Protein AF-0000000079744185 (afdb_homodimer)

pLDDT: mean 94.11, std 9.35, range [23.05, 98.88]

Radius of gyration: 28.68 Å; Cα contacts (8 Å, |Δi|>4): 1849; chains: 2; bounding box: 68×75×84 Å

InterPro domains:
  IPR004838 Aminotransferases, class-I, pyridoxal-phosphate-binding site [PS00105] (272-285)
  IPR004839 Aminotransferase, class I/classII, large domain [PF00155] (48-427)
  IPR015421 Pyridoxal phosphate-dependent transferase, major domain [G3DSA:3.40.640.10] (70-321)
  IPR015422 Pyridoxal phosphate-dependent transferase, small domain [G3DSA:3.90.1150.10] (36-426)
  IPR015424 Pyridoxal phosphate-dependent transferase [SSF53383] (16-430)
  IPR050478 Ethylene and sulfur compound biosynthesis-related protein [PTHR43795] (11-427)

Nearest PDB structures (foldseek):
  1ynu-assembly1_A  TM=9.852E-01  e=4.796E-57  Malus domestica
  1b8g-assembly1_B  TM=9.681E-01  e=4.085E-57  Malus domestica
  3piu-assembly1_A-2  TM=9.845E-01  e=1.129E-55  Malus domestica
  1m7y-assembly1_A  TM=9.734E-01  e=1.475E-55  Malus domestica
  7dlw-assembly1_B  TM=9.781E-01  e=1.557E-55  Arabidopsis thaliana

Sequence (878 aa):
MGFENPSCQLLSKIATNEQHGENSPYFDGWKAYDNDPYHPTQNPNGVIQMGLAENPLSFDLVEEWIRKHPSASICTSEGVQKFRDIAIFQDYHGLTEFRNAVARFMGKVRGGRVTFDPARIVMAGGATGACELITCCLADPGDAFLVPTPYYPGFDRDLKWRTGVQLIPVICESSNNFKITKEALEEAFENAKKSSIKVKGVIIANPSNPLGTTVERETQITLVNFINEKQIHLVCDEIYSATIFSRPNFISIAEIIEEVECNRDLIHIIYSLSKDMGFPGFRVGIVYSYNDAVVDCGRKMSSFGLVSSQTQHFLASMLSDDEFIDHFLKTSSMRLAKRHQTFTSGLEEVGIKCLNSNAGLFCWMDLRPLLKEPTFEAEMVLWRLIVHKVKLNVSPGFSFHCVEPGWFRVCFANMDDETLEIALKRITIFIQATEKNQMMGFENPSCQLLSKIATNEQHGENSPYFDGWKAYDNDPYHPTQNPNGVIQMGLAENPLSFDLVEEWIRKHPSASICTSEGVQKFRDIAIFQDYHGLTEFRNAVARFMGKVRGGRVTFDPARIVMAGGATGACELITCCLADPGDAFLVPTPYYPGFDRDLKWRTGVQLIPVICESSNNFKITKEALEEAFENAKKSSIKVKGVIIANPSNPLGTTVERETQITLVNFINEKQIHLVCDEIYSATIFSRPNFISIAEIIEEVECNRDLIHIIYSLSKDMGFPGFRVGIVYSYNDAVVDCGRKMSSFGLVSSQTQHFLASMLSDDEFIDHFLKTSSMRLAKRHQTFTSGLEEVGIKCLNSNAGLFCWMDLRPLLKEPTFEAEMVLWRLIVHKVKLNVSPGFSFHCVEPGWFRVCFANMDDETLEIALKRITIFIQATEKNQM

Secondary structure (DSSP, 8-state):
-----HHHHHS-HHHH-STT---SHHHHHHHHHHHSB-BTTTBTTSBEE-SS----TTHHHHHHHHHH-GGG-TTSTTTGGGHHHHHS---TT--HHHHHHHHHHHHHHTTTSS---GGGEEEEEHHHHHHHHHHHHH--TT-EEEEESS--THHIIIIIITT--EEEEE---GGGTT---HHHHHHHHHHHHHTT--EEEEEEESS-TTT--PPPHHHHHHHHHHHHHHT-EEEEE-TTTT---SSSPP--HHHHTTTS---GGGEEEEEESTTTTS-GGGTEEEEEES-HHHHHHHHHHHTTSPPPHHHHHHHHHHHT-HHHHHHHHHHHHHHHHHHHHHHHHHHHHTT-EE----SSSEEEEE-GGG-SSSSHHHHHHHHHHIIIII-EE-EEGGGGT-SSTTEEEEE-SSS-HHHHHHHHHHHHHHHHHHHHHH-/-----HHHHHS-HHHH-STT---SHHHHHHHHHHHSB-BTTTBTTSBEE-SS----TTHHHHHHHHHH-GGG-TTSTTTGGGHHHHHS---TT--HHHHHHHHHHHHHHTTTSS---GGGEEEEEHHHHHHHHHHHHH--TT-EEEEEES--THHIIIIIITT--EEEEEE--GGGTT---HHHHHHHHHHHHHTT--EEEEEEESS-TTT--PPPHHHHHHHHHHHHHHT-EEEEE-TTTT---SSSPP--HHHHTTTS---GGGEEEEEESTTTTS-GGGTEEEEEES-HHHHHHHHHHHTTSPPPHHHHHHHHHHHT-HHHHHHHHHHHHHHHHHHHHHHHHHHHTTT-EE----SSSEEEEE-GGG-SSSSHHHHHHHHHHIIIII-EE-EEGGGGT-SSTTEEEEE-SSS-HHHHHHHHHHHHHHHHHHHHHH-

Solvent-accessible surface area (backbone atoms only — not comparable to full-atom values): 43864 Å² total; per-residue (Å²): 134,77,83,71,54,71,65,63,74,57,33,9,65,75,43,69,51,83,57,62,57,69,86,37,67,56,50,49,32,52,49,50,27,71,75,33,49,48,30,86,81,89,28,66,82,27,19,40,77,18,60,54,81,38,38,62,82,53,48,67,62,54,51,54,50,35,60,73,40,37,57,41,26,50,52,24,76,75,11,31,84,48,33,74,75,40,28,32,80,63,61,60,60,48,58,67,62,28,36,44,16,49,23,51,43,56,14,54,55,49,73,58,73,43,82,55,64,39,91,34,47,26,50,14,10,11,52,45,17,22,41,35,50,54,44,44,33,40,37,45,66,65,25,29,30,39,30,54,25,51,31,54,55,62,50,54,28,35,42,20,48,88,48,45,33,43,79,41,66,21,75,32,45,72,92,64,73,41,52,80,46,71,65,36,50,50,50,41,53,51,53,32,49,76,68,73,40,55,68,44,29,39,46,46,50,41,34,25,45,50,49,6,30,66,64,52,71,68,49,52,52,51,51,54,52,50,27,56,74,68,69,28,29,40,38,37,35,34,38,33,49,48,32,47,43,40,80,72,78,76,68,54,68,74,52,51,60,74,74,41,96,69,68,55,60,36,38,34,36,36,34,37,42,29,49,54,72,22,30,42,16,48,17,44,9,28,32,38,41,64,22,68,61,52,40,54,38,38,32,64,54,10,50,38,11,40,55,19,35,65,59,40,49,32,48,20,48,54,51,57,34,60,69,58,47,54,52,47,51,54,50,45,16,52,52,48,32,52,47,52,50,55,52,52,52,55,36,44,74,69,72,40,50,57,54,88,53,29,24,51,46,39,39,27,34,51,43,46,86,75,39,92,47,92,35,59,68,37,37,51,53,51,49,49,45,36,39,72,70,59,19,38,21,51,28,55,22,66,52,24,57,32,88,58,49,28,32,29,34,38,29,67,36,56,59,53,70,68,58,50,52,52,52,51,50,42,50,48,52,51,51,56,51,53,54,60,71,73,104,134,77,84,72,54,72,64,62,75,58,34,10,65,76,42,69,51,84,57,61,58,70,87,38,68,56,48,49,31,52,49,51,26,72,76,34,50,48,29,88,80,88,27,65,82,27,19,40,78,18,61,55,81,40,36,62,82,52,48,67,61,52,51,54,49,36,59,73,41,40,59,41,21,52,48,27,80,75,11,33,80,49,36,74,73,38,28,32,81,63,61,58,62,48,58,66,63,28,37,45,17,51,24,49,43,57,15,53,56,50,74,58,72,42,81,55,64,37,90,33,48,28,50,14,9,12,52,46,17,22,41,35,49,54,42,42,33,39,38,45,65,64,23,28,31,38,30,54,24,50,31,54,52,62,48,55,30,34,44,20,47,87,50,44,34,44,79,41,64,23,74,32,45,73,92,65,72,42,50,79,47,70,64,35,48,51,51,40,52,51,54,33,49,75,68,72,39,52,68,45,28,38,44,46,51,40,32,25,44,52,50,5,30,66,64,53,70,69,48,53,52,51,49,53,52,48,27,57,75,68,70,30,29,40,38,38,34,33,38,34,47,48,31,46,42,40,79,73,78,77,69,56,69,74,51,51,60,75,74,42,93,70,68,56,60,34,39,35,36,35,32,38,43,29,51,54,70,22,29,43,15,47,17,44,10,29,34,38,42,63,21,67,60,53,40,56,40,40,33,64,55,12,51,37,12,41,55,19,35,64,58,40,49,33,49,19,49,54,52,56,34,60,69,59,50,53,51,47,51,51,50,44,17,51,51,48,31,52,49,53,49,53,53,52,53,55,37,42,75,70,70,41,50,56,54,87,51,27,25,51,46,40,38,27,32,53,43,48,87,75,39,92,48,91,36,60,68,39,36,50,53,52,48,50,44,36,39,71,70,58,20,38,21,52,27,54,22,66,50,23,58,32,87,57,51,28,32,28,35,40,31,67,36,56,58,54,71,68,60,50,50,52,52,50,49,42,49,46,52,52,50,56,51,52,54,58,72,72,104

Organism: Coffea canephora (NCBI:txid49390)

Foldseek 3Di:
DDPCPPVNVVDDPLVPDPQLLCPDLLNVLVVQCVVFPDDVPPRPPAFDEFSDFFFCLQVVLVVVVCVVCVCLFCPHPNPVVCVVVQVDDDQLQADLLLLVLVQVLVCVLQVVLDGADSLQKFKAQALLRVLCLLLQLQDAAQAEAEEEPLADLNCSNSNDSPRNYYYFYQYADPVVPRARDLVSVVVRVVVCVVVVHHYAYYEAEAVGVPAQAGHDLVSLLSRQVVCQVVVHAYEYEDAFSLFFQDDDHHDDNSNNCVVDPGDQQRYKYKYDCCNNVRPVVQRIIIIGGPRPSSSVSSSVVSSVGPGRSSSSSSVSVVSPPPVSSVVSSVVSSNSSNVQVCVLQVLCVVLPKHWRDHRTGQKTKIAQCVLFPDFDQVSLVVVQCCCCPPLSYSWAFSVSSVHPTGRIIITGRNPDDPVVSVSSSVSVNVVSVVSVVVVD/DDPCPPVNVVDDPLVPDPQLQCPDLLNVLVVQCVVFPDDVPPRPPAFDEFSDFFFCLQVVLVVVVCVVCVCLFCPDPNPVVCVVVQVDDDQLQADLLLLVLVQVLVCVLQVVLDGADSLQKFKAQALLRVLCLLLQLQDAAQAEAEEEPLADLSCSNSNDSPRNYYYFYQYADPVVPRARDLVSVVVRVVVCVVVVHHYAYYEAEAVGVPAQAGHDLVSLLSRQVVCQVVVHAYEYEDAFSLFFQDDDHHDDNSNNCVVDPGDQQRYKYKYDCCNNVRPVVQRIIIIGGPHPSSSVSSSVVSSVGPGRSSSSSSVSVVSPPPVSSVVSSVVSSNSSNVQVCVLQVLCVVLPKHWRDHRTGQKTWIAQCVLFPDFDQVSLVVVQCCCCPPLSYSWAFSVSSVHPTGRIIITGRNPDDPVSSVSSSVSVNVVSVVSVVVVD

Structure (mmCIF, N/CA/C/O backbone):
data_AF-0000000079744185-model_v1
#
loop_
_entity.id
_entity.type
_entity.pdbx_description
1 polymer '1-aminocyclopropane-1-carboxylate synthase'
#
loop_
_atom_site.group_PDB
_atom_site.id
_atom_site.type_symbol
_atom_site.label_atom_id
_atom_site.label_alt_id
_atom_site.label_comp_id
_atom_site.label_asym_id
_atom_site.label_entity_id
_atom_site.label_seq_id
_atom_site.pdbx_PDB_ins_code
_atom_site.Cartn_x
_atom_site.Cartn_y
_atom_site.Cartn_z
_atom_site.occupancy
_atom_site.B_iso_or_equiv
_atom_site.auth_seq_id
_atom_site.auth_comp_id
_atom_site.auth_asym_id
_atom_site.auth_atom_id
_atom_site.pdbx_PDB_model_num
ATOM 1 N N . MET A 1 1 ? 27.125 11.75 -29.484 1 23.05 1 MET A N 1
ATOM 2 C CA . MET A 1 1 ? 26.906 12.789 -28.484 1 23.05 1 MET A CA 1
ATOM 3 C C . MET A 1 1 ? 25.438 12.898 -28.125 1 23.05 1 MET A C 1
ATOM 5 O O . MET A 1 1 ? 24.672 13.578 -28.797 1 23.05 1 MET A O 1
ATOM 9 N N . GLY A 1 2 ? 24.641 11.914 -27.828 1 29.73 2 GLY A N 1
ATOM 10 C CA . GLY A 1 2 ? 23.219 11.641 -28 1 29.73 2 GLY A CA 1
ATOM 11 C C . GLY A 1 2 ? 22.328 12.547 -27.172 1 29.73 2 GLY A C 1
ATOM 12 O O . GLY A 1 2 ? 22.656 12.883 -26.031 1 29.73 2 GLY A O 1
ATOM 13 N N . PHE A 1 3 ? 21.531 13.422 -27.766 1 32.53 3 PHE A N 1
ATOM 14 C CA . PHE A 1 3 ? 20.641 14.445 -27.234 1 32.53 3 PHE A CA 1
ATOM 15 C C . PHE A 1 3 ? 19.859 13.914 -26.031 1 32.53 3 PHE A C 1
ATOM 17 O O . PHE A 1 3 ? 19.062 12.992 -26.172 1 32.53 3 PHE A O 1
ATOM 24 N N . GLU A 1 4 ? 20.375 13.844 -24.797 1 39.84 4 GLU A N 1
ATOM 25 C CA . GLU A 1 4 ? 19.797 13.43 -23.531 1 39.84 4 GLU A CA 1
ATOM 26 C C . GLU A 1 4 ? 18.406 14.047 -23.328 1 39.84 4 GLU A C 1
ATOM 28 O O . GLU A 1 4 ? 18.25 15.258 -23.438 1 39.84 4 GLU A O 1
ATOM 33 N N . ASN A 1 5 ? 17.344 13.453 -23.672 1 43.91 5 ASN A N 1
ATOM 34 C CA . ASN A 1 5 ? 15.961 13.898 -23.578 1 43.91 5 ASN A CA 1
ATOM 35 C C . ASN A 1 5 ? 15.727 14.727 -22.312 1 43.91 5 ASN A C 1
ATOM 37 O O . ASN A 1 5 ? 16.062 14.281 -21.219 1 43.91 5 ASN A O 1
ATOM 41 N N . PRO A 1 6 ? 15.672 16.062 -22.453 1 49.88 6 PRO A N 1
ATOM 42 C CA . PRO A 1 6 ? 15.445 16.984 -21.344 1 49.88 6 PRO A CA 1
ATOM 43 C C . PRO A 1 6 ? 14.562 16.375 -20.25 1 49.88 6 PRO A C 1
ATOM 45 O O . PRO A 1 6 ? 14.734 16.688 -19.062 1 49.88 6 PRO A O 1
ATOM 48 N N . SER A 1 7 ? 13.664 15.523 -20.719 1 52.53 7 SER A N 1
ATOM 49 C CA . SER A 1 7 ? 12.812 14.859 -19.734 1 52.53 7 SER A CA 1
ATOM 50 C C . SER A 1 7 ? 13.633 13.969 -18.797 1 52.53 7 SER A C 1
ATOM 52 O O . SER A 1 7 ? 13.312 13.836 -17.625 1 52.53 7 SER A O 1
ATOM 54 N N . CYS A 1 8 ? 14.758 13.5 -19.312 1 56.91 8 CYS A N 1
ATOM 55 C CA . CYS A 1 8 ? 15.609 12.586 -18.578 1 56.91 8 CYS A CA 1
ATOM 56 C C . CYS A 1 8 ? 16.312 13.305 -17.422 1 56.91 8 CYS A C 1
ATOM 58 O O . CYS A 1 8 ? 16.609 12.695 -16.391 1 56.91 8 CYS A O 1
ATOM 60 N N . GLN A 1 9 ? 16.312 14.625 -17.516 1 68.81 9 GLN A N 1
ATOM 61 C CA . GLN A 1 9 ? 16.984 15.359 -16.453 1 68.81 9 GLN A CA 1
ATOM 62 C C . GLN A 1 9 ? 16 15.742 -15.344 1 68.81 9 GLN A C 1
ATOM 64 O O . GLN A 1 9 ? 16.406 15.922 -14.195 1 68.81 9 GLN A O 1
ATOM 69 N N . LEU A 1 10 ? 14.766 15.562 -15.68 1 87.06 10 LEU A N 1
ATOM 70 C CA . LEU A 1 10 ? 13.797 16.078 -14.727 1 87.06 10 LEU A CA 1
ATOM 71 C C . LEU A 1 10 ? 13.242 14.945 -13.859 1 87.06 10 LEU A C 1
ATOM 73 O O . LEU A 1 10 ? 12.766 15.188 -12.75 1 87.06 10 LEU A O 1
ATOM 77 N N . LEU A 1 11 ? 13.383 13.75 -14.398 1 92.12 11 LEU A N 1
ATOM 78 C CA . LEU A 1 11 ? 12.781 12.633 -13.68 1 92.12 11 LEU A CA 1
ATOM 79 C C . LEU A 1 11 ? 13.859 11.68 -13.18 1 92.12 11 LEU A C 1
ATOM 81 O O . LEU A 1 11 ? 15.008 11.75 -13.609 1 92.12 11 LEU A O 1
ATOM 85 N N . SER A 1 12 ? 13.5 10.859 -12.273 1 92.25 12 SER A N 1
ATOM 86 C CA . SER A 1 12 ? 14.422 9.883 -11.703 1 92.25 12 SER A CA 1
ATOM 87 C C . SER A 1 12 ? 14.75 8.781 -12.711 1 92.25 12 SER A C 1
ATOM 89 O O . SER A 1 12 ? 14.055 8.625 -13.719 1 92.25 12 SER A O 1
ATOM 91 N N . LYS A 1 13 ? 15.797 7.98 -12.422 1 86 13 LYS A N 1
ATOM 92 C CA . LYS A 1 13 ? 16.203 6.848 -13.25 1 86 13 LYS A CA 1
ATOM 93 C C . LYS A 1 13 ? 15.109 5.785 -13.297 1 86 13 LYS A C 1
ATOM 95 O O . LYS A 1 13 ? 14.852 5.195 -14.352 1 86 13 LYS A O 1
ATOM 100 N N . ILE A 1 14 ? 14.445 5.559 -12.234 1 84.19 14 ILE A N 1
ATOM 101 C CA . ILE A 1 14 ? 13.422 4.52 -12.18 1 84.19 14 ILE A CA 1
ATOM 102 C C . ILE A 1 14 ? 12.227 4.93 -13.039 1 84.19 14 ILE A C 1
ATOM 104 O O . ILE A 1 14 ? 11.547 4.078 -13.617 1 84.19 14 ILE A O 1
ATOM 108 N N . ALA A 1 15 ? 11.977 6.219 -13.102 1 82.62 15 ALA A N 1
ATOM 109 C CA . ALA A 1 15 ? 10.844 6.723 -13.875 1 82.62 15 ALA A CA 1
ATOM 110 C C . ALA A 1 15 ? 11.133 6.676 -15.367 1 82.62 15 ALA A C 1
ATOM 112 O O . ALA A 1 15 ? 10.211 6.719 -16.188 1 82.62 15 ALA A O 1
ATOM 113 N N . THR A 1 16 ? 12.375 6.547 -15.711 1 81.56 16 THR A N 1
ATOM 114 C CA . THR A 1 16 ? 12.727 6.664 -17.125 1 81.56 16 THR A CA 1
ATOM 115 C C . THR A 1 16 ? 13.281 5.348 -17.656 1 81.56 16 THR A C 1
ATOM 117 O O . THR A 1 16 ? 13.43 5.176 -18.859 1 81.56 16 THR A O 1
ATOM 120 N N . ASN A 1 17 ? 13.555 4.414 -16.766 1 77.88 17 ASN A N 1
ATOM 121 C CA . ASN A 1 17 ? 14.141 3.168 -17.25 1 77.88 17 ASN A CA 1
ATOM 122 C C . ASN A 1 17 ? 13.062 2.176 -17.672 1 77.88 17 ASN A C 1
ATOM 124 O O . ASN A 1 17 ? 11.875 2.426 -17.5 1 77.88 17 ASN A O 1
ATOM 128 N N . GLU A 1 18 ? 13.43 1.09 -18.359 1 71.62 18 GLU A N 1
ATOM 129 C CA . GLU A 1 18 ? 12.523 0.068 -18.859 1 71.62 18 GLU A CA 1
ATOM 130 C C . GLU A 1 18 ? 12.602 -1.207 -18.031 1 71.62 18 GLU A C 1
ATOM 132 O O . GLU A 1 18 ? 12.438 -2.311 -18.547 1 71.62 18 GLU A O 1
ATOM 137 N N . GLN A 1 19 ? 12.844 -1.052 -16.75 1 72.12 19 GLN A N 1
ATOM 138 C CA . GLN A 1 19 ? 13.156 -2.229 -15.945 1 72.12 19 GLN A CA 1
ATOM 139 C C . GLN A 1 19 ? 11.906 -2.789 -15.281 1 72.12 19 GLN A C 1
ATOM 141 O O . GLN A 1 19 ? 11.977 -3.766 -14.531 1 72.12 19 GLN A O 1
ATOM 146 N N . HIS A 1 20 ? 10.812 -2.197 -15.594 1 76.38 20 HIS A N 1
ATOM 147 C CA . HIS A 1 20 ? 9.57 -2.658 -14.977 1 76.38 20 HIS A CA 1
ATOM 148 C C . HIS A 1 20 ? 9.188 -4.047 -15.477 1 76.38 20 HIS A C 1
ATOM 150 O O . HIS A 1 20 ? 8.477 -4.785 -14.789 1 76.38 20 HIS A O 1
ATOM 156 N N . GLY A 1 21 ? 9.617 -4.453 -16.562 1 70.25 21 GLY A N 1
ATOM 157 C CA . GLY A 1 21 ? 9.438 -5.82 -17.031 1 70.25 21 GLY A CA 1
ATOM 158 C C . GLY A 1 21 ? 8.117 -6.043 -17.75 1 70.25 21 GLY A C 1
ATOM 159 O O . GLY A 1 21 ? 7.695 -7.184 -17.953 1 70.25 21 GLY A O 1
ATOM 160 N N . GLU A 1 22 ? 7.461 -5.102 -18.094 1 71.06 22 GLU A N 1
ATOM 161 C CA . GLU A 1 22 ? 6.152 -5.246 -18.719 1 71.06 22 GLU A CA 1
ATOM 162 C C . GLU A 1 22 ? 6.289 -5.664 -20.188 1 71.06 22 GLU A C 1
ATOM 164 O O . GLU A 1 22 ? 5.32 -6.105 -20.812 1 71.06 22 GLU A O 1
ATOM 169 N N . ASN A 1 23 ? 7.461 -5.609 -20.625 1 71.5 23 ASN A N 1
ATOM 170 C CA . ASN A 1 23 ? 7.695 -6.02 -22 1 71.5 23 ASN A CA 1
ATOM 171 C C . ASN A 1 23 ? 8.102 -7.488 -22.078 1 71.5 23 ASN A C 1
ATOM 173 O O . ASN A 1 23 ? 9.281 -7.797 -22.266 1 71.5 23 ASN A O 1
ATOM 177 N N . SER A 1 24 ? 7.172 -8.352 -21.891 1 79.94 24 SER A N 1
ATOM 178 C CA . SER A 1 24 ? 7.371 -9.797 -21.953 1 79.94 24 SER A CA 1
ATOM 179 C C . SER A 1 24 ? 6.164 -10.5 -22.578 1 79.94 24 SER A C 1
ATOM 181 O O . SER A 1 24 ? 5.051 -9.977 -22.531 1 79.94 24 SER A O 1
ATOM 183 N N . PRO A 1 25 ? 6.418 -11.625 -23.141 1 77.44 25 PRO A N 1
ATOM 184 C CA . PRO A 1 25 ? 5.293 -12.383 -23.703 1 77.44 25 PRO A CA 1
ATOM 185 C C . PRO A 1 25 ? 4.211 -12.688 -22.672 1 77.44 25 PRO A C 1
ATOM 187 O O . PRO A 1 25 ? 3.039 -12.836 -23.031 1 77.44 25 PRO A O 1
ATOM 190 N N . TYR A 1 26 ? 4.598 -12.734 -21.484 1 80.44 26 TYR A N 1
ATOM 191 C CA . TYR A 1 26 ? 3.643 -12.93 -20.391 1 80.44 26 TYR A CA 1
ATOM 192 C C . TYR A 1 26 ? 2.594 -11.828 -20.375 1 80.44 26 TYR A C 1
ATOM 194 O O . TYR A 1 26 ? 1.391 -12.109 -20.375 1 80.44 26 TYR A O 1
ATOM 202 N N . PHE A 1 27 ? 2.994 -10.625 -20.531 1 80.31 27 PHE A N 1
ATOM 203 C CA . PHE A 1 27 ? 2.084 -9.492 -20.469 1 80.31 27 PHE A CA 1
ATOM 204 C C . PHE A 1 27 ? 1.469 -9.203 -21.828 1 80.31 27 PHE A C 1
ATOM 206 O O . PHE A 1 27 ? 0.377 -8.633 -21.922 1 80.31 27 PHE A O 1
ATOM 213 N N . ASP A 1 28 ? 2.139 -9.664 -22.906 1 82.06 28 ASP A N 1
ATOM 214 C CA . ASP A 1 28 ? 1.571 -9.555 -24.25 1 82.06 28 ASP A CA 1
ATOM 215 C C . ASP A 1 28 ? 0.296 -10.383 -24.375 1 82.06 28 ASP A C 1
ATOM 217 O O . ASP A 1 28 ? -0.642 -9.984 -25.062 1 82.06 28 ASP A O 1
ATOM 221 N N . GLY A 1 29 ? 0.312 -11.477 -23.75 1 81.25 29 GLY A N 1
ATOM 222 C CA . GLY A 1 29 ? -0.893 -12.289 -23.734 1 81.25 29 GLY A CA 1
ATOM 223 C C . GLY A 1 29 ? -2.072 -11.602 -23.078 1 81.25 29 GLY A C 1
ATOM 224 O O . GLY A 1 29 ? -3.205 -11.711 -23.547 1 81.25 29 GLY A O 1
ATOM 225 N N . TRP A 1 30 ? -1.766 -10.906 -22.078 1 83.12 30 TRP A N 1
ATOM 226 C CA . TRP A 1 30 ? -2.807 -10.156 -21.375 1 83.12 30 TRP A CA 1
ATOM 227 C C . TRP A 1 30 ? -3.385 -9.07 -22.281 1 83.12 30 TRP A C 1
ATOM 229 O O . TRP A 1 30 ? -4.598 -8.836 -22.297 1 83.12 30 TRP A O 1
ATOM 239 N N . LYS A 1 31 ? -2.512 -8.477 -23.031 1 82.25 31 LYS A N 1
ATOM 240 C CA . LYS A 1 31 ? -2.951 -7.441 -23.953 1 82.25 31 LYS A CA 1
ATOM 241 C C . LYS A 1 31 ? -3.867 -8.023 -25.031 1 82.25 31 LYS A C 1
ATOM 243 O O . LYS A 1 31 ? -4.84 -7.383 -25.438 1 82.25 31 LYS A O 1
ATOM 248 N N . ALA A 1 32 ? -3.527 -9.156 -25.453 1 82.94 32 ALA A N 1
ATOM 249 C CA . ALA A 1 32 ? -4.359 -9.812 -26.453 1 82.94 32 ALA A CA 1
ATOM 250 C C . ALA A 1 32 ? -5.77 -10.055 -25.938 1 82.94 32 ALA A C 1
ATOM 252 O O . ALA A 1 32 ? -6.754 -9.836 -26.641 1 82.94 32 ALA A O 1
ATOM 253 N N . TYR A 1 33 ? -5.867 -10.484 -24.766 1 87.25 33 TYR A N 1
ATOM 254 C CA . TYR A 1 33 ? -7.168 -10.68 -24.125 1 87.25 33 TYR A CA 1
ATOM 255 C C . TYR A 1 33 ? -7.887 -9.344 -23.938 1 87.25 33 TYR A C 1
ATOM 257 O O . TYR A 1 33 ? -9.086 -9.234 -24.219 1 87.25 33 TYR A O 1
ATOM 265 N N . ASP A 1 34 ? -7.172 -8.359 -23.547 1 86.56 34 ASP A N 1
ATOM 266 C CA . ASP A 1 34 ? -7.773 -7.051 -23.297 1 86.56 34 ASP A CA 1
ATOM 267 C C . ASP A 1 34 ? -8.352 -6.469 -24.578 1 86.56 34 ASP A C 1
ATOM 269 O O . ASP A 1 34 ? -9.398 -5.812 -24.562 1 86.56 34 ASP A O 1
ATOM 273 N N . ASN A 1 35 ? -7.73 -6.754 -25.672 1 89.88 35 ASN A N 1
ATOM 274 C CA . ASN A 1 35 ? -8.133 -6.199 -26.969 1 89.88 35 ASN A CA 1
ATOM 275 C C . ASN A 1 35 ? -9.312 -6.973 -27.562 1 89.88 35 ASN A C 1
ATOM 277 O O . ASN A 1 35 ? -10.07 -6.426 -28.359 1 89.88 35 ASN A O 1
ATOM 281 N N . ASP A 1 36 ? -9.43 -8.273 -27.188 1 94.75 36 ASP A N 1
ATOM 282 C CA . ASP A 1 36 ? -10.438 -9.133 -27.781 1 94.75 36 ASP A CA 1
ATOM 283 C C . ASP A 1 36 ? -10.938 -10.18 -26.781 1 94.75 36 ASP A C 1
ATOM 285 O O . ASP A 1 36 ? -10.797 -11.383 -27.016 1 94.75 36 ASP A O 1
ATOM 289 N N . PRO A 1 37 ? -11.516 -9.672 -25.719 1 94.69 37 PRO A N 1
ATOM 290 C CA . PRO A 1 37 ? -11.914 -10.594 -24.656 1 94.69 37 PRO A CA 1
ATOM 291 C C . PRO A 1 37 ? -13.086 -11.484 -25.062 1 94.69 37 PRO A C 1
ATOM 293 O O . PRO A 1 37 ? -14.047 -11.008 -25.672 1 94.69 37 PRO A O 1
ATOM 296 N N . TYR A 1 38 ? -13.094 -12.672 -24.688 1 95.94 38 TYR A N 1
ATOM 297 C CA . TYR A 1 38 ? -14.172 -13.633 -24.891 1 95.94 38 TYR A CA 1
ATOM 298 C C . TYR A 1 38 ? -15.391 -13.273 -24.047 1 95.94 38 TYR A C 1
ATOM 300 O O . TYR A 1 38 ? -15.242 -12.859 -22.891 1 95.94 38 TYR A O 1
ATOM 308 N N . HIS A 1 39 ? -16.5 -13.438 -24.672 1 94.69 39 HIS A N 1
ATOM 309 C CA . HIS A 1 39 ? -17.812 -13.438 -24.031 1 94.69 39 HIS A CA 1
ATOM 310 C C . HIS A 1 39 ? -18.734 -14.469 -24.672 1 94.69 39 HIS A C 1
ATOM 312 O O . HIS A 1 39 ? -18.797 -14.586 -25.891 1 94.69 39 HIS A O 1
ATOM 318 N N . PRO A 1 40 ? -19.344 -15.133 -23.859 1 92.94 40 PRO A N 1
ATOM 319 C CA . PRO A 1 40 ? -20.125 -16.25 -24.406 1 92.94 40 PRO A CA 1
ATOM 320 C C . PRO A 1 40 ? -21.156 -15.789 -25.453 1 92.94 40 PRO A C 1
ATOM 322 O O . PRO A 1 40 ? -21.391 -16.5 -26.422 1 92.94 40 PRO A O 1
ATOM 325 N N . THR A 1 41 ? -21.703 -14.562 -25.25 1 95.38 41 THR A N 1
ATOM 326 C CA . THR A 1 41 ? -22.766 -14.117 -26.141 1 95.38 41 THR A CA 1
ATOM 327 C C . THR A 1 41 ? -22.312 -12.914 -26.969 1 95.38 41 THR A C 1
ATOM 329 O O . THR A 1 41 ? -22.547 -12.859 -28.172 1 95.38 41 THR A O 1
ATOM 332 N N . GLN A 1 42 ? -21.578 -12.023 -26.406 1 95.38 42 GLN A N 1
ATOM 333 C CA . GLN A 1 42 ? -21.234 -10.758 -27.047 1 95.38 42 GLN A CA 1
ATOM 334 C C . GLN A 1 42 ? -20 -10.898 -27.922 1 95.38 42 GLN A C 1
ATOM 336 O O . GLN A 1 42 ? -19.844 -10.18 -28.922 1 95.38 42 GLN A O 1
ATOM 341 N N . ASN A 1 43 ? -19.125 -11.836 -27.641 1 97.06 43 ASN A N 1
ATOM 342 C CA . ASN A 1 43 ? -17.875 -12.047 -28.359 1 97.06 43 ASN A CA 1
ATOM 343 C C . ASN A 1 43 ? -17.391 -13.484 -28.234 1 97.06 43 ASN A C 1
ATOM 345 O O . ASN A 1 43 ? -16.297 -13.734 -27.719 1 97.06 43 ASN A O 1
ATOM 349 N N . PRO A 1 44 ? -18.125 -14.422 -28.766 1 95.56 44 PRO A N 1
ATOM 350 C CA . PRO A 1 44 ? -17.812 -15.844 -28.578 1 95.56 44 PRO A CA 1
ATOM 351 C C . PRO A 1 44 ? -16.516 -16.266 -29.266 1 95.56 44 PRO A C 1
ATOM 353 O O . PRO A 1 44 ? -15.977 -17.328 -29 1 95.56 44 PRO A O 1
ATOM 356 N N . ASN A 1 45 ? -16 -15.43 -30.156 1 95.75 45 ASN A N 1
ATOM 357 C CA . ASN A 1 45 ? -14.781 -15.758 -30.891 1 95.75 45 ASN A CA 1
ATOM 358 C C . ASN A 1 45 ? -13.578 -15.031 -30.297 1 95.75 45 ASN A C 1
ATOM 360 O O . ASN A 1 45 ? -12.484 -15.078 -30.859 1 95.75 45 ASN A O 1
ATOM 364 N N . GLY A 1 46 ? -13.812 -14.375 -29.172 1 97.19 46 GLY A N 1
ATOM 365 C CA . GLY A 1 46 ? -12.727 -13.633 -28.547 1 97.19 46 GLY A CA 1
ATOM 366 C C . GLY A 1 46 ? -11.734 -14.531 -27.828 1 97.19 46 GLY A C 1
ATOM 367 O O . GLY A 1 46 ? -11.867 -15.75 -27.844 1 97.19 46 GLY A O 1
ATOM 368 N N . VAL A 1 47 ? -10.719 -13.898 -27.234 1 97.5 47 VAL A N 1
ATOM 369 C CA . VAL A 1 47 ? -9.625 -14.617 -26.578 1 97.5 47 VAL A CA 1
ATOM 370 C C . VAL A 1 47 ? -10.047 -15.031 -25.172 1 97.5 47 VAL A C 1
ATOM 372 O O . VAL A 1 47 ? -10.508 -14.203 -24.375 1 97.5 47 VAL A O 1
ATOM 375 N N . ILE A 1 48 ? -9.938 -16.312 -24.859 1 97.62 48 ILE A N 1
ATOM 376 C CA . ILE A 1 48 ? -10.219 -16.812 -23.516 1 97.62 48 ILE A CA 1
ATOM 377 C C . ILE A 1 48 ? -8.977 -16.641 -22.641 1 97.62 48 ILE A C 1
ATOM 379 O O . ILE A 1 48 ? -7.871 -17 -23.047 1 97.62 48 ILE A O 1
ATOM 383 N N . GLN A 1 49 ? -9.172 -16.031 -21.422 1 95.81 49 GLN A N 1
ATOM 384 C CA . GLN A 1 49 ? -8.086 -15.75 -20.5 1 95.81 49 GLN A CA 1
ATOM 385 C C . GLN A 1 49 ? -7.652 -17.016 -19.75 1 95.81 49 GLN A C 1
ATOM 387 O O . GLN A 1 49 ? -8.359 -17.5 -18.875 1 95.81 49 GLN A O 1
ATOM 392 N N . MET A 1 50 ? -6.508 -17.562 -20.125 1 97.31 50 MET A N 1
ATOM 393 C CA . MET A 1 50 ? -5.965 -18.734 -19.438 1 97.31 50 MET A CA 1
ATOM 394 C C . MET A 1 50 ? -4.531 -18.484 -18.984 1 97.31 50 MET A C 1
ATOM 396 O O . MET A 1 50 ? -3.764 -19.422 -18.781 1 97.31 50 MET A O 1
ATOM 400 N N . GLY A 1 51 ? -4.172 -17.188 -18.938 1 95.88 51 GLY A N 1
ATOM 401 C CA . GLY A 1 51 ? -2.834 -16.812 -18.516 1 95.88 51 GLY A CA 1
ATOM 402 C C . GLY A 1 51 ? -2.811 -16.156 -17.156 1 95.88 51 GLY A C 1
ATOM 403 O O . GLY A 1 51 ? -1.74 -15.852 -16.609 1 95.88 51 GLY A O 1
ATOM 404 N N . LEU A 1 52 ? -3.955 -15.945 -16.547 1 93.94 52 LEU A N 1
ATOM 405 C CA . LEU A 1 52 ? -4.078 -15.266 -15.25 1 93.94 52 LEU A CA 1
ATOM 406 C C . LEU A 1 52 ? -4.523 -16.234 -14.164 1 93.94 52 LEU A C 1
ATOM 408 O O . LEU A 1 52 ? -5.555 -16.906 -14.305 1 93.94 52 LEU A O 1
ATOM 412 N N . ALA A 1 53 ? -3.75 -16.266 -13.133 1 95.88 53 ALA A N 1
ATOM 413 C CA . ALA A 1 53 ? -4.047 -17.188 -12.039 1 95.88 53 ALA A CA 1
ATOM 414 C C . ALA A 1 53 ? -5 -16.547 -11.031 1 95.88 53 ALA A C 1
ATOM 416 O O . ALA A 1 53 ? -4.562 -15.844 -10.109 1 95.88 53 ALA A O 1
ATOM 417 N N . GLU A 1 54 ? -6.32 -16.797 -11.172 1 96.25 54 GLU A N 1
ATOM 418 C CA . GLU A 1 54 ? -7.383 -16.438 -10.242 1 96.25 54 GLU A CA 1
ATOM 419 C C . GLU A 1 54 ? -8.211 -17.656 -9.836 1 96.25 54 GLU A C 1
ATOM 421 O O . GLU A 1 54 ? -8.289 -18.625 -10.586 1 96.25 54 GLU A O 1
ATOM 426 N N . ASN A 1 55 ? -8.766 -17.562 -8.664 1 96.5 55 ASN A N 1
ATOM 427 C CA . ASN A 1 55 ? -9.516 -18.703 -8.133 1 96.5 55 ASN A CA 1
ATOM 428 C C . ASN A 1 55 ? -10.922 -18.297 -7.695 1 96.5 55 ASN A C 1
ATOM 430 O O . ASN A 1 55 ? -11.188 -18.172 -6.5 1 96.5 55 ASN A O 1
ATOM 434 N N . PRO A 1 56 ? -11.844 -18.156 -8.609 1 95.44 56 PRO A N 1
ATOM 435 C CA . PRO A 1 56 ? -13.219 -17.781 -8.25 1 95.44 56 PRO A CA 1
ATOM 436 C C . PRO A 1 56 ? -14.102 -18.984 -7.965 1 95.44 56 PRO A C 1
ATOM 438 O O . PRO A 1 56 ? -15.312 -18.844 -7.793 1 95.44 56 PRO A O 1
ATOM 441 N N . LEU A 1 57 ? -13.555 -20.188 -7.895 1 96.56 57 LEU A N 1
ATOM 442 C CA . LEU A 1 57 ? -14.297 -21.438 -7.91 1 96.56 57 LEU A CA 1
ATOM 443 C C . LEU A 1 57 ? -15.188 -21.562 -6.68 1 96.56 57 LEU A C 1
ATOM 445 O O . LEU A 1 57 ? -16.156 -22.312 -6.688 1 96.56 57 LEU A O 1
ATOM 449 N N . SER A 1 58 ? -14.891 -20.859 -5.602 1 97.56 58 SER A N 1
ATOM 450 C CA . SER A 1 58 ? -15.656 -21.047 -4.375 1 97.56 58 SER A CA 1
ATOM 451 C C . SER A 1 58 ? -16.203 -19.719 -3.848 1 97.56 58 SER A C 1
ATOM 453 O O . SER A 1 58 ? -16.406 -19.578 -2.645 1 97.56 58 SER A O 1
ATOM 455 N N . PHE A 1 59 ? -16.406 -18.797 -4.691 1 97 59 PHE A N 1
ATOM 456 C CA . PHE A 1 59 ? -16.875 -17.469 -4.305 1 97 59 PHE A CA 1
ATOM 457 C C . PHE A 1 59 ? -18.297 -17.547 -3.736 1 97 59 PHE A C 1
ATOM 459 O O . PHE A 1 59 ? -18.688 -16.719 -2.918 1 97 59 PHE A O 1
ATOM 466 N N . ASP A 1 60 ? -19.047 -18.531 -4.207 1 97.25 60 ASP A N 1
ATOM 467 C CA . ASP A 1 60 ? -20.406 -18.703 -3.715 1 97.25 60 ASP A CA 1
ATOM 468 C C . ASP A 1 60 ? -20.422 -18.922 -2.203 1 97.25 60 ASP A C 1
ATOM 470 O O . ASP A 1 60 ? -21.312 -18.422 -1.512 1 97.25 60 ASP A O 1
ATOM 474 N N . LEU A 1 61 ? -19.422 -19.641 -1.658 1 98.12 61 LEU A N 1
ATOM 475 C CA . LEU A 1 61 ? -19.328 -19.875 -0.222 1 98.12 61 LEU A CA 1
ATOM 476 C C . LEU A 1 61 ? -19.094 -18.578 0.531 1 98.12 61 LEU A C 1
ATOM 478 O O . LEU A 1 61 ? -19.656 -18.359 1.607 1 98.12 61 LEU A O 1
ATOM 482 N N . VAL A 1 62 ? -18.297 -17.734 -0.033 1 97.62 62 VAL A N 1
ATOM 483 C CA . VAL A 1 62 ? -17.953 -16.453 0.583 1 97.62 62 VAL A CA 1
ATOM 484 C C . VAL A 1 62 ? -19.188 -15.539 0.575 1 97.62 62 VAL A C 1
ATOM 486 O O . VAL A 1 62 ? -19.5 -14.891 1.58 1 97.62 62 VAL A O 1
ATOM 489 N N . GLU A 1 63 ? -19.875 -15.5 -0.558 1 97.19 63 GLU A N 1
ATOM 490 C CA . GLU A 1 63 ? -21.094 -14.695 -0.67 1 97.19 63 GLU A CA 1
ATOM 491 C C . GLU A 1 63 ? -22.141 -15.125 0.364 1 97.19 63 GLU A C 1
ATOM 493 O O . GLU A 1 63 ? -22.781 -14.273 0.988 1 97.19 63 GLU A O 1
ATOM 498 N N . GLU A 1 64 ? -22.266 -16.406 0.487 1 97.5 64 GLU A N 1
ATOM 499 C CA . GLU A 1 64 ? -23.203 -16.938 1.476 1 97.5 64 GLU A CA 1
ATOM 500 C C . GLU A 1 64 ? -22.797 -16.516 2.889 1 97.5 64 GLU A C 1
ATOM 502 O O . GLU A 1 64 ? -23.656 -16.125 3.691 1 97.5 64 GLU A O 1
ATOM 507 N N . TRP A 1 65 ? -21.547 -16.594 3.215 1 97.81 65 TRP A N 1
ATOM 508 C CA . TRP A 1 65 ? -21.047 -16.203 4.531 1 97.81 65 TRP A CA 1
ATOM 509 C C . TRP A 1 65 ? -21.328 -14.719 4.789 1 97.81 65 TRP A C 1
ATOM 511 O O . TRP A 1 65 ? -21.75 -14.344 5.883 1 97.81 65 TRP A O 1
ATOM 521 N N . ILE A 1 66 ? -21.078 -13.867 3.812 1 96.44 66 ILE A N 1
ATOM 522 C CA . ILE A 1 66 ? -21.266 -12.43 3.922 1 96.44 66 ILE A CA 1
ATOM 523 C C . ILE A 1 66 ? -22.719 -12.125 4.258 1 96.44 66 ILE A C 1
ATOM 525 O O . ILE A 1 66 ? -23.016 -11.336 5.164 1 96.44 66 ILE A O 1
ATOM 529 N N . ARG A 1 67 ? -23.625 -12.797 3.576 1 95.25 67 ARG A N 1
ATOM 530 C CA . ARG A 1 67 ? -25.047 -12.578 3.787 1 95.25 67 ARG A CA 1
ATOM 531 C C . ARG A 1 67 ? -25.453 -12.914 5.223 1 95.25 67 ARG A C 1
ATOM 533 O O . ARG A 1 67 ? -26.344 -12.289 5.785 1 95.25 67 ARG A O 1
ATOM 540 N N . LYS A 1 68 ? -24.75 -13.82 5.793 1 96 68 LYS A N 1
ATOM 541 C CA . LYS A 1 68 ? -25.109 -14.32 7.117 1 96 68 LYS A CA 1
ATOM 542 C C . LYS A 1 68 ? -24.391 -13.547 8.211 1 96 68 LYS A C 1
ATOM 544 O O . LYS A 1 68 ? -24.719 -13.68 9.398 1 96 68 LYS A O 1
ATOM 549 N N . HIS A 1 69 ? -23.453 -12.711 7.879 1 95.94 69 HIS A N 1
ATOM 550 C CA . HIS A 1 69 ? -22.641 -12.047 8.891 1 95.94 69 HIS A CA 1
ATOM 551 C C . HIS A 1 69 ? -22.516 -10.555 8.602 1 95.94 69 HIS A C 1
ATOM 553 O O . HIS A 1 69 ? -21.406 -10.023 8.508 1 95.94 69 HIS A O 1
ATOM 559 N N . PRO A 1 70 ? -23.531 -9.805 8.594 1 91.69 70 PRO A N 1
ATOM 560 C CA . PRO A 1 70 ? -23.484 -8.367 8.289 1 91.69 70 PRO A CA 1
ATOM 561 C C . PRO A 1 70 ? -22.672 -7.578 9.32 1 91.69 70 PRO A C 1
ATOM 563 O O . PRO A 1 70 ? -22.156 -6.504 9.008 1 91.69 70 PRO A O 1
ATOM 566 N N . SER A 1 71 ? -22.469 -8.039 10.523 1 93.06 71 SER A N 1
ATOM 567 C CA . SER A 1 71 ? -21.75 -7.348 11.578 1 93.06 71 SER A CA 1
ATOM 568 C C . SER A 1 71 ? -20.25 -7.352 11.32 1 93.06 71 SER A C 1
ATOM 570 O O . SER A 1 71 ? -19.5 -6.625 11.977 1 93.06 71 SER A O 1
ATOM 572 N N . ALA A 1 72 ? -19.828 -8.117 10.336 1 93.56 72 ALA A N 1
ATOM 573 C CA . ALA A 1 72 ? -18.406 -8.234 10.016 1 93.56 72 ALA A CA 1
ATOM 574 C C . ALA A 1 72 ? -17.922 -7.012 9.227 1 93.56 72 ALA A C 1
ATOM 576 O O . ALA A 1 72 ? -16.719 -6.809 9.062 1 93.56 72 ALA A O 1
ATOM 577 N N . SER A 1 73 ? -18.859 -6.184 8.844 1 93.56 73 SER A N 1
ATOM 578 C CA . SER A 1 73 ? -18.5 -5.012 8.047 1 93.56 73 SER A CA 1
ATOM 579 C C . SER A 1 73 ? -18.938 -3.723 8.734 1 93.56 73 SER A C 1
ATOM 581 O O . SER A 1 73 ? -20.031 -3.652 9.297 1 93.56 73 SER A O 1
ATOM 583 N N . ILE A 1 74 ? -18.062 -2.707 8.633 1 91.81 74 ILE A N 1
ATOM 584 C CA . ILE A 1 74 ? -18.359 -1.403 9.211 1 91.81 74 ILE A CA 1
ATOM 585 C C . ILE A 1 74 ? -19.312 -0.641 8.289 1 91.81 74 ILE A C 1
ATOM 587 O O . ILE A 1 74 ? -19.75 0.47 8.609 1 91.81 74 ILE A O 1
ATOM 591 N N . CYS A 1 75 ? -19.625 -1.218 7.148 1 92.06 75 CYS A N 1
ATOM 592 C CA . CYS A 1 75 ? -20.438 -0.538 6.148 1 92.06 75 CYS A CA 1
ATOM 593 C C . CYS A 1 75 ? -21.844 -1.137 6.086 1 92.06 75 CYS A C 1
ATOM 595 O O . CYS A 1 75 ? -22.469 -1.152 5.027 1 92.06 75 CYS A O 1
ATOM 597 N N . THR A 1 76 ? -22.266 -1.743 7.168 1 92.38 76 THR A N 1
ATOM 598 C CA . THR A 1 76 ? -23.625 -2.242 7.359 1 92.38 76 THR A CA 1
ATOM 599 C C . THR A 1 76 ? -24.266 -1.587 8.578 1 92.38 76 THR A C 1
ATOM 601 O O . THR A 1 76 ? -23.578 -0.993 9.406 1 92.38 76 THR A O 1
ATOM 604 N N . SER A 1 77 ? -25.547 -1.709 8.633 1 90.31 77 SER A N 1
ATOM 605 C CA . SER A 1 77 ? -26.281 -1.182 9.781 1 90.31 77 SER A CA 1
ATOM 606 C C . SER A 1 77 ? -25.859 -1.892 11.062 1 90.31 77 SER A C 1
ATOM 608 O O . SER A 1 77 ? -25.812 -1.276 12.133 1 90.31 77 SER A O 1
ATOM 610 N N . GLU A 1 78 ? -25.531 -3.133 10.961 1 90.62 78 GLU A N 1
ATOM 611 C CA . GLU A 1 78 ? -25.203 -3.949 12.125 1 90.62 78 GLU A CA 1
ATOM 612 C C . GLU A 1 78 ? -23.766 -3.689 12.594 1 90.62 78 GLU A C 1
ATOM 614 O O . GLU A 1 78 ? -23.469 -3.826 13.781 1 90.62 78 GLU A O 1
ATOM 619 N N . GLY A 1 79 ? -22.953 -3.244 11.68 1 93.75 79 GLY A N 1
ATOM 620 C CA . GLY A 1 79 ? -21.531 -3.135 12.016 1 93.75 79 GLY A CA 1
ATOM 621 C C . GLY A 1 79 ? -21.047 -1.701 12.062 1 93.75 79 GLY A C 1
ATOM 622 O O . GLY A 1 79 ? -19.906 -1.444 12.453 1 93.75 79 GLY A O 1
ATOM 623 N N . VAL A 1 80 ? -21.859 -0.729 11.742 1 94.81 80 VAL A N 1
ATOM 624 C CA . VAL A 1 80 ? -21.484 0.668 11.547 1 94.81 80 VAL A CA 1
ATOM 625 C C . VAL A 1 80 ? -20.969 1.254 12.867 1 94.81 80 VAL A C 1
ATOM 627 O O . VAL A 1 80 ? -20.219 2.23 12.875 1 94.81 80 VAL A O 1
ATOM 630 N N . GLN A 1 81 ? -21.25 0.678 13.977 1 93.25 81 GLN A N 1
ATOM 631 C CA . GLN A 1 81 ? -20.797 1.154 15.281 1 93.25 81 GLN A CA 1
ATOM 632 C C . GLN A 1 81 ? -19.281 1.071 15.406 1 93.25 81 GLN A C 1
ATOM 634 O O . GLN A 1 81 ? -18.688 1.795 16.203 1 93.25 81 GLN A O 1
ATOM 639 N N . LYS A 1 82 ? -18.688 0.221 14.609 1 95 82 LYS A N 1
ATOM 640 C CA . LYS A 1 82 ? -17.25 0.057 14.648 1 95 82 LYS A CA 1
ATOM 641 C C . LYS A 1 82 ? -16.562 1.033 13.695 1 95 82 LYS A C 1
ATOM 643 O O . LYS A 1 82 ? -15.328 1.136 13.688 1 95 82 LYS A O 1
ATOM 648 N N . PHE A 1 83 ? -17.312 1.782 12.938 1 96.12 83 PHE A N 1
ATOM 649 C CA . PHE A 1 83 ? -16.766 2.684 11.922 1 96.12 83 PHE A CA 1
ATOM 650 C C . PHE A 1 83 ? -15.781 3.666 12.547 1 96.12 83 PHE A C 1
ATOM 652 O O . PHE A 1 83 ? -14.672 3.836 12.039 1 96.12 83 PHE A O 1
ATOM 659 N N . ARG A 1 84 ? -16.094 4.27 13.633 1 95 84 ARG A N 1
ATOM 660 C CA . ARG A 1 84 ? -15.266 5.297 14.266 1 95 84 ARG A CA 1
ATOM 661 C C . ARG A 1 84 ? -13.93 4.723 14.727 1 95 84 ARG A C 1
ATOM 663 O O . ARG A 1 84 ? -12.906 5.406 14.68 1 95 84 ARG A O 1
ATOM 670 N N . ASP A 1 85 ? -13.992 3.439 15.094 1 93.38 85 ASP A N 1
ATOM 671 C CA . ASP A 1 85 ? -12.789 2.773 15.586 1 93.38 85 ASP A CA 1
ATOM 672 C C . ASP A 1 85 ? -11.875 2.371 14.43 1 93.38 85 ASP A C 1
ATOM 674 O O . ASP A 1 85 ? -10.656 2.26 14.602 1 93.38 85 ASP A O 1
ATOM 678 N N . ILE A 1 86 ? -12.484 2.195 13.312 1 94.62 86 ILE A N 1
ATOM 679 C CA . ILE A 1 86 ? -11.75 1.603 12.195 1 94.62 86 ILE A CA 1
ATOM 680 C C . ILE A 1 86 ? -11.258 2.703 11.258 1 94.62 86 ILE A C 1
ATOM 682 O O . ILE A 1 86 ? -10.195 2.572 10.641 1 94.62 86 ILE A O 1
ATOM 686 N N . ALA A 1 87 ? -11.922 3.773 11.203 1 94.69 87 ALA A N 1
ATOM 687 C CA . ALA A 1 87 ? -11.664 4.82 10.219 1 94.69 87 ALA A CA 1
ATOM 688 C C . ALA A 1 87 ? -10.43 5.641 10.609 1 94.69 87 ALA A C 1
ATOM 690 O O . ALA A 1 87 ? -9.766 6.215 9.742 1 94.69 87 ALA A O 1
ATOM 691 N N . ILE A 1 88 ? -10.055 5.699 11.852 1 93.94 88 ILE A N 1
ATOM 692 C CA . ILE A 1 88 ? -8.969 6.543 12.344 1 93.94 88 ILE A CA 1
ATOM 693 C C . ILE A 1 88 ? -7.637 5.812 12.18 1 93.94 88 ILE A C 1
ATOM 695 O O . ILE A 1 88 ? -7.598 4.688 11.68 1 93.94 88 ILE A O 1
ATOM 699 N N . PHE A 1 89 ? -6.539 6.488 12.555 1 89.62 89 PHE A N 1
ATOM 700 C CA . PHE A 1 89 ? -5.219 5.875 12.461 1 89.62 89 PHE A CA 1
ATOM 701 C C . PHE A 1 89 ? -5.164 4.59 13.281 1 89.62 89 PHE A C 1
ATOM 703 O O . PHE A 1 89 ? -5.688 4.535 14.398 1 89.62 89 PHE A O 1
ATOM 710 N N . GLN A 1 90 ? -4.641 3.605 12.656 1 85.81 90 GLN A N 1
ATOM 711 C CA . GLN A 1 90 ? -4.414 2.314 13.297 1 85.81 90 GLN A CA 1
ATOM 712 C C . GLN A 1 90 ? -2.922 2.045 13.477 1 85.81 90 GLN A C 1
ATOM 714 O O . GLN A 1 90 ? -2.084 2.752 12.914 1 85.81 90 GLN A O 1
ATOM 719 N N . ASP A 1 91 ? -2.703 1.073 14.305 1 81.12 91 ASP A N 1
ATOM 720 C CA . ASP A 1 91 ? -1.328 0.59 14.391 1 81.12 91 ASP A CA 1
ATOM 721 C C . ASP A 1 91 ? -0.818 0.143 13.023 1 81.12 91 ASP A C 1
ATOM 723 O O . ASP A 1 91 ? -1.523 -0.55 12.289 1 81.12 91 ASP A O 1
ATOM 727 N N . TYR A 1 92 ? 0.351 0.626 12.688 1 77.31 92 TYR A N 1
ATOM 728 C CA . TYR A 1 92 ? 0.916 0.332 11.375 1 77.31 92 TYR A CA 1
ATOM 729 C C . TYR A 1 92 ? 1.295 -1.141 11.266 1 77.31 92 TYR A C 1
ATOM 731 O O . TYR A 1 92 ? 1.642 -1.617 10.18 1 77.31 92 TYR A O 1
ATOM 739 N N . HIS A 1 93 ? 1.09 -1.867 12.297 1 84.81 93 HIS A N 1
ATOM 740 C CA . HIS A 1 93 ? 1.3 -3.311 12.266 1 84.81 93 HIS A CA 1
ATOM 741 C C . HIS A 1 93 ? 0.052 -4.035 11.773 1 84.81 93 HIS A C 1
ATOM 743 O O . HIS A 1 93 ? 0.115 -5.215 11.414 1 84.81 93 HIS A O 1
ATOM 749 N N . GLY A 1 94 ? -1.026 -3.271 11.68 1 91 94 GLY A N 1
ATOM 750 C CA . GLY A 1 94 ? -2.311 -3.879 11.367 1 91 94 GLY A CA 1
ATOM 751 C C . GLY A 1 94 ? -3.15 -4.16 12.602 1 91 94 GLY A C 1
ATOM 752 O O . GLY A 1 94 ? -2.629 -4.23 13.719 1 91 94 GLY A O 1
ATOM 753 N N . LEU A 1 95 ? -4.402 -4.32 12.367 1 95.56 95 LEU A N 1
ATOM 754 C CA . LEU A 1 95 ? -5.301 -4.664 13.461 1 95.56 95 LEU A CA 1
ATOM 755 C C . LEU A 1 95 ? -4.867 -5.969 14.125 1 95.56 95 LEU A C 1
ATOM 757 O O . LEU A 1 95 ? -4.484 -6.922 13.445 1 95.56 95 LEU A O 1
ATOM 761 N N . THR A 1 96 ? -4.891 -5.969 15.43 1 96 96 THR A N 1
ATOM 762 C CA . THR A 1 96 ? -4.508 -7.152 16.188 1 96 96 THR A CA 1
ATOM 763 C C . THR A 1 96 ? -5.371 -8.352 15.789 1 96 96 THR A C 1
ATOM 765 O O . THR A 1 96 ? -4.859 -9.453 15.586 1 96 96 THR A O 1
ATOM 768 N N . GLU A 1 97 ? -6.629 -8.125 15.703 1 96.38 97 GLU A N 1
ATOM 769 C CA . GLU A 1 97 ? -7.551 -9.195 15.344 1 96.38 97 GLU A CA 1
ATOM 770 C C . GLU A 1 97 ? -7.23 -9.766 13.969 1 96.38 97 GLU A C 1
ATOM 772 O O . GLU A 1 97 ? -7.387 -10.961 13.727 1 96.38 97 GLU A O 1
ATOM 777 N N . PHE A 1 98 ? -6.836 -8.93 13.086 1 97.31 98 PHE A N 1
ATOM 778 C CA . PHE A 1 98 ? -6.504 -9.375 11.734 1 97.31 98 PHE A CA 1
ATOM 779 C C . PHE A 1 98 ? -5.242 -10.234 11.75 1 97.31 98 PHE A C 1
ATOM 781 O O . PHE A 1 98 ? -5.211 -11.305 11.141 1 97.31 98 PHE A O 1
ATOM 788 N N . ARG A 1 99 ? -4.148 -9.781 12.398 1 97.69 99 ARG A N 1
ATOM 789 C CA . ARG A 1 99 ? -2.91 -10.547 12.477 1 97.69 99 ARG A CA 1
ATOM 790 C C . ARG A 1 99 ? -3.146 -11.906 13.133 1 97.69 99 ARG A C 1
ATOM 792 O O . ARG A 1 99 ? -2.605 -12.922 12.68 1 97.69 99 ARG A O 1
ATOM 799 N N . ASN A 1 100 ? -3.982 -11.914 14.164 1 98.25 100 ASN A N 1
ATOM 800 C CA . ASN A 1 100 ? -4.332 -13.172 14.812 1 98.25 100 ASN A CA 1
ATOM 801 C C . ASN A 1 100 ? -5.062 -14.109 13.859 1 98.25 100 ASN A C 1
ATOM 803 O O . ASN A 1 100 ? -4.77 -15.305 13.805 1 98.25 100 ASN A O 1
ATOM 807 N N . ALA A 1 101 ? -6.016 -13.578 13.172 1 98.44 101 ALA A N 1
ATOM 808 C CA . ALA A 1 101 ? -6.809 -14.375 12.234 1 98.44 101 ALA A CA 1
ATOM 809 C C . ALA A 1 101 ? -5.938 -14.938 11.117 1 98.44 101 ALA A C 1
ATOM 811 O O . ALA A 1 101 ? -6.094 -16.094 10.727 1 98.44 101 ALA A O 1
ATOM 812 N N . VAL A 1 102 ? -5.023 -14.156 10.594 1 98.06 102 VAL A N 1
ATOM 813 C CA . VAL A 1 102 ? -4.121 -14.578 9.531 1 98.06 102 VAL A CA 1
ATOM 814 C C . VAL A 1 102 ? -3.223 -15.703 10.039 1 98.06 102 VAL A C 1
ATOM 816 O O . VAL A 1 102 ? -3.033 -16.719 9.352 1 98.06 102 VAL A O 1
ATOM 819 N N . ALA A 1 103 ? -2.668 -15.492 11.219 1 98.25 103 ALA A N 1
ATOM 820 C CA . ALA A 1 103 ? -1.81 -16.516 11.797 1 98.25 103 ALA A CA 1
ATOM 821 C C . ALA A 1 103 ? -2.557 -17.844 11.945 1 98.25 103 ALA A C 1
ATOM 823 O O . ALA A 1 103 ? -2.018 -18.906 11.625 1 98.25 103 ALA A O 1
ATOM 824 N N . ARG A 1 104 ? -3.758 -17.75 12.438 1 97.75 104 ARG A N 1
ATOM 825 C CA . ARG A 1 104 ? -4.594 -18.938 12.594 1 97.75 104 ARG A CA 1
ATOM 826 C C . ARG A 1 104 ? -4.883 -19.594 11.25 1 97.75 104 ARG A C 1
ATOM 828 O O . ARG A 1 104 ? -4.797 -20.812 11.109 1 97.75 104 ARG A O 1
ATOM 835 N N . PHE A 1 105 ? -5.254 -18.828 10.328 1 98.12 105 PHE A N 1
ATOM 836 C CA . PHE A 1 105 ? -5.555 -19.312 8.984 1 98.12 105 PHE A CA 1
ATOM 837 C C . PHE A 1 105 ? -4.344 -20.031 8.383 1 98.12 105 PHE A C 1
ATOM 839 O O . PHE A 1 105 ? -4.473 -21.109 7.805 1 98.12 105 PHE A O 1
ATOM 846 N N . MET A 1 106 ? -3.156 -19.406 8.531 1 98.12 106 MET A N 1
ATOM 847 C CA . MET A 1 106 ? -1.927 -20.016 8.016 1 98.12 106 MET A CA 1
ATOM 848 C C . MET A 1 106 ? -1.673 -21.375 8.656 1 98.12 106 MET A C 1
ATOM 850 O O . MET A 1 106 ? -1.231 -22.297 7.988 1 98.12 106 MET A O 1
ATOM 854 N N . GLY A 1 107 ? -1.936 -21.438 9.922 1 97.44 107 GLY A N 1
ATOM 855 C CA . GLY A 1 107 ? -1.814 -22.719 10.602 1 97.44 107 GLY A CA 1
ATOM 856 C C . GLY A 1 107 ? -2.791 -23.75 10.086 1 97.44 107 GLY A C 1
ATOM 857 O O . GLY A 1 107 ? -2.412 -24.906 9.844 1 97.44 107 GLY A O 1
ATOM 858 N N . LYS A 1 108 ? -4.027 -23.406 9.859 1 96.38 108 LYS A N 1
ATOM 859 C CA . LYS A 1 108 ? -5.07 -24.312 9.391 1 96.38 108 LYS A CA 1
ATOM 860 C C . LYS A 1 108 ? -4.746 -24.828 7.996 1 96.38 108 LYS A C 1
ATOM 862 O O . LYS A 1 108 ? -4.965 -26.016 7.707 1 96.38 108 LYS A O 1
ATOM 867 N N . VAL A 1 109 ? -4.312 -23.938 7.18 1 96.19 109 VAL A N 1
ATOM 868 C CA . VAL A 1 109 ? -3.951 -24.281 5.805 1 96.19 109 VAL A CA 1
ATOM 869 C C . VAL A 1 109 ? -2.881 -25.375 5.812 1 96.19 109 VAL A C 1
ATOM 871 O O . VAL A 1 109 ? -2.828 -26.203 4.902 1 96.19 109 VAL A O 1
ATOM 874 N N . ARG A 1 110 ? -2.094 -25.391 6.84 1 96.31 110 ARG A N 1
ATOM 875 C CA . ARG A 1 110 ? -0.992 -26.344 6.949 1 96.31 110 ARG A CA 1
ATOM 876 C C . ARG A 1 110 ? -1.375 -27.516 7.828 1 96.31 110 ARG A C 1
ATOM 878 O O . ARG A 1 110 ? -0.504 -28.234 8.328 1 96.31 110 ARG A O 1
ATOM 885 N N . GLY A 1 111 ? -2.676 -27.719 8.078 1 93.88 111 GLY A N 1
ATOM 886 C CA . GLY A 1 111 ? -3.215 -28.875 8.781 1 93.88 111 GLY A CA 1
ATOM 887 C C . GLY A 1 111 ? -2.986 -28.812 10.281 1 93.88 111 GLY A C 1
ATOM 888 O O . GLY A 1 111 ? -3.035 -29.844 10.961 1 93.88 111 GLY A O 1
ATOM 889 N N . GLY A 1 112 ? -2.586 -27.688 10.742 1 95 112 GLY A N 1
ATOM 890 C CA . GLY A 1 112 ? -2.328 -27.531 12.164 1 95 112 GLY A CA 1
ATOM 891 C C . GLY A 1 112 ? -0.989 -28.094 12.594 1 95 112 GLY A C 1
ATOM 892 O O . GLY A 1 112 ? -0.731 -28.266 13.789 1 95 112 GLY A O 1
ATOM 893 N N . ARG A 1 113 ? -0.161 -28.359 11.68 1 95.88 113 ARG A N 1
ATOM 894 C CA . ARG A 1 113 ? 1.119 -29 11.977 1 95.88 113 ARG A CA 1
ATOM 895 C C . ARG A 1 113 ? 2.137 -27.969 12.477 1 95.88 113 ARG A C 1
ATOM 897 O O . ARG A 1 113 ? 3.125 -28.344 13.117 1 95.88 113 ARG A O 1
ATOM 904 N N . VAL A 1 114 ? 1.912 -26.719 12.133 1 96.38 114 VAL A N 1
ATOM 905 C CA . VAL A 1 114 ? 2.742 -25.625 12.625 1 96.38 114 VAL A CA 1
ATOM 906 C C . VAL A 1 114 ? 1.855 -24.453 13.078 1 96.38 114 VAL A C 1
ATOM 908 O O . VAL A 1 114 ? 0.702 -24.359 12.656 1 96.38 114 VAL A O 1
ATOM 911 N N . THR A 1 115 ? 2.387 -23.688 13.969 1 96.94 115 THR A N 1
ATOM 912 C CA . THR A 1 115 ? 1.717 -22.484 14.422 1 96.94 115 THR A CA 1
ATOM 913 C C . THR A 1 115 ? 2.533 -21.25 14.055 1 96.94 115 THR A C 1
ATOM 915 O O . THR A 1 115 ? 3.748 -21.328 13.867 1 96.94 115 THR A O 1
ATOM 918 N N . PHE A 1 116 ? 1.885 -20.188 13.867 1 98.25 116 PHE A N 1
ATOM 919 C CA . PHE A 1 116 ? 2.525 -18.922 13.539 1 98.25 116 PHE A CA 1
ATOM 920 C C . PHE A 1 116 ? 2.244 -17.875 14.609 1 98.25 116 PHE A C 1
ATOM 922 O O . PHE A 1 116 ? 1.129 -17.797 15.125 1 98.25 116 PHE A O 1
ATOM 929 N N . ASP A 1 117 ? 3.234 -17.141 15.008 1 98.25 117 ASP A N 1
ATOM 930 C CA . ASP A 1 117 ? 3.129 -16.047 15.961 1 98.25 117 ASP A CA 1
ATOM 931 C C . ASP A 1 117 ? 2.578 -14.789 15.289 1 98.25 117 ASP A C 1
ATOM 933 O O . ASP A 1 117 ? 3.221 -14.219 14.406 1 98.25 117 ASP A O 1
ATOM 937 N N . PRO A 1 118 ? 1.391 -14.336 15.727 1 97.81 118 PRO A N 1
ATOM 938 C CA . PRO A 1 118 ? 0.827 -13.133 15.109 1 97.81 118 PRO A CA 1
ATOM 939 C C . PRO A 1 118 ? 1.761 -11.93 15.211 1 97.81 118 PRO A C 1
ATOM 941 O O . PRO A 1 118 ? 1.721 -11.039 14.352 1 97.81 118 PRO A O 1
ATOM 944 N N . ALA A 1 119 ? 2.586 -11.883 16.188 1 96.69 119 ALA A N 1
ATOM 945 C CA . ALA A 1 119 ? 3.486 -10.75 16.406 1 96.69 119 ALA A CA 1
ATOM 946 C C . ALA A 1 119 ? 4.566 -10.695 15.328 1 96.69 119 ALA A C 1
ATOM 948 O O . ALA A 1 119 ? 5.266 -9.688 15.195 1 96.69 119 ALA A O 1
ATOM 949 N N . ARG A 1 120 ? 4.711 -11.742 14.523 1 97.56 120 ARG A N 1
ATOM 950 C CA . ARG A 1 120 ? 5.75 -11.797 13.5 1 97.56 120 ARG A CA 1
ATOM 951 C C . ARG A 1 120 ? 5.156 -11.594 12.109 1 97.56 120 ARG A C 1
ATOM 953 O O . ARG A 1 120 ? 5.871 -11.672 11.109 1 97.56 120 ARG A O 1
ATOM 960 N N . ILE A 1 121 ? 3.879 -11.359 12.078 1 97.19 121 ILE A N 1
ATOM 961 C CA . ILE A 1 121 ? 3.195 -11.109 10.812 1 97.19 121 ILE A CA 1
ATOM 962 C C . ILE A 1 121 ? 3.379 -9.648 10.414 1 97.19 121 ILE A C 1
ATOM 964 O O . ILE A 1 121 ? 3.059 -8.742 11.18 1 97.19 121 ILE A O 1
ATOM 968 N N . VAL A 1 122 ? 3.922 -9.438 9.258 1 96.69 122 VAL A N 1
ATOM 969 C CA . VAL A 1 122 ? 4.066 -8.102 8.68 1 96.69 122 VAL A CA 1
ATOM 970 C C . VAL A 1 122 ? 3.182 -7.984 7.438 1 96.69 122 VAL A C 1
ATOM 972 O O . VAL A 1 122 ? 3.25 -8.82 6.535 1 96.69 122 VAL A O 1
ATOM 975 N N . MET A 1 123 ? 2.395 -6.984 7.418 1 94.62 123 MET A N 1
ATOM 976 C CA . MET A 1 123 ? 1.465 -6.801 6.309 1 94.62 123 MET A CA 1
ATOM 977 C C . MET A 1 123 ? 2.119 -6.016 5.176 1 94.62 123 MET A C 1
ATOM 979 O O . MET A 1 123 ? 3.027 -5.215 5.41 1 94.62 123 MET A O 1
ATOM 983 N N . ALA A 1 124 ? 1.627 -6.25 3.992 1 94.31 124 ALA A N 1
ATOM 984 C CA . ALA A 1 124 ? 2.082 -5.551 2.795 1 94.31 124 ALA A CA 1
ATOM 985 C C . ALA A 1 124 ? 0.959 -5.43 1.771 1 94.31 124 ALA A C 1
ATOM 987 O O . ALA A 1 124 ? -0.076 -6.086 1.894 1 94.31 124 ALA A O 1
ATOM 988 N N . GLY A 1 125 ? 1.192 -4.543 0.785 1 92.31 125 GLY A N 1
ATOM 989 C CA . GLY A 1 125 ? 0.229 -4.344 -0.287 1 92.31 125 GLY A CA 1
ATOM 990 C C . GLY A 1 125 ? 0.203 -5.488 -1.285 1 92.31 125 GLY A C 1
ATOM 991 O O . GLY A 1 125 ? 0.69 -5.348 -2.41 1 92.31 125 GLY A O 1
ATOM 992 N N . GLY A 1 126 ? -0.406 -6.602 -0.868 1 94.25 126 GLY A N 1
ATOM 993 C CA . GLY A 1 126 ? -0.377 -7.785 -1.708 1 94.25 126 GLY A CA 1
ATOM 994 C C . GLY A 1 126 ? 0.957 -8.508 -1.678 1 94.25 126 GLY A C 1
ATOM 995 O O . GLY A 1 126 ? 1.885 -8.078 -0.989 1 94.25 126 GLY A O 1
ATOM 996 N N . ALA A 1 127 ? 0.99 -9.586 -2.438 1 95.56 127 ALA A N 1
ATOM 997 C CA . ALA A 1 127 ? 2.238 -10.344 -2.512 1 95.56 127 ALA A CA 1
ATOM 998 C C . ALA A 1 127 ? 3.328 -9.531 -3.211 1 95.56 127 ALA A C 1
ATOM 1000 O O . ALA A 1 127 ? 4.516 -9.695 -2.916 1 95.56 127 ALA A O 1
ATOM 1001 N N . THR A 1 128 ? 2.908 -8.695 -4.156 1 94.81 128 THR A N 1
ATOM 1002 C CA . THR A 1 128 ? 3.848 -7.797 -4.82 1 94.81 128 THR A CA 1
ATOM 1003 C C . THR A 1 128 ? 4.562 -6.914 -3.801 1 94.81 128 THR A C 1
ATOM 1005 O O . THR A 1 128 ? 5.793 -6.832 -3.799 1 94.81 128 THR A O 1
ATOM 1008 N N . GLY A 1 129 ? 3.789 -6.297 -2.934 1 95.5 129 GLY A N 1
ATOM 1009 C CA . GLY A 1 129 ? 4.375 -5.484 -1.878 1 95.5 129 GLY A CA 1
ATOM 1010 C C . GLY A 1 129 ? 5.195 -6.293 -0.892 1 95.5 129 GLY A C 1
ATOM 1011 O O . GLY A 1 129 ? 6.227 -5.824 -0.405 1 95.5 129 GLY A O 1
ATOM 1012 N N . ALA A 1 130 ? 4.773 -7.461 -0.571 1 97.44 130 ALA A N 1
ATOM 1013 C CA . ALA A 1 130 ? 5.5 -8.328 0.35 1 97.44 130 ALA A CA 1
ATOM 1014 C C . ALA A 1 130 ? 6.871 -8.703 -0.208 1 97.44 130 ALA A C 1
ATOM 1016 O O . ALA A 1 130 ? 7.863 -8.727 0.526 1 97.44 130 ALA A O 1
ATOM 1017 N N . CYS A 1 131 ? 6.906 -9 -1.507 1 97.75 131 CYS A N 1
ATOM 1018 C CA . CYS A 1 131 ? 8.164 -9.32 -2.17 1 97.75 131 CYS A CA 1
ATOM 1019 C C . CYS A 1 131 ? 9.133 -8.148 -2.094 1 97.75 131 CYS A C 1
ATOM 1021 O O . CYS A 1 131 ? 10.312 -8.328 -1.784 1 97.75 131 CYS A O 1
ATOM 1023 N N . GLU A 1 132 ? 8.664 -7 -2.381 1 96.25 132 GLU A N 1
ATOM 1024 C CA . GLU A 1 132 ? 9.516 -5.812 -2.322 1 96.25 132 GLU A CA 1
ATOM 1025 C C . GLU A 1 132 ? 10.016 -5.562 -0.903 1 96.25 132 GLU A C 1
ATOM 1027 O O . GLU A 1 132 ? 11.195 -5.273 -0.699 1 96.25 132 GLU A O 1
ATOM 1032 N N . LEU A 1 133 ? 9.133 -5.672 0.07 1 96 133 LEU A N 1
ATOM 1033 C CA . LEU A 1 133 ? 9.453 -5.426 1.473 1 96 133 LEU A CA 1
ATOM 1034 C C . LEU A 1 133 ? 10.57 -6.352 1.949 1 96 133 LEU A C 1
ATOM 1036 O O . LEU A 1 133 ? 11.57 -5.891 2.504 1 96 133 LEU A O 1
ATOM 1040 N N . ILE A 1 134 ? 10.375 -7.621 1.716 1 97.69 134 ILE A N 1
ATOM 1041 C CA . ILE A 1 134 ? 11.344 -8.594 2.211 1 97.69 134 ILE A CA 1
ATOM 1042 C C . ILE A 1 134 ? 12.68 -8.398 1.495 1 97.69 134 ILE A C 1
ATOM 1044 O O . ILE A 1 134 ? 13.742 -8.531 2.105 1 97.69 134 ILE A O 1
ATOM 1048 N N . THR A 1 135 ? 12.633 -8.102 0.225 1 97.62 135 THR A N 1
ATOM 1049 C CA . THR A 1 135 ? 13.859 -7.875 -0.531 1 97.62 135 THR A CA 1
ATOM 1050 C C . THR A 1 135 ? 14.594 -6.648 -0.002 1 97.62 135 THR A C 1
ATOM 1052 O O . THR A 1 135 ? 15.812 -6.68 0.171 1 97.62 135 THR A O 1
ATOM 1055 N N . CYS A 1 136 ? 13.875 -5.59 0.307 1 95.38 136 CYS A N 1
ATOM 1056 C CA . CYS A 1 136 ? 14.469 -4.367 0.843 1 95.38 136 CYS A CA 1
ATOM 1057 C C . CYS A 1 136 ? 15.125 -4.629 2.191 1 95.38 136 CYS A C 1
ATOM 1059 O O . CYS A 1 136 ? 16.156 -4.023 2.514 1 95.38 136 CYS A O 1
ATOM 1061 N N . CYS A 1 137 ? 14.578 -5.449 2.955 1 96.69 137 CYS A N 1
ATOM 1062 C CA . CYS A 1 137 ? 15.117 -5.754 4.273 1 96.69 137 CYS A CA 1
ATOM 1063 C C . CYS A 1 137 ? 16.391 -6.582 4.164 1 96.69 137 CYS A C 1
ATOM 1065 O O . CYS A 1 137 ? 17.297 -6.453 4.992 1 96.69 137 CYS A O 1
ATOM 1067 N N . LEU A 1 138 ? 16.5 -7.406 3.129 1 98 138 LEU A N 1
ATOM 1068 C CA . LEU A 1 138 ? 17.516 -8.453 3.133 1 98 138 LEU A CA 1
ATOM 1069 C C . LEU A 1 138 ? 18.703 -8.062 2.258 1 98 138 LEU A C 1
ATOM 1071 O O . LEU A 1 138 ? 19.797 -8.602 2.426 1 98 138 LEU A O 1
ATOM 1075 N N . ALA A 1 139 ? 18.516 -7.18 1.291 1 97.25 139 ALA A N 1
ATOM 1076 C CA . ALA A 1 139 ? 19.547 -6.988 0.279 1 97.25 139 ALA A CA 1
ATOM 1077 C C . ALA A 1 139 ? 19.656 -5.52 -0.124 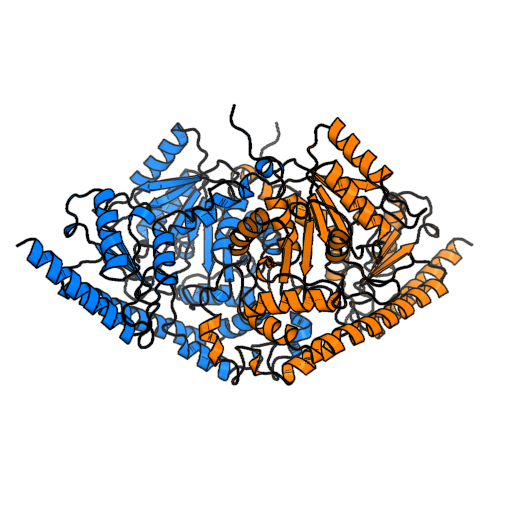1 97.25 139 ALA A C 1
ATOM 1079 O O . ALA A 1 139 ? 18.672 -4.77 -0.02 1 97.25 139 ALA A O 1
ATOM 1080 N N . ASP A 1 140 ? 20.797 -5.125 -0.534 1 95.75 140 ASP A N 1
ATOM 1081 C CA . ASP A 1 140 ? 21.062 -3.812 -1.12 1 95.75 140 ASP A CA 1
ATOM 1082 C C . ASP A 1 140 ? 21.062 -3.883 -2.645 1 95.75 140 ASP A C 1
ATOM 1084 O O . ASP A 1 140 ? 21.188 -4.965 -3.223 1 95.75 140 ASP A O 1
ATOM 1088 N N . PRO A 1 141 ? 20.828 -2.688 -3.332 1 94.12 141 PRO A N 1
ATOM 1089 C CA . PRO A 1 141 ? 20.938 -2.701 -4.793 1 94.12 141 PRO A CA 1
ATOM 1090 C C . PRO A 1 141 ? 22.25 -3.328 -5.277 1 94.12 141 PRO A C 1
ATOM 1092 O O . PRO A 1 141 ? 23.312 -3.043 -4.727 1 94.12 141 PRO A O 1
ATOM 1095 N N . GLY A 1 142 ? 22.156 -4.234 -6.234 1 95.69 142 GLY A N 1
ATOM 1096 C CA . GLY A 1 142 ? 23.328 -4.914 -6.758 1 95.69 142 GLY A CA 1
ATOM 1097 C C . GLY A 1 142 ? 23.5 -6.32 -6.219 1 95.69 142 GLY A C 1
ATOM 1098 O O . GLY A 1 142 ? 24.109 -7.172 -6.867 1 95.69 142 GLY A O 1
ATOM 1099 N N . ASP A 1 143 ? 22.938 -6.641 -5 1 97.69 143 ASP A N 1
ATOM 1100 C CA . ASP A 1 143 ? 22.922 -7.992 -4.457 1 97.69 143 ASP A CA 1
ATOM 1101 C C . ASP A 1 143 ? 22.031 -8.906 -5.285 1 97.69 143 ASP A C 1
ATOM 1103 O O . ASP A 1 143 ? 21.328 -8.445 -6.188 1 97.69 143 ASP A O 1
ATOM 1107 N N . ALA A 1 144 ? 22.109 -10.25 -4.973 1 98.31 144 ALA A N 1
ATOM 1108 C CA . ALA A 1 144 ? 21.344 -11.172 -5.809 1 98.31 144 ALA A CA 1
ATOM 1109 C C . ALA A 1 144 ? 20.672 -12.242 -4.961 1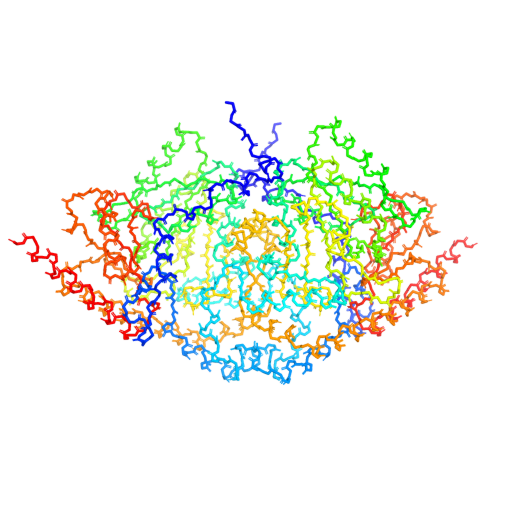 98.31 144 ALA A C 1
ATOM 1111 O O . ALA A 1 144 ? 21.094 -12.516 -3.836 1 98.31 144 ALA A O 1
ATOM 1112 N N . PHE A 1 145 ? 19.641 -12.773 -5.48 1 98.75 145 PHE A N 1
ATOM 1113 C CA . PHE A 1 145 ? 19.016 -13.977 -4.973 1 98.75 145 PHE A CA 1
ATOM 1114 C C . PHE A 1 145 ? 19.047 -15.094 -6.008 1 98.75 145 PHE A C 1
ATOM 1116 O O . PHE A 1 145 ? 18.922 -14.836 -7.207 1 98.75 145 PHE A O 1
ATOM 1123 N N . LEU A 1 146 ? 19.281 -16.297 -5.543 1 98.88 146 LEU A N 1
ATOM 1124 C CA . LEU A 1 146 ? 19.109 -17.484 -6.379 1 98.88 146 LEU A CA 1
ATOM 1125 C C . LEU A 1 146 ? 17.641 -17.875 -6.488 1 98.88 146 LEU A C 1
ATOM 1127 O O . LEU A 1 146 ? 16.922 -17.875 -5.492 1 98.88 146 LEU A O 1
ATOM 1131 N N . VAL A 1 147 ? 17.203 -18.219 -7.703 1 98.81 147 VAL A N 1
ATOM 1132 C CA . VAL A 1 147 ? 15.805 -18.578 -7.926 1 98.81 147 VAL A CA 1
ATOM 1133 C C . VAL A 1 147 ? 15.727 -19.781 -8.859 1 98.81 147 VAL A C 1
ATOM 1135 O O . VAL A 1 147 ? 16.188 -19.719 -10 1 98.81 147 VAL A O 1
ATOM 1138 N N . PRO A 1 148 ? 15.133 -20.844 -8.461 1 98.75 148 PRO A N 1
ATOM 1139 C CA . PRO A 1 148 ? 14.984 -22 -9.344 1 98.75 148 PRO A CA 1
ATOM 1140 C C . PRO A 1 148 ? 14.086 -21.719 -10.539 1 98.75 148 PRO A C 1
ATOM 1142 O O . PRO A 1 148 ? 13.047 -21.062 -10.398 1 98.75 148 PRO A O 1
ATOM 1145 N N . THR A 1 149 ? 14.453 -22.156 -11.68 1 98.38 149 THR A N 1
ATOM 1146 C CA . THR A 1 149 ? 13.648 -22.016 -12.891 1 98.38 149 THR A CA 1
ATOM 1147 C C . THR A 1 149 ? 12.93 -23.312 -13.227 1 98.38 149 THR A C 1
ATOM 1149 O O . THR A 1 149 ? 13.445 -24.406 -12.945 1 98.38 149 THR A O 1
ATOM 1152 N N . PRO A 1 150 ? 11.766 -23.297 -13.836 1 98.38 150 PRO A N 1
ATOM 1153 C CA . PRO A 1 150 ? 11.047 -22.062 -14.164 1 98.38 150 PRO A CA 1
ATOM 1154 C C . PRO A 1 150 ? 10.414 -21.391 -12.945 1 98.38 150 PRO A C 1
ATOM 1156 O O . PRO A 1 150 ? 10.07 -22.078 -11.977 1 98.38 150 PRO A O 1
ATOM 1159 N N . TYR A 1 151 ? 10.328 -20.047 -12.953 1 97.94 151 TYR A N 1
ATOM 1160 C CA . TYR A 1 151 ? 9.711 -19.344 -11.828 1 97.94 151 TYR A CA 1
ATOM 1161 C C . TYR A 1 151 ? 8.727 -18.297 -12.312 1 97.94 151 TYR A C 1
ATOM 1163 O O . TYR A 1 151 ? 8.688 -17.969 -13.5 1 97.94 151 TYR A O 1
ATOM 1171 N N . TYR A 1 152 ? 7.891 -17.828 -11.5 1 96.94 152 TYR A N 1
ATOM 1172 C CA . TYR A 1 152 ? 6.859 -16.828 -11.75 1 96.94 152 TYR A CA 1
ATOM 1173 C C . TYR A 1 152 ? 7.461 -15.555 -12.344 1 96.94 152 TYR A C 1
ATOM 1175 O O . TYR A 1 152 ? 8.32 -14.922 -11.727 1 96.94 152 TYR A O 1
ATOM 1183 N N . PRO A 1 153 ? 6.965 -15.117 -13.5 1 94.69 153 PRO A N 1
ATOM 1184 C CA . PRO A 1 153 ? 7.57 -13.977 -14.188 1 94.69 153 PRO A CA 1
ATOM 1185 C C . PRO A 1 153 ? 7.43 -12.672 -13.406 1 94.69 153 PRO A C 1
ATOM 1187 O O . PRO A 1 153 ? 8.258 -11.773 -13.555 1 94.69 153 PRO A O 1
ATOM 1190 N N . GLY A 1 154 ? 6.43 -12.555 -12.586 1 93.81 154 GLY A N 1
ATOM 1191 C CA . GLY A 1 154 ? 6.23 -11.352 -11.797 1 93.81 154 GLY A CA 1
ATOM 1192 C C . GLY A 1 154 ? 7.359 -11.078 -10.828 1 93.81 154 GLY A C 1
ATOM 1193 O O . GLY A 1 154 ? 7.52 -9.945 -10.352 1 93.81 154 GLY A O 1
ATOM 1194 N N . PHE A 1 155 ? 8.172 -12.062 -10.508 1 95.62 155 PHE A N 1
ATOM 1195 C CA . PHE A 1 155 ? 9.32 -11.867 -9.633 1 95.62 155 PHE A CA 1
ATOM 1196 C C . PHE A 1 155 ? 10.273 -10.828 -10.211 1 95.62 155 PHE A C 1
ATOM 1198 O O . PHE A 1 155 ? 10.906 -10.07 -9.469 1 95.62 155 PHE A O 1
ATOM 1205 N N . ASP A 1 156 ? 10.375 -10.781 -11.523 1 93.81 156 ASP A N 1
ATOM 1206 C CA . ASP A 1 156 ? 11.266 -9.82 -12.164 1 93.81 156 ASP A CA 1
ATOM 1207 C C . ASP A 1 156 ? 10.883 -8.391 -11.82 1 93.81 156 ASP A C 1
ATOM 1209 O O . ASP A 1 156 ? 11.742 -7.543 -11.578 1 93.81 156 ASP A O 1
ATOM 1213 N N . ARG A 1 157 ? 9.695 -8.164 -11.812 1 91.56 157 ARG A N 1
ATOM 1214 C CA . ARG A 1 157 ? 9.211 -6.84 -11.445 1 91.56 157 ARG A CA 1
ATOM 1215 C C . ARG A 1 157 ? 9.211 -6.656 -9.93 1 91.56 157 ARG A C 1
ATOM 1217 O O . ARG A 1 157 ? 9.781 -5.699 -9.414 1 91.56 157 ARG A O 1
ATOM 1224 N N . ASP A 1 158 ? 8.586 -7.582 -9.234 1 93.69 158 ASP A N 1
ATOM 1225 C CA . ASP A 1 158 ? 8.266 -7.449 -7.816 1 93.69 158 ASP A CA 1
ATOM 1226 C C . ASP A 1 158 ? 9.531 -7.379 -6.965 1 93.69 158 ASP A C 1
ATOM 1228 O O . ASP A 1 158 ? 9.555 -6.703 -5.934 1 93.69 158 ASP A O 1
ATOM 1232 N N . LEU A 1 159 ? 10.578 -8.109 -7.422 1 95.81 159 LEU A N 1
ATOM 1233 C CA . LEU A 1 159 ? 11.789 -8.211 -6.613 1 95.81 159 LEU A CA 1
ATOM 1234 C C . LEU A 1 159 ? 12.867 -7.258 -7.125 1 95.81 159 LEU A C 1
ATOM 1236 O O . LEU A 1 159 ? 13.656 -6.727 -6.34 1 95.81 159 LEU A O 1
ATOM 1240 N N . LYS A 1 160 ? 12.922 -6.941 -8.422 1 94.31 160 LYS A N 1
ATOM 1241 C CA . LYS A 1 160 ? 14.094 -6.289 -9 1 94.31 160 LYS A CA 1
ATOM 1242 C C . LYS A 1 160 ? 13.836 -4.801 -9.219 1 94.31 160 LYS A C 1
ATOM 1244 O O . LYS A 1 160 ? 14.719 -3.975 -8.977 1 94.31 160 LYS A O 1
ATOM 1249 N N . TRP A 1 161 ? 12.688 -4.438 -9.648 1 91.75 161 TRP A N 1
ATOM 1250 C CA . TRP A 1 161 ? 12.469 -3.135 -10.273 1 91.75 161 TRP A CA 1
ATOM 1251 C C . TRP A 1 161 ? 12.75 -2.008 -9.281 1 91.75 161 TRP A C 1
ATOM 1253 O O . TRP A 1 161 ? 13.586 -1.138 -9.539 1 91.75 161 TRP A O 1
ATOM 1263 N N . ARG A 1 162 ? 12.164 -2.07 -8.117 1 91.31 162 ARG A N 1
ATOM 1264 C CA . ARG A 1 162 ? 12.289 -0.977 -7.156 1 91.31 162 ARG A CA 1
ATOM 1265 C C . ARG A 1 162 ? 13.5 -1.175 -6.258 1 91.31 162 ARG A C 1
ATOM 1267 O O . ARG A 1 162 ? 14.07 -0.205 -5.746 1 91.31 162 ARG A O 1
ATOM 1274 N N . THR A 1 163 ? 13.961 -2.391 -6.094 1 93.44 163 THR A N 1
ATOM 1275 C CA . THR A 1 163 ? 14.992 -2.693 -5.109 1 93.44 163 THR A CA 1
ATOM 1276 C C . THR A 1 163 ? 16.375 -2.668 -5.754 1 93.44 163 THR A C 1
ATOM 1278 O O . THR A 1 163 ? 17.375 -2.477 -5.066 1 93.44 163 THR A O 1
ATOM 1281 N N . GLY A 1 164 ? 16.438 -3.006 -7.09 1 93.69 164 GLY A N 1
ATOM 1282 C CA . GLY A 1 164 ? 17.703 -3.033 -7.801 1 93.69 164 GLY A CA 1
ATOM 1283 C C . GLY A 1 164 ? 18.469 -4.336 -7.621 1 93.69 164 GLY A C 1
ATOM 1284 O O . GLY A 1 164 ? 19.625 -4.449 -8.031 1 93.69 164 GLY A O 1
ATOM 1285 N N . VAL A 1 165 ? 17.844 -5.34 -7.062 1 96.38 165 VAL A N 1
ATOM 1286 C CA . VAL A 1 165 ? 18.531 -6.609 -6.855 1 96.38 165 VAL A CA 1
ATOM 1287 C C . VAL A 1 165 ? 18.531 -7.418 -8.148 1 96.38 165 VAL A C 1
ATOM 1289 O O . VAL A 1 165 ? 17.812 -7.078 -9.102 1 96.38 165 VAL A O 1
ATOM 1292 N N . GLN A 1 166 ? 19.328 -8.422 -8.164 1 97.31 166 GLN A N 1
ATOM 1293 C CA . GLN A 1 166 ? 19.406 -9.328 -9.297 1 97.31 166 GLN A CA 1
ATOM 1294 C C . GLN A 1 166 ? 18.828 -10.695 -8.945 1 97.31 166 GLN A C 1
ATOM 1296 O O . GLN A 1 166 ? 18.812 -11.086 -7.777 1 97.31 166 GLN A O 1
ATOM 1301 N N . LEU A 1 167 ? 18.344 -11.383 -9.922 1 98.06 167 LEU A N 1
ATOM 1302 C CA . LEU A 1 167 ? 17.922 -12.773 -9.781 1 98.06 167 LEU A CA 1
ATOM 1303 C C . LEU A 1 167 ? 18.797 -13.695 -10.609 1 98.06 167 LEU A C 1
ATOM 1305 O O . LEU A 1 167 ? 18.953 -13.5 -11.812 1 98.06 167 LEU A O 1
ATOM 1309 N N . ILE A 1 168 ? 19.391 -14.617 -9.953 1 98.5 168 ILE A N 1
ATOM 1310 C CA . ILE A 1 168 ? 20.25 -15.594 -10.602 1 98.5 168 ILE A CA 1
ATOM 1311 C C . ILE A 1 168 ? 19.547 -16.938 -10.688 1 98.5 168 ILE A C 1
ATOM 1313 O O . ILE A 1 168 ? 19.188 -17.531 -9.656 1 98.5 168 ILE A O 1
ATOM 1317 N N . PRO A 1 169 ? 19.375 -17.516 -11.867 1 98 169 PRO A N 1
ATOM 1318 C CA . PRO A 1 169 ? 18.625 -18.75 -12.023 1 98 169 PRO A CA 1
ATOM 1319 C C . PRO A 1 169 ? 19.375 -19.969 -11.492 1 98 169 PRO A C 1
ATOM 1321 O O . PRO A 1 169 ? 20.594 -20.094 -11.688 1 98 169 PRO A O 1
ATOM 1324 N N . VAL A 1 170 ? 18.688 -20.766 -10.781 1 98.75 170 VAL A N 1
ATOM 1325 C CA . VAL A 1 170 ? 19.078 -22.141 -10.508 1 98.75 170 VAL A CA 1
ATOM 1326 C C . VAL A 1 170 ? 18.406 -23.094 -11.5 1 98.75 170 VAL A C 1
ATOM 1328 O O . VAL A 1 170 ? 17.203 -23.344 -11.406 1 98.75 170 VAL A O 1
ATOM 1331 N N . ILE A 1 171 ? 19.188 -23.688 -12.344 1 98.12 171 ILE A N 1
ATOM 1332 C CA . ILE A 1 171 ? 18.609 -24.391 -13.492 1 98.12 171 ILE A CA 1
ATOM 1333 C C . ILE A 1 171 ? 18.062 -25.75 -13.039 1 98.12 171 ILE A C 1
ATOM 1335 O O . ILE A 1 171 ? 18.781 -26.562 -12.477 1 98.12 171 ILE A O 1
ATOM 1339 N N . CYS A 1 172 ? 16.781 -25.922 -13.258 1 97.81 172 CYS A N 1
ATOM 1340 C CA . CYS A 1 172 ? 16.109 -27.203 -13.047 1 97.81 172 CYS A CA 1
ATOM 1341 C C . CYS A 1 172 ? 15.594 -27.766 -14.367 1 97.81 172 CYS A C 1
ATOM 1343 O O . CYS A 1 172 ? 15.125 -27.016 -15.227 1 97.81 172 CYS A O 1
ATOM 1345 N N . GLU A 1 173 ? 15.625 -29.047 -14.492 1 96.75 173 GLU A N 1
ATOM 1346 C CA . GLU A 1 173 ? 15.352 -29.672 -15.781 1 96.75 173 GLU A CA 1
ATOM 1347 C C . GLU A 1 173 ? 14.148 -30.609 -15.695 1 96.75 173 GLU A C 1
ATOM 1349 O O . GLU A 1 173 ? 13.875 -31.188 -14.648 1 96.75 173 GLU A O 1
ATOM 1354 N N . SER A 1 174 ? 13.531 -30.781 -16.812 1 96.94 174 SER A N 1
ATOM 1355 C CA . SER A 1 174 ? 12.336 -31.609 -16.875 1 96.94 174 SER A CA 1
ATOM 1356 C C . SER A 1 174 ? 12.688 -33.094 -16.719 1 96.94 174 SER A C 1
ATOM 1358 O O . SER A 1 174 ? 11.836 -33.906 -16.344 1 96.94 174 SER A O 1
ATOM 1360 N N . SER A 1 175 ? 13.922 -33.438 -16.938 1 96.44 175 SER A N 1
ATOM 1361 C CA . SER A 1 175 ? 14.352 -34.844 -16.875 1 96.44 175 SER A CA 1
ATOM 1362 C C . SER A 1 175 ? 14.148 -35.406 -15.469 1 96.44 175 SER A C 1
ATOM 1364 O O . SER A 1 175 ? 14.016 -36.625 -15.297 1 96.44 175 SER A O 1
ATOM 1366 N N . ASN A 1 176 ? 14.102 -34.594 -14.477 1 96.5 176 ASN A N 1
ATOM 1367 C CA . ASN A 1 176 ? 13.812 -35.031 -13.117 1 96.5 176 ASN A CA 1
ATOM 1368 C C . ASN A 1 176 ? 12.672 -34.219 -12.5 1 96.5 176 ASN A C 1
ATOM 1370 O O . ASN A 1 176 ? 12.711 -33.875 -11.32 1 96.5 176 ASN A O 1
ATOM 1374 N N . ASN A 1 177 ? 11.766 -33.812 -13.359 1 96.94 177 ASN A N 1
ATOM 1375 C CA . ASN A 1 177 ? 10.547 -33.094 -12.969 1 96.94 177 ASN A CA 1
ATOM 1376 C C . ASN A 1 177 ? 10.867 -31.734 -12.344 1 96.94 177 ASN A C 1
ATOM 1378 O O . ASN A 1 177 ? 10.211 -31.328 -11.383 1 96.94 177 ASN A O 1
ATOM 1382 N N . PHE A 1 178 ? 11.953 -31.109 -12.75 1 98.06 178 PHE A N 1
ATOM 1383 C CA . PHE A 1 178 ? 12.367 -29.766 -12.359 1 98.06 178 PHE A CA 1
ATOM 1384 C C . PHE A 1 178 ? 12.719 -29.734 -10.875 1 98.06 178 PHE A C 1
ATOM 1386 O O . PHE A 1 178 ? 12.461 -28.734 -10.203 1 98.06 178 PHE A O 1
ATOM 1393 N N . LYS A 1 179 ? 13.242 -30.766 -10.328 1 97.56 179 LYS A N 1
ATOM 1394 C CA . LYS A 1 179 ? 13.664 -30.844 -8.938 1 97.56 179 LYS A CA 1
ATOM 1395 C C . LYS A 1 179 ? 14.844 -29.906 -8.664 1 97.56 179 LYS A C 1
ATOM 1397 O O . LYS A 1 179 ? 15.758 -29.812 -9.484 1 97.56 179 LYS A O 1
ATOM 1402 N N . ILE A 1 180 ? 14.82 -29.203 -7.559 1 98.44 180 ILE A N 1
ATOM 1403 C CA . ILE A 1 180 ? 15.961 -28.406 -7.113 1 98.44 180 ILE A CA 1
ATOM 1404 C C . ILE A 1 180 ? 17.031 -29.328 -6.531 1 98.44 180 ILE A C 1
ATOM 1406 O O . ILE A 1 180 ? 16.766 -30.109 -5.609 1 98.44 180 ILE A O 1
ATOM 1410 N N . THR A 1 181 ? 18.219 -29.234 -7.016 1 98.12 181 THR A N 1
ATOM 1411 C CA . THR A 1 181 ? 19.297 -30.109 -6.543 1 98.12 181 THR A CA 1
ATOM 1412 C C . THR A 1 181 ? 20.391 -29.297 -5.867 1 98.12 181 THR A C 1
ATOM 1414 O O . THR A 1 181 ? 20.562 -28.109 -6.145 1 98.12 181 THR A O 1
ATOM 1417 N N . LYS A 1 182 ? 21.078 -29.984 -5.016 1 98.19 182 LYS A N 1
ATOM 1418 C CA . LYS A 1 182 ? 22.219 -29.359 -4.363 1 98.19 182 LYS A CA 1
ATOM 1419 C C . LYS A 1 182 ? 23.25 -28.891 -5.387 1 98.19 182 LYS A C 1
ATOM 1421 O O . LYS A 1 182 ? 23.812 -27.812 -5.258 1 98.19 182 LYS A O 1
ATOM 1426 N N . GLU A 1 183 ? 23.469 -29.719 -6.336 1 98.31 183 GLU A N 1
ATOM 1427 C CA . GLU A 1 183 ? 24.438 -29.422 -7.375 1 98.31 183 GLU A CA 1
ATOM 1428 C C . GLU A 1 183 ? 24.078 -28.141 -8.117 1 98.31 183 GLU A C 1
ATOM 1430 O O . GLU A 1 183 ? 24.938 -27.297 -8.359 1 98.31 183 GLU A O 1
ATOM 1435 N N . ALA A 1 184 ? 22.859 -28 -8.492 1 98.5 184 ALA A N 1
ATOM 1436 C CA . ALA A 1 184 ? 22.422 -26.812 -9.211 1 98.5 184 ALA A CA 1
ATOM 1437 C C . ALA A 1 184 ? 22.562 -25.562 -8.352 1 98.5 184 ALA A C 1
ATOM 1439 O O . ALA A 1 184 ? 22.938 -24.5 -8.844 1 98.5 184 ALA A O 1
ATOM 1440 N N . LEU A 1 185 ? 22.281 -25.656 -7.066 1 98.75 185 LEU A N 1
ATOM 1441 C CA . LEU A 1 185 ? 22.422 -24.547 -6.125 1 98.75 185 LEU A CA 1
ATOM 1442 C C . LEU A 1 185 ? 23.891 -24.125 -6.02 1 98.75 185 LEU A C 1
ATOM 1444 O O . LEU A 1 185 ? 24.188 -22.938 -6.105 1 98.75 185 LEU A O 1
ATOM 1448 N N . GLU A 1 186 ? 24.734 -25.109 -5.863 1 98.69 186 GLU A N 1
ATOM 1449 C CA . GLU A 1 186 ? 26.156 -24.844 -5.719 1 98.69 186 GLU A CA 1
ATOM 1450 C C . GLU A 1 186 ? 26.734 -24.188 -6.977 1 98.69 186 GLU A C 1
ATOM 1452 O O . GLU A 1 186 ? 27.516 -23.25 -6.887 1 98.69 186 GLU A O 1
ATOM 1457 N N . GLU A 1 187 ? 26.328 -24.703 -8.062 1 98.56 187 GLU A N 1
ATOM 1458 C CA . GLU A 1 187 ? 26.797 -24.156 -9.328 1 98.56 187 GLU A CA 1
ATOM 1459 C C . GLU A 1 187 ? 26.406 -22.688 -9.477 1 98.56 187 GLU A C 1
ATOM 1461 O O . GLU A 1 187 ? 27.234 -21.844 -9.836 1 98.56 187 GLU A O 1
ATOM 1466 N N . ALA A 1 188 ? 25.156 -22.391 -9.227 1 98.62 188 ALA A N 1
ATOM 1467 C CA . ALA A 1 188 ? 24.672 -21.016 -9.328 1 98.62 188 ALA A CA 1
ATOM 1468 C C . ALA A 1 188 ? 25.406 -20.109 -8.344 1 98.62 188 ALA A C 1
ATOM 1470 O O . ALA A 1 188 ? 25.781 -18.984 -8.695 1 98.62 188 ALA A O 1
ATOM 1471 N N . PHE A 1 189 ? 25.578 -20.562 -7.145 1 98.56 189 PHE A N 1
ATOM 1472 C CA . PHE A 1 189 ? 26.25 -19.797 -6.102 1 98.56 189 PHE A CA 1
ATOM 1473 C C . PHE A 1 189 ? 27.688 -19.5 -6.488 1 98.56 189 PHE A C 1
ATOM 1475 O O . PHE A 1 189 ? 28.156 -18.375 -6.367 1 98.56 189 PHE A O 1
ATOM 1482 N N . GLU A 1 190 ? 28.375 -20.516 -6.965 1 98.19 190 GLU A N 1
ATOM 1483 C CA . GLU A 1 190 ? 29.781 -20.375 -7.328 1 98.19 190 GLU A CA 1
ATOM 1484 C C . GLU A 1 190 ? 29.953 -19.453 -8.531 1 98.19 190 GLU A C 1
ATOM 1486 O O . GLU A 1 190 ? 30.906 -18.672 -8.586 1 98.19 190 GLU A O 1
ATOM 1491 N N . ASN A 1 191 ? 29.125 -19.594 -9.445 1 98 191 ASN A N 1
ATOM 1492 C CA . ASN A 1 191 ? 29.172 -18.719 -10.609 1 98 191 ASN A CA 1
ATOM 1493 C C . ASN A 1 191 ? 28.953 -17.25 -10.219 1 98 191 ASN A C 1
ATOM 1495 O O . ASN A 1 191 ? 29.578 -16.359 -10.773 1 98 191 ASN A O 1
ATOM 1499 N N . ALA A 1 192 ? 28.016 -17.047 -9.32 1 97.94 192 ALA A N 1
ATOM 1500 C CA . ALA A 1 192 ? 27.797 -15.695 -8.812 1 97.94 192 ALA A CA 1
ATOM 1501 C C . ALA A 1 192 ? 29.047 -15.156 -8.125 1 97.94 192 ALA A C 1
ATOM 1503 O O . ALA A 1 192 ? 29.422 -14 -8.336 1 97.94 192 ALA A O 1
ATOM 1504 N N . LYS A 1 193 ? 29.641 -15.93 -7.375 1 96.62 193 LYS A N 1
ATOM 1505 C CA . LYS A 1 193 ? 30.859 -15.547 -6.672 1 96.62 193 LYS A CA 1
ATOM 1506 C C . LYS A 1 193 ? 31.984 -15.188 -7.656 1 96.62 193 LYS A C 1
ATOM 1508 O O . LYS A 1 193 ? 32.688 -14.195 -7.465 1 96.62 193 LYS A O 1
ATOM 1513 N N . LYS A 1 194 ? 32.094 -15.953 -8.641 1 97.44 194 LYS A N 1
ATOM 1514 C CA . LYS A 1 194 ? 33.125 -15.711 -9.664 1 97.44 194 LYS A CA 1
ATOM 1515 C C . LYS A 1 194 ? 32.875 -14.367 -10.359 1 97.44 194 LYS A C 1
ATOM 1517 O O . LYS A 1 194 ? 33.844 -13.703 -10.773 1 97.44 194 LYS A O 1
ATOM 1522 N N . SER A 1 195 ? 31.688 -14.016 -10.422 1 97.31 195 SER A N 1
ATOM 1523 C CA . SER A 1 195 ? 31.312 -12.766 -11.062 1 97.31 195 SER A CA 1
ATOM 1524 C C . SER A 1 195 ? 31.266 -11.617 -10.062 1 97.31 195 SER A C 1
ATOM 1526 O O . SER A 1 195 ? 30.75 -10.539 -10.367 1 97.31 195 SER A O 1
ATOM 1528 N N . SER A 1 196 ? 31.609 -11.844 -8.828 1 97.25 196 SER A N 1
ATOM 1529 C CA . SER A 1 196 ? 31.672 -10.859 -7.742 1 97.25 196 SER A CA 1
ATOM 1530 C C . SER A 1 196 ? 30.297 -10.32 -7.41 1 97.25 196 SER A C 1
ATOM 1532 O O . SER A 1 196 ? 30.141 -9.117 -7.156 1 97.25 196 SER A O 1
ATOM 1534 N N . ILE A 1 197 ? 29.359 -11.164 -7.551 1 97.69 197 ILE A N 1
ATOM 1535 C CA . ILE A 1 197 ? 28 -10.828 -7.156 1 97.69 197 ILE A CA 1
ATOM 1536 C C . ILE A 1 197 ? 27.703 -11.406 -5.777 1 97.69 197 ILE A C 1
ATOM 1538 O O . ILE A 1 197 ? 27.859 -12.609 -5.555 1 97.69 197 ILE A O 1
ATOM 1542 N N . LYS A 1 198 ? 27.281 -10.547 -4.855 1 97.44 198 LYS A N 1
ATOM 1543 C CA . LYS A 1 198 ? 26.969 -11 -3.504 1 97.44 198 LYS A CA 1
ATOM 1544 C C . LYS A 1 198 ? 25.594 -11.656 -3.445 1 97.44 198 LYS A C 1
ATOM 1546 O O . LYS A 1 198 ? 24.578 -10.992 -3.689 1 97.44 198 LYS A O 1
ATOM 1551 N N . VAL A 1 199 ? 25.516 -12.914 -3.148 1 98.25 199 VAL A N 1
ATOM 1552 C CA . VAL A 1 199 ? 24.266 -13.656 -3.021 1 98.25 199 VAL A CA 1
ATOM 1553 C C . VAL A 1 199 ? 23.734 -13.516 -1.598 1 98.25 199 VAL A C 1
ATOM 1555 O O . VAL A 1 199 ? 24.438 -13.805 -0.63 1 98.25 199 VAL A O 1
ATOM 1558 N N . LYS A 1 200 ? 22.469 -13.109 -1.508 1 98.38 200 LYS A N 1
ATOM 1559 C CA . LYS A 1 200 ? 21.891 -12.828 -0.198 1 98.38 200 LYS A CA 1
ATOM 1560 C C . LYS A 1 200 ? 20.906 -13.93 0.22 1 98.38 200 LYS A C 1
ATOM 1562 O O . LYS A 1 200 ? 20.531 -14.016 1.391 1 98.38 200 LYS A O 1
ATOM 1567 N N . GLY A 1 201 ? 20.516 -14.758 -0.744 1 98.62 201 GLY A N 1
ATOM 1568 C CA . GLY A 1 201 ? 19.578 -15.797 -0.355 1 98.62 201 GLY A CA 1
ATOM 1569 C C . GLY A 1 201 ? 19.016 -16.562 -1.537 1 98.62 201 GLY A C 1
ATOM 1570 O O . GLY A 1 201 ? 19.484 -16.406 -2.668 1 98.62 201 GLY A O 1
ATOM 1571 N N . VAL A 1 202 ? 18.125 -17.5 -1.246 1 98.88 202 VAL A N 1
ATOM 1572 C CA . VAL A 1 202 ? 17.344 -18.281 -2.205 1 98.88 202 VAL A CA 1
ATOM 1573 C C . VAL A 1 202 ? 15.859 -17.938 -2.059 1 98.88 202 VAL A C 1
ATOM 1575 O O . VAL A 1 202 ? 15.359 -17.812 -0.942 1 98.88 202 VAL A O 1
ATOM 1578 N N . ILE A 1 203 ? 15.211 -17.703 -3.174 1 98.88 203 ILE A N 1
ATOM 1579 C CA . ILE A 1 203 ? 13.766 -17.5 -3.184 1 98.88 203 ILE A CA 1
ATOM 1580 C C . ILE A 1 203 ? 13.094 -18.656 -3.93 1 98.88 203 ILE A C 1
ATOM 1582 O O . ILE A 1 203 ? 13.43 -18.938 -5.082 1 98.88 203 ILE A O 1
ATOM 1586 N N . ILE A 1 204 ? 12.125 -19.281 -3.322 1 98.5 204 ILE A N 1
ATOM 1587 C CA . ILE A 1 204 ? 11.398 -20.359 -3.99 1 98.5 204 ILE A CA 1
ATOM 1588 C C . ILE A 1 204 ? 9.898 -20.141 -3.822 1 98.5 204 ILE A C 1
ATOM 1590 O O . ILE A 1 204 ? 9.461 -19.516 -2.861 1 98.5 204 ILE A O 1
ATOM 1594 N N . ALA A 1 205 ? 9.195 -20.609 -4.75 1 98.38 205 ALA A N 1
ATOM 1595 C CA . ALA A 1 205 ? 7.742 -20.719 -4.625 1 98.38 205 ALA A CA 1
ATOM 1596 C C . ALA A 1 205 ? 7.324 -22.156 -4.328 1 98.38 205 ALA A C 1
ATOM 1598 O O . ALA A 1 205 ? 7.695 -23.078 -5.059 1 98.38 205 ALA A O 1
ATOM 1599 N N . ASN A 1 206 ? 6.66 -22.344 -3.285 1 98.56 206 ASN A N 1
ATOM 1600 C CA . ASN A 1 206 ? 6.141 -23.641 -2.869 1 98.56 206 ASN A CA 1
ATOM 1601 C C . ASN A 1 206 ? 4.703 -23.531 -2.369 1 98.56 206 ASN A C 1
ATOM 1603 O O . ASN A 1 206 ? 4.461 -23.031 -1.266 1 98.56 206 ASN A O 1
ATOM 1607 N N . PRO A 1 207 ? 3.775 -24.078 -3.074 1 98.25 207 PRO A N 1
ATOM 1608 C CA . PRO A 1 207 ? 3.822 -24.766 -4.371 1 98.25 207 PRO A CA 1
ATOM 1609 C C . PRO A 1 207 ? 4.391 -23.891 -5.48 1 98.25 207 PRO A C 1
ATOM 1611 O O . PRO A 1 207 ? 4.281 -22.656 -5.418 1 98.25 207 PRO A O 1
ATOM 1614 N N . SER A 1 208 ? 4.938 -24.562 -6.477 1 98.44 208 SER A N 1
ATOM 1615 C CA . SER A 1 208 ? 5.66 -23.891 -7.543 1 98.44 208 SER A CA 1
ATOM 1616 C C . SER A 1 208 ? 4.703 -23.25 -8.539 1 98.44 208 SER A C 1
ATOM 1618 O O . SER A 1 208 ? 3.709 -23.859 -8.938 1 98.44 208 SER A O 1
ATOM 1620 N N . ASN A 1 209 ? 4.84 -22.078 -8.844 1 98.19 209 ASN A N 1
ATOM 1621 C CA . ASN A 1 209 ? 4.352 -21.391 -10.047 1 98.19 209 ASN A CA 1
ATOM 1622 C C . ASN A 1 209 ? 5.465 -21.203 -11.07 1 98.19 209 ASN A C 1
ATOM 1624 O O . ASN A 1 209 ? 6.367 -20.391 -10.859 1 98.19 209 ASN A O 1
ATOM 1628 N N . PRO A 1 210 ? 5.543 -22 -12.055 1 98.12 210 PRO A N 1
ATOM 1629 C CA . PRO A 1 210 ? 4.391 -22.422 -12.852 1 98.12 210 PRO A CA 1
ATOM 1630 C C . PRO A 1 210 ? 4.137 -23.922 -12.773 1 98.12 210 PRO A C 1
ATOM 1632 O O . PRO A 1 210 ? 3.184 -24.438 -13.375 1 98.12 210 PRO A O 1
ATOM 1635 N N . LEU A 1 211 ? 4.867 -24.672 -12.055 1 98.38 211 LEU A N 1
ATOM 1636 C CA . LEU A 1 211 ? 4.875 -26.125 -12.203 1 98.38 211 LEU A CA 1
ATOM 1637 C C . LEU A 1 211 ? 3.637 -26.75 -11.562 1 98.38 211 LEU A C 1
ATOM 1639 O O . LEU A 1 211 ? 3.236 -27.859 -11.914 1 98.38 211 LEU A O 1
ATOM 1643 N N . GLY A 1 212 ? 3.102 -26.094 -10.594 1 98 212 GLY A N 1
ATOM 1644 C CA . GLY A 1 212 ? 1.955 -26.641 -9.875 1 98 212 GLY A CA 1
ATOM 1645 C C . GLY A 1 212 ? 2.311 -27.797 -8.969 1 98 212 GLY A C 1
ATOM 1646 O O . GLY A 1 212 ? 1.469 -28.656 -8.688 1 98 212 GLY A O 1
ATOM 1647 N N . THR A 1 213 ? 3.539 -27.859 -8.547 1 97.62 213 THR A N 1
ATOM 1648 C CA . THR A 1 213 ? 4.004 -28.953 -7.703 1 97.62 213 THR A CA 1
ATOM 1649 C C . THR A 1 213 ? 4.438 -28.438 -6.336 1 97.62 213 THR A C 1
ATOM 1651 O O . THR A 1 213 ? 4.895 -27.297 -6.211 1 97.62 213 THR A O 1
ATOM 1654 N N . THR A 1 214 ? 4.297 -29.25 -5.336 1 97.88 214 THR A N 1
ATOM 1655 C CA . THR A 1 214 ? 4.875 -28.969 -4.027 1 97.88 214 THR A CA 1
ATOM 1656 C C . THR A 1 214 ? 6.32 -29.453 -3.957 1 97.88 214 THR A C 1
ATOM 1658 O O . THR A 1 214 ? 6.695 -30.406 -4.645 1 97.88 214 THR A O 1
ATOM 1661 N N . VAL A 1 215 ? 7.105 -28.797 -3.203 1 97.69 215 VAL A N 1
ATOM 1662 C CA . VAL A 1 215 ? 8.5 -29.188 -3.004 1 97.69 215 VAL A CA 1
ATOM 1663 C C . VAL A 1 215 ? 8.578 -30.297 -1.954 1 97.69 215 VAL A C 1
ATOM 1665 O O . VAL A 1 215 ? 7.996 -30.172 -0.872 1 97.69 215 VAL A O 1
ATOM 1668 N N . GLU A 1 216 ? 9.297 -31.312 -2.232 1 96.25 216 GLU A N 1
ATOM 1669 C CA . GLU A 1 216 ? 9.406 -32.469 -1.35 1 96.25 216 GLU A CA 1
ATOM 1670 C C . GLU A 1 216 ? 10.188 -32.125 -0.084 1 96.25 216 GLU A C 1
ATOM 1672 O O . GLU A 1 216 ? 11.023 -31.219 -0.09 1 96.25 216 GLU A O 1
ATOM 1677 N N . ARG A 1 217 ? 9.953 -32.906 0.926 1 97.25 217 ARG A N 1
ATOM 1678 C CA . ARG A 1 217 ? 10.594 -32.75 2.225 1 97.25 217 ARG A CA 1
ATOM 1679 C C . ARG A 1 217 ? 12.117 -32.781 2.09 1 97.25 217 ARG A C 1
ATOM 1681 O O . ARG A 1 217 ? 12.797 -31.875 2.588 1 97.25 217 ARG A O 1
ATOM 1688 N N . GLU A 1 218 ? 12.625 -33.688 1.406 1 97.44 218 GLU A N 1
ATOM 1689 C CA . GLU A 1 218 ? 14.07 -33.875 1.271 1 97.44 218 GLU A CA 1
ATOM 1690 C C . GLU A 1 218 ? 14.695 -32.656 0.57 1 97.44 218 GLU A C 1
ATOM 1692 O O . GLU A 1 218 ? 15.789 -32.219 0.934 1 97.44 218 GLU A O 1
ATOM 1697 N N . THR A 1 219 ? 14.039 -32.188 -0.418 1 98.12 219 THR A N 1
ATOM 1698 C CA . THR A 1 219 ? 14.523 -31.031 -1.142 1 98.12 219 THR A CA 1
ATOM 1699 C C . THR A 1 219 ? 14.547 -29.812 -0.233 1 98.12 219 THR A C 1
ATOM 1701 O O . THR A 1 219 ? 15.484 -29.016 -0.282 1 98.12 219 THR A O 1
ATOM 1704 N N . GLN A 1 220 ? 13.578 -29.609 0.604 1 98.5 220 GLN A N 1
ATOM 1705 C CA . GLN A 1 220 ? 13.531 -28.469 1.529 1 98.5 220 GLN A CA 1
ATOM 1706 C C . GLN A 1 220 ? 14.641 -28.578 2.57 1 98.5 220 GLN A C 1
ATOM 1708 O O . GLN A 1 220 ? 15.234 -27.562 2.951 1 98.5 220 GLN A O 1
ATOM 1713 N N . ILE A 1 221 ? 14.891 -29.797 3.02 1 98.44 221 ILE A N 1
ATOM 1714 C CA . ILE A 1 221 ? 15.992 -30.016 3.947 1 98.44 221 ILE A CA 1
ATOM 1715 C C . ILE A 1 221 ? 17.312 -29.625 3.273 1 98.44 221 ILE A C 1
ATOM 1717 O O . ILE A 1 221 ? 18.156 -28.969 3.885 1 98.44 221 ILE A O 1
ATOM 1721 N N . THR A 1 222 ? 17.438 -30 2.025 1 98.12 222 THR A N 1
ATOM 1722 C CA . THR A 1 222 ? 18.609 -29.641 1.248 1 98.12 222 THR A CA 1
ATOM 1723 C C . THR A 1 222 ? 18.75 -28.125 1.172 1 98.12 222 THR A C 1
ATOM 1725 O O . THR A 1 222 ? 19.859 -27.578 1.326 1 98.12 222 THR A O 1
ATOM 1728 N N . LEU A 1 223 ? 17.703 -27.422 0.959 1 98.62 223 LEU A N 1
ATOM 1729 C CA . LEU A 1 223 ? 17.703 -25.969 0.885 1 98.62 223 LEU A CA 1
ATOM 1730 C C . LEU A 1 223 ? 18.141 -25.359 2.211 1 98.62 223 LEU A C 1
ATOM 1732 O O . LEU A 1 223 ? 18.969 -24.453 2.236 1 98.62 223 LEU A O 1
ATOM 1736 N N . VAL A 1 224 ? 17.562 -25.844 3.309 1 98.62 224 VAL A N 1
ATOM 1737 C CA . VAL A 1 224 ? 17.875 -25.328 4.633 1 98.62 224 VAL A CA 1
ATOM 1738 C C . VAL A 1 224 ? 19.359 -25.547 4.941 1 98.62 224 VAL A C 1
ATOM 1740 O O . VAL A 1 224 ? 20.047 -24.641 5.445 1 98.62 224 VAL A O 1
ATOM 1743 N N . ASN A 1 225 ? 19.859 -26.719 4.633 1 98.19 225 ASN A N 1
ATOM 1744 C CA . ASN A 1 225 ? 21.266 -27 4.848 1 98.19 225 ASN A CA 1
ATOM 1745 C C . ASN A 1 225 ? 22.156 -26.094 4.016 1 98.19 225 ASN A C 1
ATOM 1747 O O . ASN A 1 225 ? 23.172 -25.578 4.508 1 98.19 225 ASN A O 1
ATOM 1751 N N . PHE A 1 226 ? 21.781 -25.906 2.799 1 98.38 226 PHE A N 1
ATOM 1752 C CA . PHE A 1 226 ? 22.547 -25.078 1.878 1 98.38 226 PHE A CA 1
ATOM 1753 C C . PHE A 1 226 ? 22.656 -23.656 2.4 1 98.38 226 PHE A C 1
ATOM 1755 O O . PHE A 1 226 ? 23.75 -23.094 2.469 1 98.38 226 PHE A O 1
ATOM 1762 N N . ILE A 1 227 ? 21.531 -23.031 2.799 1 98.12 227 ILE A N 1
ATOM 1763 C CA . ILE A 1 227 ? 21.547 -21.641 3.221 1 98.12 227 ILE A CA 1
ATOM 1764 C C . ILE A 1 227 ? 22.297 -21.5 4.539 1 98.12 227 ILE A C 1
ATOM 1766 O O . ILE A 1 227 ? 22.953 -20.484 4.785 1 98.12 227 ILE A O 1
ATOM 1770 N N . ASN A 1 228 ? 22.219 -22.5 5.379 1 97.5 228 ASN A N 1
ATOM 1771 C CA . ASN A 1 228 ? 22.969 -22.469 6.629 1 97.5 228 ASN A CA 1
ATOM 1772 C C . ASN A 1 228 ? 24.484 -22.516 6.383 1 97.5 228 ASN A C 1
ATOM 1774 O O . ASN A 1 228 ? 25.234 -21.797 7.039 1 97.5 228 ASN A O 1
ATOM 1778 N N . GLU A 1 229 ? 24.844 -23.391 5.504 1 97.12 229 GLU A N 1
ATOM 1779 C CA . GLU A 1 229 ? 26.266 -23.5 5.16 1 97.12 229 GLU A CA 1
ATOM 1780 C C . GLU A 1 229 ? 26.797 -22.203 4.59 1 97.12 229 GLU A C 1
ATOM 1782 O O . GLU A 1 229 ? 27.922 -21.797 4.906 1 97.12 229 GLU A O 1
ATOM 1787 N N . LYS A 1 230 ? 26 -21.562 3.783 1 97.44 230 LYS A N 1
ATOM 1788 C CA . LYS A 1 230 ? 26.453 -20.359 3.078 1 97.44 230 LYS A CA 1
ATOM 1789 C C . LYS A 1 230 ? 26.141 -19.109 3.875 1 97.44 230 LYS A C 1
ATOM 1791 O O . LYS A 1 230 ? 26.609 -18.016 3.535 1 97.44 230 LYS A O 1
ATOM 1796 N N . GLN A 1 231 ? 25.328 -19.234 4.926 1 96.94 231 GLN A N 1
ATOM 1797 C CA . GLN A 1 231 ? 24.859 -18.109 5.734 1 96.94 231 GLN A CA 1
ATOM 1798 C C . GLN A 1 231 ? 24.141 -17.062 4.875 1 96.94 231 GLN A C 1
ATOM 1800 O O . GLN A 1 231 ? 24.5 -15.883 4.902 1 96.94 231 GLN A O 1
ATOM 1805 N N . ILE A 1 232 ? 23.172 -17.5 4.141 1 98.12 232 ILE A N 1
ATOM 1806 C CA . ILE A 1 232 ? 22.297 -16.656 3.324 1 98.12 232 ILE A CA 1
ATOM 1807 C C . ILE A 1 232 ? 20.828 -16.969 3.637 1 98.12 232 ILE A C 1
ATOM 1809 O O . ILE A 1 232 ? 20.531 -17.953 4.305 1 98.12 232 ILE A O 1
ATOM 1813 N N . HIS A 1 233 ? 19.922 -16.141 3.201 1 98.69 233 HIS A N 1
ATOM 1814 C CA . HIS A 1 233 ? 18.516 -16.219 3.578 1 98.69 233 HIS A CA 1
ATOM 1815 C C . HIS A 1 233 ? 17.766 -17.219 2.691 1 98.69 233 HIS A C 1
ATOM 1817 O O . HIS A 1 233 ? 18.219 -17.516 1.58 1 98.69 233 HIS A O 1
ATOM 1823 N N . LEU A 1 234 ? 16.672 -17.766 3.182 1 98.88 234 LEU A N 1
ATOM 1824 C CA . LEU A 1 234 ? 15.68 -18.516 2.42 1 98.88 234 LEU A CA 1
ATOM 1825 C C . LEU A 1 234 ? 14.312 -17.844 2.512 1 98.88 234 LEU A C 1
ATOM 1827 O O . LEU A 1 234 ? 13.758 -17.703 3.605 1 98.88 234 LEU A O 1
ATOM 1831 N N . VAL A 1 235 ? 13.828 -17.391 1.426 1 98.88 235 VAL A N 1
ATOM 1832 C CA . VAL A 1 235 ? 12.492 -16.828 1.328 1 98.88 235 VAL A CA 1
ATOM 1833 C C . VAL A 1 235 ? 11.57 -17.812 0.597 1 98.88 235 VAL A C 1
ATOM 1835 O O . VAL A 1 235 ? 11.781 -18.109 -0.579 1 98.88 235 VAL A O 1
ATOM 1838 N N . CYS A 1 236 ? 10.547 -18.25 1.229 1 98.88 236 CYS A N 1
ATOM 1839 C CA . CYS A 1 236 ? 9.602 -19.203 0.641 1 98.88 236 CYS A CA 1
ATOM 1840 C C . CYS A 1 236 ? 8.266 -18.516 0.348 1 98.88 236 CYS A C 1
ATOM 1842 O O . CYS A 1 236 ? 7.543 -18.141 1.27 1 98.88 236 CYS A O 1
ATOM 1844 N N . ASP A 1 237 ? 7.965 -18.359 -0.894 1 98.75 237 ASP A N 1
ATOM 1845 C CA . ASP A 1 237 ? 6.641 -17.906 -1.312 1 98.75 237 ASP A CA 1
ATOM 1846 C C . ASP A 1 237 ? 5.625 -19.047 -1.26 1 98.75 237 ASP A C 1
ATOM 1848 O O . ASP A 1 237 ? 5.648 -19.938 -2.104 1 98.75 237 ASP A O 1
ATOM 1852 N N . GLU A 1 238 ? 4.727 -18.984 -0.305 1 98.75 238 GLU A N 1
ATOM 1853 C CA . GLU A 1 238 ? 3.76 -20.062 -0.088 1 98.75 238 GLU A CA 1
ATOM 1854 C C . GLU A 1 238 ? 2.338 -19.578 -0.378 1 98.75 238 GLU A C 1
ATOM 1856 O O . GLU A 1 238 ? 1.396 -19.969 0.312 1 98.75 238 GLU A O 1
ATOM 1861 N N . ILE A 1 239 ? 2.191 -18.781 -1.372 1 98.12 239 ILE A N 1
ATOM 1862 C CA . ILE A 1 239 ? 0.927 -18.109 -1.651 1 98.12 239 ILE A CA 1
ATOM 1863 C C . ILE A 1 239 ? -0.093 -19.125 -2.162 1 98.12 239 ILE A C 1
ATOM 1865 O O . ILE A 1 239 ? -1.299 -18.875 -2.145 1 98.12 239 ILE A O 1
ATOM 1869 N N . TYR A 1 240 ? 0.308 -20.344 -2.596 1 98.44 240 TYR A N 1
ATOM 1870 C CA . TYR A 1 240 ? -0.587 -21.375 -3.107 1 98.44 240 TYR A CA 1
ATOM 1871 C C . TYR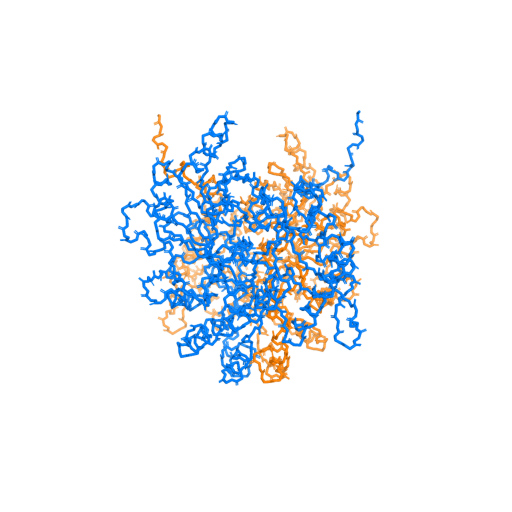 A 1 240 ? -0.755 -22.5 -2.098 1 98.44 240 TYR A C 1
ATOM 1873 O O . TYR A 1 240 ? -1.166 -23.609 -2.455 1 98.44 240 TYR A O 1
ATOM 1881 N N . SER A 1 241 ? -0.511 -22.312 -0.858 1 98.12 241 SER A N 1
ATOM 1882 C CA . SER A 1 241 ? -0.398 -23.375 0.146 1 98.12 241 SER A CA 1
ATOM 1883 C C . SER A 1 241 ? -1.743 -24.047 0.39 1 98.12 241 SER A C 1
ATOM 1885 O O . SER A 1 241 ? -1.794 -25.188 0.853 1 98.12 241 SER A O 1
ATOM 1887 N N . ALA A 1 242 ? -2.842 -23.406 0.06 1 97.75 242 ALA A N 1
ATOM 1888 C CA . ALA A 1 242 ? -4.152 -24 0.291 1 97.75 242 ALA A CA 1
ATOM 1889 C C . ALA A 1 242 ? -4.754 -24.531 -1.01 1 97.75 242 ALA A C 1
ATOM 1891 O O . ALA A 1 242 ? -5.934 -24.875 -1.057 1 97.75 242 ALA A O 1
ATOM 1892 N N . THR A 1 243 ? -4.023 -24.578 -2.049 1 98.19 243 THR A N 1
ATOM 1893 C CA . THR A 1 243 ? -4.555 -24.984 -3.346 1 98.19 243 THR A CA 1
ATOM 1894 C C . THR A 1 243 ? -4.199 -26.438 -3.645 1 98.19 243 THR A C 1
ATOM 1896 O O . THR A 1 243 ? -4.223 -26.859 -4.801 1 98.19 243 THR A O 1
ATOM 1899 N N . ILE A 1 244 ? -3.812 -27.188 -2.617 1 98 244 ILE A N 1
ATOM 1900 C CA . ILE A 1 244 ? -3.455 -28.594 -2.783 1 98 244 ILE A CA 1
ATOM 1901 C C . ILE A 1 244 ? -4.703 -29.406 -3.115 1 98 244 ILE A C 1
ATOM 1903 O O . ILE A 1 244 ? -5.691 -29.375 -2.377 1 98 244 ILE A O 1
ATOM 1907 N N . PHE A 1 245 ? -4.664 -30.156 -4.188 1 97.12 245 PHE A N 1
ATOM 1908 C CA . PHE A 1 245 ? -5.875 -30.875 -4.562 1 97.12 245 PHE A CA 1
ATOM 1909 C C . PHE A 1 245 ? -5.586 -32.375 -4.734 1 97.12 245 PHE A C 1
ATOM 1911 O O . PHE A 1 245 ? -6.492 -33.156 -5.043 1 97.12 245 PHE A O 1
ATOM 1918 N N . SER A 1 246 ? -4.359 -32.75 -4.551 1 95.69 246 SER A N 1
ATOM 1919 C CA . SER A 1 246 ? -3.969 -34.156 -4.559 1 95.69 246 SER A CA 1
ATOM 1920 C C . SER A 1 246 ? -2.719 -34.375 -3.715 1 95.69 246 SER A C 1
ATOM 1922 O O . SER A 1 246 ? -2.057 -33.438 -3.303 1 95.69 246 SER A O 1
ATOM 1924 N N . ARG A 1 247 ? -2.449 -35.656 -3.469 1 93.69 247 ARG A N 1
ATOM 1925 C CA . ARG A 1 247 ? -1.26 -36 -2.695 1 93.69 247 ARG A CA 1
ATOM 1926 C C . ARG A 1 247 ? 0.01 -35.781 -3.504 1 93.69 247 ARG A C 1
ATOM 1928 O O . ARG A 1 247 ? -0.008 -35.844 -4.734 1 93.69 247 ARG A O 1
ATOM 1935 N N . PRO A 1 248 ? 1.065 -35.5 -2.787 1 93.62 248 PRO A N 1
ATOM 1936 C CA . PRO A 1 248 ? 1.271 -35.375 -1.341 1 93.62 248 PRO A CA 1
ATOM 1937 C C . PRO A 1 248 ? 0.735 -34.062 -0.764 1 93.62 248 PRO A C 1
ATOM 1939 O O . PRO A 1 248 ? 0.475 -33.125 -1.51 1 93.62 248 PRO A O 1
ATOM 1942 N N . ASN A 1 249 ? 0.659 -34.094 0.567 1 92.62 249 ASN A N 1
ATOM 1943 C CA . ASN A 1 249 ? 0.225 -32.875 1.261 1 92.62 249 ASN A CA 1
ATOM 1944 C C . ASN A 1 249 ? 1.306 -31.797 1.239 1 92.62 249 ASN A C 1
ATOM 1946 O O . ASN A 1 249 ? 2.486 -32.094 1.06 1 92.62 249 ASN A O 1
ATOM 1950 N N . PHE A 1 250 ? 0.862 -30.625 1.42 1 96 250 PHE A N 1
ATOM 1951 C CA . PHE A 1 250 ? 1.761 -29.469 1.477 1 96 250 PHE A CA 1
ATOM 1952 C C . PHE A 1 250 ? 2.609 -29.516 2.74 1 96 250 PHE A C 1
ATOM 1954 O O . PHE A 1 250 ? 2.098 -29.766 3.832 1 96 250 PHE A O 1
ATOM 1961 N N . ILE A 1 251 ? 3.875 -29.297 2.578 1 97.5 251 ILE A N 1
ATOM 1962 C CA . ILE A 1 251 ? 4.797 -29.141 3.693 1 97.5 251 ILE A CA 1
ATOM 1963 C C . ILE A 1 251 ? 5.402 -27.734 3.654 1 97.5 251 ILE A C 1
ATOM 1965 O O . ILE A 1 251 ? 6.105 -27.375 2.705 1 97.5 251 ILE A O 1
ATOM 1969 N N . SER A 1 252 ? 5.133 -26.953 4.652 1 98.19 252 SER A N 1
ATOM 1970 C CA . SER A 1 252 ? 5.691 -25.609 4.766 1 98.19 252 SER A CA 1
ATOM 1971 C C . SER A 1 252 ? 7.133 -25.641 5.258 1 98.19 252 SER A C 1
ATOM 1973 O O . SER A 1 252 ? 7.523 -26.562 5.977 1 98.19 252 SER A O 1
ATOM 1975 N N . ILE A 1 253 ? 7.895 -24.641 4.914 1 98.69 253 ILE A N 1
ATOM 1976 C CA . ILE A 1 253 ? 9.25 -24.5 5.43 1 98.69 253 ILE A CA 1
ATOM 1977 C C . ILE A 1 253 ? 9.219 -24.391 6.949 1 98.69 253 ILE A C 1
ATOM 1979 O O . ILE A 1 253 ? 10.156 -24.812 7.633 1 98.69 253 ILE A O 1
ATOM 1983 N N . ALA A 1 254 ? 8.125 -23.859 7.512 1 98.38 254 ALA A N 1
ATOM 1984 C CA . ALA A 1 254 ? 7.953 -23.719 8.953 1 98.38 254 ALA A CA 1
ATOM 1985 C C . ALA A 1 254 ? 7.969 -25.078 9.648 1 98.38 254 ALA A C 1
ATOM 1987 O O . ALA A 1 254 ? 8.359 -25.188 10.812 1 98.38 254 ALA A O 1
ATOM 1988 N N . GLU A 1 255 ? 7.504 -26.094 8.961 1 97.5 255 GLU A N 1
ATOM 1989 C CA . GLU A 1 255 ? 7.547 -27.453 9.492 1 97.5 255 GLU A CA 1
ATOM 1990 C C . GLU A 1 255 ? 8.961 -28.031 9.43 1 97.5 255 GLU A C 1
ATOM 1992 O O . GLU A 1 255 ? 9.406 -28.688 10.367 1 97.5 255 GLU A O 1
ATOM 1997 N N . ILE A 1 256 ? 9.641 -27.734 8.398 1 98 256 ILE A N 1
ATOM 1998 C CA . ILE A 1 256 ? 10.969 -28.297 8.148 1 98 256 ILE A CA 1
ATOM 1999 C C . ILE A 1 256 ? 11.945 -27.781 9.203 1 98 256 ILE A C 1
ATOM 2001 O O . ILE A 1 256 ? 12.773 -28.531 9.719 1 98 256 ILE A O 1
ATOM 2005 N N . ILE A 1 257 ? 11.867 -26.516 9.547 1 97.12 257 ILE A N 1
ATOM 2006 C CA . ILE A 1 257 ? 12.875 -25.906 10.414 1 97.12 257 ILE A CA 1
ATOM 2007 C C . ILE A 1 257 ? 12.625 -26.328 11.859 1 97.12 257 ILE A C 1
ATOM 2009 O O . ILE A 1 257 ? 13.43 -26.031 12.742 1 97.12 257 ILE A O 1
ATOM 2013 N N . GLU A 1 258 ? 11.531 -26.938 12.133 1 95.5 258 GLU A N 1
ATOM 2014 C CA . GLU A 1 258 ? 11.312 -27.562 13.43 1 95.5 258 GLU A CA 1
ATOM 2015 C C . GLU A 1 258 ? 12.023 -28.906 13.523 1 95.5 258 GLU A C 1
ATOM 2017 O O . GLU A 1 258 ? 12.281 -29.406 14.625 1 95.5 258 GLU A O 1
ATOM 2022 N N . GLU A 1 259 ? 12.391 -29.438 12.375 1 93.56 259 GLU A N 1
ATOM 2023 C CA . GLU A 1 259 ? 12.938 -30.781 12.297 1 93.56 259 GLU A CA 1
ATOM 2024 C C . GLU A 1 259 ? 14.461 -30.75 12.164 1 93.56 259 GLU A C 1
ATOM 2026 O O . GLU A 1 259 ? 15.141 -31.719 12.516 1 93.56 259 GLU A O 1
ATOM 2031 N N . VAL A 1 260 ? 14.914 -29.719 11.656 1 94.44 260 VAL A N 1
ATOM 2032 C CA . VAL A 1 260 ? 16.344 -29.641 11.359 1 94.44 260 VAL A CA 1
ATOM 2033 C C . VAL A 1 260 ? 16.953 -28.469 12.125 1 94.44 260 VAL A C 1
ATOM 2035 O O . VAL A 1 260 ? 16.344 -27.406 12.25 1 94.44 260 VAL A O 1
ATOM 2038 N N . GLU A 1 261 ? 18.156 -28.703 12.695 1 94.25 261 GLU A N 1
ATOM 2039 C CA . GLU A 1 261 ? 18.875 -27.594 13.312 1 94.25 261 GLU A CA 1
ATOM 2040 C C . GLU A 1 261 ? 19.281 -26.547 12.281 1 94.25 261 GLU A C 1
ATOM 2042 O O . GLU A 1 261 ? 19.922 -26.891 11.273 1 94.25 261 GLU A O 1
ATOM 2047 N N . CYS A 1 262 ? 18.859 -25.391 12.477 1 96 262 CYS A N 1
ATOM 2048 C CA . CYS A 1 262 ? 19.172 -24.312 11.531 1 96 262 CYS A CA 1
ATOM 2049 C C . CYS A 1 262 ? 19.094 -22.953 12.203 1 96 262 CYS A C 1
ATOM 2051 O O . CYS A 1 262 ? 18.594 -22.828 13.32 1 96 262 CYS A O 1
ATOM 2053 N N . ASN A 1 263 ? 19.703 -21.969 11.648 1 97.38 263 ASN A N 1
ATOM 2054 C CA . ASN A 1 263 ? 19.5 -20.562 12.031 1 97.38 263 ASN A CA 1
ATOM 2055 C C . ASN A 1 263 ? 18.156 -20.047 11.539 1 97.38 263 ASN A C 1
ATOM 2057 O O . ASN A 1 263 ? 18.031 -19.625 10.391 1 97.38 263 ASN A O 1
ATOM 2061 N N . ARG A 1 264 ? 17.219 -19.969 12.398 1 97.5 264 ARG A N 1
ATOM 2062 C CA . ARG A 1 264 ? 15.852 -19.609 12.039 1 97.5 264 ARG A CA 1
ATOM 2063 C C . ARG A 1 264 ? 15.781 -18.172 11.531 1 97.5 264 ARG A C 1
ATOM 2065 O O . ARG A 1 264 ? 14.852 -17.812 10.805 1 97.5 264 ARG A O 1
ATOM 2072 N N . ASP A 1 265 ? 16.75 -17.375 11.906 1 97.5 265 ASP A N 1
ATOM 2073 C CA . ASP A 1 265 ? 16.766 -15.969 11.5 1 97.5 265 ASP A CA 1
ATOM 2074 C C . ASP A 1 265 ? 16.922 -15.844 9.984 1 97.5 265 ASP A C 1
ATOM 2076 O O . ASP A 1 265 ? 16.688 -14.773 9.422 1 97.5 265 ASP A O 1
ATOM 2080 N N . LEU A 1 266 ? 17.297 -16.906 9.312 1 98.44 266 LEU A N 1
ATOM 2081 C CA . LEU A 1 266 ? 17.516 -16.891 7.871 1 98.44 266 LEU A CA 1
ATOM 2082 C C . LEU A 1 266 ? 16.25 -17.266 7.125 1 98.44 266 LEU A C 1
ATOM 2084 O O . LEU A 1 266 ? 16.219 -17.25 5.891 1 98.44 266 LEU A O 1
ATOM 2088 N N . ILE A 1 267 ? 15.125 -17.516 7.852 1 98.69 267 ILE A N 1
ATOM 2089 C CA . ILE A 1 267 ? 13.953 -18.125 7.234 1 98.69 267 ILE A CA 1
ATOM 2090 C C . ILE A 1 267 ? 12.812 -17.094 7.184 1 98.69 267 ILE A C 1
ATOM 2092 O O . ILE A 1 267 ? 12.445 -16.516 8.203 1 98.69 267 ILE A O 1
ATOM 2096 N N . HIS A 1 268 ? 12.234 -16.938 6.023 1 98.81 268 HIS A N 1
ATOM 2097 C CA . HIS A 1 268 ? 11.133 -16.016 5.781 1 98.81 268 HIS A CA 1
ATOM 2098 C C . HIS A 1 268 ? 10.07 -16.641 4.883 1 98.81 268 HIS A C 1
ATOM 2100 O O . HIS A 1 268 ? 10.391 -17.469 4.027 1 98.81 268 HIS A O 1
ATOM 2106 N N . ILE A 1 269 ? 8.828 -16.266 5.09 1 98.88 269 ILE A N 1
ATOM 2107 C CA . ILE A 1 269 ? 7.703 -16.781 4.312 1 98.88 269 ILE A CA 1
ATOM 2108 C C . ILE A 1 269 ? 6.898 -15.617 3.742 1 98.88 269 ILE A C 1
ATOM 2110 O O . ILE A 1 269 ? 6.633 -14.633 4.441 1 98.88 269 ILE A O 1
ATOM 2114 N N . ILE A 1 270 ? 6.59 -15.664 2.502 1 98.75 270 ILE A N 1
ATOM 2115 C CA . ILE A 1 270 ? 5.633 -14.773 1.862 1 98.75 270 ILE A CA 1
ATOM 2116 C C . ILE A 1 270 ? 4.289 -15.477 1.706 1 98.75 270 ILE A C 1
ATOM 2118 O O . ILE A 1 270 ? 4.238 -16.656 1.357 1 98.75 270 ILE A O 1
ATOM 2122 N N . TYR A 1 271 ? 3.244 -14.805 2.006 1 98.38 271 TYR A N 1
ATOM 2123 C CA . TYR A 1 271 ? 1.896 -15.352 1.889 1 98.38 271 TYR A CA 1
ATOM 2124 C C . TYR A 1 271 ? 0.907 -14.281 1.452 1 98.38 271 TYR A C 1
ATOM 2126 O O . TYR A 1 271 ? 1.26 -13.102 1.363 1 98.38 271 TYR A O 1
ATOM 2134 N N . SER A 1 272 ? -0.259 -14.664 1.003 1 97.69 272 SER A N 1
ATOM 2135 C CA . SER A 1 272 ? -1.34 -13.781 0.578 1 97.69 272 SER A CA 1
ATOM 2136 C C . SER A 1 272 ? -2.67 -14.523 0.52 1 97.69 272 SER A C 1
ATOM 2138 O O . SER A 1 272 ? -2.699 -15.758 0.525 1 97.69 272 SER A O 1
ATOM 2140 N N . LEU A 1 273 ? -3.748 -13.812 0.497 1 97.69 273 LEU A N 1
ATOM 2141 C CA . LEU A 1 273 ? -5.074 -14.398 0.358 1 97.69 273 LEU A CA 1
ATOM 2142 C C . LEU A 1 273 ? -5.531 -14.375 -1.097 1 97.69 273 LEU A C 1
ATOM 2144 O O . LEU A 1 273 ? -6.641 -14.812 -1.411 1 97.69 273 LEU A O 1
ATOM 2148 N N . SER A 1 274 ? -4.719 -13.977 -1.969 1 97.12 274 SER A N 1
ATOM 2149 C CA . SER A 1 274 ? -5.059 -13.75 -3.371 1 97.12 274 SER A CA 1
ATOM 2150 C C . SER A 1 274 ? -5.422 -15.062 -4.066 1 97.12 274 SER A C 1
ATOM 2152 O O . SER A 1 274 ? -6.25 -15.07 -4.98 1 97.12 274 SER A O 1
ATOM 2154 N N . LYS A 1 275 ? -4.719 -16.109 -3.684 1 97.88 275 LYS A N 1
ATOM 2155 C CA . LYS A 1 275 ? -4.891 -17.359 -4.402 1 97.88 275 LYS A CA 1
ATOM 2156 C C . LYS A 1 275 ? -5.699 -18.359 -3.576 1 97.88 275 LYS A C 1
ATOM 2158 O O . LYS A 1 275 ? -6.684 -18.922 -4.062 1 97.88 275 LYS A O 1
ATOM 2163 N N . ASP A 1 276 ? -5.367 -18.469 -2.334 1 97.62 276 ASP A N 1
ATOM 2164 C CA . ASP A 1 276 ? -6.012 -19.438 -1.46 1 97.62 276 ASP A CA 1
ATOM 2165 C C . ASP A 1 276 ? -7.484 -19.109 -1.249 1 97.62 276 ASP A C 1
ATOM 2167 O O . ASP A 1 276 ? -8.336 -20 -1.238 1 97.62 276 ASP A O 1
ATOM 2171 N N . MET A 1 277 ? -7.789 -17.797 -1.083 1 97.19 277 MET A N 1
ATOM 2172 C CA . MET A 1 277 ? -9.172 -17.375 -0.884 1 97.19 277 MET A CA 1
ATOM 2173 C C . MET A 1 277 ? -9.742 -16.766 -2.162 1 97.19 277 MET A C 1
ATOM 2175 O O . MET A 1 277 ? -10.961 -16.609 -2.295 1 97.19 277 MET A O 1
ATOM 2179 N N . GLY A 1 278 ? -8.867 -16.391 -3.031 1 97.19 278 GLY A N 1
ATOM 2180 C CA . GLY A 1 278 ? -9.305 -15.797 -4.285 1 97.19 278 GLY A CA 1
ATOM 2181 C C . GLY A 1 278 ? -9.555 -14.305 -4.176 1 97.19 278 GLY A C 1
ATOM 2182 O O . GLY A 1 278 ? -10.422 -13.766 -4.875 1 97.19 278 GLY A O 1
ATOM 2183 N N . PHE A 1 279 ? -8.766 -13.586 -3.26 1 96.38 279 PHE A N 1
ATOM 2184 C CA . PHE A 1 279 ? -9.039 -12.172 -3.004 1 96.38 279 PHE A CA 1
ATOM 2185 C C . PHE A 1 279 ? -7.867 -11.305 -3.445 1 96.38 279 PHE A C 1
ATOM 2187 O O . PHE A 1 279 ? -7.363 -10.492 -2.664 1 96.38 279 PHE A O 1
ATOM 2194 N N . PRO A 1 280 ? -7.434 -11.375 -4.691 1 95.81 280 PRO A N 1
ATOM 2195 C CA . PRO A 1 280 ? -6.312 -10.508 -5.059 1 95.81 280 PRO A CA 1
ATOM 2196 C C . PRO A 1 280 ? -6.676 -9.023 -5.004 1 95.81 280 PRO A C 1
ATOM 2198 O O . PRO A 1 280 ? -5.809 -8.18 -4.754 1 95.81 280 PRO A O 1
ATOM 2201 N N . GLY A 1 281 ? -7.934 -8.68 -5.215 1 95.62 281 GLY A N 1
ATOM 2202 C CA . GLY A 1 281 ? -8.359 -7.289 -5.18 1 95.62 281 GLY A CA 1
ATOM 2203 C C . GLY A 1 281 ? -8.234 -6.66 -3.807 1 95.62 281 GLY A C 1
ATOM 2204 O O . GLY A 1 281 ? -8.109 -5.438 -3.688 1 95.62 281 GLY A O 1
ATOM 2205 N N . PHE A 1 282 ? -8.258 -7.449 -2.781 1 96.19 282 PHE A N 1
ATOM 2206 C CA . PHE A 1 282 ? -8.195 -6.934 -1.419 1 96.19 282 PHE A CA 1
ATOM 2207 C C . PHE A 1 282 ? -6.77 -6.551 -1.049 1 96.19 282 PHE A C 1
ATOM 2209 O O . PHE A 1 282 ? -6.543 -5.871 -0.044 1 96.19 282 PHE A O 1
ATOM 2216 N N . ARG A 1 283 ? -5.816 -6.98 -1.826 1 95.06 283 ARG A N 1
ATOM 2217 C CA . ARG A 1 283 ? -4.422 -6.551 -1.768 1 95.06 283 ARG A CA 1
ATOM 2218 C C . ARG A 1 283 ? -3.799 -6.891 -0.418 1 95.06 283 ARG A C 1
ATOM 2220 O O . ARG A 1 283 ? -3.125 -6.059 0.19 1 95.06 283 ARG A O 1
ATOM 2227 N N . VAL A 1 284 ? -4.023 -8.078 0.008 1 96.56 284 VAL A N 1
ATOM 2228 C CA . VAL A 1 284 ? -3.416 -8.531 1.256 1 96.56 284 VAL A CA 1
ATOM 2229 C C . VAL A 1 284 ? -2.123 -9.289 0.958 1 96.56 284 VAL A C 1
ATOM 2231 O O . VAL A 1 284 ? -2.141 -10.305 0.267 1 96.56 284 VAL A O 1
ATOM 2234 N N . GLY A 1 285 ? -1.052 -8.805 1.413 1 96.69 285 GLY A N 1
ATOM 2235 C CA . GLY A 1 285 ? 0.235 -9.484 1.423 1 96.69 285 GLY A CA 1
ATOM 2236 C C . GLY A 1 285 ? 0.804 -9.664 2.818 1 96.69 285 GLY A C 1
ATOM 2237 O O . GLY A 1 285 ? 0.579 -8.828 3.697 1 96.69 285 GLY A O 1
ATOM 2238 N N . ILE A 1 286 ? 1.536 -10.758 3.02 1 97.81 286 ILE A N 1
ATOM 2239 C CA . ILE A 1 286 ? 2.059 -11.102 4.336 1 97.81 286 ILE A CA 1
ATOM 2240 C C . ILE A 1 286 ? 3.525 -11.516 4.219 1 97.81 286 ILE A C 1
ATOM 2242 O O . ILE A 1 286 ? 3.893 -12.266 3.314 1 97.81 286 ILE A O 1
ATOM 2246 N N . VAL A 1 287 ? 4.32 -10.969 5.059 1 98.12 287 VAL A N 1
ATOM 2247 C CA . VAL A 1 287 ? 5.648 -11.508 5.328 1 98.12 287 VAL A CA 1
ATOM 2248 C C . VAL A 1 287 ? 5.695 -12.086 6.742 1 98.12 287 VAL A C 1
ATOM 2250 O O . VAL A 1 287 ? 5.285 -11.43 7.703 1 98.12 287 VAL A O 1
ATOM 2253 N N . TYR A 1 288 ? 6.016 -13.266 6.879 1 98.75 288 TYR A N 1
ATOM 2254 C CA . TYR A 1 288 ? 6.352 -13.867 8.164 1 98.75 288 TYR A CA 1
ATOM 2255 C C . TYR A 1 288 ? 7.848 -14.141 8.266 1 98.75 288 TYR A C 1
ATOM 2257 O O . TYR A 1 288 ? 8.422 -14.82 7.41 1 98.75 288 TYR A O 1
ATOM 2265 N N . SER A 1 289 ? 8.492 -13.641 9.234 1 98.56 289 SER A N 1
ATOM 2266 C CA . SER A 1 289 ? 9.93 -13.828 9.398 1 98.56 289 SER A CA 1
ATOM 2267 C C . SER A 1 289 ? 10.266 -14.273 10.812 1 98.56 289 SER A C 1
ATOM 2269 O O . SER A 1 289 ? 9.656 -13.812 11.781 1 98.56 289 SER A O 1
ATOM 2271 N N . TYR A 1 290 ? 11.234 -15.141 10.914 1 98.25 290 TYR A N 1
ATOM 2272 C CA . TYR A 1 290 ? 11.727 -15.57 12.219 1 98.25 290 TYR A CA 1
ATOM 2273 C C . TYR A 1 290 ? 12.805 -14.625 12.727 1 98.25 290 TYR A C 1
ATOM 2275 O O . TYR A 1 290 ? 13.305 -14.789 13.844 1 98.25 290 TYR A O 1
ATOM 2283 N N . ASN A 1 291 ? 13.172 -13.672 11.984 1 97.94 291 ASN A N 1
ATOM 2284 C CA . ASN A 1 291 ? 14.188 -12.672 12.305 1 97.94 291 ASN A CA 1
ATOM 2285 C C . ASN A 1 291 ? 13.562 -11.406 12.883 1 97.94 291 ASN A C 1
ATOM 2287 O O . ASN A 1 291 ? 12.859 -10.68 12.18 1 97.94 291 ASN A O 1
ATOM 2291 N N . ASP A 1 292 ? 13.867 -11.055 14.07 1 96.75 292 ASP A N 1
ATOM 2292 C CA . ASP A 1 292 ? 13.273 -9.914 14.766 1 96.75 292 ASP A CA 1
ATOM 2293 C C . ASP A 1 292 ? 13.602 -8.609 14.055 1 96.75 292 ASP A C 1
ATOM 2295 O O . ASP A 1 292 ? 12.758 -7.707 13.984 1 96.75 292 ASP A O 1
ATOM 2299 N N . ALA A 1 293 ? 14.773 -8.492 13.562 1 95.44 293 ALA A N 1
ATOM 2300 C CA . ALA A 1 293 ? 15.188 -7.266 12.891 1 95.44 293 ALA A CA 1
ATOM 2301 C C . ALA A 1 293 ? 14.406 -7.055 11.594 1 95.44 293 ALA A C 1
ATOM 2303 O O . ALA A 1 293 ? 14.047 -5.926 11.25 1 95.44 293 ALA A O 1
ATOM 2304 N N . VAL A 1 294 ? 14.172 -8.172 10.883 1 96.81 294 VAL A N 1
ATOM 2305 C CA . VAL A 1 294 ? 13.383 -8.102 9.656 1 96.81 294 VAL A CA 1
ATOM 2306 C C . VAL A 1 294 ? 11.953 -7.699 9.977 1 96.81 294 VAL A C 1
ATOM 2308 O O . VAL A 1 294 ? 11.367 -6.855 9.289 1 96.81 294 VAL A O 1
ATOM 2311 N N . VAL A 1 295 ? 11.406 -8.281 11.039 1 96.56 295 VAL A N 1
ATOM 2312 C CA . VAL A 1 295 ? 10.047 -7.969 11.461 1 96.56 295 VAL A CA 1
ATOM 2313 C C . VAL A 1 295 ? 9.945 -6.488 11.828 1 96.56 295 VAL A C 1
ATOM 2315 O O . VAL A 1 295 ? 9.023 -5.793 11.398 1 96.56 295 VAL A O 1
ATOM 2318 N N . ASP A 1 296 ? 10.883 -5.98 12.555 1 93.38 296 ASP A N 1
ATOM 2319 C CA . ASP A 1 296 ? 10.875 -4.594 13.008 1 93.38 296 ASP A CA 1
ATOM 2320 C C . ASP A 1 296 ? 10.984 -3.635 11.82 1 93.38 296 ASP A C 1
ATOM 2322 O O . ASP A 1 296 ? 10.219 -2.672 11.727 1 93.38 296 ASP A O 1
ATOM 2326 N N . CYS A 1 297 ? 11.867 -3.906 10.938 1 93.75 297 CYS A N 1
ATOM 2327 C CA . CYS A 1 297 ? 12.047 -3.07 9.758 1 93.75 297 CYS A CA 1
ATOM 2328 C C . CYS A 1 297 ? 10.82 -3.148 8.852 1 93.75 297 CYS A C 1
ATOM 2330 O O . CYS A 1 297 ? 10.375 -2.133 8.32 1 93.75 297 CYS A O 1
ATOM 2332 N N . GLY A 1 298 ? 10.367 -4.383 8.711 1 94.56 298 GLY A N 1
ATOM 2333 C CA . GLY A 1 298 ? 9.18 -4.578 7.891 1 94.56 298 GLY A CA 1
ATOM 2334 C C . GLY A 1 298 ? 7.973 -3.812 8.391 1 94.56 298 GLY A C 1
ATOM 2335 O O . GLY A 1 298 ? 7.199 -3.271 7.598 1 94.56 298 GLY A O 1
ATOM 2336 N N . ARG A 1 299 ? 7.789 -3.77 9.602 1 92.75 299 ARG A N 1
ATOM 2337 C CA . ARG A 1 299 ? 6.676 -3.033 10.195 1 92.75 299 ARG A CA 1
ATOM 2338 C C . ARG A 1 299 ? 6.797 -1.539 9.906 1 92.75 299 ARG A C 1
ATOM 2340 O O . ARG A 1 299 ? 5.793 -0.871 9.641 1 92.75 299 ARG A O 1
ATOM 2347 N N . LYS A 1 300 ? 7.953 -1.062 9.992 1 90.5 300 LYS A N 1
ATOM 2348 C CA . LYS A 1 300 ? 8.18 0.333 9.633 1 90.5 300 LYS A CA 1
ATOM 2349 C C . LYS A 1 300 ? 7.852 0.581 8.164 1 90.5 300 LYS A C 1
ATOM 2351 O O . LYS A 1 300 ? 7.215 1.582 7.824 1 90.5 300 LYS A O 1
ATOM 2356 N N . MET A 1 301 ? 8.172 -0.34 7.344 1 90.38 301 MET A N 1
ATOM 2357 C CA . MET A 1 301 ? 7.949 -0.221 5.906 1 90.38 301 MET A CA 1
ATOM 2358 C C . MET A 1 301 ? 6.469 -0.354 5.566 1 90.38 301 MET A C 1
ATOM 2360 O O . MET A 1 301 ? 5.988 0.259 4.613 1 90.38 301 MET A O 1
ATOM 2364 N N . SER A 1 302 ? 5.805 -1.067 6.367 1 88.81 302 SER A N 1
ATOM 2365 C CA . SER A 1 302 ? 4.402 -1.363 6.098 1 88.81 302 SER A CA 1
ATOM 2366 C C . SER A 1 302 ? 3.562 -0.091 6.086 1 88.81 302 SER A C 1
ATOM 2368 O O . SER A 1 302 ? 2.488 -0.056 5.484 1 88.81 302 SER A O 1
ATOM 2370 N N . SER A 1 303 ? 4.051 0.968 6.684 1 86.5 303 SER A N 1
ATOM 2371 C CA . SER A 1 303 ? 3.314 2.229 6.738 1 86.5 303 SER A CA 1
ATOM 2372 C C . SER A 1 303 ? 3.152 2.832 5.348 1 86.5 303 SER A C 1
ATOM 2374 O O . SER A 1 303 ? 2.277 3.674 5.129 1 86.5 303 SER A O 1
ATOM 2376 N N . PHE A 1 304 ? 3.916 2.398 4.402 1 88.62 304 PHE A N 1
ATOM 2377 C CA . PHE A 1 304 ? 3.896 2.949 3.053 1 88.62 304 PHE A CA 1
ATOM 2378 C C . PHE A 1 304 ? 2.887 2.213 2.182 1 88.62 304 PHE A C 1
ATOM 2380 O O . PHE A 1 304 ? 2.57 2.658 1.076 1 88.62 304 PHE A O 1
ATOM 2387 N N . GLY A 1 305 ? 2.365 1.106 2.619 1 86.5 305 GLY A N 1
ATOM 2388 C CA . GLY A 1 305 ? 1.442 0.321 1.816 1 86.5 305 GLY A CA 1
ATOM 2389 C C . GLY A 1 305 ? 0.567 -0.601 2.645 1 86.5 305 GLY A C 1
ATOM 2390 O O . GLY A 1 305 ? 0.377 -1.768 2.293 1 86.5 305 GLY A O 1
ATOM 2391 N N . LEU A 1 306 ? 0.051 -0.125 3.686 1 86.94 306 LEU A N 1
ATOM 2392 C CA . LEU A 1 306 ? -0.747 -0.938 4.598 1 86.94 306 LEU A CA 1
ATOM 2393 C C . LEU A 1 306 ? -2.125 -1.218 4.008 1 86.94 306 LEU A C 1
ATOM 2395 O O . LEU A 1 306 ? -2.717 -0.351 3.361 1 86.94 306 LEU A O 1
ATOM 2399 N N . VAL A 1 307 ? -2.621 -2.4 4.258 1 93.31 307 VAL A N 1
ATOM 2400 C CA . VAL A 1 307 ? -3.973 -2.789 3.863 1 93.31 307 VAL A CA 1
ATOM 2401 C C . VAL A 1 307 ? -4.992 -1.913 4.586 1 93.31 307 VAL A C 1
ATOM 2403 O O . VAL A 1 307 ? -4.852 -1.638 5.777 1 93.31 307 VAL A O 1
ATOM 2406 N N . SER A 1 308 ? -6.012 -1.501 3.881 1 95.75 308 SER A N 1
ATOM 2407 C CA . SER A 1 308 ? -7.055 -0.687 4.496 1 95.75 308 SER A CA 1
ATOM 2408 C C . SER A 1 308 ? -7.633 -1.368 5.73 1 95.75 308 SER A C 1
ATOM 2410 O O . SER A 1 308 ? -7.871 -2.578 5.727 1 95.75 308 SER A O 1
ATOM 2412 N N . SER A 1 309 ? -7.863 -0.595 6.777 1 96 309 SER A N 1
ATOM 2413 C CA . SER A 1 309 ? -8.375 -1.146 8.031 1 96 309 SER A CA 1
ATOM 2414 C C . SER A 1 309 ? -9.758 -1.751 7.844 1 96 309 SER A C 1
ATOM 2416 O O . SER A 1 309 ? -10.102 -2.736 8.5 1 96 309 SER A O 1
ATOM 2418 N N . GLN A 1 310 ? -10.562 -1.172 6.945 1 96.5 310 GLN A N 1
ATOM 2419 C CA . GLN A 1 310 ? -11.867 -1.724 6.617 1 96.5 310 GLN A CA 1
ATOM 2420 C C . GLN A 1 310 ? -11.75 -3.166 6.133 1 96.5 310 GLN A C 1
ATOM 2422 O O . GLN A 1 310 ? -12.508 -4.035 6.57 1 96.5 310 GLN A O 1
ATOM 2427 N N . THR A 1 311 ? -10.828 -3.402 5.258 1 96.88 311 THR A N 1
ATOM 2428 C CA . THR A 1 311 ? -10.594 -4.723 4.688 1 96.88 311 THR A CA 1
ATOM 2429 C C . THR A 1 311 ? -10.062 -5.684 5.746 1 96.88 311 THR A C 1
ATOM 2431 O O . THR A 1 311 ? -10.5 -6.836 5.824 1 96.88 311 THR A O 1
ATOM 2434 N N . GLN A 1 312 ? -9.156 -5.156 6.566 1 97 312 GLN A N 1
ATOM 2435 C CA . GLN A 1 312 ? -8.617 -5.973 7.652 1 97 312 GLN A CA 1
ATOM 2436 C C . GLN A 1 312 ? -9.727 -6.445 8.586 1 97 312 GLN A C 1
ATOM 2438 O O . GLN A 1 312 ? -9.766 -7.617 8.969 1 97 312 GLN A O 1
ATOM 2443 N N . HIS A 1 313 ? -10.602 -5.5 8.938 1 97.44 313 HIS A N 1
ATOM 2444 C CA . HIS A 1 313 ? -11.68 -5.801 9.867 1 97.44 313 HIS A CA 1
ATOM 2445 C C . HIS A 1 313 ? -12.602 -6.887 9.312 1 97.44 313 HIS A C 1
ATOM 2447 O O . HIS A 1 313 ? -12.922 -7.852 10.016 1 97.44 313 HIS A O 1
ATOM 2453 N N . PHE A 1 314 ? -12.992 -6.77 8.078 1 97.62 314 PHE A N 1
ATOM 2454 C CA . PHE A 1 314 ? -13.867 -7.727 7.406 1 97.62 314 PHE A CA 1
ATOM 2455 C C . PHE A 1 314 ? -13.211 -9.102 7.344 1 97.62 314 PHE A C 1
ATOM 2457 O O . PHE A 1 314 ? -13.812 -10.102 7.746 1 97.62 314 PHE A O 1
ATOM 2464 N N . LEU A 1 315 ? -11.961 -9.172 6.914 1 98 315 LEU A N 1
ATOM 2465 C CA . LEU A 1 315 ? -11.25 -10.43 6.73 1 98 315 LEU A CA 1
ATOM 2466 C C . LEU A 1 315 ? -10.945 -11.086 8.078 1 98 315 LEU A C 1
ATOM 2468 O O . LEU A 1 315 ? -10.938 -12.312 8.188 1 98 315 LEU A O 1
ATOM 2472 N N . ALA A 1 316 ? -10.641 -10.227 9.078 1 97.88 316 ALA A N 1
ATOM 2473 C CA . ALA A 1 316 ? -10.422 -10.773 10.414 1 97.88 316 ALA A CA 1
ATOM 2474 C C . ALA A 1 316 ? -11.625 -11.57 10.891 1 97.88 316 ALA A C 1
ATOM 2476 O O . ALA A 1 316 ? -11.484 -12.664 11.438 1 97.88 316 ALA A O 1
ATOM 2477 N N . SER A 1 317 ? -12.773 -10.992 10.672 1 97.81 317 SER A N 1
ATOM 2478 C CA . SER A 1 317 ? -14.008 -11.656 11.07 1 97.81 317 SER A CA 1
ATOM 2479 C C . SER A 1 317 ? -14.203 -12.961 10.305 1 97.81 317 SER A C 1
ATOM 2481 O O . SER A 1 317 ? -14.547 -13.992 10.898 1 97.81 317 SER A O 1
ATOM 2483 N N . MET A 1 318 ? -13.992 -12.961 9.062 1 98.06 318 MET A N 1
ATOM 2484 C CA . MET A 1 318 ? -14.203 -14.141 8.219 1 98.06 318 MET A CA 1
ATOM 2485 C C . MET A 1 318 ? -13.211 -15.242 8.555 1 98.06 318 MET A C 1
ATOM 2487 O O . MET A 1 318 ? -13.594 -16.391 8.773 1 98.06 318 MET A O 1
ATOM 2491 N N . LEU A 1 319 ? -11.914 -14.891 8.617 1 98.44 319 LEU A N 1
ATOM 2492 C CA . LEU A 1 319 ? -10.844 -15.859 8.828 1 98.44 319 LEU A CA 1
ATOM 2493 C C . LEU A 1 319 ? -10.914 -16.453 10.227 1 98.44 319 LEU A C 1
ATOM 2495 O O . LEU A 1 319 ? -10.352 -17.516 10.484 1 98.44 319 LEU A O 1
ATOM 2499 N N . SER A 1 320 ? -11.609 -15.742 11.117 1 97.5 320 SER A N 1
ATOM 2500 C CA . SER A 1 320 ? -11.719 -16.203 12.5 1 97.5 320 SER A CA 1
ATOM 2501 C C . SER A 1 320 ? -12.859 -17.203 12.656 1 97.5 320 SER A C 1
ATOM 2503 O O . SER A 1 320 ? -13.008 -17.812 13.719 1 97.5 320 SER A O 1
ATOM 2505 N N . ASP A 1 321 ? -13.688 -17.344 11.68 1 98.12 321 ASP A N 1
ATOM 2506 C CA . ASP A 1 321 ? -14.766 -18.344 11.703 1 98.12 321 ASP A CA 1
ATOM 2507 C C . ASP A 1 321 ? -14.242 -19.734 11.344 1 98.12 321 ASP A C 1
ATOM 2509 O O . ASP A 1 321 ? -14.273 -20.125 10.172 1 98.12 321 ASP A O 1
ATOM 2513 N N . ASP A 1 322 ? -13.984 -20.484 12.297 1 97 322 ASP A N 1
ATOM 2514 C CA . ASP A 1 322 ? -13.305 -21.766 12.109 1 97 322 ASP A CA 1
ATOM 2515 C C . ASP A 1 322 ? -14.156 -22.719 11.289 1 97 322 ASP A C 1
ATOM 2517 O O . ASP A 1 322 ? -13.633 -23.453 10.43 1 97 322 ASP A O 1
ATOM 2521 N N . GLU A 1 323 ? -15.391 -22.75 11.539 1 97.88 323 GLU A N 1
ATOM 2522 C CA . GLU A 1 323 ? -16.281 -23.641 10.805 1 97.88 323 GLU A CA 1
ATOM 2523 C C . GLU A 1 323 ? -16.328 -23.297 9.328 1 97.88 323 GLU A C 1
ATOM 2525 O O . GLU A 1 323 ? -16.266 -24.172 8.461 1 97.88 323 GLU A O 1
ATOM 2530 N N . PHE A 1 324 ? -16.469 -22.094 9.055 1 98.31 324 PHE A N 1
ATOM 2531 C CA . PHE A 1 324 ? -16.5 -21.625 7.672 1 98.31 324 PHE A CA 1
ATOM 2532 C C . PHE A 1 324 ? -15.195 -21.953 6.961 1 98.31 324 PHE A C 1
ATOM 2534 O O . PHE A 1 324 ? -15.203 -22.469 5.84 1 98.31 324 PHE A O 1
ATOM 2541 N N . ILE A 1 325 ? -14.047 -21.641 7.637 1 98.25 325 ILE A N 1
ATOM 2542 C CA . ILE A 1 325 ? -12.734 -21.812 7.016 1 98.25 325 ILE A CA 1
ATOM 2543 C C . ILE A 1 325 ? -12.492 -23.297 6.73 1 98.25 325 ILE A C 1
ATOM 2545 O O . ILE A 1 325 ? -11.992 -23.656 5.66 1 98.25 325 ILE A O 1
ATOM 2549 N N . ASP A 1 326 ? -12.852 -24.141 7.625 1 97.94 326 ASP A N 1
ATOM 2550 C CA . ASP A 1 326 ? -12.688 -25.578 7.398 1 97.94 326 ASP A CA 1
ATOM 2551 C C . ASP A 1 326 ? -13.492 -26.031 6.184 1 97.94 326 ASP A C 1
ATOM 2553 O O . ASP A 1 326 ? -12.984 -26.766 5.34 1 97.94 326 ASP A O 1
ATOM 2557 N N . HIS A 1 327 ? -14.719 -25.609 6.141 1 98.38 327 HIS A N 1
ATOM 2558 C CA . HIS A 1 327 ? -15.586 -25.969 5.02 1 98.38 327 HIS A CA 1
ATOM 2559 C C . HIS A 1 327 ? -15.055 -25.391 3.711 1 98.38 327 HIS A C 1
ATOM 2561 O O . HIS A 1 327 ? -15.039 -26.078 2.689 1 98.38 327 HIS A O 1
ATOM 2567 N N . PHE A 1 328 ? -14.641 -24.188 3.752 1 98.44 328 PHE A N 1
ATOM 2568 C CA . PHE A 1 328 ? -14.125 -23.5 2.57 1 98.44 328 PHE A CA 1
ATOM 2569 C C . PHE A 1 328 ? -12.906 -24.219 2.016 1 98.44 328 PHE A C 1
ATOM 2571 O O . PHE A 1 328 ? -12.836 -24.5 0.818 1 98.44 328 PHE A O 1
ATOM 2578 N N . LEU A 1 329 ? -11.898 -24.516 2.879 1 97.81 329 LEU A N 1
ATOM 2579 C CA . LEU A 1 329 ? -10.656 -25.141 2.455 1 97.81 329 LEU A CA 1
ATOM 2580 C C . LEU A 1 329 ? -10.922 -26.516 1.858 1 97.81 329 LEU A C 1
ATOM 2582 O O . LEU A 1 329 ? -10.352 -26.875 0.826 1 97.81 329 LEU A O 1
ATOM 2586 N N . LYS A 1 330 ? -11.805 -27.234 2.469 1 97.69 330 LYS A N 1
ATOM 2587 C CA . LYS A 1 330 ? -12.156 -28.562 1.978 1 97.69 330 LYS A CA 1
ATOM 2588 C C . LYS A 1 330 ? -12.852 -28.484 0.62 1 97.69 330 LYS A C 1
ATOM 2590 O O . LYS A 1 330 ? -12.484 -29.203 -0.314 1 97.69 330 LYS A O 1
ATOM 2595 N N . THR A 1 331 ? -13.82 -27.641 0.518 1 98.44 331 THR A N 1
ATOM 2596 C CA . THR A 1 331 ? -14.602 -27.5 -0.708 1 98.44 331 THR A CA 1
ATOM 2597 C C . THR A 1 331 ? -13.734 -26.969 -1.846 1 98.44 331 THR A C 1
ATOM 2599 O O . THR A 1 331 ? -13.82 -27.453 -2.977 1 98.44 331 THR A O 1
ATOM 2602 N N . SER A 1 332 ? -12.945 -25.984 -1.519 1 98 332 SER A N 1
ATOM 2603 C CA . SER A 1 332 ? -12.062 -25.422 -2.527 1 98 332 SER A CA 1
ATOM 2604 C C . SER A 1 332 ? -11.109 -26.469 -3.088 1 98 332 SER A C 1
ATOM 2606 O O . SER A 1 332 ? -10.898 -26.531 -4.301 1 98 332 SER A O 1
ATOM 2608 N N . SER A 1 333 ? -10.516 -27.266 -2.215 1 97.75 333 SER A N 1
ATOM 2609 C CA . SER A 1 333 ? -9.617 -28.328 -2.643 1 97.75 333 SER A CA 1
ATOM 2610 C C . SER A 1 333 ? -10.328 -29.312 -3.561 1 97.75 333 SER A C 1
ATOM 2612 O O . SER A 1 333 ? -9.781 -29.719 -4.594 1 97.75 333 SER A O 1
ATOM 2614 N N . MET A 1 334 ? -11.508 -29.672 -3.229 1 98.31 334 MET A N 1
ATOM 2615 C CA . MET A 1 334 ? -12.297 -30.625 -4.02 1 98.31 334 MET A CA 1
ATOM 2616 C C . MET A 1 334 ? -12.617 -30.047 -5.395 1 98.31 334 MET A C 1
ATOM 2618 O O . MET A 1 334 ? -12.508 -30.734 -6.402 1 98.31 334 MET A O 1
ATOM 2622 N N . ARG A 1 335 ? -13.047 -28.844 -5.414 1 98.38 335 ARG A N 1
ATOM 2623 C CA . ARG A 1 335 ? -13.414 -28.203 -6.672 1 98.38 335 ARG A CA 1
ATOM 2624 C C . ARG A 1 335 ? -12.195 -28.031 -7.57 1 98.38 335 ARG A C 1
ATOM 2626 O O . ARG A 1 335 ? -12.289 -28.188 -8.789 1 98.38 335 ARG A O 1
ATOM 2633 N N . LEU A 1 336 ? -11.078 -27.688 -6.945 1 98.38 336 LEU A N 1
ATOM 2634 C CA . LEU A 1 336 ? -9.844 -27.562 -7.707 1 98.38 336 LEU A CA 1
ATOM 2635 C C . LEU A 1 336 ? -9.43 -28.906 -8.297 1 98.38 336 LEU A C 1
ATOM 2637 O O . LEU A 1 336 ? -8.977 -28.984 -9.438 1 98.38 336 LEU A O 1
ATOM 2641 N N . ALA A 1 337 ? -9.586 -2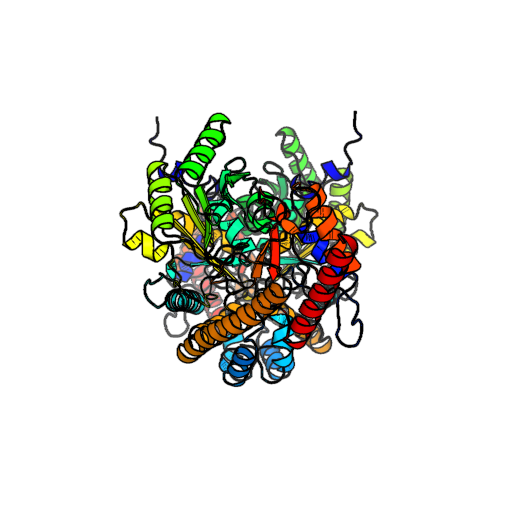9.953 -7.492 1 98.25 337 ALA A N 1
ATOM 2642 C CA . ALA A 1 337 ? -9.266 -31.297 -7.973 1 98.25 337 ALA A CA 1
ATOM 2643 C C . ALA A 1 337 ? -10.109 -31.656 -9.188 1 98.25 337 ALA A C 1
ATOM 2645 O O . ALA A 1 337 ? -9.586 -32.156 -10.188 1 98.25 337 ALA A O 1
ATOM 2646 N N . LYS A 1 338 ? -11.375 -31.438 -9.07 1 98.25 338 LYS A N 1
ATOM 2647 C CA . LYS A 1 338 ? -12.289 -31.734 -10.172 1 98.25 338 LYS A CA 1
ATOM 2648 C C . LYS A 1 338 ? -11.93 -30.938 -11.422 1 98.25 338 LYS A C 1
ATOM 2650 O O . LYS A 1 338 ? -11.914 -31.469 -12.531 1 98.25 338 LYS A O 1
ATOM 2655 N N . ARG A 1 339 ? -11.695 -29.672 -11.234 1 98.25 339 ARG A N 1
ATOM 2656 C CA . ARG A 1 339 ? -11.336 -28.781 -12.328 1 98.25 339 ARG A CA 1
ATOM 2657 C C . ARG A 1 339 ? -10.047 -29.25 -13 1 98.25 339 ARG A C 1
ATOM 2659 O O . ARG A 1 339 ? -9.969 -29.312 -14.227 1 98.25 339 ARG A O 1
ATOM 2666 N N . HIS A 1 340 ? -9.023 -29.5 -12.219 1 98.12 340 HIS A N 1
ATOM 2667 C CA . HIS A 1 340 ? -7.746 -30 -12.727 1 98.12 340 HIS A CA 1
ATOM 2668 C C . HIS A 1 340 ? -7.926 -31.281 -13.523 1 98.12 340 HIS A C 1
ATOM 2670 O O . HIS A 1 340 ? -7.391 -31.422 -14.633 1 98.12 340 HIS A O 1
ATOM 2676 N N . GLN A 1 341 ? -8.68 -32.188 -12.984 1 97.75 341 GLN A N 1
ATOM 2677 C CA . GLN A 1 341 ? -8.914 -33.469 -13.633 1 97.75 341 GLN A CA 1
ATOM 2678 C C . GLN A 1 341 ? -9.641 -33.281 -14.961 1 97.75 341 GLN A C 1
ATOM 2680 O O . GLN A 1 341 ? -9.266 -33.906 -15.969 1 97.75 341 GLN A O 1
ATOM 2685 N N . THR A 1 342 ? -10.664 -32.5 -14.938 1 97.81 342 THR A N 1
ATOM 2686 C CA . THR A 1 342 ? -11.43 -32.25 -16.156 1 97.81 342 THR A CA 1
ATOM 2687 C C . THR A 1 342 ? -10.531 -31.688 -17.25 1 97.81 342 THR A C 1
ATOM 2689 O O . THR A 1 342 ? -10.57 -32.156 -18.391 1 97.81 342 THR A O 1
ATOM 2692 N N . PHE A 1 343 ? -9.797 -30.75 -16.891 1 98.12 343 PHE A N 1
ATOM 2693 C CA . PHE A 1 343 ? -8.969 -30.047 -17.859 1 98.12 343 PHE A CA 1
ATOM 2694 C C . PHE A 1 343 ? -7.871 -30.969 -18.391 1 98.12 343 PHE A C 1
ATOM 2696 O O . PHE A 1 343 ? -7.684 -31.078 -19.609 1 98.12 343 PHE A O 1
ATOM 2703 N N . THR A 1 344 ? -7.105 -31.656 -17.531 1 97.69 344 THR A N 1
ATOM 2704 C CA . THR A 1 344 ? -5.977 -32.469 -17.938 1 97.69 344 THR A CA 1
ATOM 2705 C C . THR A 1 344 ? -6.453 -33.719 -18.703 1 97.69 344 THR A C 1
ATOM 2707 O O . THR A 1 344 ? -5.785 -34.156 -19.625 1 97.69 344 THR A O 1
ATOM 2710 N N . SER A 1 345 ? -7.594 -34.219 -18.297 1 97.38 345 SER A N 1
ATOM 2711 C CA . SER A 1 345 ? -8.164 -35.344 -19.062 1 97.38 345 SER A CA 1
ATOM 2712 C C . SER A 1 345 ? -8.523 -34.906 -20.469 1 97.38 345 SER A C 1
ATOM 2714 O O . SER A 1 345 ? -8.32 -35.656 -21.422 1 97.38 345 SER A O 1
ATOM 2716 N N . GLY A 1 346 ? -9.086 -33.75 -20.578 1 97.25 346 GLY A N 1
ATOM 2717 C CA . GLY A 1 346 ? -9.383 -33.219 -21.891 1 97.25 346 GLY A CA 1
ATOM 2718 C C . GLY A 1 346 ? -8.148 -33.031 -22.766 1 97.25 346 GLY A C 1
ATOM 2719 O O . GLY A 1 346 ? -8.188 -33.344 -23.953 1 97.25 346 GLY A O 1
ATOM 2720 N N . LEU A 1 347 ? -7.094 -32.594 -22.219 1 97.44 347 LEU A N 1
ATOM 2721 C CA . LEU A 1 347 ? -5.84 -32.438 -22.953 1 97.44 347 LEU A CA 1
ATOM 2722 C C . LEU A 1 347 ? -5.301 -33.812 -23.375 1 97.44 347 LEU A C 1
ATOM 2724 O O . LEU A 1 347 ? -4.805 -33.969 -24.5 1 97.44 347 LEU A O 1
ATOM 2728 N N . GLU A 1 348 ? -5.398 -34.75 -22.5 1 96.69 348 GLU A N 1
ATOM 2729 C CA . GLU A 1 348 ? -4.887 -36.062 -22.766 1 96.69 348 GLU A CA 1
ATOM 2730 C C . GLU A 1 348 ? -5.609 -36.719 -23.953 1 96.69 348 GLU A C 1
ATOM 2732 O O . GLU A 1 348 ? -5.02 -37.5 -24.703 1 96.69 348 GLU A O 1
ATOM 2737 N N . GLU A 1 349 ? -6.793 -36.406 -24.109 1 96.12 349 GLU A N 1
ATOM 2738 C CA . GLU A 1 349 ? -7.59 -36.938 -25.203 1 96.12 349 GLU A CA 1
ATOM 2739 C C . GLU A 1 349 ? -6.996 -36.562 -26.562 1 96.12 349 GLU A C 1
ATOM 2741 O O . GLU A 1 349 ? -7.18 -37.281 -27.547 1 96.12 349 GLU A O 1
ATOM 2746 N N . VAL A 1 350 ? -6.316 -35.562 -26.562 1 95.06 350 VAL A N 1
ATOM 2747 C CA . VAL A 1 350 ? -5.746 -35.125 -27.828 1 95.06 350 VAL A CA 1
ATOM 2748 C C . VAL A 1 350 ? -4.227 -35.281 -27.797 1 95.06 350 VAL A C 1
ATOM 2750 O O . VAL A 1 350 ? -3.518 -34.625 -28.578 1 95.06 350 VAL A O 1
ATOM 2753 N N . GLY A 1 351 ? -3.711 -35.938 -26.766 1 95.25 351 GLY A N 1
ATOM 2754 C CA . GLY A 1 351 ? -2.311 -36.344 -26.75 1 95.25 351 GLY A CA 1
ATOM 2755 C C . GLY A 1 351 ? -1.418 -35.312 -26.078 1 95.25 351 GLY A C 1
ATOM 2756 O O . GLY A 1 351 ? -0.191 -35.375 -26.172 1 95.25 351 GLY A O 1
ATOM 2757 N N . ILE A 1 352 ? -1.946 -34.344 -25.469 1 96.69 352 ILE A N 1
ATOM 2758 C CA . ILE A 1 352 ? -1.148 -33.312 -24.766 1 96.69 352 ILE A CA 1
ATOM 2759 C C . ILE A 1 352 ? -0.928 -33.75 -23.312 1 96.69 352 ILE A C 1
ATOM 2761 O O . ILE A 1 352 ? -1.888 -34.031 -22.594 1 96.69 352 ILE A O 1
ATOM 2765 N N . LYS A 1 353 ? 0.303 -33.812 -22.953 1 96.44 353 LYS A N 1
ATOM 2766 C CA . LYS A 1 353 ? 0.655 -34.188 -21.578 1 96.44 353 LYS A CA 1
ATOM 2767 C C . LYS A 1 353 ? 1.004 -32.938 -20.75 1 96.44 353 LYS A C 1
ATOM 2769 O O . LYS A 1 353 ? 1.485 -31.953 -21.281 1 96.44 353 LYS A O 1
ATOM 2774 N N . CYS A 1 354 ? 0.782 -33.062 -19.5 1 97.5 354 CYS A N 1
ATOM 2775 C CA . CYS A 1 354 ? 1.176 -32.062 -18.516 1 97.5 354 CYS A CA 1
ATOM 2776 C C . CYS A 1 354 ? 2.078 -32.656 -17.453 1 97.5 354 CYS A C 1
ATOM 2778 O O . CYS A 1 354 ? 2.049 -33.875 -17.219 1 97.5 354 CYS A O 1
ATOM 2780 N N . LEU A 1 355 ? 2.934 -31.797 -16.891 1 97.81 355 LEU A N 1
ATOM 2781 C CA . LEU A 1 355 ? 3.639 -32.219 -15.695 1 97.81 355 LEU A CA 1
ATOM 2782 C C . LEU A 1 355 ? 2.656 -32.656 -14.609 1 97.81 355 LEU A C 1
ATOM 2784 O O . LEU A 1 355 ? 1.621 -32 -14.414 1 97.81 355 LEU A O 1
ATOM 2788 N N . ASN A 1 356 ? 2.961 -33.781 -13.953 1 96 356 ASN A N 1
ATOM 2789 C CA . ASN A 1 356 ? 2.102 -34.188 -12.852 1 96 356 ASN A CA 1
ATOM 2790 C C . ASN A 1 356 ? 2.098 -33.156 -11.727 1 96 356 ASN A C 1
ATOM 2792 O O . ASN A 1 356 ? 3.131 -32.906 -11.102 1 96 356 ASN A O 1
ATOM 2796 N N . SER A 1 357 ? 1.025 -32.562 -11.555 1 95.94 357 SER A N 1
ATOM 2797 C CA . SER A 1 357 ? 0.918 -31.5 -10.555 1 95.94 357 SER A CA 1
ATOM 2798 C C . SER A 1 357 ? -0.111 -31.844 -9.484 1 95.94 357 SER A C 1
ATOM 2800 O O . SER A 1 357 ? -1.021 -32.656 -9.727 1 95.94 357 SER A O 1
ATOM 2802 N N . ASN A 1 358 ? 0.064 -31.297 -8.281 1 97.75 358 ASN A N 1
ATOM 2803 C CA . ASN A 1 358 ? -0.829 -31.609 -7.168 1 97.75 358 ASN A CA 1
ATOM 2804 C C . ASN A 1 358 ? -1.361 -30.344 -6.504 1 97.75 358 ASN A C 1
ATOM 2806 O O . ASN A 1 358 ? -2.062 -30.422 -5.492 1 97.75 358 ASN A O 1
ATOM 2810 N N . ALA A 1 359 ? -1.022 -29.156 -7.035 1 98.19 359 ALA A N 1
ATOM 2811 C CA . ALA A 1 359 ? -1.401 -27.875 -6.418 1 98.19 359 ALA A CA 1
ATOM 2812 C C . ALA A 1 359 ? -1.467 -26.766 -7.457 1 98.19 359 ALA A C 1
ATOM 2814 O O . ALA A 1 359 ? -1.089 -26.953 -8.617 1 98.19 359 ALA A O 1
ATOM 2815 N N . GLY A 1 360 ? -1.976 -25.641 -7.051 1 97.88 360 GLY A N 1
ATOM 2816 C CA . GLY A 1 360 ? -1.996 -24.453 -7.891 1 97.88 360 GLY A CA 1
ATOM 2817 C C . GLY A 1 360 ? -3.295 -24.281 -8.656 1 97.88 360 GLY A C 1
ATOM 2818 O O . GLY A 1 360 ? -4.297 -24.922 -8.336 1 97.88 360 GLY A O 1
ATOM 2819 N N . LEU A 1 361 ? -3.277 -23.359 -9.547 1 98.62 361 LEU A N 1
ATOM 2820 C CA . LEU A 1 361 ? -4.434 -22.984 -10.352 1 98.62 361 LEU A CA 1
ATOM 2821 C C . LEU A 1 361 ? -4.156 -23.172 -11.836 1 98.62 361 LEU A C 1
ATOM 2823 O O . LEU A 1 361 ? -4.875 -22.641 -12.688 1 98.62 361 LEU A O 1
ATOM 2827 N N . PHE A 1 362 ? -3.086 -23.891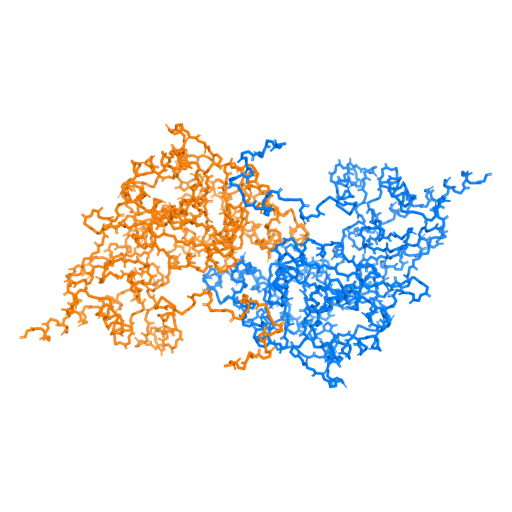 -12.156 1 98.5 362 PHE A N 1
ATOM 2828 C CA . PHE A 1 362 ? -2.553 -24 -13.508 1 98.5 362 PHE A CA 1
ATOM 2829 C C . PHE A 1 362 ? -1.891 -25.359 -13.719 1 98.5 362 PHE A C 1
ATOM 2831 O O . PHE A 1 362 ? -1.672 -26.109 -12.766 1 98.5 362 PHE A O 1
ATOM 2838 N N . CYS A 1 363 ? -1.656 -25.656 -14.969 1 97.38 363 CYS A N 1
ATOM 2839 C CA . CYS A 1 363 ? -0.875 -26.828 -15.352 1 97.38 363 CYS A CA 1
ATOM 2840 C C . CYS A 1 363 ? 0.296 -26.438 -16.234 1 97.38 363 CYS A C 1
ATOM 2842 O O . CYS A 1 363 ? 0.245 -25.406 -16.922 1 97.38 363 CYS A O 1
ATOM 2844 N N . TRP A 1 364 ? 1.342 -27.156 -16.078 1 98.5 364 TRP A N 1
ATOM 2845 C CA . TRP A 1 364 ? 2.525 -27.016 -16.922 1 98.5 364 TRP A CA 1
ATOM 2846 C C . TRP A 1 364 ? 2.469 -27.984 -18.094 1 98.5 364 TRP A C 1
ATOM 2848 O O . TRP A 1 364 ? 2.814 -29.156 -17.969 1 98.5 364 TRP A O 1
ATOM 2858 N N . MET A 1 365 ? 2.064 -27.469 -19.25 1 98 365 MET A N 1
ATOM 2859 C CA . MET A 1 365 ? 1.726 -28.266 -20.422 1 98 365 MET A CA 1
ATOM 2860 C C . MET A 1 365 ? 2.953 -28.484 -21.312 1 98 365 MET A C 1
ATOM 2862 O O . MET A 1 365 ? 3.717 -27.547 -21.562 1 98 365 MET A O 1
ATOM 2866 N N . ASP A 1 366 ? 3.125 -29.703 -21.734 1 97.94 366 ASP A N 1
ATOM 2867 C CA . ASP A 1 366 ? 4.238 -30.062 -22.609 1 97.94 366 ASP A CA 1
ATOM 2868 C C . ASP A 1 366 ? 3.822 -30.031 -24.078 1 97.94 366 ASP A C 1
ATOM 2870 O O . ASP A 1 366 ? 3.172 -30.953 -24.562 1 97.94 366 ASP A O 1
ATOM 2874 N N . LEU A 1 367 ? 4.266 -29.031 -24.812 1 97.5 367 LEU A N 1
ATOM 2875 C CA . LEU A 1 367 ? 3.947 -28.922 -26.234 1 97.5 367 LEU A CA 1
ATOM 2876 C C . LEU A 1 367 ? 5.199 -29.094 -27.078 1 97.5 367 LEU A C 1
ATOM 2878 O O . LEU A 1 367 ? 5.203 -28.734 -28.266 1 97.5 367 LEU A O 1
ATOM 2882 N N . ARG A 1 368 ? 6.297 -29.547 -26.531 1 96.69 368 ARG A N 1
ATOM 2883 C CA . ARG A 1 368 ? 7.551 -29.781 -27.25 1 96.69 368 ARG A CA 1
ATOM 2884 C C . ARG A 1 368 ? 7.324 -30.594 -28.516 1 96.69 368 ARG A C 1
ATOM 2886 O O . ARG A 1 368 ? 7.91 -30.312 -29.562 1 96.69 368 ARG A O 1
ATOM 2893 N N . PRO A 1 369 ? 6.336 -31.562 -28.453 1 94.75 369 PRO A N 1
ATOM 2894 C CA . PRO A 1 369 ? 6.102 -32.375 -29.656 1 94.75 369 PRO A CA 1
ATOM 2895 C C . PRO A 1 369 ? 5.531 -31.562 -30.812 1 94.75 369 PRO A C 1
ATOM 2897 O O . PRO A 1 369 ? 5.559 -32 -31.969 1 94.75 369 PRO A O 1
ATOM 2900 N N . LEU A 1 370 ? 4.992 -30.438 -30.562 1 94.81 370 LEU A N 1
ATOM 2901 C CA . LEU A 1 370 ? 4.352 -29.609 -31.578 1 94.81 370 LEU A CA 1
ATOM 2902 C C . LEU A 1 370 ? 5.344 -28.625 -32.188 1 94.81 370 LEU A C 1
ATOM 2904 O O . LEU A 1 370 ? 5.027 -27.938 -33.156 1 94.81 370 LEU A O 1
ATOM 2908 N N . LEU A 1 371 ? 6.492 -28.578 -31.594 1 96.19 371 LEU A N 1
ATOM 2909 C CA . LEU A 1 371 ? 7.496 -27.656 -32.125 1 96.19 371 LEU A CA 1
ATOM 2910 C C . LEU A 1 371 ? 8.156 -28.219 -33.375 1 96.19 371 LEU A C 1
ATOM 2912 O O . LEU A 1 371 ? 8.453 -29.422 -33.438 1 96.19 371 LEU A O 1
ATOM 2916 N N . LYS A 1 372 ? 8.406 -27.359 -34.344 1 93 372 LYS A N 1
ATOM 2917 C CA . LYS A 1 372 ? 9.156 -27.797 -35.531 1 93 372 LYS A CA 1
ATOM 2918 C C . LYS A 1 372 ? 10.609 -28.078 -35.188 1 93 372 LYS A C 1
ATOM 2920 O O . LYS A 1 372 ? 11.211 -29 -35.75 1 93 372 LYS A O 1
ATOM 2925 N N . GLU A 1 373 ? 11.188 -27.188 -34.344 1 95.94 373 GLU A N 1
ATOM 2926 C CA . GLU A 1 373 ? 12.531 -27.297 -33.781 1 95.94 373 GLU A CA 1
ATOM 2927 C C . GLU A 1 373 ? 12.523 -26.938 -32.281 1 95.94 373 GLU A C 1
ATOM 2929 O O . GLU A 1 373 ? 11.734 -26.109 -31.859 1 95.94 373 GLU A O 1
ATOM 2934 N N . PRO A 1 374 ? 13.367 -27.594 -31.578 1 95.81 374 PRO A N 1
ATOM 2935 C CA . PRO A 1 374 ? 13.383 -27.328 -30.141 1 95.81 374 PRO A CA 1
ATOM 2936 C C . PRO A 1 374 ? 14.07 -26.016 -29.797 1 95.81 374 PRO A C 1
ATOM 2938 O O . PRO A 1 374 ? 15.078 -26 -29.078 1 95.81 374 PRO A O 1
ATOM 2941 N N . THR A 1 375 ? 13.531 -24.891 -30.266 1 97.75 375 THR A N 1
ATOM 2942 C CA . THR A 1 375 ? 14.094 -23.562 -30.047 1 97.75 375 THR A CA 1
ATOM 2943 C C . THR A 1 375 ? 13.047 -22.625 -29.484 1 97.75 375 THR A C 1
ATOM 2945 O O . THR A 1 375 ? 11.844 -22.891 -29.562 1 97.75 375 THR A O 1
ATOM 2948 N N . PHE A 1 376 ? 13.508 -21.609 -28.906 1 97.25 376 PHE A N 1
ATOM 2949 C CA . PHE A 1 376 ? 12.602 -20.609 -28.344 1 97.25 376 PHE A CA 1
ATOM 2950 C C . PHE A 1 376 ? 11.867 -19.859 -29.453 1 97.25 376 PHE A C 1
ATOM 2952 O O . PHE A 1 376 ? 10.719 -19.438 -29.281 1 97.25 376 PHE A O 1
ATOM 2959 N N . GLU A 1 377 ? 12.477 -19.656 -30.562 1 96.94 377 GLU A N 1
ATOM 2960 C CA . GLU A 1 377 ? 11.805 -19.078 -31.719 1 96.94 377 GLU A CA 1
ATOM 2961 C C . GLU A 1 377 ? 10.57 -19.875 -32.125 1 96.94 377 GLU A C 1
ATOM 2963 O O . GLU A 1 377 ? 9.508 -19.312 -32.375 1 96.94 377 GLU A O 1
ATOM 2968 N N . ALA A 1 378 ? 10.781 -21.156 -32.156 1 97.38 378 ALA A N 1
ATOM 2969 C CA . ALA A 1 378 ? 9.664 -22.047 -32.469 1 97.38 378 ALA A CA 1
ATOM 2970 C C . ALA A 1 378 ? 8.578 -21.969 -31.406 1 97.38 378 ALA A C 1
ATOM 2972 O O . ALA A 1 378 ? 7.383 -22.047 -31.734 1 97.38 378 ALA A O 1
ATOM 2973 N N . GLU A 1 379 ? 8.977 -21.922 -30.172 1 97.56 379 GLU A N 1
ATOM 2974 C CA . GLU A 1 379 ? 8.023 -21.766 -29.078 1 97.56 379 GLU A CA 1
ATOM 2975 C C . GLU A 1 379 ? 7.176 -20.5 -29.266 1 97.56 379 GLU A C 1
ATOM 2977 O O . GLU A 1 379 ? 5.957 -20.531 -29.094 1 97.56 379 GLU A O 1
ATOM 2982 N N . MET A 1 380 ? 7.805 -19.406 -29.672 1 96.69 380 MET A N 1
ATOM 2983 C CA . MET A 1 380 ? 7.113 -18.125 -29.859 1 96.69 380 MET A CA 1
ATOM 2984 C C . MET A 1 380 ? 6.152 -18.203 -31.031 1 96.69 380 MET A C 1
ATOM 2986 O O . MET A 1 380 ? 5.07 -17.609 -31 1 96.69 380 MET A O 1
ATOM 2990 N N . VAL A 1 381 ? 6.566 -18.828 -32.062 1 96.31 381 VAL A N 1
ATOM 2991 C CA . VAL A 1 381 ? 5.688 -19.016 -33.219 1 96.31 381 VAL A CA 1
ATOM 2992 C C . VAL A 1 381 ? 4.43 -19.766 -32.812 1 96.31 381 VAL A C 1
ATOM 2994 O O . VAL A 1 381 ? 3.312 -19.375 -33.156 1 96.31 381 VAL A O 1
ATOM 2997 N N . LEU A 1 382 ? 4.652 -20.828 -32.094 1 96.56 382 LEU A N 1
ATOM 2998 C CA . LEU A 1 382 ? 3.527 -21.625 -31.594 1 96.56 382 LEU A CA 1
ATOM 2999 C C . LEU A 1 382 ? 2.641 -20.797 -30.672 1 96.56 382 LEU A C 1
ATOM 3001 O O . LEU A 1 382 ? 1.412 -20.859 -30.75 1 96.56 382 LEU A O 1
ATOM 3005 N N . TRP A 1 383 ? 3.238 -20.078 -29.781 1 96.62 383 TRP A N 1
ATOM 3006 C CA . TRP A 1 383 ? 2.5 -19.219 -28.859 1 96.62 383 TRP A CA 1
ATOM 3007 C C . TRP A 1 383 ? 1.607 -18.234 -29.625 1 96.62 383 TRP A C 1
ATOM 3009 O O . TRP A 1 383 ? 0.435 -18.062 -29.281 1 96.62 383 TRP A O 1
ATOM 3019 N N . ARG A 1 384 ? 2.133 -17.562 -30.641 1 95.56 384 ARG A N 1
ATOM 3020 C CA . ARG A 1 384 ? 1.375 -16.594 -31.438 1 95.56 384 ARG A CA 1
ATOM 3021 C C . ARG A 1 384 ? 0.193 -17.266 -32.125 1 95.56 384 ARG A C 1
ATOM 3023 O O . ARG A 1 384 ? -0.891 -16.688 -32.219 1 95.56 384 ARG A O 1
ATOM 3030 N N . LEU A 1 385 ? 0.434 -18.422 -32.625 1 95.25 385 LEU A N 1
ATOM 3031 C CA . LEU A 1 385 ? -0.648 -19.188 -33.25 1 95.25 385 LEU A CA 1
ATOM 3032 C C . LEU A 1 385 ? -1.764 -19.453 -32.25 1 95.25 385 LEU A C 1
ATOM 3034 O O . LEU A 1 385 ? -2.945 -19.297 -32.562 1 95.25 385 LEU A O 1
ATOM 3038 N N . ILE A 1 386 ? -1.415 -19.844 -31.047 1 96.19 386 ILE A N 1
ATOM 3039 C CA . ILE A 1 386 ? -2.385 -20.188 -30.016 1 96.19 386 ILE A CA 1
ATOM 3040 C C . ILE A 1 386 ? -3.188 -18.953 -29.625 1 96.19 386 ILE A C 1
ATOM 3042 O O . ILE A 1 386 ? -4.414 -19.016 -29.531 1 96.19 386 ILE A O 1
ATOM 3046 N N . VAL A 1 387 ? -2.527 -17.812 -29.438 1 95.75 387 VAL A N 1
ATOM 3047 C CA . VAL A 1 387 ? -3.182 -16.609 -28.938 1 95.75 387 VAL A CA 1
ATOM 3048 C C . VAL A 1 387 ? -4.031 -15.984 -30.047 1 95.75 387 VAL A C 1
ATOM 3050 O O . VAL A 1 387 ? -5.16 -15.555 -29.797 1 95.75 387 VAL A O 1
ATOM 3053 N N . HIS A 1 388 ? -3.541 -15.977 -31.266 1 94.12 388 HIS A N 1
ATOM 3054 C CA . HIS A 1 388 ? -4.188 -15.18 -32.312 1 94.12 388 HIS A CA 1
ATOM 3055 C C . HIS A 1 388 ? -5.141 -16.031 -33.125 1 94.12 388 HIS A C 1
ATOM 3057 O O . HIS A 1 388 ? -6.137 -15.531 -33.656 1 94.12 388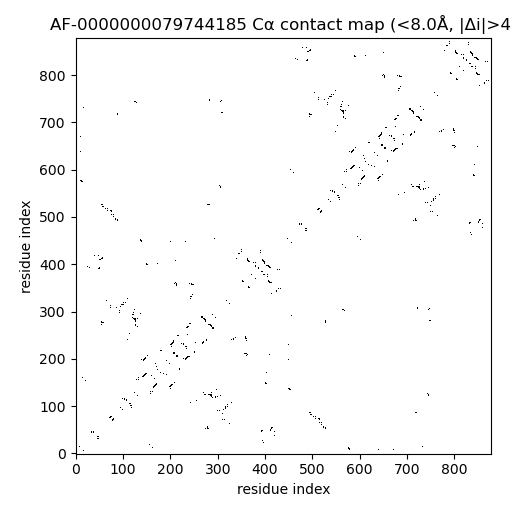 HIS A O 1
ATOM 3063 N N . LYS A 1 389 ? -4.848 -17.297 -33.281 1 94.38 389 LYS A N 1
ATOM 3064 C CA . LYS A 1 389 ? -5.68 -18.156 -34.125 1 94.38 389 LYS A CA 1
ATOM 3065 C C . LYS A 1 389 ? -6.598 -19.016 -33.281 1 94.38 389 LYS A C 1
ATOM 3067 O O . LYS A 1 389 ? -7.805 -19.094 -33.531 1 94.38 389 LYS A O 1
ATOM 3072 N N . VAL A 1 390 ? -6.027 -19.641 -32.281 1 96.19 390 VAL A N 1
ATOM 3073 C CA . VAL A 1 390 ? -6.824 -20.516 -31.438 1 96.19 390 VAL A CA 1
ATOM 3074 C C . VAL A 1 390 ? -7.617 -19.672 -30.438 1 96.19 390 VAL A C 1
ATOM 3076 O O . VAL A 1 390 ? -8.648 -20.109 -29.922 1 96.19 390 VAL A O 1
ATOM 3079 N N . LYS A 1 391 ? -7.062 -18.516 -30.094 1 97.12 391 LYS A N 1
ATOM 3080 C CA . LYS A 1 391 ? -7.699 -17.516 -29.234 1 97.12 391 LYS A CA 1
ATOM 3081 C C . LYS A 1 391 ? -7.719 -17.969 -27.781 1 97.12 391 LYS A C 1
ATOM 3083 O O . LYS A 1 391 ? -8.758 -17.906 -27.125 1 97.12 391 LYS A O 1
ATOM 3088 N N . LEU A 1 392 ? -6.66 -18.484 -27.375 1 97.75 392 LEU A N 1
ATOM 3089 C CA . LEU A 1 392 ? -6.395 -18.828 -25.969 1 97.75 392 LEU A CA 1
ATOM 3090 C C . LEU A 1 392 ? -5.152 -18.109 -25.469 1 97.75 392 LEU A C 1
ATOM 3092 O O . LEU A 1 392 ? -4.074 -18.234 -26.047 1 97.75 392 LEU A O 1
ATOM 3096 N N . ASN A 1 393 ? -5.309 -17.312 -24.406 1 97.12 393 ASN A N 1
ATOM 3097 C CA . ASN A 1 393 ? -4.148 -16.672 -23.781 1 97.12 393 ASN A CA 1
ATOM 3098 C C . ASN A 1 393 ? -3.451 -17.625 -22.812 1 97.12 393 ASN A C 1
ATOM 3100 O O . ASN A 1 393 ? -3.822 -17.688 -21.641 1 97.12 393 ASN A O 1
ATOM 3104 N N . VAL A 1 394 ? -2.473 -18.312 -23.266 1 96.81 394 VAL A N 1
ATOM 3105 C CA . VAL A 1 394 ? -1.616 -19.156 -22.422 1 96.81 394 VAL A CA 1
ATOM 3106 C C . VAL A 1 394 ? -0.235 -18.516 -22.297 1 96.81 394 VAL A C 1
ATOM 3108 O O . VAL A 1 394 ? 0.091 -17.578 -23.047 1 96.81 394 VAL A O 1
ATOM 3111 N N . SER A 1 395 ? 0.583 -18.953 -21.375 1 97.38 395 SER A N 1
ATOM 3112 C CA . SER A 1 395 ? 1.878 -18.328 -21.141 1 97.38 395 SER A CA 1
ATOM 3113 C C . SER A 1 395 ? 3.021 -19.25 -21.547 1 97.38 395 SER A C 1
ATOM 3115 O O . SER A 1 395 ? 3.148 -20.359 -21.016 1 97.38 395 SER A O 1
ATOM 3117 N N . PRO A 1 396 ? 3.895 -18.781 -22.422 1 97.69 396 PRO A N 1
ATOM 3118 C CA . PRO A 1 396 ? 5.016 -19.625 -22.844 1 97.69 396 PRO A CA 1
ATOM 3119 C C . PRO A 1 396 ? 6.074 -19.781 -21.75 1 97.69 396 PRO A C 1
ATOM 3121 O O . PRO A 1 396 ? 6.309 -18.859 -20.969 1 97.69 396 PRO A O 1
ATOM 3124 N N . GLY A 1 397 ? 6.73 -20.938 -21.75 1 97.88 397 GLY A N 1
ATOM 3125 C CA . GLY A 1 397 ? 7.758 -21.25 -20.766 1 97.88 397 GLY A CA 1
ATOM 3126 C C . GLY A 1 397 ? 8.898 -20.234 -20.766 1 97.88 397 GLY A C 1
ATOM 3127 O O . GLY A 1 397 ? 9.492 -19.969 -19.719 1 97.88 397 GLY A O 1
ATOM 3128 N N . PHE A 1 398 ? 9.117 -19.672 -21.875 1 96.25 398 PHE A N 1
ATOM 3129 C CA . PHE A 1 398 ? 10.141 -18.641 -22.031 1 96.25 398 PHE A CA 1
ATOM 3130 C C . PHE A 1 398 ? 9.945 -17.516 -21.016 1 96.25 398 PHE A C 1
ATOM 3132 O O . PHE A 1 398 ? 10.906 -17.047 -20.406 1 96.25 398 PHE A O 1
ATOM 3139 N N . SER A 1 399 ? 8.742 -17.156 -20.812 1 95.56 399 SER A N 1
ATOM 3140 C CA . SER A 1 399 ? 8.422 -16.062 -19.906 1 95.56 399 SER A CA 1
ATOM 3141 C C . SER A 1 399 ? 8.703 -16.438 -18.453 1 95.56 399 SER A C 1
ATOM 3143 O O . SER A 1 399 ? 8.82 -15.562 -17.594 1 95.56 399 SER A O 1
ATOM 3145 N N . PHE A 1 400 ? 8.805 -17.703 -18.172 1 97.62 400 PHE A N 1
ATOM 3146 C CA . PHE A 1 400 ? 9.062 -18.203 -16.828 1 97.62 400 PHE A CA 1
ATOM 3147 C C . PHE A 1 400 ? 10.531 -18.562 -16.656 1 97.62 400 PHE A C 1
ATOM 3149 O O . PHE A 1 400 ? 10.898 -19.234 -15.695 1 97.62 400 PHE A O 1
ATOM 3156 N N . HIS A 1 401 ? 11.32 -18.234 -17.625 1 96.88 401 HIS A N 1
ATOM 3157 C CA . HIS A 1 401 ? 12.758 -18.5 -17.625 1 96.88 401 HIS A CA 1
ATOM 3158 C C . HIS A 1 401 ? 13.047 -20 -17.703 1 96.88 401 HIS A C 1
ATOM 3160 O O . HIS A 1 401 ? 14.039 -20.469 -17.141 1 96.88 401 HIS A O 1
ATOM 3166 N N . CYS A 1 402 ? 12.125 -20.719 -18.25 1 97.69 402 CYS A N 1
ATOM 3167 C CA . CYS A 1 402 ? 12.391 -22.125 -18.516 1 97.69 402 CYS A CA 1
ATOM 3168 C C . CYS A 1 402 ? 13.477 -22.281 -19.578 1 97.69 402 CYS A C 1
ATOM 3170 O O . CYS A 1 402 ? 13.43 -21.625 -20.609 1 97.69 402 CYS A O 1
ATOM 3172 N N . VAL A 1 403 ? 14.391 -23.156 -19.359 1 96.38 403 VAL A N 1
ATOM 3173 C CA . VAL A 1 403 ? 15.516 -23.266 -20.281 1 96.38 403 VAL A CA 1
ATOM 3174 C C . VAL A 1 403 ? 15.18 -24.25 -21.391 1 96.38 403 VAL A C 1
ATOM 3176 O O . VAL A 1 403 ? 15.883 -24.328 -22.406 1 96.38 403 VAL A O 1
ATOM 3179 N N . GLU A 1 404 ? 14.125 -24.953 -21.219 1 97.69 404 GLU A N 1
ATOM 3180 C CA . GLU A 1 404 ? 13.648 -25.891 -22.234 1 97.69 404 GLU A CA 1
ATOM 3181 C C . GLU A 1 404 ? 12.469 -25.312 -23.016 1 97.69 404 GLU A C 1
ATOM 3183 O O . GLU A 1 404 ? 11.391 -25.109 -22.453 1 97.69 404 GLU A O 1
ATOM 3188 N N . PRO A 1 405 ? 12.625 -25.109 -24.312 1 98.06 405 PRO A N 1
ATOM 3189 C CA . PRO A 1 405 ? 11.492 -24.594 -25.094 1 98.06 405 PRO A CA 1
ATOM 3190 C C . PRO A 1 405 ? 10.359 -25.609 -25.219 1 98.06 405 PRO A C 1
ATOM 3192 O O . PRO A 1 405 ? 10.609 -26.812 -25.344 1 98.06 405 PRO A O 1
ATOM 3195 N N . GLY A 1 406 ? 9.148 -25.094 -25.25 1 98.06 406 GLY A N 1
ATOM 3196 C CA . GLY A 1 406 ? 8.023 -25.953 -25.594 1 98.06 406 GLY A CA 1
ATOM 3197 C C . GLY A 1 406 ? 7.074 -26.156 -24.422 1 98.06 406 GLY A C 1
ATOM 3198 O O . GLY A 1 406 ? 6.016 -26.766 -24.594 1 98.06 406 GLY A O 1
ATOM 3199 N N . TRP A 1 407 ? 7.414 -25.594 -23.297 1 98.19 407 TRP A N 1
ATOM 3200 C CA . TRP A 1 407 ? 6.523 -25.656 -22.141 1 98.19 407 TRP A CA 1
ATOM 3201 C C . TRP A 1 407 ? 5.621 -24.422 -22.094 1 98.19 407 TRP A C 1
ATOM 3203 O O . TRP A 1 407 ? 6.023 -23.328 -22.5 1 98.19 407 TRP A O 1
ATOM 3213 N N . PHE A 1 408 ? 4.379 -24.625 -21.609 1 98.38 408 PHE A N 1
ATOM 3214 C CA . PHE A 1 408 ? 3.414 -23.547 -21.469 1 98.38 408 PHE A CA 1
ATOM 3215 C C . PHE A 1 408 ? 2.646 -23.688 -20.156 1 98.38 408 PHE A C 1
ATOM 3217 O O . PHE A 1 408 ? 2.281 -24.781 -19.75 1 98.38 408 PHE A O 1
ATOM 3224 N N . ARG A 1 409 ? 2.451 -22.609 -19.5 1 98.44 409 ARG A N 1
ATOM 3225 C CA . ARG A 1 409 ? 1.516 -22.609 -18.375 1 98.44 409 ARG A CA 1
ATOM 3226 C C . ARG A 1 409 ? 0.103 -22.266 -18.828 1 98.44 409 ARG A C 1
ATOM 3228 O O . ARG A 1 409 ? -0.092 -21.344 -19.609 1 98.44 409 ARG A O 1
ATOM 3235 N N . VAL A 1 410 ? -0.832 -23.016 -18.375 1 98 410 VAL A N 1
ATOM 3236 C CA . VAL A 1 410 ? -2.232 -22.734 -18.672 1 98 410 VAL A CA 1
ATOM 3237 C C . VAL A 1 410 ? -3.057 -22.766 -17.391 1 98 410 VAL A C 1
ATOM 3239 O O . VAL A 1 410 ? -3.023 -23.75 -16.641 1 98 410 VAL A O 1
ATOM 3242 N N . CYS A 1 411 ? -3.754 -21.703 -17.109 1 98.12 411 CYS A N 1
ATOM 3243 C CA . CYS A 1 411 ? -4.59 -21.609 -15.914 1 98.12 411 CYS A CA 1
ATOM 3244 C C . CYS A 1 411 ? -5.969 -22.203 -16.172 1 98.12 411 CYS A C 1
ATOM 3246 O O . CYS A 1 411 ? -6.582 -21.938 -17.203 1 98.12 411 CYS A O 1
ATOM 3248 N N . PHE A 1 412 ? -6.492 -22.969 -15.211 1 97.88 412 PHE A N 1
ATOM 3249 C CA . PHE A 1 412 ? -7.738 -23.688 -15.453 1 97.88 412 PHE A CA 1
ATOM 3250 C C . PHE A 1 412 ? -8.812 -23.266 -14.461 1 97.88 412 PHE A C 1
ATOM 3252 O O . PHE A 1 412 ? -9.984 -23.609 -14.609 1 97.88 412 PHE A O 1
ATOM 3259 N N . ALA A 1 413 ? -8.469 -22.453 -13.5 1 97.31 413 ALA A N 1
ATOM 3260 C CA . ALA A 1 413 ? -9.383 -22.234 -12.383 1 97.31 413 ALA A CA 1
ATOM 3261 C C . ALA A 1 413 ? -10.148 -20.922 -12.57 1 97.31 413 ALA A C 1
ATOM 3263 O O . ALA A 1 413 ? -11.156 -20.688 -11.891 1 97.31 413 ALA A O 1
ATOM 3264 N N . ASN A 1 414 ? -9.812 -19.984 -13.469 1 95.19 414 ASN A N 1
ATOM 3265 C CA . ASN A 1 414 ? -10.266 -18.609 -13.484 1 95.19 414 ASN A CA 1
ATOM 3266 C C . ASN A 1 414 ? -11.484 -18.422 -14.383 1 95.19 414 ASN A C 1
ATOM 3268 O O . ASN A 1 414 ? -11.781 -17.297 -14.805 1 95.19 414 ASN A O 1
ATOM 3272 N N . MET A 1 415 ? -12.156 -19.484 -14.773 1 94 415 MET A N 1
ATOM 3273 C CA . MET A 1 415 ? -13.32 -19.406 -15.648 1 94 415 MET A CA 1
ATOM 3274 C C . MET A 1 415 ? -14.398 -20.391 -15.219 1 94 415 MET A C 1
ATOM 3276 O O . MET A 1 415 ? -14.141 -21.281 -14.414 1 94 415 MET A O 1
ATOM 3280 N N . ASP A 1 416 ? -15.562 -20.234 -15.734 1 94.5 416 ASP A N 1
ATOM 3281 C CA . ASP A 1 416 ? -16.641 -21.172 -15.422 1 94.5 416 ASP A CA 1
ATOM 3282 C C . ASP A 1 416 ? -16.531 -22.438 -16.25 1 94.5 416 ASP A C 1
ATOM 3284 O O . ASP A 1 416 ? -15.664 -22.547 -17.125 1 94.5 416 ASP A O 1
ATOM 3288 N N . ASP A 1 417 ? -17.359 -23.375 -15.984 1 95.81 417 ASP A N 1
ATOM 3289 C CA . ASP A 1 417 ? -17.297 -24.688 -16.625 1 95.81 417 ASP A CA 1
ATOM 3290 C C . ASP A 1 417 ? -17.562 -24.594 -18.125 1 95.81 417 ASP A C 1
ATOM 3292 O O . ASP A 1 417 ? -16.922 -25.281 -18.906 1 95.81 417 ASP A O 1
ATOM 3296 N N . GLU A 1 418 ? -18.484 -23.766 -18.469 1 96.56 418 GLU A N 1
ATOM 3297 C CA . GLU A 1 418 ? -18.828 -23.625 -19.891 1 96.56 418 GLU A CA 1
ATOM 3298 C C . GLU A 1 418 ? -17.656 -23.078 -20.688 1 96.56 418 GLU A C 1
ATOM 3300 O O . GLU A 1 418 ? -17.359 -23.578 -21.781 1 96.56 418 GLU A O 1
ATOM 3305 N N . THR A 1 419 ? -17.078 -22.078 -20.172 1 97.06 419 THR A N 1
ATOM 3306 C CA . THR A 1 419 ? -15.93 -21.484 -20.844 1 97.06 419 THR A CA 1
ATOM 3307 C C . THR A 1 419 ? -14.781 -22.484 -20.938 1 97.06 419 THR A C 1
ATOM 3309 O O . THR A 1 419 ? -14.078 -22.531 -21.938 1 97.06 419 THR A O 1
ATOM 3312 N N . LEU A 1 420 ? -14.578 -23.281 -19.906 1 97.56 420 LEU A N 1
ATOM 3313 C CA . LEU A 1 420 ? -13.547 -24.312 -19.922 1 97.56 420 LEU A CA 1
ATOM 3314 C C . LEU A 1 420 ? -13.789 -25.312 -21.047 1 97.56 420 LEU A C 1
ATOM 3316 O O . LEU A 1 420 ? -12.844 -25.719 -21.734 1 97.56 420 LEU A O 1
ATOM 3320 N N . GLU A 1 421 ? -15.016 -25.672 -21.219 1 97 421 GLU A N 1
ATOM 3321 C CA . GLU A 1 421 ? -15.359 -26.609 -22.266 1 97 421 GLU A CA 1
ATOM 3322 C C . GLU A 1 421 ? -15.062 -26.031 -23.656 1 97 421 GLU A C 1
ATOM 3324 O O . GLU A 1 421 ? -14.578 -26.734 -24.531 1 97 421 GLU A O 1
ATOM 3329 N N . ILE A 1 422 ? -15.375 -24.781 -23.812 1 97.69 422 ILE A N 1
ATOM 3330 C CA . ILE A 1 422 ? -15.102 -24.109 -25.078 1 97.69 422 ILE A CA 1
ATOM 3331 C C . ILE A 1 422 ? -13.594 -24.062 -25.312 1 97.69 422 ILE A C 1
ATOM 3333 O O . ILE A 1 422 ? -13.133 -24.297 -26.438 1 97.69 422 ILE A O 1
ATOM 3337 N N . ALA A 1 423 ? -12.828 -23.797 -24.312 1 98 423 ALA A N 1
ATOM 3338 C CA . ALA A 1 423 ? -11.375 -23.781 -24.438 1 98 423 ALA A CA 1
ATOM 3339 C C . ALA A 1 423 ? -10.844 -25.141 -24.875 1 98 423 ALA A C 1
ATOM 3341 O O . ALA A 1 423 ? -9.992 -25.234 -25.766 1 98 423 ALA A O 1
ATOM 3342 N N . LEU A 1 424 ? -11.336 -26.203 -24.281 1 97.69 424 LEU A N 1
ATOM 3343 C CA . LEU A 1 424 ? -10.906 -27.547 -24.625 1 97.69 424 LEU A CA 1
ATOM 3344 C C . LEU A 1 424 ? -11.273 -27.891 -26.062 1 97.69 424 LEU A C 1
ATOM 3346 O O . LEU A 1 424 ? -10.5 -28.547 -26.766 1 97.69 424 LEU A O 1
ATOM 3350 N N . LYS A 1 425 ? -12.406 -27.453 -26.469 1 97.56 425 LYS A N 1
ATOM 3351 C CA . LYS A 1 425 ? -12.828 -27.672 -27.844 1 97.56 425 LYS A CA 1
ATOM 3352 C C . LYS A 1 425 ? -11.891 -26.984 -28.828 1 97.56 425 LYS A C 1
ATOM 3354 O O . LYS A 1 425 ? -11.531 -27.547 -29.859 1 97.56 425 LYS A O 1
ATOM 3359 N N . ARG A 1 426 ? -11.57 -25.812 -28.484 1 97.69 426 ARG A N 1
ATOM 3360 C CA . ARG A 1 426 ? -10.641 -25.062 -29.344 1 97.69 426 ARG A CA 1
ATOM 3361 C C . ARG A 1 426 ? -9.297 -25.781 -29.453 1 97.69 426 ARG A C 1
ATOM 3363 O O . ARG A 1 426 ? -8.695 -25.844 -30.516 1 97.69 426 ARG A O 1
ATOM 3370 N N . ILE A 1 427 ? -8.844 -26.297 -28.391 1 96.62 427 ILE A N 1
ATOM 3371 C CA . ILE A 1 427 ? -7.582 -27.031 -28.359 1 96.62 427 ILE A CA 1
ATOM 3372 C C . ILE A 1 427 ? -7.688 -28.281 -29.219 1 96.62 427 ILE A C 1
ATOM 3374 O O . ILE A 1 427 ? -6.793 -28.578 -30 1 96.62 427 ILE A O 1
ATOM 3378 N N . THR A 1 428 ? -8.727 -28.938 -29.078 1 95.62 428 THR A N 1
ATOM 3379 C CA . THR A 1 428 ? -8.953 -30.156 -29.828 1 95.62 428 THR A CA 1
ATOM 3380 C C . THR A 1 428 ? -8.914 -29.891 -31.328 1 95.62 428 THR A C 1
ATOM 3382 O O . THR A 1 428 ? -8.242 -30.594 -32.094 1 95.62 428 THR A O 1
ATOM 3385 N N . ILE A 1 429 ? -9.594 -28.875 -31.703 1 95.75 429 ILE A N 1
ATOM 3386 C CA . ILE A 1 429 ? -9.656 -28.516 -33.125 1 95.75 429 ILE A CA 1
ATOM 3387 C C . ILE A 1 429 ? -8.258 -28.141 -33.625 1 95.75 429 ILE A C 1
ATOM 3389 O O . ILE A 1 429 ? -7.863 -28.547 -34.719 1 95.75 429 ILE A O 1
ATOM 3393 N N . PHE A 1 430 ? -7.582 -27.453 -32.875 1 95.12 430 PHE A N 1
ATOM 3394 C CA . PHE A 1 430 ? -6.238 -27 -33.219 1 95.12 430 PHE A CA 1
ATOM 3395 C C . PHE A 1 430 ? -5.309 -28.203 -33.438 1 95.12 430 PHE A C 1
ATOM 3397 O O . PHE A 1 430 ? -4.562 -28.25 -34.406 1 95.12 430 PHE A O 1
ATOM 3404 N N . ILE A 1 431 ? -5.352 -29.125 -32.5 1 93.38 431 ILE A N 1
ATOM 3405 C CA . ILE A 1 431 ? -4.465 -30.281 -32.531 1 93.38 431 ILE A CA 1
ATOM 3406 C C . ILE A 1 431 ? -4.824 -31.156 -33.75 1 93.38 431 ILE A C 1
ATOM 3408 O O . ILE A 1 431 ? -3.938 -31.656 -34.438 1 93.38 431 ILE A O 1
ATOM 3412 N N . GLN A 1 432 ? -6.066 -31.312 -34.031 1 91.38 432 GLN A N 1
ATOM 3413 C CA . GLN A 1 432 ? -6.512 -32.125 -35.156 1 91.38 432 GLN A CA 1
ATOM 3414 C C . GLN A 1 432 ? -6.082 -31.5 -36.469 1 91.38 432 GLN A C 1
ATOM 3416 O O . GLN A 1 432 ? -5.699 -32.219 -37.406 1 91.38 432 GLN A O 1
ATOM 3421 N N . ALA A 1 433 ? -6.09 -30.25 -36.469 1 89.69 433 ALA A N 1
ATOM 3422 C CA . ALA A 1 433 ? -5.676 -29.547 -37.688 1 89.69 433 ALA A CA 1
ATOM 3423 C C . ALA A 1 433 ? -4.168 -29.672 -37.906 1 89.69 433 ALA A C 1
ATOM 3425 O O . ALA A 1 433 ? -3.705 -29.781 -39.031 1 89.69 433 ALA A O 1
ATOM 3426 N N . THR A 1 434 ? -3.424 -29.547 -36.906 1 85.88 434 THR A N 1
ATOM 3427 C CA . THR A 1 434 ? -1.97 -29.625 -36.969 1 85.88 434 THR A CA 1
ATOM 3428 C C . THR A 1 434 ? -1.533 -31.031 -37.406 1 85.88 434 THR A C 1
ATOM 3430 O O . THR A 1 434 ? -0.555 -31.188 -38.125 1 85.88 434 THR A O 1
ATOM 3433 N N . GLU A 1 435 ? -2.176 -32.094 -36.969 1 80.88 435 GLU A N 1
ATOM 3434 C CA . GLU A 1 435 ? -1.888 -33.469 -37.344 1 80.88 435 GLU A CA 1
ATOM 3435 C C . GLU A 1 435 ? -2.176 -33.688 -38.844 1 80.88 435 GLU A C 1
ATOM 3437 O O . GLU A 1 435 ? -1.431 -34.406 -39.5 1 80.88 435 GLU A O 1
ATOM 3442 N N . LYS A 1 436 ? -3.174 -33.094 -39.312 1 76.19 436 LYS A N 1
ATOM 3443 C CA . LYS A 1 436 ? -3.535 -33.25 -40.719 1 76.19 436 LYS A CA 1
ATOM 3444 C C . LYS A 1 436 ? -2.5 -32.562 -41.625 1 76.19 436 LYS A C 1
ATOM 3446 O O . LYS A 1 436 ? -2.193 -33.094 -42.719 1 76.19 436 LYS A O 1
ATOM 3451 N N . ASN A 1 437 ? -1.998 -31.5 -41.094 1 71.06 437 ASN A N 1
ATOM 3452 C CA . ASN A 1 437 ? -1.007 -30.797 -41.875 1 71.06 437 ASN A CA 1
ATOM 3453 C C . ASN A 1 437 ? 0.345 -31.5 -41.875 1 71.06 437 ASN A C 1
ATOM 3455 O O . ASN A 1 437 ? 1.169 -31.312 -42.75 1 71.06 437 ASN A O 1
ATOM 3459 N N . GLN A 1 438 ? 0.594 -32.281 -40.906 1 65.56 438 GLN A N 1
ATOM 3460 C CA . GLN A 1 438 ? 1.84 -33.031 -40.812 1 65.56 438 GLN A CA 1
ATOM 3461 C C . GLN A 1 438 ? 1.741 -34.344 -41.594 1 65.56 438 GLN A C 1
ATOM 3463 O O . GLN A 1 438 ? 2.76 -34.938 -41.969 1 65.56 438 GLN A O 1
ATOM 3468 N N . MET A 1 439 ? 0.564 -34.844 -41.875 1 48.69 439 MET A N 1
ATOM 3469 C CA . MET A 1 439 ? 0.349 -36 -42.75 1 48.69 439 MET A CA 1
ATOM 3470 C C . MET A 1 439 ? 0.379 -35.594 -44.219 1 48.69 439 MET A C 1
ATOM 3472 O O . MET A 1 439 ? 0.887 -36.312 -45.062 1 48.69 439 MET A O 1
ATOM 3476 N N . MET B 1 1 ? 38.688 -0.981 15.695 1 23.09 1 MET B N 1
ATOM 3477 C CA . MET B 1 1 ? 38.469 -2.055 14.734 1 23.09 1 MET B CA 1
ATOM 3478 C C . MET B 1 1 ? 37.062 -2.656 14.914 1 23.09 1 MET B C 1
ATOM 3480 O O . MET B 1 1 ? 36.875 -3.516 15.773 1 23.09 1 MET B O 1
ATOM 3484 N N . GLY B 1 2 ? 35.938 -2.031 14.969 1 29.14 2 GLY B N 1
ATOM 3485 C CA . GLY B 1 2 ? 34.688 -2.25 15.664 1 29.14 2 GLY B CA 1
ATOM 3486 C C . GLY B 1 2 ? 33.938 -3.469 15.164 1 29.14 2 GLY B C 1
ATOM 3487 O O . GLY B 1 2 ? 33.906 -3.732 13.961 1 29.14 2 GLY B O 1
ATOM 3488 N N . PHE B 1 3 ? 33.781 -4.52 15.953 1 32.69 3 PHE B N 1
ATOM 3489 C CA . PHE B 1 3 ? 33.125 -5.812 15.719 1 32.69 3 PHE B CA 1
ATOM 3490 C C . PHE B 1 3 ? 31.844 -5.648 14.938 1 32.69 3 PHE B C 1
ATOM 3492 O O . PHE B 1 3 ? 30.875 -5.059 15.438 1 32.69 3 PHE B O 1
ATOM 3499 N N . GLU B 1 4 ? 31.781 -5.508 13.609 1 39.28 4 GLU B N 1
ATOM 3500 C CA . GLU B 1 4 ? 30.672 -5.406 12.68 1 39.28 4 GLU B CA 1
ATOM 3501 C C . GLU B 1 4 ? 29.594 -6.441 12.992 1 39.28 4 GLU B C 1
ATOM 3503 O O . GLU B 1 4 ? 29.875 -7.637 13.078 1 39.28 4 GLU B O 1
ATOM 3508 N N . ASN B 1 5 ? 28.594 -6.203 13.727 1 43.72 5 ASN B N 1
ATOM 3509 C CA . ASN B 1 5 ? 27.516 -7.082 14.148 1 43.72 5 ASN B CA 1
ATOM 3510 C C . ASN B 1 5 ? 27.094 -8.023 13.023 1 43.72 5 ASN B C 1
ATOM 3512 O O . ASN B 1 5 ? 26.812 -7.586 11.906 1 43.72 5 ASN B O 1
ATOM 3516 N N . PRO B 1 6 ? 27.531 -9.305 13.07 1 49.59 6 PRO B N 1
ATOM 3517 C CA . PRO B 1 6 ? 27.203 -10.32 12.07 1 49.59 6 PRO B CA 1
ATOM 3518 C C . PRO B 1 6 ? 25.828 -10.102 11.445 1 49.59 6 PRO B C 1
ATOM 3520 O O . PRO B 1 6 ? 25.625 -10.406 10.266 1 49.59 6 PRO B O 1
ATOM 3523 N N . SER B 1 7 ? 24.938 -9.547 12.266 1 52.91 7 SER B N 1
ATOM 3524 C CA . SER B 1 7 ? 23.609 -9.242 11.734 1 52.91 7 SER B CA 1
ATOM 3525 C C . SER B 1 7 ? 23.688 -8.195 10.633 1 52.91 7 SER B C 1
ATOM 3527 O O . SER B 1 7 ? 22.906 -8.234 9.68 1 52.91 7 SER B O 1
ATOM 3529 N N . CYS B 1 8 ? 24.703 -7.398 10.719 1 57.41 8 CYS B N 1
ATOM 3530 C CA . CYS B 1 8 ? 24.875 -6.305 9.773 1 57.41 8 CYS B CA 1
ATOM 3531 C C . CYS B 1 8 ? 25.25 -6.828 8.391 1 57.41 8 CYS B C 1
ATOM 3533 O O . CYS B 1 8 ? 24.938 -6.211 7.375 1 57.41 8 CYS B O 1
ATOM 3535 N N . GLN B 1 9 ? 25.703 -8.039 8.391 1 69.56 9 GLN B N 1
ATOM 3536 C CA . GLN B 1 9 ? 26.109 -8.586 7.094 1 69.56 9 GLN B CA 1
ATOM 3537 C C . GLN B 1 9 ? 24.953 -9.32 6.426 1 69.56 9 GLN B C 1
ATOM 3539 O O . GLN B 1 9 ? 24.906 -9.445 5.199 1 69.56 9 GLN B O 1
ATOM 3544 N N . LEU B 1 10 ? 23.953 -9.523 7.234 1 87.38 10 LEU B N 1
ATOM 3545 C CA . LEU B 1 10 ? 22.891 -10.383 6.703 1 87.38 10 LEU B CA 1
ATOM 3546 C C . LEU B 1 10 ? 21.719 -9.547 6.203 1 87.38 10 LEU B C 1
ATOM 3548 O O . LEU B 1 10 ? 20.953 -10 5.348 1 87.38 10 LEU B O 1
ATOM 3552 N N . LEU B 1 11 ? 21.672 -8.328 6.727 1 92.56 11 LEU B N 1
ATOM 3553 C CA . LEU B 1 11 ? 20.516 -7.512 6.375 1 92.56 11 LEU B CA 1
ATOM 3554 C C . LEU B 1 11 ? 20.938 -6.301 5.547 1 92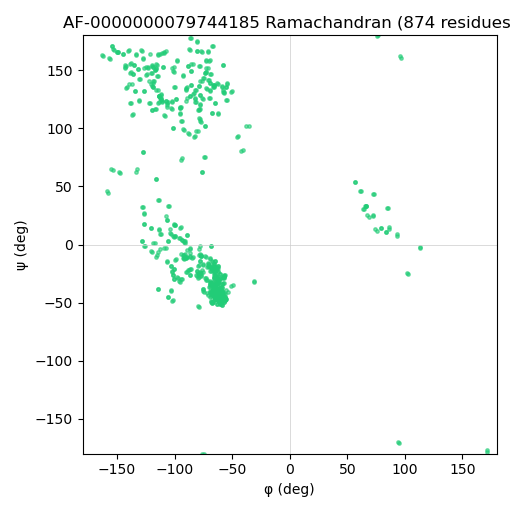.56 11 LEU B C 1
ATOM 3556 O O . LEU B 1 11 ? 22.125 -5.977 5.477 1 92.56 11 LEU B O 1
ATOM 3560 N N . SER B 1 12 ? 20.016 -5.699 4.914 1 92.5 12 SER B N 1
ATOM 3561 C CA . SER B 1 12 ? 20.281 -4.52 4.094 1 92.5 12 SER B CA 1
ATOM 3562 C C . SER B 1 12 ? 20.609 -3.309 4.957 1 92.5 12 SER B C 1
ATOM 3564 O O . SER B 1 12 ? 20.359 -3.311 6.164 1 92.5 12 SER B O 1
ATOM 3566 N N . LYS B 1 13 ? 21.156 -2.248 4.332 1 86.38 13 LYS B N 1
ATOM 3567 C CA . LYS B 1 13 ? 21.484 -0.993 5.004 1 86.38 13 LYS B CA 1
ATOM 3568 C C . LYS B 1 13 ? 20.219 -0.324 5.559 1 86.38 13 LYS B C 1
ATOM 3570 O O . LYS B 1 13 ? 20.25 0.227 6.66 1 86.38 13 LYS B O 1
ATOM 3575 N N . ILE B 1 14 ? 19.156 -0.38 4.863 1 84.62 14 ILE B N 1
ATOM 3576 C CA . ILE B 1 14 ? 17.922 0.283 5.297 1 84.62 14 ILE B CA 1
ATOM 3577 C C . ILE B 1 14 ? 17.359 -0.426 6.523 1 84.62 14 ILE B C 1
ATOM 3579 O O . ILE B 1 14 ? 16.734 0.206 7.383 1 84.62 14 ILE B O 1
ATOM 3583 N N . ALA B 1 15 ? 17.578 -1.723 6.594 1 82.88 15 ALA B N 1
ATOM 3584 C CA . ALA B 1 15 ? 17.062 -2.504 7.719 1 82.88 15 ALA B CA 1
ATOM 3585 C C . ALA B 1 15 ? 17.891 -2.268 8.977 1 82.88 15 ALA B C 1
ATOM 3587 O O . ALA B 1 15 ? 17.438 -2.535 10.086 1 82.88 15 ALA B O 1
ATOM 3588 N N . THR B 1 16 ? 19.062 -1.739 8.805 1 81.62 16 THR B N 1
ATOM 3589 C CA . THR B 1 16 ? 19.953 -1.645 9.953 1 81.62 16 THR B CA 1
ATOM 3590 C C . THR B 1 16 ? 20.234 -0.186 10.305 1 81.62 16 THR B C 1
ATOM 3592 O O . THR B 1 16 ? 20.781 0.109 11.367 1 81.62 16 THR B O 1
ATOM 3595 N N . ASN B 1 17 ? 19.812 0.721 9.445 1 77.75 17 ASN B N 1
ATOM 3596 C CA . ASN B 1 17 ? 20.109 2.119 9.734 1 77.75 17 ASN B CA 1
ATOM 3597 C C . ASN B 1 17 ? 19.047 2.748 10.633 1 77.75 17 ASN B C 1
ATOM 3599 O O . ASN B 1 17 ? 18.031 2.125 10.914 1 77.75 17 ASN B O 1
ATOM 3603 N N . GLU B 1 18 ? 19.312 3.934 11.18 1 71.44 18 GLU B N 1
ATOM 3604 C CA . GLU B 1 18 ? 18.406 4.648 12.078 1 71.44 18 GLU B CA 1
ATOM 3605 C C . GLU B 1 18 ? 17.734 5.824 11.367 1 71.44 18 GLU B C 1
ATOM 3607 O O . GLU B 1 18 ? 17.469 6.852 11.992 1 71.44 18 GLU B O 1
ATOM 3612 N N . GLN B 1 19 ? 17.484 5.668 10.094 1 72.19 19 GLN B N 1
ATOM 3613 C CA . GLN B 1 19 ? 17.047 6.824 9.305 1 72.19 19 GLN B CA 1
ATOM 3614 C C . GLN B 1 19 ? 15.531 6.91 9.234 1 72.19 19 GLN B C 1
ATOM 3616 O O . GLN B 1 19 ? 14.984 7.805 8.586 1 72.19 19 GLN B O 1
ATOM 3621 N N . HIS B 1 20 ? 14.898 6.031 9.914 1 76.44 20 HIS B N 1
ATOM 3622 C CA . HIS B 1 20 ? 13.445 6.035 9.875 1 76.44 20 HIS B CA 1
ATOM 3623 C C . HIS B 1 20 ? 12.875 7.262 10.586 1 76.44 20 HIS B C 1
ATOM 3625 O O . HIS B 1 20 ? 11.766 7.695 10.289 1 76.44 20 HIS B O 1
ATOM 3631 N N . GLY B 1 21 ? 13.555 7.855 11.453 1 70.5 21 GLY B N 1
ATOM 3632 C CA . GLY B 1 21 ? 13.164 9.125 12.039 1 70.5 21 GLY B CA 1
ATOM 3633 C C . GLY B 1 21 ? 12.234 8.969 13.234 1 70.5 21 GLY B C 1
ATOM 3634 O O . GLY B 1 21 ? 11.586 9.922 13.648 1 70.5 21 GLY B O 1
ATOM 3635 N N . GLU B 1 22 ? 12.117 7.898 13.766 1 71.12 22 GLU B N 1
ATOM 3636 C CA . GLU B 1 22 ? 11.195 7.664 14.883 1 71.12 22 GLU B CA 1
ATOM 3637 C C . GLU B 1 22 ? 11.766 8.211 16.188 1 71.12 22 GLU B C 1
ATOM 3639 O O . GLU B 1 22 ? 11.039 8.367 17.172 1 71.12 22 GLU B O 1
ATOM 3644 N N . ASN B 1 23 ? 12.961 8.562 16.109 1 71.56 23 ASN B N 1
ATOM 3645 C CA . ASN B 1 23 ? 13.586 9.117 17.312 1 71.56 23 ASN B CA 1
ATOM 3646 C C . ASN B 1 23 ? 13.516 10.648 17.328 1 71.56 23 ASN B C 1
ATOM 3648 O O . ASN B 1 23 ? 14.508 11.32 17.047 1 71.56 23 ASN B O 1
ATOM 3652 N N . SER B 1 24 ? 12.359 11.156 17.562 1 79.5 24 SER B N 1
ATOM 3653 C CA . SER B 1 24 ? 12.102 12.586 17.641 1 79.5 24 SER B CA 1
ATOM 3654 C C . SER B 1 24 ? 11.086 12.914 18.734 1 79.5 24 SER B C 1
ATOM 3656 O O . SER B 1 24 ? 10.281 12.062 19.109 1 79.5 24 SER B O 1
ATOM 3658 N N . PRO B 1 25 ? 11.18 14.102 19.234 1 77.44 25 PRO B N 1
ATOM 3659 C CA . PRO B 1 25 ? 10.195 14.5 20.25 1 77.44 25 PRO B CA 1
ATOM 3660 C C . PRO B 1 25 ? 8.758 14.367 19.75 1 77.44 25 PRO B C 1
ATOM 3662 O O . PRO B 1 25 ? 7.848 14.156 20.562 1 77.44 25 PRO B O 1
ATOM 3665 N N . TYR B 1 26 ? 8.586 14.461 18.5 1 80.31 26 TYR B N 1
ATOM 3666 C CA . TYR B 1 26 ? 7.266 14.273 17.906 1 80.31 26 TYR B CA 1
ATOM 3667 C C . TYR B 1 26 ? 6.711 12.891 18.234 1 80.31 26 TYR B C 1
ATOM 3669 O O . TYR B 1 26 ? 5.586 12.766 18.734 1 80.31 26 TYR B O 1
ATOM 3677 N N . PHE B 1 27 ? 7.5 11.891 18.141 1 80.31 27 PHE B N 1
ATOM 3678 C CA . PHE B 1 27 ? 7.051 10.523 18.359 1 80.31 27 PHE B CA 1
ATOM 3679 C C . PHE B 1 27 ? 7.16 10.141 19.828 1 80.31 27 PHE B C 1
ATOM 3681 O O . PHE B 1 27 ? 6.434 9.266 20.312 1 80.31 27 PHE B O 1
ATOM 3688 N N . ASP B 1 28 ? 8.023 10.867 20.578 1 82.38 28 ASP B N 1
ATOM 3689 C CA . ASP B 1 28 ? 8.102 10.672 22.031 1 82.38 28 ASP B CA 1
ATOM 3690 C C . ASP B 1 28 ? 6.797 11.055 22.703 1 82.38 28 ASP B C 1
ATOM 3692 O O . ASP B 1 28 ? 6.391 10.43 23.688 1 82.38 28 ASP B O 1
ATOM 3696 N N . GLY B 1 29 ? 6.211 12.062 22.219 1 81.56 29 GLY B N 1
ATOM 3697 C CA . GLY B 1 29 ? 4.91 12.453 22.734 1 81.56 29 GLY B CA 1
ATOM 3698 C C . GLY B 1 29 ? 3.852 11.383 22.562 1 81.56 29 GLY B C 1
ATOM 3699 O O . GLY B 1 29 ? 3.029 11.156 23.453 1 81.56 29 GLY B O 1
ATOM 3700 N N . TRP B 1 30 ? 3.938 10.766 21.469 1 83.25 30 TRP B N 1
ATOM 3701 C CA . TRP B 1 30 ? 3 9.68 21.188 1 83.25 30 TRP B CA 1
ATOM 3702 C C . TRP B 1 30 ? 3.209 8.523 22.172 1 83.25 30 TRP B C 1
ATOM 3704 O O . TRP B 1 30 ? 2.242 7.918 22.641 1 83.25 30 TRP B O 1
ATOM 3714 N N . LYS B 1 31 ? 4.445 8.289 22.453 1 82.38 31 LYS B N 1
ATOM 3715 C CA . LYS B 1 31 ? 4.77 7.234 23.406 1 82.38 31 LYS B CA 1
ATOM 3716 C C . LYS B 1 31 ? 4.227 7.562 24.797 1 82.38 31 LYS B C 1
ATOM 3718 O O . LYS B 1 31 ? 3.76 6.676 25.516 1 82.38 31 LYS B O 1
ATOM 3723 N N . ALA B 1 32 ? 4.328 8.766 25.125 1 82.88 32 ALA B N 1
ATOM 3724 C CA . ALA B 1 32 ? 3.812 9.188 26.422 1 82.88 32 ALA B CA 1
ATOM 3725 C C . ALA B 1 32 ? 2.311 8.93 26.531 1 82.88 32 ALA B C 1
ATOM 3727 O O . ALA B 1 32 ? 1.822 8.469 27.562 1 82.88 32 ALA B O 1
ATOM 3728 N N . TYR B 1 33 ? 1.615 9.242 25.531 1 87.44 33 TYR B N 1
ATOM 3729 C CA . TYR B 1 33 ? 0.183 8.969 25.484 1 87.44 33 TYR B CA 1
ATOM 3730 C C . TYR B 1 33 ? -0.086 7.469 25.516 1 87.44 33 TYR B C 1
ATOM 3732 O O . TYR B 1 33 ? -0.967 7 26.234 1 87.44 33 TYR B O 1
ATOM 3740 N N . ASP B 1 34 ? 0.668 6.73 24.781 1 86.56 34 ASP B N 1
ATOM 3741 C CA . ASP B 1 34 ? 0.47 5.289 24.703 1 86.56 34 ASP B CA 1
ATOM 3742 C C . ASP B 1 34 ? 0.676 4.637 26.062 1 86.56 34 ASP B C 1
ATOM 3744 O O . ASP B 1 34 ? -0.023 3.684 26.422 1 86.56 34 ASP B O 1
ATOM 3748 N N . ASN B 1 35 ? 1.562 5.18 26.828 1 90.06 35 ASN B N 1
ATOM 3749 C CA . ASN B 1 35 ? 1.91 4.609 28.125 1 90.06 35 ASN B CA 1
ATOM 3750 C C . ASN B 1 35 ? 0.9 5.008 29.203 1 90.06 35 ASN B C 1
ATOM 3752 O O . ASN B 1 35 ? 0.74 4.305 30.203 1 90.06 35 ASN B O 1
ATOM 3756 N N . ASP B 1 36 ? 0.234 6.172 29 1 94.75 36 ASP B N 1
ATOM 3757 C CA . ASP B 1 36 ? -0.666 6.711 30.016 1 94.75 36 ASP B CA 1
ATOM 3758 C C . ASP B 1 36 ? -1.82 7.477 29.375 1 94.75 36 ASP B C 1
ATOM 3760 O O . ASP B 1 36 ? -1.988 8.672 29.625 1 94.75 36 ASP B O 1
ATOM 3764 N N . PRO B 1 37 ? -2.598 6.742 28.609 1 94.69 37 PRO B N 1
ATOM 3765 C CA . PRO B 1 37 ? -3.656 7.422 27.859 1 94.69 37 PRO B CA 1
ATOM 3766 C C . PRO B 1 37 ? -4.785 7.922 28.75 1 94.69 37 PRO B C 1
ATOM 3768 O O . PRO B 1 37 ? -5.207 7.215 29.672 1 94.69 37 PRO B O 1
ATOM 3771 N N . TYR B 1 38 ? -5.316 9.023 28.5 1 96 38 TYR B N 1
ATOM 3772 C CA . TYR B 1 38 ? -6.465 9.602 29.188 1 96 38 TYR B CA 1
ATOM 3773 C C . TYR B 1 38 ? -7.738 8.82 28.875 1 96 38 TYR B C 1
ATOM 3775 O O . TYR B 1 38 ? -7.945 8.398 27.734 1 96 38 TYR B O 1
ATOM 3783 N N . HIS B 1 39 ? -8.492 8.656 29.891 1 94.62 39 HIS B N 1
ATOM 3784 C CA . HIS B 1 39 ? -9.875 8.195 29.828 1 94.62 39 HIS B CA 1
ATOM 3785 C C . HIS B 1 39 ? -10.742 8.93 30.844 1 94.62 39 HIS B C 1
ATOM 3787 O O . HIS B 1 39 ? -10.344 9.102 32 1 94.62 39 HIS B O 1
ATOM 3793 N N . PRO B 1 40 ? -11.805 9.305 30.406 1 92.94 40 PRO B N 1
ATOM 3794 C CA . PRO B 1 40 ? -12.602 10.148 31.297 1 92.94 40 PRO B CA 1
ATOM 3795 C C . PRO B 1 40 ? -12.922 9.469 32.625 1 92.94 40 PRO B C 1
ATOM 3797 O O . PRO B 1 40 ? -12.969 10.125 33.656 1 92.94 40 PRO B O 1
ATOM 3800 N N . THR B 1 41 ? -13.086 8.117 32.594 1 95.44 41 THR B N 1
ATOM 3801 C CA . THR B 1 41 ? -13.5 7.422 33.781 1 95.44 41 THR B CA 1
ATOM 3802 C C . THR B 1 41 ? -12.398 6.484 34.281 1 95.44 41 THR B C 1
ATOM 3804 O O . THR B 1 41 ? -12.102 6.434 35.469 1 95.44 41 THR B O 1
ATOM 3807 N N . GLN B 1 42 ? -11.711 5.844 33.406 1 95.31 42 GLN B N 1
ATOM 3808 C CA . GLN B 1 42 ? -10.758 4.797 33.781 1 95.31 42 GLN B CA 1
ATOM 3809 C C . GLN B 1 42 ? -9.391 5.383 34.094 1 95.31 42 GLN B C 1
ATOM 3811 O O . GLN B 1 42 ? -8.641 4.82 34.906 1 95.31 42 GLN B O 1
ATOM 3816 N N . ASN B 1 43 ? -9.055 6.516 33.531 1 97.06 43 ASN B N 1
ATOM 3817 C CA . ASN B 1 43 ? -7.754 7.156 33.719 1 97.06 43 ASN B CA 1
ATOM 3818 C C . ASN B 1 43 ? -7.84 8.664 33.531 1 97.06 43 ASN B C 1
ATOM 3820 O O . ASN B 1 43 ? -7.195 9.211 32.625 1 97.06 43 ASN B O 1
ATOM 3824 N N . PRO B 1 44 ? -8.555 9.359 34.344 1 95.5 44 PRO B N 1
ATOM 3825 C CA . PRO B 1 44 ? -8.812 10.789 34.156 1 95.5 44 PRO B CA 1
ATOM 3826 C C . PRO B 1 44 ? -7.547 11.641 34.312 1 95.5 44 PRO B C 1
ATOM 3828 O O . PRO B 1 44 ? -7.539 12.805 33.906 1 95.5 44 PRO B O 1
ATOM 3831 N N . ASN B 1 45 ? -6.492 11.078 34.875 1 95.75 45 ASN B N 1
ATOM 3832 C CA . ASN B 1 45 ? -5.254 11.828 35.062 1 95.75 45 ASN B CA 1
ATOM 3833 C C . ASN B 1 45 ? -4.223 11.484 33.969 1 95.75 45 ASN B C 1
ATOM 3835 O O . ASN B 1 45 ? -3.072 11.922 34.062 1 95.75 45 ASN B O 1
ATOM 3839 N N . GLY B 1 46 ? -4.668 10.703 33 1 97.19 46 GLY B N 1
ATOM 3840 C CA . GLY B 1 46 ? -3.754 10.305 31.938 1 97.19 46 GLY B CA 1
ATOM 3841 C C . GLY B 1 46 ? -3.467 11.422 30.953 1 97.19 46 GLY B C 1
ATOM 3842 O O . GLY B 1 46 ? -3.963 12.539 31.109 1 97.19 46 GLY B O 1
ATOM 3843 N N . VAL B 1 47 ? -2.643 11.109 29.969 1 97.5 47 VAL B N 1
ATOM 3844 C CA . VAL B 1 47 ? -2.189 12.086 28.984 1 97.5 47 VAL B CA 1
ATOM 3845 C C . VAL B 1 47 ? -3.246 12.25 27.891 1 97.5 47 VAL B C 1
ATOM 3847 O O . VAL B 1 47 ? -3.693 11.266 27.297 1 97.5 47 VAL B O 1
ATOM 3850 N N . ILE B 1 48 ? -3.686 13.469 27.656 1 97.62 48 ILE B N 1
ATOM 3851 C CA . ILE B 1 48 ? -4.621 13.766 26.562 1 97.62 48 ILE B CA 1
ATOM 3852 C C . ILE B 1 48 ? -3.855 13.938 25.266 1 97.62 48 ILE B C 1
ATOM 3854 O O . ILE B 1 48 ? -2.854 14.648 25.203 1 97.62 48 ILE B O 1
ATOM 3858 N N . GLN B 1 49 ? -4.316 13.227 24.188 1 95.81 49 GLN B N 1
ATOM 3859 C CA . GLN B 1 49 ? -3.662 13.242 22.891 1 95.81 49 GLN B CA 1
ATOM 3860 C C . GLN B 1 49 ? -3.984 14.523 22.125 1 95.81 49 GLN B C 1
ATOM 3862 O O . GLN B 1 49 ? -5.102 14.695 21.625 1 95.81 49 GLN B O 1
ATOM 3867 N N . MET B 1 50 ? -3.029 15.43 22.031 1 97.38 50 MET B N 1
ATOM 3868 C CA . MET B 1 50 ? -3.209 16.656 21.266 1 97.38 50 MET B CA 1
ATOM 3869 C C . MET B 1 50 ? -2.078 16.828 20.266 1 97.38 50 MET B C 1
ATOM 3871 O O . MET B 1 50 ? -1.797 17.953 19.828 1 97.38 50 MET B O 1
ATOM 3875 N N . GLY B 1 51 ? -1.374 15.727 20 1 95.88 51 GLY B N 1
ATOM 3876 C CA . GLY B 1 51 ? -0.277 15.75 19.047 1 95.88 51 GLY B CA 1
ATOM 3877 C C . GLY B 1 51 ? -0.599 15.039 17.734 1 95.88 51 GLY B C 1
ATOM 3878 O O . GLY B 1 51 ? 0.201 15.062 16.797 1 95.88 51 GLY B O 1
ATOM 3879 N N . LEU B 1 52 ? -1.769 14.453 17.625 1 93.94 52 LEU B N 1
ATOM 3880 C CA . LEU B 1 52 ? -2.176 13.688 16.453 1 93.94 52 LEU B CA 1
ATOM 3881 C C . LEU B 1 52 ? -3.303 14.391 15.711 1 93.94 52 LEU B C 1
ATOM 3883 O O . LEU B 1 52 ? -4.344 14.703 16.297 1 93.94 52 LEU B O 1
ATOM 3887 N N . ALA B 1 53 ? -3.066 14.586 14.453 1 95.94 53 ALA B N 1
ATOM 3888 C CA . ALA B 1 53 ? -4.055 15.289 13.633 1 95.94 53 ALA B CA 1
ATOM 3889 C C . ALA B 1 53 ? -5.074 14.312 13.055 1 95.94 53 ALA B C 1
ATOM 3891 O O . ALA B 1 53 ? -4.844 13.711 12.008 1 95.94 53 ALA B O 1
ATOM 3892 N N . GLU B 1 54 ? -6.242 14.156 13.727 1 96.25 54 GLU B N 1
ATOM 3893 C CA . GLU B 1 54 ? -7.41 13.406 13.281 1 96.25 54 GLU B CA 1
ATOM 3894 C C . GLU B 1 54 ? -8.672 14.266 13.328 1 96.25 54 GLU B C 1
ATOM 3896 O O . GLU B 1 54 ? -8.75 15.211 14.109 1 96.25 54 GLU B O 1
ATOM 3901 N N . ASN B 1 55 ? -9.586 13.922 12.469 1 96.56 55 ASN B N 1
ATOM 3902 C CA . ASN B 1 55 ? -10.797 14.727 12.359 1 96.56 55 ASN B CA 1
ATOM 3903 C C . ASN B 1 55 ? -12.055 13.867 12.484 1 96.56 55 ASN B C 1
ATOM 3905 O O . ASN B 1 55 ? -12.719 13.586 11.492 1 96.56 55 ASN B O 1
ATOM 3909 N N . PRO B 1 56 ? -12.453 13.508 13.68 1 95.62 56 PRO B N 1
ATOM 3910 C CA . PRO B 1 56 ? -13.656 12.703 13.875 1 95.62 56 PRO B CA 1
ATOM 3911 C C . PRO B 1 56 ? -14.914 13.547 14.039 1 95.62 56 PRO B C 1
ATOM 3913 O O . PRO B 1 56 ? -15.984 13.023 14.352 1 95.62 56 PRO B O 1
ATOM 3916 N N . LEU B 1 57 ? -14.844 14.844 13.828 1 96.62 57 LEU B N 1
ATOM 3917 C CA . LEU B 1 57 ? -15.875 15.797 14.227 1 96.62 57 LEU B CA 1
ATOM 3918 C C . LEU B 1 57 ? -17.172 15.547 13.469 1 96.62 57 LEU B C 1
ATOM 3920 O O . LEU B 1 57 ? -18.25 15.961 13.906 1 96.62 57 LEU B O 1
ATOM 3924 N N . SER B 1 58 ? -17.109 14.898 12.32 1 97.62 58 SER B N 1
ATOM 3925 C CA . SER B 1 58 ? -18.328 14.758 11.516 1 97.62 58 SER B CA 1
ATOM 3926 C C . SER B 1 58 ? -18.594 13.297 11.164 1 97.62 58 SER B C 1
ATOM 3928 O O . SER B 1 58 ? -19.203 13 10.133 1 97.62 58 SER B O 1
ATOM 3930 N N . PHE B 1 59 ? -18.141 12.398 11.953 1 97.06 59 PHE B N 1
ATOM 3931 C CA . PHE B 1 59 ? -18.281 10.969 11.695 1 97.06 59 PHE B CA 1
ATOM 3932 C C . PHE B 1 59 ? -19.75 10.555 11.742 1 97.06 59 PHE B C 1
ATOM 3934 O O . PHE B 1 59 ? -20.156 9.586 11.094 1 97.06 59 PHE B O 1
ATOM 3941 N N . ASP B 1 60 ? -20.531 11.289 12.531 1 97.44 60 ASP B N 1
ATOM 3942 C CA . ASP B 1 60 ? -21.953 10.992 12.641 1 97.44 60 ASP B CA 1
ATOM 3943 C C . ASP B 1 60 ? -22.625 11.078 11.273 1 97.44 60 ASP B C 1
ATOM 3945 O O . ASP B 1 60 ? -23.516 10.273 10.961 1 97.44 60 ASP B O 1
ATOM 3949 N N . LEU B 1 61 ? -22.219 12.039 10.422 1 98.19 61 LEU B N 1
ATOM 3950 C CA . LEU B 1 61 ? -22.781 12.195 9.094 1 98.19 61 LEU B CA 1
ATOM 3951 C C . LEU B 1 61 ? -22.469 10.984 8.219 1 98.19 61 LEU B C 1
ATOM 3953 O O . LEU B 1 61 ? -23.312 10.539 7.445 1 98.19 61 LEU B O 1
ATOM 3957 N N . VAL B 1 62 ? -21.281 10.477 8.359 1 97.75 62 VAL B N 1
ATOM 3958 C CA . VAL B 1 62 ? -20.844 9.328 7.586 1 97.75 62 VAL B CA 1
ATOM 3959 C C . VAL B 1 62 ? -21.609 8.078 8.016 1 97.75 62 VAL B C 1
ATOM 3961 O O . VAL B 1 62 ? -22.078 7.305 7.18 1 97.75 62 VAL B O 1
ATOM 3964 N N . GLU B 1 63 ? -21.75 7.895 9.328 1 97.5 63 GLU B N 1
ATOM 3965 C CA . GLU B 1 63 ? -22.5 6.766 9.867 1 97.5 63 GLU B CA 1
ATOM 3966 C C . GLU B 1 63 ? -23.938 6.773 9.367 1 97.5 63 GLU B C 1
ATOM 3968 O O . GLU B 1 63 ? -24.484 5.73 9 1 97.5 63 GLU B O 1
ATOM 3973 N N . GLU B 1 64 ? -24.516 7.949 9.383 1 97.75 64 GLU B N 1
ATOM 3974 C CA . GLU B 1 64 ? -25.875 8.086 8.891 1 97.75 64 GLU B CA 1
ATOM 3975 C C . GLU B 1 64 ? -25.969 7.727 7.41 1 97.75 64 GLU B C 1
ATOM 3977 O O . GLU B 1 64 ? -26.891 7.039 6.984 1 97.75 64 GLU B O 1
ATOM 3982 N N . TRP B 1 65 ? -25.016 8.156 6.617 1 97.94 65 TRP B N 1
ATOM 3983 C CA . TRP B 1 65 ? -25 7.852 5.188 1 97.94 65 TRP B CA 1
ATOM 3984 C C . TRP B 1 65 ? -24.891 6.348 4.957 1 97.94 65 TRP B C 1
ATOM 3986 O O . TRP B 1 65 ? -25.562 5.793 4.094 1 97.94 65 TRP B O 1
ATOM 3996 N N . ILE B 1 66 ? -24.016 5.672 5.688 1 96.62 66 ILE B N 1
ATOM 3997 C CA . ILE B 1 66 ? -23.797 4.238 5.566 1 96.62 66 ILE B CA 1
ATOM 3998 C C . ILE B 1 66 ? -25.094 3.484 5.805 1 96.62 66 ILE B C 1
ATOM 4000 O O . ILE B 1 66 ? -25.469 2.596 5.027 1 96.62 66 ILE B O 1
ATOM 4004 N N . ARG B 1 67 ? -25.828 3.877 6.832 1 95.75 67 ARG B N 1
ATOM 4005 C CA . ARG B 1 67 ? -27.078 3.217 7.184 1 95.75 67 ARG B CA 1
ATOM 4006 C C . ARG B 1 67 ? -28.109 3.35 6.059 1 95.75 67 ARG B C 1
ATOM 4008 O O . ARG B 1 67 ? -28.922 2.449 5.848 1 95.75 67 ARG B O 1
ATOM 4015 N N . LYS B 1 68 ? -28 4.395 5.309 1 96.25 68 LYS B N 1
ATOM 4016 C CA . LYS B 1 68 ? -29 4.699 4.289 1 96.25 68 LYS B CA 1
ATOM 4017 C C . LYS B 1 68 ? -28.578 4.141 2.932 1 96.25 68 LYS B C 1
ATOM 4019 O O . LYS B 1 68 ? -29.375 4.141 1.987 1 96.25 68 LYS B O 1
ATOM 4024 N N . HIS B 1 69 ? -27.406 3.645 2.791 1 95.88 69 HIS B N 1
ATOM 4025 C CA . HIS B 1 69 ? -26.906 3.219 1.486 1 95.88 69 HIS B CA 1
ATOM 4026 C C . HIS B 1 69 ? -26.266 1.84 1.565 1 95.88 69 HIS B C 1
ATOM 4028 O O . HIS B 1 69 ? -25.094 1.676 1.208 1 95.88 69 HIS B O 1
ATOM 4034 N N . PRO B 1 70 ? -26.953 0.832 1.846 1 91.81 70 PRO B N 1
ATOM 4035 C CA . PRO B 1 70 ? -26.391 -0.515 1.991 1 91.81 70 PRO B CA 1
ATOM 4036 C C . PRO B 1 70 ? -25.812 -1.057 0.688 1 91.81 70 PRO B C 1
ATOM 4038 O O . PRO B 1 70 ? -24.922 -1.911 0.712 1 91.81 70 PRO B O 1
ATOM 4041 N N . SER B 1 71 ? -26.188 -0.591 -0.461 1 92.75 71 SER B N 1
ATOM 4042 C CA . SER B 1 71 ? -25.703 -1.073 -1.754 1 92.75 71 SER B CA 1
ATOM 4043 C C . SER B 1 71 ? -24.281 -0.628 -2.018 1 92.75 71 SER B C 1
ATOM 4045 O O . SER B 1 71 ? -23.625 -1.127 -2.938 1 92.75 71 SER B O 1
ATOM 4047 N N . ALA B 1 72 ? -23.781 0.273 -1.202 1 93.31 72 ALA B N 1
ATOM 4048 C CA . ALA B 1 72 ? -22.422 0.8 -1.37 1 93.31 72 ALA B CA 1
ATOM 4049 C C . ALA B 1 72 ? -21.375 -0.178 -0.835 1 93.31 72 ALA B C 1
ATOM 4051 O O . ALA B 1 72 ? -20.188 -0.028 -1.1 1 93.31 72 ALA B O 1
ATOM 4052 N N . SER B 1 73 ? -21.844 -1.199 -0.167 1 93.12 73 SER B N 1
ATOM 4053 C CA . SER B 1 73 ? -20.938 -2.174 0.435 1 93.12 73 SER B CA 1
ATOM 4054 C C . SER B 1 73 ? -21.172 -3.566 -0.142 1 93.12 73 SER B C 1
ATOM 4056 O O . SER B 1 73 ? -22.312 -3.99 -0.327 1 93.12 73 SER B O 1
ATOM 4058 N N . ILE B 1 74 ? -20.031 -4.266 -0.378 1 91.5 74 ILE B N 1
ATOM 4059 C CA . ILE B 1 74 ? -20.125 -5.633 -0.876 1 91.5 74 ILE B CA 1
ATOM 4060 C C . ILE B 1 74 ? -20.484 -6.578 0.268 1 91.5 74 ILE B C 1
ATOM 4062 O O . ILE B 1 74 ? -20.625 -7.785 0.064 1 91.5 74 ILE B O 1
ATOM 4066 N N . CYS B 1 75 ? -20.625 -6.039 1.46 1 92.31 75 CYS B N 1
ATOM 4067 C CA . CYS B 1 75 ? -20.828 -6.875 2.639 1 92.31 75 CYS B CA 1
ATOM 4068 C C . CYS B 1 75 ? -22.281 -6.836 3.092 1 92.31 75 CYS B C 1
ATOM 4070 O O . CYS B 1 75 ? -22.594 -7.207 4.223 1 92.31 75 CYS B O 1
ATOM 4072 N N . THR B 1 76 ? -23.172 -6.32 2.258 1 91.88 76 THR B N 1
ATOM 4073 C CA . THR B 1 76 ? -24.609 -6.301 2.52 1 91.88 76 THR B CA 1
ATOM 4074 C C . THR B 1 76 ? -25.344 -7.207 1.539 1 91.88 76 THR B C 1
ATOM 4076 O O . THR B 1 76 ? -24.797 -7.605 0.512 1 91.88 76 THR B O 1
ATOM 4079 N N . SER B 1 77 ? -26.531 -7.492 1.908 1 89.94 77 SER B N 1
ATOM 4080 C CA . SER B 1 77 ? -27.375 -8.281 1.012 1 89.94 77 SER B CA 1
ATOM 4081 C C . SER B 1 77 ? -27.625 -7.551 -0.304 1 89.94 77 SER B C 1
ATOM 4083 O O . SER B 1 77 ? -27.719 -8.18 -1.361 1 89.94 77 SER B O 1
ATOM 4085 N N . GLU B 1 78 ? -27.688 -6.266 -0.238 1 90.38 78 GLU B N 1
ATOM 4086 C CA . GLU B 1 78 ? -27.984 -5.449 -1.411 1 90.38 78 GLU B CA 1
ATOM 4087 C C . GLU B 1 78 ? -26.75 -5.301 -2.303 1 90.38 78 GLU B C 1
ATOM 4089 O O . GLU B 1 78 ? -26.875 -5.148 -3.52 1 90.38 78 GLU B O 1
ATOM 4094 N N . GLY B 1 79 ? -25.594 -5.445 -1.706 1 93.38 79 GLY B N 1
ATOM 4095 C CA . GLY B 1 79 ? -24.391 -5.125 -2.463 1 93.38 79 GLY B CA 1
ATOM 4096 C C . GLY B 1 79 ? -23.516 -6.332 -2.729 1 93.38 79 GLY B C 1
ATOM 4097 O O . GLY B 1 79 ? -22.547 -6.254 -3.498 1 93.38 79 GLY B O 1
ATOM 4098 N N . VAL B 1 80 ? -23.812 -7.484 -2.178 1 94.25 80 VAL B N 1
ATOM 4099 C CA . VAL B 1 80 ? -22.953 -8.672 -2.195 1 94.25 80 VAL B CA 1
ATOM 4100 C C . VAL B 1 80 ? -22.781 -9.156 -3.631 1 94.25 80 VAL B C 1
ATOM 4102 O O . VAL B 1 80 ? -21.797 -9.828 -3.947 1 94.25 80 VAL B O 1
ATOM 4105 N N . GLN B 1 81 ? -23.609 -8.805 -4.527 1 92.62 81 GLN B N 1
ATOM 4106 C CA . GLN B 1 81 ? -23.516 -9.211 -5.926 1 92.62 81 GLN B CA 1
ATOM 4107 C C . GLN B 1 81 ? -22.266 -8.633 -6.582 1 92.62 81 GLN B C 1
ATOM 4109 O O . GLN B 1 81 ? -21.781 -9.172 -7.578 1 92.62 81 GLN B O 1
ATOM 4114 N N . LYS B 1 82 ? -21.75 -7.574 -6.012 1 94.75 82 LYS B N 1
ATOM 4115 C CA . LYS B 1 82 ? -20.562 -6.934 -6.562 1 94.75 82 LYS B CA 1
ATOM 4116 C C . LYS B 1 82 ? -19.281 -7.586 -6.031 1 94.75 82 LYS B C 1
ATOM 4118 O O . LYS B 1 82 ? -18.188 -7.305 -6.516 1 94.75 82 LYS B O 1
ATOM 4123 N N . PHE B 1 83 ? -19.406 -8.484 -5.094 1 95.88 83 PHE B N 1
ATOM 4124 C CA . PHE B 1 83 ? -18.25 -9.117 -4.457 1 95.88 83 PHE B CA 1
ATOM 4125 C C . PHE B 1 83 ? -17.344 -9.766 -5.492 1 95.88 83 PHE B C 1
ATOM 4127 O O . PHE B 1 83 ? -16.141 -9.555 -5.484 1 95.88 83 PHE B O 1
ATOM 4134 N N . ARG B 1 84 ? -17.875 -10.508 -6.41 1 94.81 84 ARG B N 1
ATOM 4135 C CA . ARG B 1 84 ? -17.094 -11.25 -7.395 1 94.81 84 ARG B CA 1
ATOM 4136 C C . ARG B 1 84 ? -16.297 -10.305 -8.297 1 94.81 84 ARG B C 1
ATOM 4138 O O . ARG B 1 84 ? -15.188 -10.617 -8.711 1 94.81 84 ARG B O 1
ATOM 4145 N N . ASP B 1 85 ? -16.906 -9.133 -8.5 1 92.94 85 ASP B N 1
ATOM 4146 C CA . ASP B 1 85 ? -16.266 -8.141 -9.367 1 92.94 85 ASP B CA 1
ATOM 4147 C C . ASP B 1 85 ? -15.148 -7.414 -8.633 1 92.94 85 ASP B C 1
ATOM 4149 O O . ASP B 1 85 ? -14.195 -6.945 -9.258 1 92.94 85 ASP B O 1
ATOM 4153 N N . ILE B 1 86 ? -15.281 -7.391 -7.363 1 94.25 86 ILE B N 1
ATOM 4154 C CA . ILE B 1 86 ? -14.391 -6.551 -6.57 1 94.25 86 ILE B CA 1
ATOM 4155 C C . ILE B 1 86 ? -13.242 -7.391 -6.02 1 94.25 86 ILE B C 1
ATOM 4157 O O . ILE B 1 86 ? -12.125 -6.895 -5.863 1 94.25 86 ILE B O 1
ATOM 4161 N N . ALA B 1 87 ? -13.453 -8.602 -5.816 1 94.56 87 ALA B N 1
ATOM 4162 C CA . ALA B 1 87 ? -12.508 -9.461 -5.109 1 94.56 87 ALA B CA 1
ATOM 4163 C C . ALA B 1 87 ? -11.359 -9.867 -6.02 1 94.56 87 ALA B C 1
ATOM 4165 O O . ALA B 1 87 ? -10.258 -10.164 -5.543 1 94.56 87 ALA B O 1
ATOM 4166 N N . ILE B 1 88 ? -11.508 -9.867 -7.316 1 93.81 88 ILE B N 1
ATOM 4167 C CA . ILE B 1 88 ? -10.508 -10.352 -8.266 1 93.81 88 ILE B CA 1
ATOM 4168 C C . ILE B 1 88 ? -9.523 -9.234 -8.602 1 93.81 88 ILE B C 1
ATOM 4170 O O . ILE B 1 88 ? -9.633 -8.125 -8.07 1 93.81 88 ILE B O 1
ATOM 4174 N N . PHE B 1 89 ? -8.523 -9.562 -9.43 1 89.5 89 PHE B N 1
ATOM 4175 C CA . PHE B 1 89 ? -7.543 -8.562 -9.836 1 89.5 89 PHE B CA 1
ATOM 4176 C C . PHE B 1 89 ? -8.227 -7.383 -10.523 1 89.5 89 PHE B C 1
ATOM 4178 O O . PHE B 1 89 ? -9.117 -7.574 -11.344 1 89.5 89 PHE B O 1
ATOM 4185 N N . GLN B 1 90 ? -7.852 -6.234 -10.078 1 85.69 90 GLN B N 1
ATOM 4186 C CA . GLN B 1 90 ? -8.32 -4.988 -10.672 1 85.69 90 GLN B CA 1
ATOM 4187 C C . GLN B 1 90 ? -7.199 -4.285 -11.438 1 85.69 90 GLN B C 1
ATOM 4189 O O . GLN B 1 90 ? -6.031 -4.66 -11.312 1 85.69 90 GLN B O 1
ATOM 4194 N N . ASP B 1 91 ? -7.656 -3.365 -12.211 1 80.75 91 ASP B N 1
ATOM 4195 C CA . ASP B 1 91 ? -6.66 -2.486 -12.812 1 80.75 91 ASP B CA 1
ATOM 4196 C C . ASP B 1 91 ? -5.809 -1.807 -11.742 1 80.75 91 ASP B C 1
ATOM 4198 O O . ASP B 1 91 ? -6.328 -1.338 -10.727 1 80.75 91 ASP B O 1
ATOM 4202 N N . TYR B 1 92 ? -4.516 -1.863 -11.945 1 77.06 92 TYR B N 1
ATOM 4203 C CA . TYR B 1 92 ? -3.592 -1.31 -10.961 1 77.06 92 TYR B CA 1
ATOM 4204 C C . TYR B 1 92 ? -3.707 0.209 -10.906 1 77.06 92 TYR B C 1
ATOM 4206 O O . TYR B 1 92 ? -3.135 0.846 -10.016 1 77.06 92 TYR B O 1
ATOM 4214 N N . HIS B 1 93 ? -4.535 0.763 -11.711 1 84.75 93 HIS B N 1
ATOM 4215 C CA . HIS B 1 93 ? -4.816 2.193 -11.648 1 84.75 93 HIS B CA 1
ATOM 4216 C C . HIS B 1 93 ? -5.926 2.498 -10.648 1 84.75 93 HIS B C 1
ATOM 4218 O O . HIS B 1 93 ? -6.113 3.65 -10.258 1 84.75 93 HIS B O 1
ATOM 4224 N N . GLY B 1 94 ? -6.555 1.419 -10.195 1 90.69 94 GLY B N 1
ATOM 4225 C CA . GLY B 1 94 ? -7.723 1.585 -9.352 1 90.69 94 GLY B CA 1
ATOM 4226 C C . GLY B 1 94 ? -9.031 1.511 -10.109 1 90.69 94 GLY B C 1
ATOM 4227 O O . GLY B 1 94 ? -9.055 1.657 -11.336 1 90.69 94 GLY B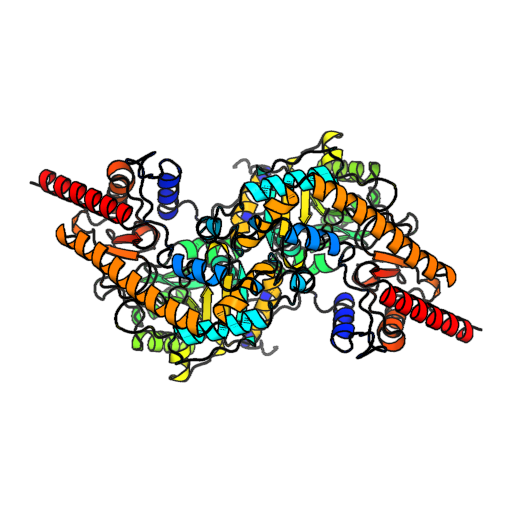 O 1
ATOM 4228 N N . LEU B 1 95 ? -10.07 1.299 -9.391 1 95.38 95 LEU B N 1
ATOM 4229 C CA . LEU B 1 95 ? -11.391 1.276 -10 1 95.38 95 LEU B CA 1
ATOM 4230 C C . LEU B 1 95 ? -11.695 2.6 -10.695 1 95.38 95 LEU B C 1
ATOM 4232 O O . LEU B 1 95 ? -11.391 3.67 -10.164 1 95.38 95 LEU B O 1
ATOM 4236 N N . THR B 1 96 ? -12.234 2.494 -11.875 1 95.81 96 THR B N 1
ATOM 4237 C CA . THR B 1 96 ? -12.578 3.688 -12.641 1 95.81 96 THR B CA 1
ATOM 4238 C C . THR B 1 96 ? -13.539 4.578 -11.852 1 95.81 96 THR B C 1
ATOM 4240 O O . THR B 1 96 ? -13.359 5.797 -11.805 1 95.81 96 THR B O 1
ATOM 4243 N N . GLU B 1 97 ? -14.516 3.982 -11.289 1 96.31 97 GLU B N 1
ATOM 4244 C CA . GLU B 1 97 ? -15.5 4.734 -10.516 1 96.31 97 GLU B CA 1
ATOM 4245 C C . GLU B 1 97 ? -14.852 5.469 -9.352 1 96.31 97 GLU B C 1
ATOM 4247 O O . GLU B 1 97 ? -15.266 6.574 -8.992 1 96.31 97 GLU B O 1
ATOM 4252 N N . PHE B 1 98 ? -13.891 4.867 -8.758 1 97.25 98 PHE B N 1
ATOM 4253 C CA . PHE B 1 98 ? -13.203 5.488 -7.633 1 97.25 98 PHE B CA 1
ATOM 4254 C C . PHE B 1 98 ? -12.391 6.691 -8.094 1 97.25 98 PHE B C 1
ATOM 4256 O O . PHE B 1 98 ? -12.461 7.762 -7.48 1 97.25 98 PHE B O 1
ATOM 4263 N N . ARG B 1 99 ? -11.578 6.562 -9.156 1 97.62 99 ARG B N 1
ATOM 4264 C CA . ARG B 1 99 ? -10.781 7.668 -9.68 1 97.62 99 ARG B CA 1
ATOM 4265 C C . ARG B 1 99 ? -11.68 8.836 -10.094 1 97.62 99 ARG B C 1
ATOM 4267 O O . ARG B 1 99 ? -11.352 9.992 -9.828 1 97.62 99 ARG B O 1
ATOM 4274 N N . ASN B 1 100 ? -12.812 8.516 -10.695 1 98.25 100 ASN B N 1
ATOM 4275 C CA . ASN B 1 100 ? -13.766 9.555 -11.062 1 98.25 100 ASN B CA 1
ATOM 4276 C C . ASN B 1 100 ? -14.312 10.273 -9.836 1 98.25 100 ASN B C 1
ATOM 4278 O O . ASN B 1 100 ? -14.414 11.5 -9.828 1 98.25 100 ASN B O 1
ATOM 4282 N N . ALA B 1 101 ? -14.688 9.523 -8.859 1 98.44 101 ALA B N 1
ATOM 4283 C CA . ALA B 1 101 ? -15.25 10.086 -7.633 1 98.44 101 ALA B CA 1
ATOM 4284 C C . ALA B 1 101 ? -14.227 10.977 -6.922 1 98.44 101 ALA B C 1
ATOM 4286 O O . ALA B 1 101 ? -14.57 12.047 -6.426 1 98.44 101 ALA B O 1
ATOM 4287 N N . VAL B 1 102 ? -12.984 10.555 -6.867 1 98.06 102 VAL B N 1
ATOM 4288 C CA . VAL B 1 102 ? -11.914 11.32 -6.23 1 98.06 102 VAL B CA 1
ATOM 4289 C C . VAL B 1 102 ? -11.703 12.633 -6.98 1 98.06 102 VAL B C 1
ATOM 4291 O O . VAL B 1 102 ? -11.578 13.695 -6.363 1 98.06 102 VAL B O 1
ATOM 4294 N N . ALA B 1 103 ? -11.633 12.523 -8.289 1 98.25 103 ALA B N 1
ATOM 4295 C CA . ALA B 1 103 ? -11.453 13.727 -9.102 1 98.25 103 ALA B CA 1
ATOM 4296 C C . ALA B 1 103 ? -12.57 14.734 -8.844 1 98.25 103 ALA B C 1
ATOM 4298 O O . ALA B 1 103 ? -12.312 15.93 -8.695 1 98.25 103 ALA B O 1
ATOM 4299 N N . ARG B 1 104 ? -13.766 14.242 -8.812 1 97.69 104 ARG B N 1
ATOM 4300 C CA . ARG B 1 104 ? -14.922 15.094 -8.547 1 97.69 104 ARG B CA 1
ATOM 4301 C C . ARG B 1 104 ? -14.836 15.711 -7.156 1 97.69 104 ARG B C 1
ATOM 4303 O O . ARG B 1 104 ? -15.102 16.906 -6.984 1 97.69 104 ARG B O 1
ATOM 4310 N N . PHE B 1 105 ? -14.555 14.93 -6.219 1 98.12 105 PHE B N 1
ATOM 4311 C CA . PHE B 1 105 ? -14.43 15.383 -4.84 1 98.12 105 PHE B CA 1
ATOM 4312 C C . PHE B 1 105 ? -13.367 16.469 -4.727 1 98.12 105 PHE B C 1
ATOM 4314 O O . PHE B 1 105 ? -13.586 17.5 -4.07 1 98.12 105 PHE B O 1
ATOM 4321 N N . MET B 1 106 ? -12.211 16.266 -5.383 1 98.12 106 MET B N 1
ATOM 4322 C CA . MET B 1 106 ? -11.141 17.25 -5.363 1 98.12 106 MET B CA 1
ATOM 4323 C C . MET B 1 106 ? -11.609 18.578 -5.961 1 98.12 106 MET B C 1
ATOM 4325 O O . MET B 1 106 ? -11.25 19.656 -5.461 1 98.12 106 MET B O 1
ATOM 4329 N N . GLY B 1 107 ? -12.359 18.469 -7 1 97.44 107 GLY B N 1
ATOM 4330 C CA . GLY B 1 107 ? -12.93 19.688 -7.582 1 97.44 107 GLY B CA 1
ATOM 4331 C C . GLY B 1 107 ? -13.898 20.391 -6.652 1 97.44 107 GLY B C 1
ATOM 4332 O O . GLY B 1 107 ? -13.836 21.609 -6.5 1 97.44 107 GLY B O 1
ATOM 4333 N N . LYS B 1 108 ? -14.75 19.672 -5.965 1 96.38 108 LYS B N 1
ATOM 4334 C CA . LYS B 1 108 ? -15.742 20.234 -5.055 1 96.38 108 LYS B CA 1
ATOM 4335 C C . LYS B 1 108 ? -15.07 20.938 -3.873 1 96.38 108 LYS B C 1
ATOM 4337 O O . LYS B 1 108 ? -15.523 22 -3.439 1 96.38 108 LYS B O 1
ATOM 4342 N N . VAL B 1 109 ? -14.094 20.281 -3.369 1 96.12 109 VAL B N 1
ATOM 4343 C CA . VAL B 1 109 ? -13.344 20.812 -2.236 1 96.12 109 VAL B CA 1
ATOM 4344 C C . VAL B 1 109 ? -12.766 22.172 -2.594 1 96.12 109 VAL B C 1
ATOM 4346 O O . VAL B 1 109 ? -12.617 23.047 -1.728 1 96.12 109 VAL B O 1
ATOM 4349 N N . ARG B 1 110 ? -12.516 22.375 -3.844 1 96.31 110 ARG B N 1
ATOM 4350 C CA . ARG B 1 110 ? -11.914 23.609 -4.32 1 96.31 110 ARG B CA 1
ATOM 4351 C C . ARG B 1 110 ? -12.961 24.562 -4.895 1 96.31 110 ARG B C 1
ATOM 4353 O O . ARG B 1 110 ? -12.641 25.469 -5.656 1 96.31 110 ARG B O 1
ATOM 4360 N N . GLY B 1 111 ? -14.242 24.328 -4.582 1 93.88 111 GLY B N 1
ATOM 4361 C CA . GLY B 1 111 ? -15.352 25.188 -4.934 1 93.88 111 GLY B CA 1
ATOM 4362 C C . GLY B 1 111 ? -15.734 25.109 -6.398 1 93.88 111 GLY B C 1
ATOM 4363 O O . GLY B 1 111 ? -16.375 26.016 -6.934 1 93.88 111 GLY B O 1
ATOM 4364 N N . GLY B 1 112 ? -15.219 24.125 -7.059 1 95 112 GLY B N 1
ATOM 4365 C CA . GLY B 1 112 ? -15.516 23.969 -8.477 1 95 112 GLY B CA 1
ATOM 4366 C C . GLY B 1 112 ? -14.719 24.891 -9.359 1 95 112 GLY B C 1
ATOM 4367 O O . GLY B 1 112 ? -15.023 25.062 -10.539 1 95 112 GLY B O 1
ATOM 4368 N N . ARG B 1 113 ? -13.727 25.469 -8.844 1 95.88 113 ARG B N 1
ATOM 4369 C CA . ARG B 1 113 ? -12.938 26.453 -9.586 1 95.88 113 ARG B CA 1
ATOM 4370 C C . ARG B 1 113 ? -11.938 25.781 -10.516 1 95.88 113 ARG B C 1
ATOM 4372 O O . ARG B 1 113 ? -11.461 26.391 -11.469 1 95.88 113 ARG B O 1
ATOM 4379 N N . VAL B 1 114 ? -11.594 24.531 -10.195 1 96.38 114 VAL B N 1
ATOM 4380 C CA . VAL B 1 114 ? -10.734 23.719 -11.055 1 96.38 114 VAL B CA 1
ATOM 4381 C C . VAL B 1 114 ? -11.305 22.312 -11.188 1 96.38 114 VAL B C 1
ATOM 4383 O O . VAL B 1 114 ? -12.094 21.875 -10.344 1 96.38 114 VAL B O 1
ATOM 4386 N N . THR B 1 115 ? -10.961 21.703 -12.266 1 96.88 115 THR B N 1
ATOM 4387 C CA . THR B 1 115 ? -11.336 20.312 -12.492 1 96.88 115 THR B CA 1
ATOM 4388 C C . THR B 1 115 ? -10.102 19.422 -12.57 1 96.88 115 THR B C 1
ATOM 4390 O O . THR B 1 115 ? -9 19.906 -12.875 1 96.88 115 THR B O 1
ATOM 4393 N N . PHE B 1 116 ? -10.258 18.219 -12.211 1 98.25 116 PHE B N 1
ATOM 4394 C CA . PHE B 1 116 ? -9.172 17.25 -12.25 1 98.25 116 PHE B CA 1
ATOM 4395 C C . PHE B 1 116 ? -9.516 16.094 -13.188 1 98.25 116 PHE B C 1
ATOM 4397 O O . PHE B 1 116 ? -10.664 15.633 -13.227 1 98.25 116 PHE B O 1
ATOM 4404 N N . ASP B 1 117 ? -8.602 15.688 -14 1 98.25 117 ASP B N 1
ATOM 4405 C CA . ASP B 1 117 ? -8.727 14.547 -14.898 1 98.25 117 ASP B CA 1
ATOM 4406 C C . ASP B 1 117 ? -8.539 13.234 -14.148 1 98.25 117 ASP B C 1
ATOM 4408 O O . ASP B 1 117 ? -7.449 12.961 -13.633 1 98.25 117 ASP B O 1
ATOM 4412 N N . PRO B 1 118 ? -9.586 12.398 -14.102 1 97.81 118 PRO B N 1
ATOM 4413 C CA . PRO B 1 118 ? -9.445 11.125 -13.398 1 97.81 118 PRO B CA 1
ATOM 4414 C C . PRO B 1 118 ? -8.305 10.273 -13.945 1 97.81 118 PRO B C 1
ATOM 4416 O O . PRO B 1 118 ? -7.711 9.477 -13.211 1 97.81 118 PRO B O 1
ATOM 4419 N N . ALA B 1 119 ? -7.961 10.422 -15.172 1 96.62 119 ALA B N 1
ATOM 4420 C CA . ALA B 1 119 ? -6.918 9.625 -15.812 1 96.62 119 ALA B CA 1
ATOM 4421 C C . ALA B 1 119 ? -5.539 9.984 -15.258 1 96.62 119 ALA B C 1
ATOM 4423 O O . ALA B 1 119 ? -4.566 9.258 -15.484 1 96.62 119 ALA B O 1
ATOM 4424 N N . ARG B 1 120 ? -5.43 11.078 -14.516 1 97.5 120 ARG B N 1
ATOM 4425 C CA . ARG B 1 120 ? -4.141 11.523 -13.984 1 97.5 120 ARG B CA 1
ATOM 4426 C C . ARG B 1 120 ? -4.035 11.242 -12.492 1 97.5 120 ARG B C 1
ATOM 4428 O O . ARG B 1 120 ? -3.043 11.617 -11.859 1 97.5 120 ARG B O 1
ATOM 4435 N N . ILE B 1 121 ? -5.047 10.617 -11.961 1 97.12 121 ILE B N 1
ATOM 4436 C CA . ILE B 1 121 ? -5.051 10.25 -10.555 1 97.12 121 ILE B CA 1
ATOM 4437 C C . ILE B 1 121 ? -4.266 8.961 -10.352 1 97.12 121 ILE B C 1
ATOM 4439 O O . ILE B 1 121 ? -4.562 7.941 -10.984 1 97.12 121 ILE B O 1
ATOM 4443 N N . VAL B 1 122 ? -3.273 9.008 -9.531 1 96.62 122 VAL B N 1
ATOM 4444 C CA . VAL B 1 122 ? -2.494 7.832 -9.148 1 96.62 122 VAL B CA 1
ATOM 4445 C C . VAL B 1 122 ? -2.721 7.531 -7.668 1 96.62 122 VAL B C 1
ATOM 4447 O O . VAL B 1 122 ? -2.564 8.406 -6.816 1 96.62 122 VAL B O 1
ATOM 4450 N N . MET B 1 123 ? -3.064 6.328 -7.395 1 94.56 123 MET B N 1
ATOM 4451 C CA . MET B 1 123 ? -3.357 5.941 -6.02 1 94.56 123 MET B CA 1
ATOM 4452 C C . MET B 1 123 ? -2.092 5.48 -5.305 1 94.56 123 MET B C 1
ATOM 4454 O O . MET B 1 123 ? -1.156 4.992 -5.941 1 94.56 123 MET B O 1
ATOM 4458 N N . ALA B 1 124 ? -2.113 5.629 -4.008 1 94.38 124 ALA B N 1
ATOM 4459 C CA . ALA B 1 124 ? -1.021 5.188 -3.146 1 94.38 124 ALA B CA 1
ATOM 4460 C C . ALA B 1 124 ? -1.536 4.793 -1.766 1 94.38 124 ALA B C 1
ATOM 4462 O O . ALA B 1 124 ? -2.686 5.074 -1.421 1 94.38 124 ALA B O 1
ATOM 4463 N N . GLY B 1 125 ? -0.674 4.102 -1.019 1 92.44 125 GLY B N 1
ATOM 4464 C CA . GLY B 1 125 ? -1.01 3.684 0.333 1 92.44 125 GLY B CA 1
ATOM 4465 C C . GLY B 1 125 ? -0.988 4.824 1.333 1 92.44 125 GLY B C 1
ATOM 4466 O O . GLY B 1 125 ? -0.074 4.918 2.156 1 92.44 125 GLY B O 1
ATOM 4467 N N . GLY B 1 126 ? -2.029 5.66 1.276 1 94.31 126 GLY B N 1
ATOM 4468 C CA . GLY B 1 126 ? -2.039 6.848 2.115 1 94.31 126 GLY B CA 1
ATOM 4469 C C . GLY B 1 126 ? -1.132 7.949 1.602 1 94.31 126 GLY B C 1
ATOM 4470 O O . GLY B 1 126 ? -0.477 7.793 0.57 1 94.31 126 GLY B O 1
ATOM 4471 N N . ALA B 1 127 ? -1.142 9.031 2.35 1 95.62 127 ALA B N 1
ATOM 4472 C CA . ALA B 1 127 ? -0.277 10.148 1.97 1 95.62 127 ALA B CA 1
ATOM 4473 C C . ALA B 1 127 ? 1.195 9.773 2.115 1 95.62 127 ALA B C 1
ATOM 4475 O O . ALA B 1 127 ? 2.045 10.273 1.375 1 95.62 127 ALA B O 1
ATOM 4476 N N . THR B 1 128 ? 1.476 8.906 3.094 1 94.88 128 THR B N 1
ATOM 4477 C CA . THR B 1 128 ? 2.832 8.398 3.26 1 94.88 128 THR B CA 1
ATOM 4478 C C . THR B 1 128 ? 3.316 7.715 1.984 1 94.88 128 THR B C 1
ATOM 4480 O O . THR B 1 128 ? 4.402 8.023 1.482 1 94.88 128 THR B O 1
ATOM 4483 N N . GLY B 1 129 ? 2.498 6.832 1.455 1 95.56 129 GLY B N 1
ATOM 4484 C CA . GLY B 1 129 ? 2.834 6.176 0.202 1 95.56 129 GLY B CA 1
ATOM 4485 C C . GLY B 1 129 ? 2.891 7.129 -0.976 1 95.56 129 GLY B C 1
ATOM 4486 O O . GLY B 1 129 ? 3.727 6.977 -1.868 1 95.56 129 GLY B O 1
ATOM 4487 N N . ALA B 1 130 ? 2.035 8.086 -1.021 1 97.44 130 ALA B N 1
ATOM 4488 C CA . ALA B 1 130 ? 2.012 9.07 -2.096 1 97.44 130 ALA B CA 1
ATOM 4489 C C . ALA B 1 130 ? 3.297 9.898 -2.111 1 97.44 130 ALA B C 1
ATOM 4491 O O . ALA B 1 130 ? 3.846 10.18 -3.18 1 97.44 130 ALA B O 1
ATOM 4492 N N . CYS B 1 131 ? 3.752 10.281 -0.919 1 97.75 131 CYS B N 1
ATOM 4493 C CA . CYS B 1 131 ? 4.996 11.031 -0.797 1 97.75 131 CYS B CA 1
ATOM 4494 C C . CYS B 1 131 ? 6.176 10.227 -1.334 1 97.75 131 CYS B C 1
ATOM 4496 O O . CYS B 1 131 ? 7.004 10.75 -2.076 1 97.75 131 CYS B O 1
ATOM 4498 N N . GLU B 1 132 ? 6.246 9.008 -0.961 1 96.25 132 GLU B N 1
ATOM 4499 C CA . GLU B 1 132 ? 7.324 8.148 -1.436 1 96.25 132 GLU B CA 1
ATOM 4500 C C . GLU B 1 132 ? 7.266 7.973 -2.951 1 96.25 132 GLU B C 1
ATOM 4502 O O . GLU B 1 132 ? 8.289 8.055 -3.631 1 96.25 132 GLU B O 1
ATOM 4507 N N . LEU B 1 133 ? 6.086 7.734 -3.484 1 96.06 133 LEU B N 1
ATOM 4508 C CA . LEU B 1 133 ? 5.871 7.504 -4.91 1 96.06 133 LEU B CA 1
ATOM 4509 C C . LEU B 1 133 ? 6.348 8.695 -5.73 1 96.06 133 LEU B C 1
ATOM 4511 O O . LEU B 1 133 ? 7.129 8.539 -6.672 1 96.06 133 LEU B O 1
ATOM 4515 N N . ILE B 1 134 ? 5.883 9.859 -5.355 1 97.69 134 ILE B N 1
ATOM 4516 C CA . ILE B 1 134 ? 6.215 11.047 -6.129 1 97.69 134 ILE B CA 1
ATOM 4517 C C . ILE B 1 134 ? 7.711 11.336 -6.027 1 97.69 134 ILE B C 1
ATOM 4519 O O . ILE B 1 134 ? 8.336 11.75 -7.004 1 97.69 134 ILE B O 1
ATOM 4523 N N . THR B 1 135 ? 8.258 11.117 -4.867 1 97.62 135 THR B N 1
ATOM 4524 C CA . THR B 1 135 ? 9.688 11.344 -4.688 1 97.62 135 THR B CA 1
ATOM 4525 C C . THR B 1 135 ? 10.5 10.383 -5.547 1 97.62 135 THR B C 1
ATOM 4527 O O . THR B 1 135 ? 11.477 10.781 -6.191 1 97.62 135 THR B O 1
ATOM 4530 N N . CYS B 1 136 ? 10.102 9.133 -5.605 1 95.44 136 CYS B N 1
ATOM 4531 C CA . CYS B 1 136 ? 10.781 8.125 -6.414 1 95.44 136 CYS B CA 1
ATOM 4532 C C . CYS B 1 136 ? 10.727 8.484 -7.895 1 95.44 136 CYS B C 1
ATOM 4534 O O . CYS B 1 136 ? 11.672 8.219 -8.641 1 95.44 136 CYS B O 1
ATOM 4536 N N . CYS B 1 137 ? 9.688 9.039 -8.312 1 96.69 137 CYS B N 1
ATOM 4537 C CA . CYS B 1 137 ? 9.531 9.406 -9.719 1 96.69 137 CYS B CA 1
ATOM 4538 C C . CYS B 1 137 ? 10.406 10.602 -10.07 1 96.69 137 CYS B C 1
ATOM 4540 O O . CYS B 1 137 ? 10.891 10.711 -11.195 1 96.69 137 CYS B O 1
ATOM 4542 N N . LEU B 1 138 ? 10.641 11.484 -9.109 1 98 138 LEU B N 1
ATOM 4543 C CA . LEU B 1 138 ? 11.18 12.797 -9.453 1 98 138 LEU B CA 1
ATOM 4544 C C . LEU B 1 138 ? 12.672 12.867 -9.156 1 98 138 LEU B C 1
ATOM 4546 O O . LEU B 1 138 ? 13.383 13.703 -9.711 1 98 138 LEU B O 1
ATOM 4550 N N . ALA B 1 139 ? 13.18 12.031 -8.258 1 97.25 139 ALA B N 1
ATOM 4551 C CA . ALA B 1 139 ? 14.539 12.242 -7.766 1 97.25 139 ALA B CA 1
ATOM 4552 C C . ALA B 1 139 ? 15.258 10.914 -7.539 1 97.25 139 ALA B C 1
ATOM 4554 O O . ALA B 1 139 ? 14.617 9.891 -7.301 1 97.25 139 ALA B O 1
ATOM 4555 N N . ASP B 1 140 ? 16.531 10.938 -7.645 1 95.75 140 ASP B N 1
ATOM 4556 C CA . ASP B 1 140 ? 17.406 9.82 -7.301 1 95.75 140 ASP B CA 1
ATOM 4557 C C . ASP B 1 140 ? 17.984 9.992 -5.902 1 95.75 140 ASP B C 1
ATOM 4559 O O . ASP B 1 140 ? 17.984 11.094 -5.355 1 95.75 140 ASP B O 1
ATOM 4563 N N . PRO B 1 141 ? 18.453 8.844 -5.258 1 94.12 141 PRO B N 1
ATOM 4564 C CA . PRO B 1 141 ? 19.125 8.992 -3.967 1 94.12 141 PRO B CA 1
ATOM 4565 C C . PRO B 1 141 ? 20.25 10.031 -4.004 1 94.12 141 PRO B C 1
ATOM 4567 O O . PRO B 1 141 ? 21.031 10.062 -4.949 1 94.12 141 PRO B O 1
ATOM 4570 N N . GLY B 1 142 ? 20.25 10.922 -3.027 1 95.62 142 GLY B N 1
ATOM 4571 C CA . GLY B 1 142 ? 21.25 11.969 -2.973 1 95.62 142 GLY B CA 1
ATOM 4572 C C . GLY B 1 142 ? 20.734 13.32 -3.434 1 95.62 142 GLY B C 1
ATOM 4573 O O . GLY B 1 142 ? 21.25 14.359 -3.025 1 95.62 142 GLY B O 1
ATOM 4574 N N . ASP B 1 143 ? 19.672 13.359 -4.312 1 97.75 143 ASP B N 1
ATOM 4575 C CA . ASP B 1 143 ? 19.016 14.602 -4.711 1 97.75 143 ASP B CA 1
ATOM 4576 C C . ASP B 1 143 ? 18.297 15.242 -3.529 1 97.75 143 ASP B C 1
ATOM 4578 O O . ASP B 1 143 ? 18.188 14.648 -2.455 1 97.75 143 ASP B O 1
ATOM 4582 N N . ALA B 1 144 ? 17.812 16.516 -3.758 1 98.31 144 ALA B N 1
ATOM 4583 C CA . ALA B 1 144 ? 17.203 17.203 -2.627 1 98.31 144 ALA B CA 1
ATOM 4584 C C . ALA B 1 144 ? 15.938 17.938 -3.055 1 98.31 144 ALA B C 1
ATOM 4586 O O . ALA B 1 144 ? 15.766 18.25 -4.234 1 98.31 144 ALA B O 1
ATOM 4587 N N . PHE B 1 145 ? 15.109 18.156 -2.125 1 98.75 145 PHE B N 1
ATOM 4588 C CA . PHE B 1 145 ? 13.969 19.062 -2.256 1 98.75 145 PHE B CA 1
ATOM 4589 C C . PHE B 1 145 ? 14.062 20.203 -1.248 1 98.75 145 PHE B C 1
ATOM 4591 O O . PHE B 1 145 ? 14.516 20 -0.117 1 98.75 145 PHE B O 1
ATOM 4598 N N . LEU B 1 146 ? 13.695 21.391 -1.692 1 98.88 146 LEU B N 1
ATOM 4599 C CA . LEU B 1 146 ? 13.516 22.516 -0.784 1 98.88 146 LEU B CA 1
ATOM 4600 C C . LEU B 1 146 ? 12.172 22.422 -0.067 1 98.88 146 LEU B C 1
ATOM 4602 O O . LEU B 1 146 ? 11.156 22.125 -0.688 1 98.88 146 LEU B O 1
ATOM 4606 N N . VAL B 1 147 ? 12.172 22.688 1.242 1 98.81 147 VAL B N 1
ATOM 4607 C CA . VAL B 1 147 ? 10.945 22.594 2.027 1 98.81 147 VAL B CA 1
ATOM 4608 C C . VAL B 1 147 ? 10.867 23.781 2.998 1 98.81 147 VAL B C 1
ATOM 4610 O O . VAL B 1 147 ? 11.75 23.938 3.85 1 98.81 147 VAL B O 1
ATOM 4613 N N . PRO B 1 148 ? 9.852 24.578 2.938 1 98.75 148 PRO B N 1
ATOM 4614 C CA . PRO B 1 148 ? 9.711 25.688 3.885 1 98.75 148 PRO B CA 1
ATOM 4615 C C . PRO B 1 148 ? 9.508 25.219 5.32 1 98.75 148 PRO B C 1
ATOM 4617 O O . PRO B 1 148 ? 8.766 24.266 5.559 1 98.75 148 PRO B O 1
ATOM 4620 N N . THR B 1 149 ? 10.148 25.812 6.246 1 98.38 149 THR B N 1
ATOM 4621 C CA . THR B 1 149 ? 9.984 25.516 7.664 1 98.38 149 THR B CA 1
ATOM 4622 C C . THR B 1 149 ? 9.094 26.547 8.344 1 98.38 149 THR B C 1
ATOM 4624 O O . THR B 1 149 ? 9.086 27.719 7.953 1 98.38 149 THR B O 1
ATOM 4627 N N . PRO B 1 150 ? 8.344 26.188 9.359 1 98.38 150 PRO B N 1
ATOM 4628 C CA . PRO B 1 150 ? 8.242 24.812 9.875 1 98.38 150 PRO B CA 1
ATOM 4629 C C . PRO B 1 150 ? 7.426 23.906 8.969 1 98.38 150 PRO B C 1
ATOM 4631 O O . PRO B 1 150 ? 6.523 24.375 8.266 1 98.38 150 PRO B O 1
ATOM 4634 N N . TYR B 1 151 ? 7.781 22.594 8.906 1 97.94 151 TYR B N 1
ATOM 4635 C CA . TYR B 1 151 ? 7.023 21.672 8.078 1 97.94 151 TYR B CA 1
ATOM 4636 C C . TYR B 1 151 ? 6.707 20.391 8.852 1 97.94 151 TYR B C 1
ATOM 4638 O O . TYR B 1 151 ? 7.25 20.156 9.93 1 97.94 151 TYR B O 1
ATOM 4646 N N . TYR B 1 152 ? 5.816 19.625 8.406 1 96.94 152 TYR B N 1
ATOM 4647 C CA . TYR B 1 152 ? 5.344 18.375 8.984 1 96.94 152 TYR B CA 1
ATOM 4648 C C . TYR B 1 152 ? 6.496 17.406 9.195 1 96.94 152 TYR B C 1
ATOM 4650 O O . TYR B 1 152 ? 7.188 17.031 8.242 1 96.94 152 TYR B O 1
ATOM 4658 N N . PRO B 1 153 ? 6.668 16.922 10.422 1 94.62 153 PRO B N 1
ATOM 4659 C CA . PRO B 1 153 ? 7.824 16.078 10.734 1 94.62 153 PRO B CA 1
ATOM 4660 C C . PRO B 1 153 ? 7.801 14.742 9.984 1 94.62 153 PRO B C 1
ATOM 4662 O O . PRO B 1 153 ? 8.859 14.164 9.727 1 94.62 153 PRO B O 1
ATOM 4665 N N . GLY B 1 154 ? 6.652 14.258 9.633 1 93.88 154 GLY B N 1
ATOM 4666 C CA . GLY B 1 154 ? 6.547 13 8.914 1 93.88 154 GLY B CA 1
ATOM 4667 C C . GLY B 1 154 ? 7.211 13.031 7.551 1 93.88 154 GLY B C 1
ATOM 4668 O O . GLY B 1 154 ? 7.52 11.984 6.98 1 93.88 154 GLY B O 1
ATOM 4669 N N . PHE B 1 155 ? 7.465 14.203 7 1 95.62 155 PHE B N 1
ATOM 4670 C CA . PHE B 1 155 ? 8.164 14.32 5.727 1 95.62 155 PHE B CA 1
ATOM 4671 C C . PHE B 1 155 ? 9.539 13.68 5.801 1 95.62 155 PHE B C 1
ATOM 4673 O O . PHE B 1 155 ? 10.023 13.117 4.82 1 95.62 155 PHE B O 1
ATOM 4680 N N . ASP B 1 156 ? 10.18 13.758 6.953 1 93.81 156 ASP B N 1
ATOM 4681 C CA . ASP B 1 156 ? 11.508 13.188 7.117 1 93.81 156 ASP B CA 1
ATOM 4682 C C . ASP B 1 156 ? 11.492 11.68 6.867 1 93.81 156 ASP B C 1
ATOM 4684 O O . ASP B 1 156 ? 12.406 11.141 6.242 1 93.81 156 ASP B O 1
ATOM 4688 N N . ARG B 1 157 ? 10.547 11.094 7.32 1 91.62 157 ARG B N 1
ATOM 4689 C CA . ARG B 1 157 ? 10.398 9.664 7.094 1 91.62 157 ARG B CA 1
ATOM 4690 C C . ARG B 1 157 ? 9.852 9.383 5.699 1 91.62 157 ARG B C 1
ATOM 4692 O O . ARG B 1 157 ? 10.445 8.617 4.934 1 91.62 157 ARG B O 1
ATOM 4699 N N . ASP B 1 158 ? 8.734 10.008 5.371 1 93.81 158 ASP B N 1
ATOM 4700 C CA . ASP B 1 158 ? 7.93 9.68 4.199 1 93.81 158 ASP B CA 1
ATOM 4701 C C . ASP B 1 158 ? 8.703 9.953 2.908 1 93.81 158 ASP B C 1
ATOM 4703 O O . ASP B 1 158 ? 8.523 9.25 1.911 1 93.81 158 ASP B O 1
ATOM 4707 N N . LEU B 1 159 ? 9.562 11.016 2.955 1 95.94 159 LEU B N 1
ATOM 4708 C CA . LEU B 1 159 ? 10.242 11.438 1.736 1 95.94 159 LEU B CA 1
ATOM 4709 C C . LEU B 1 159 ? 11.672 10.914 1.708 1 95.94 159 LEU B C 1
ATOM 4711 O O . LEU B 1 159 ? 12.211 10.625 0.637 1 95.94 159 LEU B O 1
ATOM 4715 N N . LYS B 1 160 ? 12.336 10.711 2.854 1 94.44 160 LYS B N 1
ATOM 4716 C CA . LYS B 1 160 ? 13.781 10.508 2.871 1 94.44 160 LYS B CA 1
ATOM 4717 C C . LYS B 1 160 ? 14.125 9.039 3.078 1 94.44 160 LYS B C 1
ATOM 4719 O O . LYS B 1 160 ? 15.047 8.516 2.451 1 94.44 160 LYS B O 1
ATOM 4724 N N . TRP B 1 161 ? 13.414 8.352 3.9 1 91.88 161 TRP B N 1
ATOM 4725 C CA . TRP B 1 161 ? 13.891 7.09 4.465 1 91.88 161 TRP B CA 1
ATOM 4726 C C . TRP B 1 161 ? 14.094 6.043 3.373 1 91.88 161 TRP B C 1
ATOM 4728 O O . TRP B 1 161 ? 15.188 5.508 3.213 1 91.88 161 TRP B O 1
ATOM 4738 N N . ARG B 1 162 ? 13.102 5.84 2.549 1 91.31 162 ARG B N 1
ATOM 4739 C CA . ARG B 1 162 ? 13.18 4.777 1.55 1 91.31 162 ARG B CA 1
ATOM 4740 C C . ARG B 1 162 ? 13.797 5.289 0.255 1 91.31 162 ARG B C 1
ATOM 4742 O O . ARG B 1 162 ? 14.391 4.516 -0.502 1 91.31 162 ARG B O 1
ATOM 4749 N N . THR B 1 163 ? 13.734 6.578 -0.004 1 93.5 163 THR B N 1
ATOM 4750 C CA . THR B 1 163 ? 14.133 7.125 -1.296 1 93.5 163 THR B CA 1
ATOM 4751 C C . THR B 1 163 ? 15.594 7.582 -1.264 1 93.5 163 THR B C 1
ATOM 4753 O O . THR B 1 163 ? 16.25 7.668 -2.307 1 93.5 163 THR B O 1
ATOM 4756 N N . GLY B 1 164 ? 16.078 8.016 -0.042 1 93.69 164 GLY B N 1
ATOM 4757 C CA . GLY B 1 164 ? 17.438 8.492 0.103 1 93.69 164 GLY B CA 1
ATOM 4758 C C . GLY B 1 164 ? 17.609 9.945 -0.275 1 93.69 164 GLY B C 1
ATOM 4759 O O . GLY B 1 164 ? 18.734 10.445 -0.357 1 93.69 164 GLY B O 1
ATOM 4760 N N . VAL B 1 165 ? 16.531 10.664 -0.469 1 96.31 165 VAL B N 1
ATOM 4761 C CA . VAL B 1 165 ? 16.641 12.07 -0.848 1 96.31 165 VAL B CA 1
ATOM 4762 C C . VAL B 1 165 ? 16.906 12.922 0.393 1 96.31 165 VAL B C 1
ATOM 4764 O O . VAL B 1 165 ? 16.781 12.445 1.521 1 96.31 165 VAL B O 1
ATOM 4767 N N . GLN B 1 166 ? 17.281 14.117 0.156 1 97.25 166 GLN B N 1
ATOM 4768 C CA . GLN B 1 166 ? 17.516 15.078 1.227 1 97.25 166 GLN B CA 1
ATOM 4769 C C . GLN B 1 166 ? 16.438 16.172 1.225 1 97.25 166 GLN B C 1
ATOM 4771 O O . GLN B 1 166 ? 15.836 16.453 0.188 1 97.25 166 GLN B O 1
ATOM 4776 N N . LEU B 1 167 ? 16.188 16.734 2.348 1 98.06 167 LEU B N 1
ATOM 4777 C CA . LEU B 1 167 ? 15.328 17.906 2.484 1 98.06 167 LEU B CA 1
ATOM 4778 C C . LEU B 1 167 ? 16.125 19.109 2.945 1 98.06 167 LEU B C 1
ATOM 4780 O O . LEU B 1 167 ? 16.812 19.062 3.971 1 98.06 167 LEU B O 1
ATOM 4784 N N . ILE B 1 168 ? 16.078 20.141 2.176 1 98.5 168 ILE B N 1
ATOM 4785 C CA . ILE B 1 168 ? 16.781 21.375 2.492 1 98.5 168 ILE B CA 1
ATOM 4786 C C . ILE B 1 168 ? 15.781 22.438 2.941 1 98.5 168 ILE B C 1
ATOM 4788 O O . ILE B 1 168 ? 14.883 22.797 2.184 1 98.5 168 ILE B O 1
ATOM 4792 N N . PRO B 1 169 ? 15.922 22.984 4.121 1 98 169 PRO B N 1
ATOM 4793 C CA . PRO B 1 169 ? 14.945 23.938 4.656 1 98 169 PRO B CA 1
ATOM 4794 C C . PRO B 1 169 ? 14.992 25.297 3.951 1 98 169 PRO B C 1
ATOM 4796 O O . PRO B 1 169 ? 16.078 25.797 3.656 1 98 169 PRO B O 1
ATOM 4799 N N . VAL B 1 170 ? 13.875 25.781 3.629 1 98.75 170 VAL B N 1
ATOM 4800 C CA . VAL B 1 170 ? 13.664 27.203 3.311 1 98.75 170 VAL B CA 1
ATOM 4801 C C . VAL B 1 170 ? 13.18 27.938 4.555 1 98.75 170 VAL B C 1
ATOM 4803 O O . VAL B 1 170 ? 12.031 27.797 4.965 1 98.75 170 VAL B O 1
ATOM 4806 N N . ILE B 1 171 ? 13.992 28.812 5.062 1 98.06 171 ILE B N 1
ATOM 4807 C CA . ILE B 1 171 ? 13.742 29.375 6.383 1 98.06 171 ILE B CA 1
ATOM 4808 C C . ILE B 1 171 ? 12.656 30.453 6.285 1 98.06 171 ILE B C 1
ATOM 4810 O O . ILE B 1 171 ? 12.797 31.406 5.531 1 98.06 171 ILE B O 1
ATOM 4814 N N . CYS B 1 172 ? 11.594 30.219 7.008 1 97.75 172 CYS B N 1
ATOM 4815 C CA . CYS B 1 172 ? 10.523 31.203 7.168 1 97.75 172 CYS B CA 1
ATOM 4816 C C . CYS B 1 172 ? 10.43 31.672 8.617 1 97.75 172 CYS B C 1
ATOM 4818 O O . CYS B 1 172 ? 10.602 30.875 9.547 1 97.75 172 CYS B O 1
ATOM 4820 N N . GLU B 1 173 ? 10.109 32.906 8.805 1 96.62 173 GLU B N 1
ATOM 4821 C CA . GLU B 1 173 ? 10.188 33.5 10.141 1 96.62 173 GLU B CA 1
ATOM 4822 C C . GLU B 1 173 ? 8.828 34 10.609 1 96.62 173 GLU B C 1
ATOM 4824 O O . GLU B 1 173 ? 7.988 34.375 9.789 1 96.62 173 GLU B O 1
ATOM 4829 N N . SER B 1 174 ? 8.695 34.031 11.883 1 96.88 174 SER B N 1
ATOM 4830 C CA . SER B 1 174 ? 7.43 34.469 12.477 1 96.88 174 SER B CA 1
ATOM 4831 C C . SER B 1 174 ? 7.203 35.969 12.289 1 96.88 174 SER B C 1
ATOM 4833 O O . SER B 1 174 ? 6.062 36.438 12.344 1 96.88 174 SER B O 1
ATOM 4835 N N . SER B 1 175 ? 8.242 36.688 12.023 1 96.44 175 SER B N 1
ATOM 4836 C CA . SER B 1 175 ? 8.141 38.125 11.883 1 96.44 175 SER B CA 1
ATOM 4837 C C . SER B 1 175 ? 7.227 38.531 10.727 1 96.44 175 SER B C 1
ATOM 4839 O O . SER B 1 175 ? 6.664 39.625 10.711 1 96.44 175 SER B O 1
ATOM 4841 N N . ASN B 1 176 ? 7.047 37.656 9.773 1 96.44 176 ASN B N 1
ATOM 4842 C CA . ASN B 1 176 ? 6.117 37.906 8.68 1 96.44 176 ASN B CA 1
ATOM 4843 C C . ASN B 1 176 ? 5.141 36.719 8.523 1 96.44 176 ASN B C 1
ATOM 4845 O O . ASN B 1 176 ? 4.812 36.344 7.398 1 96.44 176 ASN B O 1
ATOM 4849 N N . ASN B 1 177 ? 4.836 36.094 9.648 1 96.94 177 ASN B N 1
ATOM 4850 C CA . ASN B 1 177 ? 3.859 35.031 9.727 1 96.94 177 ASN B CA 1
ATOM 4851 C C . ASN B 1 177 ? 4.309 33.812 8.93 1 96.94 177 ASN B C 1
ATOM 4853 O O . ASN B 1 177 ? 3.49 33.125 8.289 1 96.94 177 ASN B O 1
ATOM 4857 N N . PHE B 1 178 ? 5.605 33.594 8.828 1 98 178 PHE B N 1
ATOM 4858 C CA . PHE B 1 178 ? 6.227 32.406 8.203 1 98 178 PHE B CA 1
ATOM 4859 C C . PHE B 1 178 ? 5.945 32.375 6.707 1 98 178 PHE B C 1
ATOM 4861 O O . PHE B 1 178 ? 5.773 31.312 6.125 1 98 178 PHE B O 1
ATOM 4868 N N . LYS B 1 179 ? 5.855 33.5 6.078 1 97.56 179 LYS B N 1
ATOM 4869 C CA . LYS B 1 179 ? 5.637 33.594 4.641 1 97.56 179 LYS B CA 1
ATOM 4870 C C . LYS B 1 179 ? 6.836 33.062 3.857 1 97.56 179 LYS B C 1
ATOM 4872 O O . LYS B 1 179 ? 7.984 33.312 4.23 1 97.56 179 LYS B O 1
ATOM 4877 N N . ILE B 1 180 ? 6.586 32.312 2.811 1 98.38 180 ILE B N 1
ATOM 4878 C CA . ILE B 1 180 ? 7.637 31.906 1.893 1 98.38 180 ILE B CA 1
ATOM 4879 C C . ILE B 1 180 ? 8.039 33.062 0.994 1 98.38 180 ILE B C 1
ATOM 4881 O O . ILE B 1 180 ? 7.191 33.656 0.309 1 98.38 180 ILE B O 1
ATOM 4885 N N . THR B 1 181 ? 9.297 33.406 0.958 1 98.12 181 THR B N 1
ATOM 4886 C CA . THR B 1 181 ? 9.75 34.531 0.153 1 98.12 181 THR B CA 1
ATOM 4887 C C . THR B 1 181 ? 10.68 34.062 -0.961 1 98.12 181 THR B C 1
ATOM 4889 O O . THR B 1 181 ? 11.305 33 -0.853 1 98.12 181 THR B O 1
ATOM 4892 N N . LYS B 1 182 ? 10.703 34.844 -1.972 1 98.19 182 LYS B N 1
ATOM 4893 C CA . LYS B 1 182 ? 11.625 34.562 -3.068 1 98.19 182 LYS B CA 1
ATOM 4894 C C . LYS B 1 182 ? 13.062 34.531 -2.578 1 98.19 182 LYS B C 1
ATOM 4896 O O . LYS B 1 182 ? 13.844 33.656 -2.996 1 98.19 182 LYS B O 1
ATOM 4901 N N . GLU B 1 183 ? 13.375 35.438 -1.741 1 98.31 183 GLU B N 1
ATOM 4902 C CA . GLU B 1 183 ? 14.727 35.531 -1.205 1 98.31 183 GLU B CA 1
ATOM 4903 C C . GLU B 1 183 ? 15.117 34.25 -0.467 1 98.31 183 GLU B C 1
ATOM 4905 O O . GLU B 1 183 ? 16.219 33.75 -0.646 1 98.31 183 GLU B O 1
ATOM 4910 N N . ALA B 1 184 ? 14.266 33.781 0.362 1 98.5 184 ALA B N 1
ATOM 4911 C CA . ALA B 1 184 ? 14.547 32.562 1.118 1 98.5 184 ALA B CA 1
ATOM 4912 C C . ALA B 1 184 ? 14.719 31.359 0.185 1 98.5 184 ALA B C 1
ATOM 4914 O O . ALA B 1 184 ? 15.578 30.516 0.417 1 98.5 184 ALA B O 1
ATOM 4915 N N . LEU B 1 185 ? 13.922 31.281 -0.864 1 98.75 185 LEU B N 1
ATOM 4916 C CA . LEU B 1 185 ? 14.023 30.219 -1.857 1 98.75 185 LEU B CA 1
ATOM 4917 C C . LEU B 1 185 ? 15.375 30.266 -2.568 1 98.75 185 LEU B C 1
ATOM 4919 O O . LEU B 1 185 ? 16.047 29.234 -2.697 1 98.75 185 LEU B O 1
ATOM 4923 N N . GLU B 1 186 ? 15.727 31.469 -2.992 1 98.69 186 GLU B N 1
ATOM 4924 C CA . GLU B 1 186 ? 16.984 31.656 -3.711 1 98.69 186 GLU B CA 1
ATOM 4925 C C . GLU B 1 186 ? 18.172 31.297 -2.836 1 98.69 186 GLU B C 1
ATOM 4927 O O . GLU B 1 186 ? 19.125 30.641 -3.297 1 98.69 186 GLU B O 1
ATOM 4932 N N . GLU B 1 187 ? 18.109 31.719 -1.649 1 98.5 187 GLU B N 1
ATOM 4933 C CA . GLU B 1 187 ? 19.203 31.438 -0.723 1 98.5 187 GLU B CA 1
ATOM 4934 C C . GLU B 1 187 ? 19.375 29.938 -0.525 1 98.5 187 GLU B C 1
ATOM 4936 O O . GLU B 1 187 ? 20.5 29.422 -0.589 1 98.5 187 GLU B O 1
ATOM 4941 N N . ALA B 1 188 ? 18.297 29.25 -0.269 1 98.62 188 ALA B N 1
ATOM 4942 C CA . ALA B 1 188 ? 18.359 27.812 -0.075 1 98.62 188 ALA B CA 1
ATOM 4943 C C . ALA B 1 188 ? 18.891 27.109 -1.326 1 98.62 188 ALA B C 1
ATOM 4945 O O . ALA B 1 188 ? 19.703 26.188 -1.234 1 98.62 188 ALA B O 1
ATOM 4946 N N . PHE B 1 189 ? 18.406 27.516 -2.463 1 98.56 189 PHE B N 1
ATOM 4947 C CA . PHE B 1 189 ? 18.812 26.922 -3.734 1 98.56 189 PHE B CA 1
ATOM 4948 C C . PHE B 1 189 ? 20.297 27.141 -3.98 1 98.56 189 PHE B C 1
ATOM 4950 O O . PHE B 1 189 ? 21 26.203 -4.355 1 98.56 189 PHE B O 1
ATOM 4957 N N . GLU B 1 190 ? 20.766 28.344 -3.746 1 98.19 190 GLU B N 1
ATOM 4958 C CA . GLU B 1 190 ? 22.156 28.688 -3.988 1 98.19 190 GLU B CA 1
ATOM 4959 C C . GLU B 1 190 ? 23.078 27.953 -3.021 1 98.19 190 GLU B C 1
ATOM 4961 O O . GLU B 1 190 ? 24.172 27.5 -3.404 1 98.19 190 GLU B O 1
ATOM 4966 N N . ASN B 1 191 ? 22.688 27.875 -1.841 1 98 191 ASN B N 1
ATOM 4967 C CA . ASN B 1 191 ? 23.469 27.141 -0.862 1 98 191 ASN B CA 1
ATOM 4968 C C . ASN B 1 191 ? 23.594 25.656 -1.23 1 98 191 ASN B C 1
ATOM 4970 O O . ASN B 1 191 ? 24.641 25.047 -1.036 1 98 191 ASN B O 1
ATOM 4974 N N . ALA B 1 192 ? 22.484 25.109 -1.692 1 97.94 192 ALA B N 1
ATOM 4975 C CA . ALA B 1 192 ? 22.516 23.719 -2.16 1 97.94 192 ALA B CA 1
ATOM 4976 C C . ALA B 1 192 ? 23.5 23.562 -3.32 1 97.94 192 ALA B C 1
ATOM 4978 O O . ALA B 1 192 ? 24.266 22.594 -3.359 1 97.94 192 ALA B O 1
ATOM 4979 N N . LYS B 1 193 ? 23.469 24.438 -4.195 1 96.62 193 LYS B N 1
ATOM 4980 C CA . LYS B 1 193 ? 24.359 24.406 -5.355 1 96.62 193 LYS B CA 1
ATOM 4981 C C . LYS B 1 193 ? 25.812 24.484 -4.926 1 96.62 193 LYS B C 1
ATOM 4983 O O . LYS B 1 193 ? 26.672 23.766 -5.449 1 96.62 193 LYS B O 1
ATOM 4988 N N . LYS B 1 194 ? 26.078 25.328 -4.02 1 97.44 194 LYS B N 1
ATOM 4989 C CA . LYS B 1 194 ? 27.438 25.484 -3.506 1 97.44 194 LYS B CA 1
ATOM 4990 C C . LYS B 1 194 ? 27.938 24.188 -2.871 1 97.44 194 LYS B C 1
ATOM 4992 O O . LYS B 1 194 ? 29.125 23.875 -2.918 1 97.44 194 LYS B O 1
ATOM 4997 N N . SER B 1 195 ? 27.047 23.484 -2.354 1 97.31 195 SER B N 1
ATOM 4998 C CA . SER B 1 195 ? 27.375 22.219 -1.697 1 97.31 195 SER B CA 1
ATOM 4999 C C . SER B 1 195 ? 27.297 21.047 -2.672 1 97.31 195 SER B C 1
ATOM 5001 O O . SER B 1 195 ? 27.328 19.891 -2.26 1 97.31 195 SER B O 1
ATOM 5003 N N . SER B 1 196 ? 27.031 21.281 -3.928 1 97.25 196 SER B N 1
ATOM 5004 C CA . SER B 1 196 ? 26.969 20.297 -5.004 1 97.25 196 SER B CA 1
ATOM 5005 C C . SER B 1 196 ? 25.812 19.328 -4.793 1 97.25 196 SER B C 1
ATOM 5007 O O . SER B 1 196 ? 25.938 18.125 -5.043 1 97.25 196 SER B O 1
ATOM 5009 N N . ILE B 1 197 ? 24.797 19.859 -4.234 1 97.69 197 ILE B N 1
ATOM 5010 C CA . ILE B 1 197 ? 23.562 19.078 -4.074 1 97.69 197 ILE B CA 1
ATOM 5011 C C . ILE B 1 197 ? 22.578 19.438 -5.176 1 97.69 197 ILE B C 1
ATOM 5013 O O . ILE B 1 197 ? 22.25 20.609 -5.359 1 97.69 197 ILE B O 1
ATOM 5017 N N . LYS B 1 198 ? 22.125 18.438 -5.898 1 97.5 198 LYS B N 1
ATOM 5018 C CA . LYS B 1 198 ? 21.172 18.672 -6.98 1 97.5 198 LYS B CA 1
ATOM 5019 C C . LYS B 1 198 ? 19.75 18.844 -6.441 1 97.5 198 LYS B C 1
ATOM 5021 O O . LYS B 1 198 ? 19.188 17.906 -5.859 1 97.5 198 LYS B O 1
ATOM 5026 N N . VAL B 1 199 ? 19.172 19.984 -6.602 1 98.25 199 VAL B N 1
ATOM 5027 C CA . VAL B 1 199 ? 17.812 20.281 -6.168 1 98.25 199 VAL B CA 1
ATOM 5028 C C . VAL B 1 199 ? 16.828 19.875 -7.266 1 98.25 199 VAL B C 1
ATOM 5030 O O . VAL B 1 199 ? 16.953 20.312 -8.414 1 98.25 199 VAL B O 1
ATOM 5033 N N . LYS B 1 200 ? 15.836 19.094 -6.867 1 98.38 200 LYS B N 1
ATOM 5034 C CA . LYS B 1 200 ? 14.898 18.547 -7.852 1 98.38 200 LYS B CA 1
ATOM 5035 C C . LYS B 1 200 ? 13.547 19.25 -7.77 1 98.38 200 LYS B C 1
ATOM 5037 O O . LYS B 1 200 ? 12.727 19.141 -8.68 1 98.38 200 LYS B O 1
ATOM 5042 N N . GLY B 1 201 ? 13.32 19.984 -6.676 1 98.62 201 GLY B N 1
ATOM 5043 C CA . GLY B 1 201 ? 12.031 20.641 -6.586 1 98.62 201 GLY B CA 1
ATOM 5044 C C . GLY B 1 201 ? 11.781 21.281 -5.23 1 98.62 201 GLY B C 1
ATOM 5045 O O . GLY B 1 201 ? 12.688 21.344 -4.398 1 98.62 201 GLY B O 1
ATOM 5046 N N . VAL B 1 202 ? 10.602 21.844 -5.07 1 98.81 202 VAL B N 1
ATOM 5047 C CA . VAL B 1 202 ? 10.07 22.406 -3.832 1 98.81 202 VAL B CA 1
ATOM 5048 C C . VAL B 1 202 ? 8.844 21.609 -3.395 1 98.81 202 VAL B C 1
ATOM 5050 O O . VAL B 1 202 ? 8 21.266 -4.219 1 98.81 202 VAL B O 1
ATOM 5053 N N . ILE B 1 203 ? 8.805 21.25 -2.137 1 98.81 203 ILE B N 1
ATOM 5054 C CA . ILE B 1 203 ? 7.633 20.609 -1.563 1 98.81 203 ILE B CA 1
ATOM 5055 C C . ILE B 1 203 ? 6.988 21.531 -0.532 1 98.81 203 ILE B C 1
ATOM 5057 O O . ILE B 1 203 ? 7.648 21.984 0.404 1 98.81 203 ILE B O 1
ATOM 5061 N N . ILE B 1 204 ? 5.715 21.781 -0.657 1 98.5 204 ILE B N 1
ATOM 5062 C CA . ILE B 1 204 ? 5.02 22.609 0.318 1 98.5 204 ILE B CA 1
ATOM 5063 C C . ILE B 1 204 ? 3.725 21.922 0.75 1 98.5 204 ILE B C 1
ATOM 5065 O O . ILE B 1 204 ? 3.164 21.109 0.005 1 98.5 204 ILE B O 1
ATOM 5069 N N . ALA B 1 205 ? 3.35 22.203 1.914 1 98.38 205 ALA B N 1
ATOM 5070 C CA . ALA B 1 205 ? 2.016 21.828 2.387 1 98.38 205 ALA B CA 1
ATOM 5071 C C . ALA B 1 205 ? 1.084 23.047 2.377 1 98.38 205 ALA B C 1
ATOM 5073 O O . ALA B 1 205 ? 1.405 24.094 2.951 1 98.38 205 ALA B O 1
ATOM 5074 N N . ASN B 1 206 ? 0.025 22.953 1.708 1 98.56 206 ASN B N 1
ATOM 5075 C CA . ASN B 1 206 ? -0.996 23.984 1.622 1 98.56 206 ASN B CA 1
ATOM 5076 C C . ASN B 1 206 ? -2.4 23.406 1.731 1 98.56 206 ASN B C 1
ATOM 5078 O O . ASN B 1 206 ? -2.895 22.781 0.789 1 98.56 206 ASN B O 1
ATOM 5082 N N . PRO B 1 207 ? -3.092 23.672 2.783 1 98.25 207 PRO B N 1
ATOM 5083 C CA . PRO B 1 207 ? -2.748 24.422 3.994 1 98.25 207 PRO B CA 1
ATOM 5084 C C . PRO B 1 207 ? -1.536 23.844 4.723 1 98.25 207 PRO B C 1
ATOM 5086 O O . PRO B 1 207 ? -1.267 22.656 4.625 1 98.25 207 PRO B O 1
ATOM 5089 N N . SER B 1 208 ? -0.884 24.734 5.465 1 98.38 208 SER B N 1
ATOM 5090 C CA . SER B 1 208 ? 0.383 24.391 6.105 1 98.38 208 SER B CA 1
ATOM 5091 C C . SER B 1 208 ? 0.161 23.547 7.355 1 98.38 208 SER B C 1
ATOM 5093 O O . SER B 1 208 ? -0.731 23.844 8.156 1 98.38 208 SER B O 1
ATOM 5095 N N . ASN B 1 209 ? 0.774 22.5 7.496 1 98.19 209 ASN B N 1
ATOM 5096 C CA . ASN B 1 209 ? 1.052 21.797 8.742 1 98.19 209 ASN B CA 1
ATOM 5097 C C . ASN B 1 209 ? 2.484 22.031 9.211 1 98.19 209 ASN B C 1
ATOM 5099 O O . ASN B 1 209 ? 3.432 21.531 8.602 1 98.19 209 ASN B O 1
ATOM 5103 N N . PRO B 1 210 ? 2.689 22.891 10.125 1 98.06 210 PRO B N 1
ATOM 5104 C CA . PRO B 1 210 ? 1.882 22.969 11.344 1 98.06 210 PRO B CA 1
ATOM 5105 C C . PRO B 1 210 ? 1.157 24.312 11.477 1 98.06 210 PRO B C 1
ATOM 5107 O O . PRO B 1 210 ? 0.421 24.531 12.445 1 98.06 210 PRO B O 1
ATOM 5110 N N . LEU B 1 211 ? 1.263 25.203 10.586 1 98.38 211 LEU B N 1
ATOM 5111 C CA . LEU B 1 211 ? 0.87 26.594 10.82 1 98.38 211 LEU B CA 1
ATOM 5112 C C . LEU B 1 211 ? -0.646 26.75 10.766 1 98.38 211 LEU B C 1
ATOM 5114 O O . LEU B 1 211 ? -1.198 27.703 11.32 1 98.38 211 LEU B O 1
ATOM 5118 N N . GLY B 1 212 ? -1.295 25.891 10.055 1 97.94 212 GLY B N 1
ATOM 5119 C CA . GLY B 1 212 ? -2.738 25.984 9.898 1 97.94 212 GLY B CA 1
ATOM 5120 C C . GLY B 1 212 ? -3.162 27.141 9.008 1 97.94 212 GLY B C 1
ATOM 5121 O O . GLY B 1 212 ? -4.266 27.672 9.148 1 97.94 212 GLY B O 1
ATOM 5122 N N . THR B 1 213 ? -2.297 27.547 8.133 1 97.56 213 THR B N 1
ATOM 5123 C CA . THR B 1 213 ? -2.582 28.672 7.246 1 97.56 213 THR B CA 1
ATOM 5124 C C . THR B 1 213 ? -2.592 28.219 5.789 1 97.56 213 THR B C 1
ATOM 5126 O O . THR B 1 213 ? -1.884 27.281 5.418 1 97.56 213 THR B O 1
ATOM 5129 N N . THR B 1 214 ? -3.377 28.875 4.988 1 97.81 214 THR B N 1
ATOM 5130 C CA . THR B 1 214 ? -3.309 28.703 3.541 1 97.81 214 THR B CA 1
ATOM 5131 C C . THR B 1 214 ? -2.246 29.609 2.932 1 97.81 214 THR B C 1
ATOM 5133 O O . THR B 1 214 ? -1.938 30.672 3.484 1 97.81 214 THR B O 1
ATOM 5136 N N . VAL B 1 215 ? -1.67 29.188 1.88 1 97.62 215 VAL B N 1
ATOM 5137 C CA . VAL B 1 215 ? -0.674 29.984 1.171 1 97.62 215 VAL B CA 1
ATOM 5138 C C . VAL B 1 215 ? -1.372 30.984 0.254 1 97.62 215 VAL B C 1
ATOM 5140 O O . VAL B 1 215 ? -2.266 30.609 -0.512 1 97.62 215 VAL B O 1
ATOM 5143 N N . GLU B 1 216 ? -0.96 32.188 0.292 1 96.19 216 GLU B N 1
ATOM 5144 C CA . GLU B 1 216 ? -1.584 33.281 -0.48 1 96.19 216 GLU B CA 1
ATOM 5145 C C . GLU B 1 216 ? -1.31 33.094 -1.973 1 96.19 216 GLU B C 1
ATOM 5147 O O . GLU B 1 216 ? -0.297 32.531 -2.363 1 96.19 216 GLU B O 1
ATOM 5152 N N . ARG B 1 217 ? -2.16 33.719 -2.748 1 97.19 217 ARG B N 1
ATOM 5153 C CA . ARG B 1 217 ? -2.068 33.656 -4.203 1 97.19 217 ARG B CA 1
ATOM 5154 C C . ARG B 1 217 ? -0.715 34.156 -4.688 1 97.19 217 ARG B C 1
ATOM 5156 O O . ARG B 1 217 ? -0.042 33.5 -5.477 1 97.19 217 ARG B O 1
ATOM 5163 N N . GLU B 1 218 ? -0.302 35.25 -4.199 1 97.38 218 GLU B N 1
ATOM 5164 C CA . GLU B 1 218 ? 0.943 35.875 -4.645 1 97.38 218 GLU B CA 1
ATOM 5165 C C . GLU B 1 218 ? 2.145 35 -4.332 1 97.38 218 GLU B C 1
ATOM 5167 O O . GLU B 1 218 ? 3.078 34.906 -5.133 1 97.38 218 GLU B O 1
ATOM 5172 N N . THR B 1 219 ? 2.119 34.406 -3.197 1 98.06 219 THR B N 1
ATOM 5173 C CA . THR B 1 219 ? 3.197 33.5 -2.809 1 98.06 219 THR B CA 1
ATOM 5174 C C . THR B 1 219 ? 3.244 32.312 -3.732 1 98.06 219 THR B C 1
ATOM 5176 O O . THR B 1 219 ? 4.324 31.844 -4.117 1 98.06 219 THR B O 1
ATOM 5179 N N . GLN B 1 220 ? 2.133 31.734 -4.117 1 98.5 220 GLN B N 1
ATOM 5180 C CA . GLN B 1 220 ? 2.08 30.594 -5.02 1 98.5 220 GLN B CA 1
ATOM 5181 C C . GLN B 1 220 ? 2.588 30.969 -6.41 1 98.5 220 GLN B C 1
ATOM 5183 O O . GLN B 1 220 ? 3.266 30.172 -7.062 1 98.5 220 GLN B O 1
ATOM 5188 N N . ILE B 1 221 ? 2.232 32.156 -6.84 1 98.44 221 ILE B N 1
ATOM 5189 C CA . ILE B 1 221 ? 2.746 32.656 -8.117 1 98.44 221 ILE B CA 1
ATOM 5190 C C . ILE B 1 221 ? 4.27 32.75 -8.055 1 98.44 221 ILE B C 1
ATOM 5192 O O . ILE B 1 221 ? 4.961 32.375 -9 1 98.44 221 ILE B O 1
ATOM 5196 N N . THR B 1 222 ? 4.75 33.25 -6.93 1 98.12 222 THR B N 1
ATOM 5197 C CA . THR B 1 222 ? 6.191 33.312 -6.719 1 98.12 222 THR B CA 1
ATOM 5198 C C . THR B 1 222 ? 6.828 31.938 -6.809 1 98.12 222 THR B C 1
ATOM 5200 O O . THR B 1 222 ? 7.879 31.766 -7.426 1 98.12 222 THR B O 1
ATOM 5203 N N . LEU B 1 223 ? 6.219 30.953 -6.246 1 98.62 223 LEU B N 1
ATOM 5204 C CA . LEU B 1 223 ? 6.707 29.578 -6.277 1 98.62 223 LEU B CA 1
ATOM 5205 C C . LEU B 1 223 ? 6.746 29.047 -7.703 1 98.62 223 LEU B C 1
ATOM 5207 O O . LEU B 1 223 ? 7.742 28.453 -8.125 1 98.62 223 LEU B O 1
ATOM 5211 N N . VAL B 1 224 ? 5.664 29.266 -8.445 1 98.62 224 VAL B N 1
ATOM 5212 C CA . VAL B 1 224 ? 5.57 28.781 -9.812 1 98.62 224 VAL B CA 1
ATOM 5213 C C . VAL B 1 224 ? 6.648 29.438 -10.672 1 98.62 224 VAL B C 1
ATOM 5215 O O . VAL B 1 224 ? 7.312 28.766 -11.469 1 98.62 224 VAL B O 1
ATOM 5218 N N . ASN B 1 225 ? 6.828 30.734 -10.508 1 98.25 225 ASN B N 1
ATOM 5219 C CA . ASN B 1 225 ? 7.867 31.438 -11.25 1 98.25 225 ASN B CA 1
ATOM 5220 C C . ASN B 1 225 ? 9.258 30.906 -10.914 1 98.25 225 ASN B C 1
ATOM 5222 O O . ASN B 1 225 ? 10.086 30.703 -11.797 1 98.25 225 ASN B O 1
ATOM 5226 N N . PHE B 1 226 ? 9.477 30.688 -9.664 1 98.38 226 PHE B N 1
ATOM 5227 C CA . PHE B 1 226 ? 10.766 30.203 -9.18 1 98.38 226 PHE B CA 1
ATOM 5228 C C . PHE B 1 226 ? 11.094 28.859 -9.797 1 98.38 226 PHE B C 1
ATOM 5230 O O . PHE B 1 226 ? 12.188 28.672 -10.336 1 98.38 226 PHE B O 1
ATOM 5237 N N . ILE B 1 227 ? 10.172 27.891 -9.758 1 98.12 227 ILE B N 1
ATOM 5238 C CA . ILE B 1 227 ? 10.453 26.547 -10.242 1 98.12 227 ILE B CA 1
ATOM 5239 C C . ILE B 1 227 ? 10.617 26.562 -11.758 1 98.12 227 ILE B C 1
ATOM 5241 O O . ILE B 1 227 ? 11.406 25.797 -12.312 1 98.12 227 ILE B O 1
ATOM 5245 N N . ASN B 1 228 ? 9.891 27.422 -12.43 1 97.56 228 ASN B N 1
ATOM 5246 C CA . ASN B 1 228 ? 10.039 27.547 -13.875 1 97.56 228 ASN B CA 1
ATOM 5247 C C . ASN B 1 228 ? 11.422 28.078 -14.25 1 97.56 228 ASN B C 1
ATOM 5249 O O . ASN B 1 228 ? 12.031 27.594 -15.203 1 97.56 228 ASN B O 1
ATOM 5253 N N . GLU B 1 229 ? 11.82 29.094 -13.531 1 97.12 229 GLU B N 1
ATOM 5254 C CA . GLU B 1 229 ? 13.133 29.672 -13.781 1 97.12 229 GLU B CA 1
ATOM 5255 C C . GLU B 1 229 ? 14.242 28.641 -13.562 1 97.12 229 GLU B C 1
ATOM 5257 O O . GLU B 1 229 ? 15.203 28.594 -14.328 1 97.12 229 GLU B O 1
ATOM 5262 N N . LYS B 1 230 ? 14.078 27.844 -12.555 1 97.44 230 LYS B N 1
ATOM 5263 C CA . LYS B 1 230 ? 15.125 26.906 -12.172 1 97.44 230 LYS B CA 1
ATOM 5264 C C . LYS B 1 230 ? 14.938 25.547 -12.859 1 97.44 230 LYS B C 1
ATOM 5266 O O . LYS B 1 230 ? 15.82 24.703 -12.812 1 97.44 230 LYS B O 1
ATOM 5271 N N . GLN B 1 231 ? 13.773 25.359 -13.484 1 96.94 231 GLN B N 1
ATOM 5272 C CA . GLN B 1 231 ? 13.406 24.094 -14.117 1 96.94 231 GLN B CA 1
ATOM 5273 C C . GLN B 1 231 ? 13.469 22.938 -13.117 1 96.94 231 GLN B C 1
ATOM 5275 O O . GLN B 1 231 ? 14.133 21.922 -13.367 1 96.94 231 GLN B O 1
ATOM 5280 N N . ILE B 1 232 ? 12.781 23.078 -12.016 1 98.19 232 ILE B N 1
ATOM 5281 C CA . ILE B 1 232 ? 12.625 22.062 -10.984 1 98.19 232 ILE B CA 1
ATOM 5282 C C . ILE B 1 232 ? 11.148 21.875 -10.656 1 98.19 232 ILE B C 1
ATOM 5284 O O . ILE B 1 232 ? 10.305 22.672 -11.086 1 98.19 232 ILE B O 1
ATOM 5288 N N . HIS B 1 233 ? 10.805 20.844 -9.938 1 98.69 233 HIS B N 1
ATOM 5289 C CA . HIS B 1 233 ? 9.414 20.453 -9.719 1 98.69 233 HIS B CA 1
ATOM 5290 C C . HIS B 1 233 ? 8.812 21.203 -8.539 1 98.69 233 HIS B C 1
ATOM 5292 O O . HIS B 1 233 ? 9.539 21.719 -7.684 1 98.69 233 HIS B O 1
ATOM 5298 N N . LEU B 1 234 ? 7.496 21.344 -8.516 1 98.88 234 LEU B N 1
ATOM 5299 C CA . LEU B 1 234 ? 6.707 21.781 -7.375 1 98.88 234 LEU B CA 1
ATOM 5300 C C . LEU B 1 234 ? 5.703 20.719 -6.957 1 98.88 234 LEU B C 1
ATOM 5302 O O . LEU B 1 234 ? 4.84 20.328 -7.746 1 98.88 234 LEU B O 1
ATOM 5306 N N . VAL B 1 235 ? 5.875 20.219 -5.805 1 98.88 235 VAL B N 1
ATOM 5307 C CA . VAL B 1 235 ? 4.938 19.266 -5.215 1 98.88 235 VAL B CA 1
ATOM 5308 C C . VAL B 1 235 ? 4.129 19.938 -4.113 1 98.88 235 VAL B C 1
ATOM 5310 O O . VAL B 1 235 ? 4.688 20.375 -3.107 1 98.88 235 VAL B O 1
ATOM 5313 N N . CYS B 1 236 ? 2.857 20 -4.254 1 98.88 236 CYS B N 1
ATOM 5314 C CA . CYS B 1 236 ? 1.98 20.641 -3.275 1 98.88 236 CYS B CA 1
ATOM 5315 C C . CYS B 1 236 ? 1.164 19.594 -2.52 1 98.88 236 CYS B C 1
ATOM 5317 O O . CYS B 1 236 ? 0.289 18.953 -3.096 1 98.88 236 CYS B O 1
ATOM 5319 N N . ASP B 1 237 ? 1.455 19.422 -1.272 1 98.75 237 ASP B N 1
ATOM 5320 C CA . ASP B 1 237 ? 0.63 18.609 -0.394 1 98.75 237 ASP B CA 1
ATOM 5321 C C . ASP B 1 237 ? -0.624 19.359 0.045 1 98.75 237 ASP B C 1
ATOM 5323 O O . ASP B 1 237 ? -0.55 20.266 0.868 1 98.75 237 ASP B O 1
ATOM 5327 N N . GLU B 1 238 ? -1.761 18.953 -0.478 1 98.75 238 GLU B N 1
ATOM 5328 C CA . GLU B 1 238 ? -3.018 19.656 -0.215 1 98.75 238 GLU B CA 1
ATOM 5329 C C . GLU B 1 238 ? -3.973 18.781 0.59 1 98.75 238 GLU B C 1
ATOM 5331 O O . GLU B 1 238 ? -5.184 18.812 0.364 1 98.75 238 GLU B O 1
ATOM 5336 N N . ILE B 1 239 ? -3.447 18.047 1.503 1 98.12 239 ILE B N 1
ATOM 5337 C CA . ILE B 1 239 ? -4.203 17.031 2.229 1 98.12 239 ILE B CA 1
ATOM 5338 C C . ILE B 1 239 ? -5.203 17.703 3.164 1 98.12 239 ILE B C 1
ATOM 5340 O O . ILE B 1 239 ? -6.168 17.078 3.611 1 98.12 239 ILE B O 1
ATOM 5344 N N . TYR B 1 240 ? -5.074 19.016 3.482 1 98.44 240 TYR B N 1
ATOM 5345 C CA . TYR B 1 240 ? -5.969 19.75 4.375 1 98.44 240 TYR B CA 1
ATOM 5346 C C . TYR B 1 240 ? -6.875 20.688 3.594 1 98.44 240 TYR B C 1
ATOM 5348 O O . TYR B 1 240 ? -7.43 21.641 4.156 1 98.44 240 TYR B O 1
ATOM 5356 N N . SER B 1 241 ? -7.105 20.5 2.346 1 98.12 241 SER B N 1
ATOM 5357 C CA . SER B 1 241 ? -7.742 21.453 1.452 1 98.12 241 SER B CA 1
ATOM 5358 C C . SER B 1 241 ? -9.211 21.672 1.814 1 98.12 241 SER B C 1
ATOM 5360 O O . SER B 1 241 ? -9.797 22.703 1.489 1 98.12 241 SER B O 1
ATOM 5362 N N . ALA B 1 242 ? -9.82 20.734 2.521 1 97.69 242 ALA B N 1
ATOM 5363 C CA . ALA B 1 242 ? -11.227 20.859 2.877 1 97.69 242 ALA B CA 1
ATOM 5364 C C . ALA B 1 242 ? -11.391 21.266 4.34 1 97.69 242 ALA B C 1
ATOM 5366 O O . ALA B 1 242 ? -12.5 21.219 4.883 1 97.69 242 ALA B O 1
ATOM 5367 N N . THR B 1 243 ? -10.359 21.609 4.992 1 98.19 243 THR B N 1
ATOM 5368 C CA . THR B 1 243 ? -10.422 21.906 6.418 1 98.19 243 THR B CA 1
ATOM 5369 C C . THR B 1 243 ? -10.453 23.422 6.645 1 98.19 243 THR B C 1
ATOM 5371 O O . THR B 1 243 ? -10.133 23.891 7.734 1 98.19 243 THR B O 1
ATOM 5374 N N . ILE B 1 244 ? -10.781 24.188 5.602 1 98 244 ILE B N 1
ATOM 5375 C CA . ILE B 1 244 ? -10.852 25.641 5.703 1 98 244 ILE B CA 1
ATOM 5376 C C . ILE B 1 244 ? -12.055 26.047 6.562 1 98 244 ILE B C 1
ATOM 5378 O O . ILE B 1 244 ? -13.188 25.641 6.281 1 98 244 ILE B O 1
ATOM 5382 N N . PHE B 1 245 ? -11.828 26.828 7.578 1 97.12 245 PHE B N 1
ATOM 5383 C CA . PHE B 1 245 ? -12.945 27.156 8.453 1 97.12 245 PHE B CA 1
ATOM 5384 C C . PHE B 1 245 ? -13.094 28.672 8.602 1 97.12 245 PHE B C 1
ATOM 5386 O O . PHE B 1 245 ? -13.992 29.156 9.297 1 97.12 245 PHE B O 1
ATOM 5393 N N . SER B 1 246 ? -12.219 29.406 7.969 1 95.69 246 SER B N 1
ATOM 5394 C CA . SER B 1 246 ? -12.32 30.875 7.918 1 95.69 246 SER B CA 1
ATOM 5395 C C . SER B 1 246 ? -11.656 31.422 6.66 1 95.69 246 SER B C 1
ATOM 5397 O O . SER B 1 246 ? -10.945 30.703 5.957 1 95.69 246 SER B O 1
ATOM 5399 N N . ARG B 1 247 ? -11.922 32.688 6.41 1 93.62 247 ARG B N 1
ATOM 5400 C CA . ARG B 1 247 ? -11.32 33.344 5.25 1 93.62 247 ARG B CA 1
ATOM 5401 C C . ARG B 1 247 ? -9.828 33.562 5.465 1 93.62 247 ARG B C 1
ATOM 5403 O O . ARG B 1 247 ? -9.375 33.719 6.602 1 93.62 247 ARG B O 1
ATOM 5410 N N . PRO B 1 248 ? -9.125 33.594 4.375 1 93.56 248 PRO B N 1
ATOM 5411 C CA . PRO B 1 248 ? -9.492 33.469 2.965 1 93.56 248 PRO B CA 1
ATOM 5412 C C . PRO B 1 248 ? -9.773 32 2.561 1 93.56 248 PRO B C 1
ATOM 5414 O O . PRO B 1 248 ? -9.391 31.078 3.277 1 93.56 248 PRO B O 1
ATOM 5417 N N . ASN B 1 249 ? -10.375 31.906 1.378 1 92.38 249 ASN B N 1
ATOM 5418 C CA . ASN B 1 249 ? -10.648 30.578 0.835 1 92.38 249 ASN B CA 1
ATOM 5419 C C . ASN B 1 249 ? -9.367 29.906 0.348 1 92.38 249 ASN B C 1
ATOM 5421 O O . ASN B 1 249 ? -8.375 30.578 0.053 1 92.38 249 ASN B O 1
ATOM 5425 N N . PHE B 1 250 ? -9.461 28.625 0.281 1 95.88 250 PHE B N 1
ATOM 5426 C CA . PHE B 1 250 ? -8.352 27.828 -0.204 1 95.88 250 PHE B CA 1
ATOM 5427 C C . PHE B 1 250 ? -8.133 28.047 -1.697 1 95.88 250 PHE B C 1
ATOM 5429 O O . PHE B 1 250 ? -9.094 28.047 -2.473 1 95.88 250 PHE B O 1
ATOM 5436 N N . ILE B 1 251 ? -6.914 28.266 -2.066 1 97.5 251 ILE B N 1
ATOM 5437 C CA . ILE B 1 251 ? -6.508 28.312 -3.467 1 97.5 251 ILE B CA 1
ATOM 5438 C C . ILE B 1 251 ? -5.531 27.188 -3.764 1 97.5 251 ILE B C 1
ATOM 5440 O O . ILE B 1 251 ? -4.438 27.125 -3.197 1 97.5 251 ILE B O 1
ATOM 5444 N N . SER B 1 252 ? -5.914 26.281 -4.621 1 98.19 252 SER B N 1
ATOM 5445 C CA . SER B 1 252 ? -5.055 25.172 -5.039 1 98.19 252 SER B CA 1
ATOM 5446 C C . SER B 1 252 ? -4.023 25.641 -6.066 1 98.19 252 SER B C 1
ATOM 5448 O O . SER B 1 252 ? -4.266 26.578 -6.816 1 98.19 252 SER B O 1
ATOM 5450 N N . ILE B 1 253 ? -2.914 24.953 -6.117 1 98.69 253 ILE B N 1
ATOM 5451 C CA . ILE B 1 253 ? -1.909 25.219 -7.145 1 98.69 253 ILE B CA 1
ATOM 5452 C C . ILE B 1 253 ? -2.516 25 -8.531 1 98.69 253 ILE B C 1
ATOM 5454 O O . ILE B 1 253 ? -2.117 25.656 -9.5 1 98.69 253 ILE B O 1
ATOM 5458 N N . ALA B 1 254 ? -3.5 24.125 -8.641 1 98.38 254 ALA B N 1
ATOM 5459 C CA . ALA B 1 254 ? -4.184 23.828 -9.898 1 98.38 254 ALA B CA 1
ATOM 5460 C C . ALA B 1 254 ? -4.883 25.078 -10.438 1 98.38 254 ALA B C 1
ATOM 5462 O O . ALA B 1 254 ? -5.047 25.219 -11.656 1 98.38 254 ALA B O 1
ATOM 5463 N N . GLU B 1 255 ? -5.328 25.938 -9.555 1 97.5 255 GLU B N 1
ATOM 5464 C CA . GLU B 1 255 ? -5.938 27.188 -9.969 1 97.5 255 GLU B CA 1
ATOM 5465 C C . GLU B 1 255 ? -4.879 28.188 -10.438 1 97.5 255 GLU B C 1
ATOM 5467 O O . GLU B 1 255 ? -5.078 28.891 -11.43 1 97.5 255 GLU B O 1
ATOM 5472 N N . ILE B 1 256 ? -3.789 28.203 -9.789 1 98 256 ILE B N 1
ATOM 5473 C CA . ILE B 1 256 ? -2.721 29.156 -10.055 1 98 256 ILE B CA 1
ATOM 5474 C C . ILE B 1 256 ? -2.137 28.906 -11.438 1 98 256 ILE B C 1
ATOM 5476 O O . ILE B 1 256 ? -1.874 29.859 -12.188 1 98 256 ILE B O 1
ATOM 5480 N N . ILE B 1 257 ? -1.946 27.672 -11.82 1 97.12 257 ILE B N 1
ATOM 5481 C CA . ILE B 1 257 ? -1.24 27.344 -13.062 1 97.12 257 ILE B CA 1
ATOM 5482 C C . ILE B 1 257 ? -2.168 27.562 -14.258 1 97.12 257 ILE B C 1
ATOM 5484 O O . ILE B 1 257 ? -1.735 27.484 -15.406 1 97.12 257 ILE B O 1
ATOM 5488 N N . GLU B 1 258 ? -3.402 27.797 -14.016 1 95.5 258 GLU B N 1
ATOM 5489 C CA . GLU B 1 258 ? -4.309 28.234 -15.07 1 95.5 258 GLU B CA 1
ATOM 5490 C C . GLU B 1 258 ? -4.148 29.734 -15.359 1 95.5 258 GLU B C 1
ATOM 5492 O O . GLU B 1 258 ? -4.527 30.203 -16.422 1 95.5 258 GLU B O 1
ATOM 5497 N N . GLU B 1 259 ? -3.549 30.406 -14.414 1 93.56 259 GLU B N 1
ATOM 5498 C CA . GLU B 1 259 ? -3.469 31.875 -14.469 1 93.56 259 GLU B CA 1
ATOM 5499 C C . GLU B 1 259 ? -2.096 32.312 -14.953 1 93.56 259 GLU B C 1
ATOM 5501 O O . GLU B 1 259 ? -1.953 33.438 -15.484 1 93.56 259 GLU B O 1
ATOM 5506 N N . VAL B 1 260 ? -1.181 31.531 -14.742 1 94.5 260 VAL B N 1
ATOM 5507 C CA . VAL B 1 260 ? 0.194 31.906 -15.039 1 94.5 260 VAL B CA 1
ATOM 5508 C C . VAL B 1 260 ? 0.789 30.953 -16.078 1 94.5 260 VAL B C 1
ATOM 5510 O O . VAL B 1 260 ? 0.545 29.75 -16.016 1 94.5 260 VAL B O 1
ATOM 5513 N N . GLU B 1 261 ? 1.496 31.516 -17.047 1 94.31 261 GLU B N 1
ATOM 5514 C CA . GLU B 1 261 ? 2.217 30.656 -17.984 1 94.31 261 GLU B CA 1
ATOM 5515 C C . GLU B 1 261 ? 3.322 29.875 -17.281 1 94.31 261 GLU B C 1
ATOM 5517 O O . GLU B 1 261 ? 4.164 30.453 -16.594 1 94.31 261 GLU B O 1
ATOM 5522 N N . CYS B 1 262 ? 3.246 28.609 -17.375 1 96.06 262 CYS B N 1
ATOM 5523 C CA . CYS B 1 262 ? 4.238 27.781 -16.719 1 96.06 262 CYS B CA 1
ATOM 5524 C C . CYS B 1 262 ? 4.332 26.406 -17.375 1 96.06 262 CYS B C 1
ATOM 5526 O O . CYS B 1 262 ? 3.488 26.062 -18.203 1 96.06 262 CYS B O 1
ATOM 5528 N N . ASN B 1 263 ? 5.387 25.703 -17.188 1 97.38 263 ASN B N 1
ATOM 5529 C CA . ASN B 1 263 ? 5.5 24.297 -17.547 1 97.38 263 ASN B CA 1
ATOM 5530 C C . ASN B 1 263 ? 4.707 23.406 -16.594 1 97.38 263 ASN B C 1
ATOM 5532 O O . ASN B 1 263 ? 5.195 23.047 -15.523 1 97.38 263 ASN B O 1
ATOM 5536 N N . ARG B 1 264 ? 3.586 22.984 -17.016 1 97.5 264 ARG B N 1
ATOM 5537 C CA . ARG B 1 264 ? 2.668 22.234 -16.156 1 97.5 264 ARG B CA 1
ATOM 5538 C C . ARG B 1 264 ? 3.26 20.891 -15.758 1 97.5 264 ARG B C 1
ATOM 5540 O O . ARG B 1 264 ? 2.867 20.312 -14.75 1 97.5 264 ARG B O 1
ATOM 5547 N N . ASP B 1 265 ? 4.199 20.406 -16.547 1 97.56 265 ASP B N 1
ATOM 5548 C CA . ASP B 1 265 ? 4.816 19.109 -16.281 1 97.56 265 ASP B CA 1
ATOM 5549 C C . ASP B 1 265 ? 5.594 19.141 -14.969 1 97.56 265 ASP B C 1
ATOM 5551 O O . ASP B 1 265 ? 5.953 18.078 -14.43 1 97.56 265 ASP B O 1
ATOM 5555 N N . LEU B 1 266 ? 5.852 20.312 -14.43 1 98.44 266 LEU B N 1
ATOM 5556 C CA . LEU B 1 266 ? 6.625 20.469 -13.203 1 98.44 266 LEU B CA 1
ATOM 5557 C C . LEU B 1 266 ? 5.711 20.469 -11.984 1 98.44 266 LEU B C 1
ATOM 5559 O O . LEU B 1 266 ? 6.184 20.531 -10.844 1 98.44 266 LEU B O 1
ATOM 5563 N N . ILE B 1 267 ? 4.379 20.297 -12.188 1 98.69 267 ILE B N 1
ATOM 5564 C CA . ILE B 1 267 ? 3.422 20.547 -11.109 1 98.69 267 ILE B CA 1
ATOM 5565 C C . ILE B 1 267 ? 2.789 19.219 -10.68 1 98.69 267 ILE B C 1
ATOM 5567 O O . ILE B 1 267 ? 2.244 18.484 -11.508 1 98.69 267 ILE B O 1
ATOM 5571 N N . HIS B 1 268 ? 2.814 18.953 -9.398 1 98.81 268 HIS B N 1
ATOM 5572 C CA . HIS B 1 268 ? 2.254 17.75 -8.805 1 98.81 268 HIS B CA 1
ATOM 5573 C C . HIS B 1 268 ? 1.501 18.078 -7.516 1 98.81 268 HIS B C 1
ATOM 5575 O O . HIS B 1 268 ? 1.853 19.016 -6.805 1 98.81 268 HIS B O 1
ATOM 5581 N N . ILE B 1 269 ? 0.463 17.312 -7.234 1 98.88 269 ILE B N 1
ATOM 5582 C CA . ILE B 1 269 ? -0.356 17.5 -6.039 1 98.88 269 ILE B CA 1
ATOM 5583 C C . ILE B 1 269 ? -0.453 16.188 -5.273 1 98.88 269 ILE B C 1
ATOM 5585 O O . ILE B 1 269 ? -0.647 15.125 -5.875 1 98.88 269 ILE B O 1
ATOM 5589 N N . ILE B 1 270 ? -0.237 16.219 -4.016 1 98.75 270 ILE B N 1
ATOM 5590 C CA . ILE B 1 270 ? -0.52 15.109 -3.107 1 98.75 270 ILE B CA 1
ATOM 5591 C C . ILE B 1 270 ? -1.837 15.359 -2.377 1 98.75 270 ILE B C 1
ATOM 5593 O O . ILE B 1 270 ? -2.113 16.484 -1.959 1 98.75 270 ILE B O 1
ATOM 5597 N N . TYR B 1 271 ? -2.645 14.383 -2.273 1 98.38 271 TYR B N 1
ATOM 5598 C CA . TYR B 1 271 ? -3.928 14.484 -1.591 1 98.38 271 TYR B CA 1
ATOM 5599 C C . TYR B 1 271 ? -4.266 13.188 -0.869 1 98.38 271 TYR B C 1
ATOM 5601 O O . TYR B 1 271 ? -3.561 12.18 -1.017 1 98.38 271 TYR B O 1
ATOM 5609 N N . SER B 1 272 ? -5.203 13.211 0.039 1 97.75 272 SER B N 1
ATOM 5610 C CA . SER B 1 272 ? -5.68 12.062 0.803 1 97.75 272 SER B CA 1
ATOM 5611 C C . SER B 1 272 ? -7.035 12.352 1.441 1 97.75 272 SER B C 1
ATOM 5613 O O . SER B 1 272 ? -7.445 13.508 1.543 1 97.75 272 SER B O 1
ATOM 5615 N N . LEU B 1 273 ? -7.738 11.344 1.843 1 97.69 273 LEU B N 1
ATOM 5616 C CA . LEU B 1 273 ? -9.008 11.484 2.541 1 97.69 273 LEU B CA 1
ATOM 5617 C C . LEU B 1 273 ? -8.812 11.414 4.051 1 97.69 273 LEU B C 1
ATOM 5619 O O . LEU B 1 273 ? -9.781 11.5 4.812 1 97.69 273 LEU B O 1
ATOM 5623 N N . SER B 1 274 ? -7.629 11.359 4.492 1 97.19 274 SER B N 1
ATOM 5624 C CA . SER B 1 274 ? -7.293 11.133 5.895 1 97.19 274 SER B CA 1
ATOM 5625 C C . SER B 1 274 ? -7.738 12.305 6.766 1 97.19 274 SER B C 1
ATOM 5627 O O . SER B 1 274 ? -8.094 12.117 7.934 1 97.19 274 SER B O 1
ATOM 5629 N N . LYS B 1 275 ? -7.625 13.492 6.203 1 97.94 275 LYS B N 1
ATOM 5630 C CA . LYS B 1 275 ? -7.883 14.68 7.012 1 97.94 275 LYS B CA 1
ATOM 5631 C C . LYS B 1 275 ? -9.227 15.305 6.648 1 97.94 275 LYS B C 1
ATOM 5633 O O . LYS B 1 275 ? -10.047 15.57 7.527 1 97.94 275 LYS B O 1
ATOM 5638 N N . ASP B 1 276 ? -9.469 15.422 5.387 1 97.62 276 ASP B N 1
ATOM 5639 C CA . ASP B 1 276 ? -10.68 16.078 4.914 1 97.62 276 ASP B CA 1
ATOM 5640 C C . ASP B 1 276 ? -11.93 15.281 5.289 1 97.62 276 ASP B C 1
ATOM 5642 O O . ASP B 1 276 ? -12.945 15.852 5.676 1 97.62 276 ASP B O 1
ATOM 5646 N N . MET B 1 277 ? -11.836 13.93 5.168 1 97.19 277 MET B N 1
ATOM 5647 C CA . MET B 1 277 ? -12.969 13.078 5.508 1 97.19 277 MET B CA 1
ATOM 5648 C C . MET B 1 277 ? -12.758 12.406 6.863 1 97.19 277 MET B C 1
ATOM 5650 O O . MET B 1 277 ? -13.711 11.891 7.457 1 97.19 277 MET B O 1
ATOM 5654 N N . GLY B 1 278 ? -11.547 12.391 7.281 1 97.19 278 GLY B N 1
ATOM 5655 C CA . GLY B 1 278 ? -11.234 11.773 8.562 1 97.19 278 GLY B CA 1
ATOM 5656 C C . GLY B 1 278 ? -11.023 10.273 8.469 1 97.19 278 GLY B C 1
ATOM 5657 O O . GLY B 1 278 ? -11.32 9.547 9.414 1 97.19 278 GLY B O 1
ATOM 5658 N N . PHE B 1 279 ? -10.477 9.789 7.27 1 96.44 279 PHE B N 1
ATOM 5659 C CA . PHE B 1 279 ? -10.367 8.352 7.059 1 96.44 279 PHE B CA 1
ATOM 5660 C C . PHE B 1 279 ? -8.906 7.934 6.938 1 96.44 279 PHE B C 1
ATOM 5662 O O . PHE B 1 279 ? -8.523 7.266 5.969 1 96.44 279 PHE B O 1
ATOM 5669 N N . PRO B 1 280 ? -8.055 8.227 7.906 1 95.94 280 PRO B N 1
ATOM 5670 C CA . PRO B 1 280 ? -6.672 7.781 7.742 1 95.94 280 PRO B CA 1
ATOM 5671 C C . PRO B 1 280 ? -6.531 6.262 7.742 1 95.94 280 PRO B C 1
ATOM 5673 O O . PRO B 1 280 ? -5.617 5.723 7.117 1 95.94 280 PRO B O 1
ATOM 5676 N N . GLY B 1 281 ? -7.43 5.559 8.422 1 95.69 281 GLY B N 1
ATOM 5677 C CA . GLY B 1 281 ? -7.375 4.105 8.461 1 95.69 281 GLY B CA 1
ATOM 5678 C C . GLY B 1 281 ? -7.605 3.459 7.109 1 95.69 281 GLY B C 1
ATOM 5679 O O . GLY B 1 281 ? -7.16 2.332 6.871 1 95.69 281 GLY B O 1
ATOM 5680 N N . PHE B 1 282 ? -8.281 4.121 6.227 1 96.25 282 PHE B N 1
ATOM 5681 C CA . PHE B 1 282 ? -8.609 3.561 4.922 1 96.25 282 PHE B CA 1
ATOM 5682 C C . PHE B 1 282 ? -7.402 3.619 3.992 1 96.25 282 PHE B C 1
ATOM 5684 O O . PHE B 1 282 ? -7.395 2.979 2.939 1 96.25 282 PHE B O 1
ATOM 5691 N N . ARG B 1 283 ? -6.406 4.383 4.355 1 95.25 283 ARG B N 1
ATOM 5692 C CA . ARG B 1 283 ? -5.098 4.414 3.711 1 95.25 283 ARG B CA 1
ATOM 5693 C C . ARG B 1 283 ? -5.215 4.832 2.25 1 95.25 283 ARG B C 1
ATOM 5695 O O . ARG B 1 283 ? -4.617 4.211 1.368 1 95.25 283 ARG B O 1
ATOM 5702 N N . VAL B 1 284 ? -5.957 5.855 2.021 1 96.62 284 VAL B N 1
ATOM 5703 C CA . VAL B 1 284 ? -6.082 6.391 0.669 1 96.62 284 VAL B CA 1
ATOM 5704 C C . VAL B 1 284 ? -5.094 7.535 0.468 1 96.62 284 VAL B C 1
ATOM 5706 O O . VAL B 1 284 ? -5.152 8.547 1.172 1 96.62 284 VAL B O 1
ATOM 5709 N N . GLY B 1 285 ? -4.195 7.387 -0.409 1 96.75 285 GLY B N 1
ATOM 5710 C CA . GLY B 1 285 ? -3.307 8.43 -0.89 1 96.75 285 GLY B CA 1
ATOM 5711 C C . GLY B 1 285 ? -3.436 8.688 -2.381 1 96.75 285 GLY B C 1
ATOM 5712 O O . GLY B 1 285 ? -3.721 7.766 -3.148 1 96.75 285 GLY B O 1
ATOM 5713 N N . ILE B 1 286 ? -3.238 9.945 -2.787 1 97.81 286 ILE B N 1
ATOM 5714 C CA . ILE B 1 286 ? -3.426 10.336 -4.18 1 97.81 286 ILE B CA 1
ATOM 5715 C C . ILE B 1 286 ? -2.25 11.203 -4.633 1 97.81 286 ILE B C 1
ATOM 5717 O O . ILE B 1 286 ? -1.812 12.094 -3.904 1 97.81 286 ILE B O 1
ATOM 5721 N N . VAL B 1 287 ? -1.723 10.883 -5.754 1 98.12 287 VAL B N 1
ATOM 5722 C CA . VAL B 1 287 ? -0.856 11.789 -6.5 1 98.12 287 VAL B CA 1
ATOM 5723 C C . VAL B 1 287 ? -1.562 12.25 -7.773 1 98.12 287 VAL B C 1
ATOM 5725 O O . VAL B 1 287 ? -2.09 11.43 -8.531 1 98.12 287 VAL B O 1
ATOM 5728 N N . TYR B 1 288 ? -1.716 13.461 -7.945 1 98.75 288 TYR B N 1
ATOM 5729 C CA . TYR B 1 288 ? -2.137 14.055 -9.211 1 98.75 288 TYR B CA 1
ATOM 5730 C C . TYR B 1 288 ? -0.978 14.781 -9.883 1 98.75 288 TYR B C 1
ATOM 5732 O O . TYR B 1 288 ? -0.36 15.664 -9.289 1 98.75 288 TYR B O 1
ATOM 5740 N N . SER B 1 289 ? -0.651 14.438 -11.055 1 98.56 289 SER B N 1
ATOM 5741 C CA . SER B 1 289 ? 0.457 15.062 -11.773 1 98.56 289 SER B CA 1
ATOM 5742 C C . SER B 1 289 ? 0.039 15.5 -13.172 1 98.56 289 SER B C 1
ATOM 5744 O O . SER B 1 289 ? -0.72 14.797 -13.844 1 98.56 289 SER B O 1
ATOM 5746 N N . TYR B 1 290 ? 0.55 16.609 -13.586 1 98.19 290 TYR B N 1
ATOM 5747 C CA . TYR B 1 290 ? 0.319 17.078 -14.945 1 98.19 290 TYR B CA 1
ATOM 5748 C C . TYR B 1 290 ? 1.341 16.484 -15.906 1 98.19 290 TYR B C 1
ATOM 5750 O O . TYR B 1 290 ? 1.268 16.719 -17.109 1 98.19 290 TYR B O 1
ATOM 5758 N N . ASN B 1 291 ? 2.262 15.766 -15.438 1 97.94 291 ASN B N 1
ATOM 5759 C CA . ASN B 1 291 ? 3.32 15.117 -16.203 1 97.94 291 ASN B CA 1
ATOM 5760 C C . ASN B 1 291 ? 2.953 13.68 -16.562 1 97.94 291 ASN B C 1
ATOM 5762 O O . ASN B 1 291 ? 2.859 12.82 -15.695 1 97.94 291 ASN B O 1
ATOM 5766 N N . ASP B 1 292 ? 2.857 13.359 -17.797 1 96.75 292 ASP B N 1
ATOM 5767 C CA . ASP B 1 292 ? 2.43 12.047 -18.281 1 96.75 292 ASP B CA 1
ATOM 5768 C C . ASP B 1 292 ? 3.408 10.961 -17.844 1 96.75 292 ASP B C 1
ATOM 5770 O O . ASP B 1 292 ? 2.998 9.844 -17.5 1 96.75 292 ASP B O 1
ATOM 5774 N N . ALA B 1 293 ? 4.648 11.258 -17.875 1 95.38 293 ALA B N 1
ATOM 5775 C CA . ALA B 1 293 ? 5.66 10.266 -17.5 1 95.38 293 ALA B CA 1
ATOM 5776 C C . ALA B 1 293 ? 5.574 9.914 -16.016 1 95.38 293 ALA B C 1
ATOM 5778 O O . ALA B 1 293 ? 5.762 8.758 -15.641 1 95.38 293 ALA B O 1
ATOM 5779 N N . VAL B 1 294 ? 5.305 10.938 -15.203 1 96.81 294 VAL B N 1
ATOM 5780 C CA . VAL B 1 294 ? 5.145 10.711 -13.773 1 96.81 294 VAL B CA 1
ATOM 5781 C C . VAL B 1 294 ? 3.908 9.852 -13.523 1 96.81 294 VAL B C 1
ATOM 5783 O O . VAL B 1 294 ? 3.945 8.922 -12.719 1 96.81 294 VAL B O 1
ATOM 5786 N N . VAL B 1 295 ? 2.83 10.164 -14.234 1 96.56 295 VAL B N 1
ATOM 5787 C CA . VAL B 1 295 ? 1.593 9.406 -14.094 1 96.56 295 VAL B CA 1
ATOM 5788 C C . VAL B 1 295 ? 1.829 7.949 -14.492 1 96.56 295 VAL B C 1
ATOM 5790 O O . VAL B 1 295 ? 1.429 7.031 -13.781 1 96.56 295 VAL B O 1
ATOM 5793 N N . ASP B 1 296 ? 2.508 7.719 -15.578 1 93.38 296 ASP B N 1
ATOM 5794 C CA . ASP B 1 296 ? 2.766 6.371 -16.078 1 93.38 296 ASP B CA 1
ATOM 5795 C C . ASP B 1 296 ? 3.631 5.582 -15.102 1 93.38 296 ASP B C 1
ATOM 5797 O O . ASP B 1 296 ? 3.316 4.434 -14.773 1 93.38 296 ASP B O 1
ATOM 5801 N N . CYS B 1 297 ? 4.66 6.176 -14.625 1 93.69 297 CYS B N 1
ATOM 5802 C CA . CYS B 1 297 ? 5.547 5.52 -13.672 1 93.69 297 CYS B CA 1
ATOM 5803 C C . CYS B 1 297 ? 4.828 5.27 -12.352 1 93.69 297 CYS B C 1
ATOM 5805 O O . CYS B 1 297 ? 4.977 4.199 -11.75 1 93.69 297 CYS B O 1
ATOM 5807 N N . GLY B 1 298 ? 4.098 6.293 -11.953 1 94.5 298 GLY B N 1
ATOM 5808 C CA . GLY B 1 298 ? 3.346 6.156 -10.719 1 94.5 298 GLY B CA 1
ATOM 5809 C C . GLY B 1 298 ? 2.346 5.016 -10.75 1 94.5 298 GLY B C 1
ATOM 5810 O O . GLY B 1 298 ? 2.168 4.312 -9.75 1 94.5 298 GLY B O 1
ATOM 5811 N N . ARG B 1 299 ? 1.725 4.848 -11.789 1 92.69 299 ARG B N 1
ATOM 5812 C CA . ARG B 1 299 ? 0.767 3.756 -11.93 1 92.69 299 ARG B CA 1
ATOM 5813 C C . ARG B 1 299 ? 1.458 2.4 -11.82 1 92.69 299 ARG B C 1
ATOM 5815 O O . ARG B 1 299 ? 0.917 1.47 -11.219 1 92.69 299 ARG B O 1
ATOM 5822 N N . LYS B 1 300 ? 2.566 2.307 -12.391 1 90.5 300 LYS B N 1
ATOM 5823 C CA . LYS B 1 300 ? 3.348 1.082 -12.242 1 90.5 300 LYS B CA 1
ATOM 5824 C C . LYS B 1 300 ? 3.73 0.843 -10.789 1 90.5 300 LYS B C 1
ATOM 5826 O O . LYS B 1 300 ? 3.643 -0.283 -10.289 1 90.5 300 LYS B O 1
ATOM 5831 N N . MET B 1 301 ? 4.035 1.869 -10.102 1 90.25 301 MET B N 1
ATOM 5832 C CA . MET B 1 301 ? 4.461 1.785 -8.711 1 90.25 301 MET B CA 1
ATOM 5833 C C . MET B 1 301 ? 3.279 1.465 -7.801 1 90.25 301 MET B C 1
ATOM 5835 O O . MET B 1 301 ? 3.443 0.803 -6.773 1 90.25 301 MET B O 1
ATOM 5839 N N . SER B 1 302 ? 2.158 1.872 -8.211 1 88.44 302 SER B N 1
ATOM 5840 C CA . SER B 1 302 ? 0.967 1.729 -7.383 1 88.44 302 SER B CA 1
ATOM 5841 C C . SER B 1 302 ? 0.651 0.26 -7.121 1 88.44 302 SER B C 1
ATOM 5843 O O . SER B 1 302 ? -0.019 -0.071 -6.141 1 88.44 302 SER B O 1
ATOM 5845 N N . SER B 1 303 ? 1.172 -0.629 -7.934 1 86.12 303 SER B N 1
ATOM 5846 C CA . SER B 1 303 ? 0.918 -2.057 -7.77 1 86.12 303 SER B CA 1
ATOM 5847 C C . SER B 1 303 ? 1.527 -2.582 -6.473 1 86.12 303 SER B C 1
ATOM 5849 O O . SER B 1 303 ? 1.129 -3.639 -5.977 1 86.12 303 SER B O 1
ATOM 5851 N N . PHE B 1 304 ? 2.42 -1.86 -5.891 1 88.38 304 PHE B N 1
ATOM 5852 C CA . PHE B 1 304 ? 3.115 -2.293 -4.688 1 88.38 304 PHE B CA 1
ATOM 5853 C C . PHE B 1 304 ? 2.361 -1.851 -3.438 1 88.38 304 PHE B C 1
ATOM 5855 O O . PHE B 1 304 ? 2.672 -2.295 -2.33 1 88.38 304 PHE B O 1
ATOM 5862 N N . GLY B 1 305 ? 1.397 -1.001 -3.553 1 86.31 305 GLY B N 1
ATOM 5863 C CA . GLY B 1 305 ? 0.671 -0.489 -2.4 1 86.31 305 GLY B CA 1
ATOM 5864 C C . GLY B 1 305 ? -0.698 0.061 -2.754 1 86.31 305 GLY B C 1
ATOM 5865 O O . GLY B 1 305 ? -1.072 1.146 -2.305 1 86.31 305 GLY B O 1
ATOM 5866 N N . LEU B 1 306 ? -1.431 -0.628 -3.514 1 86.38 306 LEU B N 1
ATOM 5867 C CA . LEU B 1 306 ? -2.736 -0.169 -3.975 1 86.38 306 LEU B CA 1
ATOM 5868 C C . LEU B 1 306 ? -3.777 -0.283 -2.865 1 86.38 306 LEU B C 1
ATOM 5870 O O . LEU B 1 306 ? -3.744 -1.228 -2.074 1 86.38 306 LEU B O 1
ATOM 5874 N N . VAL B 1 307 ? -4.668 0.665 -2.822 1 93.25 307 VAL B N 1
ATOM 5875 C CA . VAL B 1 307 ? -5.797 0.643 -1.896 1 93.25 307 VAL B CA 1
ATOM 5876 C C . VAL B 1 307 ? -6.688 -0.562 -2.195 1 93.25 307 VAL B C 1
ATOM 5878 O O . VAL B 1 307 ? -6.957 -0.87 -3.357 1 93.25 307 VAL B O 1
ATOM 5881 N N . SER B 1 308 ? -7.148 -1.222 -1.165 1 95.62 308 SER B N 1
ATOM 5882 C CA . SER B 1 308 ? -8.031 -2.367 -1.355 1 95.62 308 SER B CA 1
ATOM 5883 C C . SER B 1 308 ? -9.242 -1.997 -2.205 1 95.62 308 SER B C 1
ATOM 5885 O O . SER B 1 308 ? -9.828 -0.926 -2.029 1 95.62 308 SER B O 1
ATOM 5887 N N . SER B 1 309 ? -9.625 -2.883 -3.111 1 96 309 SER B N 1
ATOM 5888 C CA . SER B 1 309 ? -10.742 -2.617 -4.012 1 96 309 SER B CA 1
ATOM 5889 C C . SER B 1 309 ? -12.055 -2.463 -3.246 1 96 309 SER B C 1
ATOM 5891 O O . SER B 1 309 ? -12.93 -1.691 -3.646 1 96 309 SER B O 1
ATOM 5893 N N . GLN B 1 310 ? -12.203 -3.18 -2.141 1 96.44 310 GLN B N 1
ATOM 5894 C CA . GLN B 1 310 ? -13.375 -3.037 -1.289 1 96.44 310 GLN B CA 1
ATOM 5895 C C . GLN B 1 310 ? -13.531 -1.603 -0.796 1 96.44 310 GLN B C 1
ATOM 5897 O O . GLN B 1 310 ? -14.625 -1.042 -0.83 1 96.44 310 GLN B O 1
ATOM 5902 N N . THR B 1 311 ? -12.445 -1.038 -0.352 1 96.88 311 THR B N 1
ATOM 5903 C CA . THR B 1 311 ? -12.43 0.332 0.148 1 96.88 311 THR B CA 1
ATOM 5904 C C . THR B 1 311 ? -12.711 1.323 -0.977 1 96.88 311 THR B C 1
ATOM 5906 O O . THR B 1 311 ? -13.484 2.264 -0.802 1 96.88 311 THR B O 1
ATOM 5909 N N . GLN B 1 312 ? -12.102 1.045 -2.115 1 96.94 312 GLN B N 1
ATOM 5910 C CA . GLN B 1 312 ? -12.336 1.9 -3.273 1 96.94 312 GLN B CA 1
ATOM 5911 C C . GLN B 1 312 ? -13.812 1.927 -3.648 1 96.94 312 GLN B C 1
ATOM 5913 O O . GLN B 1 312 ? -14.375 2.992 -3.918 1 96.94 312 GLN B O 1
ATOM 5918 N N . HIS B 1 313 ? -14.398 0.744 -3.674 1 97.25 313 HIS B N 1
ATOM 5919 C CA . HIS B 1 313 ? -15.797 0.613 -4.066 1 97.25 313 HIS B CA 1
ATOM 5920 C C . HIS B 1 313 ? -16.719 1.403 -3.131 1 97.25 313 HIS B C 1
ATOM 5922 O O . HIS B 1 313 ? -17.562 2.162 -3.588 1 97.25 313 HIS B O 1
ATOM 5928 N N . PHE B 1 314 ? -16.531 1.263 -1.85 1 97.38 314 PHE B N 1
ATOM 5929 C CA . PHE B 1 314 ? -17.312 1.957 -0.837 1 97.38 314 PHE B CA 1
ATOM 5930 C C . PHE B 1 314 ? -17.141 3.467 -0.966 1 97.38 314 PHE B C 1
ATOM 5932 O O . PHE B 1 314 ? -18.141 4.199 -1.043 1 97.38 314 PHE B O 1
ATOM 5939 N N . LEU B 1 315 ? -15.922 3.938 -1.057 1 98 315 LEU B N 1
ATOM 5940 C CA . LEU B 1 315 ? -15.625 5.367 -1.098 1 98 315 LEU B CA 1
ATOM 5941 C C . LEU B 1 315 ? -16.109 5.98 -2.41 1 98 315 LEU B C 1
ATOM 5943 O O . LEU B 1 315 ? -16.531 7.137 -2.439 1 98 315 LEU B O 1
ATOM 5947 N N . ALA B 1 316 ? -15.977 5.195 -3.504 1 97.88 316 ALA B N 1
ATOM 5948 C CA . ALA B 1 316 ? -16.5 5.68 -4.781 1 97.88 316 ALA B CA 1
ATOM 5949 C C . ALA B 1 316 ? -17.969 6.02 -4.68 1 97.88 316 ALA B C 1
ATOM 5951 O O . ALA B 1 316 ? -18.422 7.066 -5.168 1 97.88 316 ALA B O 1
ATOM 5952 N N . SER B 1 317 ? -18.688 5.129 -4.059 1 97.69 317 SER B N 1
ATOM 5953 C CA . SER B 1 317 ? -20.125 5.344 -3.885 1 97.69 317 SER B CA 1
ATOM 5954 C C . SER B 1 317 ? -20.406 6.57 -3.025 1 97.69 317 SER B C 1
ATOM 5956 O O . SER B 1 317 ? -21.25 7.395 -3.363 1 97.69 317 SER B O 1
ATOM 5958 N N . MET B 1 318 ? -19.719 6.727 -1.964 1 98.06 318 MET B N 1
ATOM 5959 C CA . MET B 1 318 ? -19.938 7.828 -1.032 1 98.06 318 MET B CA 1
ATOM 5960 C C . MET B 1 318 ? -19.562 9.164 -1.667 1 98.06 318 MET B C 1
ATOM 5962 O O . MET B 1 318 ? -20.344 10.117 -1.634 1 98.06 318 MET B O 1
ATOM 5966 N N . LEU B 1 319 ? -18.359 9.234 -2.26 1 98.44 319 LEU B N 1
ATOM 5967 C CA . LEU B 1 319 ? -17.828 10.477 -2.812 1 98.44 319 LEU B CA 1
ATOM 5968 C C . LEU B 1 319 ? -18.641 10.914 -4.031 1 98.44 319 LEU B C 1
ATOM 5970 O O . LEU B 1 319 ? -18.594 12.086 -4.422 1 98.44 319 LEU B O 1
ATOM 5974 N N . SER B 1 320 ? -19.359 9.969 -4.617 1 97.5 320 SER B N 1
ATOM 5975 C CA . SER B 1 320 ? -20.156 10.281 -5.805 1 97.5 320 SER B CA 1
ATOM 5976 C C . SER B 1 320 ? -21.516 10.859 -5.434 1 97.5 320 SER B C 1
ATOM 5978 O O . SER B 1 320 ? -22.25 11.312 -6.301 1 97.5 320 SER B O 1
ATOM 5980 N N . ASP B 1 321 ? -21.875 10.805 -4.195 1 98.12 321 ASP B N 1
ATOM 5981 C CA . ASP B 1 321 ? -23.125 11.406 -3.729 1 98.12 321 ASP B CA 1
ATOM 5982 C C . ASP B 1 321 ? -22.969 12.906 -3.512 1 98.12 321 ASP B C 1
ATOM 5984 O O . ASP B 1 321 ? -22.656 13.352 -2.406 1 98.12 321 ASP B O 1
ATOM 5988 N N . ASP B 1 322 ? -23.359 13.641 -4.441 1 96.94 322 ASP B N 1
ATOM 5989 C CA . ASP B 1 322 ? -23.109 15.078 -4.453 1 96.94 322 ASP B CA 1
ATOM 5990 C C . ASP B 1 322 ? -23.812 15.773 -3.293 1 96.94 322 ASP B C 1
ATOM 5992 O O . ASP B 1 322 ? -23.25 16.672 -2.67 1 96.94 322 ASP B O 1
ATOM 5996 N N . GLU B 1 323 ? -24.984 15.391 -3.025 1 97.88 323 GLU B N 1
ATOM 5997 C CA . GLU B 1 323 ? -25.734 16.016 -1.942 1 97.88 323 GLU B CA 1
ATOM 5998 C C . GLU B 1 323 ? -25.078 15.75 -0.59 1 97.88 323 GLU B C 1
ATOM 6000 O O . GLU B 1 323 ? -24.953 16.656 0.232 1 97.88 323 GLU B O 1
ATOM 6005 N N . PHE B 1 324 ? -24.719 14.586 -0.37 1 98.31 324 PHE B N 1
ATOM 6006 C CA . PHE B 1 324 ? -24.047 14.234 0.877 1 98.31 324 PHE B CA 1
ATOM 6007 C C . PHE B 1 324 ? -22.734 15 1.026 1 98.31 324 PHE B C 1
ATOM 6009 O O . PHE B 1 324 ? -22.453 15.555 2.092 1 98.31 324 PHE B O 1
ATOM 6016 N N . ILE B 1 325 ? -21.922 15.039 -0.073 1 98.25 325 ILE B N 1
ATOM 6017 C CA . ILE B 1 325 ? -20.594 15.648 -0.016 1 98.25 325 ILE B CA 1
ATOM 6018 C C . ILE B 1 325 ? -20.734 17.141 0.25 1 98.25 325 ILE B C 1
ATOM 6020 O O . ILE B 1 325 ? -19.984 17.719 1.05 1 98.25 325 ILE B O 1
ATOM 6024 N N . ASP B 1 326 ? -21.672 17.766 -0.375 1 97.94 326 ASP B N 1
ATOM 6025 C CA . ASP B 1 326 ? -21.891 19.203 -0.134 1 97.94 326 ASP B CA 1
ATOM 6026 C C . ASP B 1 326 ? -22.25 19.453 1.328 1 97.94 326 ASP B C 1
ATOM 6028 O O . ASP B 1 326 ? -21.719 20.375 1.948 1 97.94 326 ASP B O 1
ATOM 6032 N N . HIS B 1 327 ? -23.156 18.672 1.845 1 98.38 327 HIS B N 1
ATOM 6033 C CA . HIS B 1 327 ? -23.562 18.797 3.238 1 98.38 327 HIS B CA 1
ATOM 6034 C C . HIS B 1 327 ? -22.406 18.516 4.184 1 98.38 327 HIS B C 1
ATOM 6036 O O . HIS B 1 327 ? -22.203 19.25 5.16 1 98.38 327 HIS B O 1
ATOM 6042 N N . PHE B 1 328 ? -21.688 17.5 3.891 1 98.44 328 PHE B N 1
ATOM 6043 C CA . PHE B 1 328 ? -20.547 17.094 4.719 1 98.44 328 PHE B CA 1
ATOM 6044 C C . PHE B 1 328 ? -19.5 18.203 4.789 1 98.44 328 PHE B C 1
ATOM 6046 O O . PHE B 1 328 ? -19.047 18.562 5.879 1 98.44 328 PHE B O 1
ATOM 6053 N N . LEU B 1 329 ? -19.078 18.734 3.621 1 97.75 329 LEU B N 1
ATOM 6054 C CA . LEU B 1 329 ? -18.031 19.75 3.559 1 97.75 329 LEU B CA 1
ATOM 6055 C C . LEU B 1 329 ? -18.469 21.016 4.309 1 97.75 329 LEU B C 1
ATOM 6057 O O . LEU B 1 329 ? -17.672 21.594 5.051 1 97.75 329 LEU B O 1
ATOM 6061 N N . LYS B 1 330 ? -19.688 21.359 4.148 1 97.69 330 LYS B N 1
ATOM 6062 C CA . LYS B 1 330 ? -20.219 22.547 4.828 1 97.69 330 LYS B CA 1
ATOM 6063 C C . LYS B 1 330 ? -20.25 22.344 6.34 1 97.69 330 LYS B C 1
ATOM 6065 O O . LYS B 1 330 ? -19.781 23.188 7.098 1 97.69 330 LYS B O 1
ATOM 6070 N N . THR B 1 331 ? -20.781 21.25 6.766 1 98.44 331 THR B N 1
ATOM 6071 C CA . THR B 1 331 ? -20.906 20.953 8.188 1 98.44 331 THR B CA 1
ATOM 6072 C C . THR B 1 331 ? -19.547 20.797 8.844 1 98.44 331 THR B C 1
ATOM 6074 O O . THR B 1 331 ? -19.328 21.297 9.945 1 98.44 331 THR B O 1
ATOM 6077 N N . SER B 1 332 ? -18.688 20.094 8.164 1 98 332 SER B N 1
ATOM 6078 C CA . SER B 1 332 ? -17.344 19.906 8.695 1 98 332 SER B CA 1
ATOM 6079 C C . SER B 1 332 ? -16.625 21.234 8.898 1 98 332 SER B C 1
ATOM 6081 O O . SER B 1 332 ? -15.984 21.453 9.93 1 98 332 SER B O 1
ATOM 6083 N N . SER B 1 333 ? -16.734 22.109 7.926 1 97.75 333 SER B N 1
ATOM 6084 C CA . SER B 1 333 ? -16.125 23.438 8.023 1 97.75 333 SER B CA 1
ATOM 6085 C C . SER B 1 333 ? -16.672 24.203 9.219 1 97.75 333 SER B C 1
ATOM 6087 O O . SER B 1 333 ? -15.922 24.828 9.969 1 97.75 333 SER B O 1
ATOM 6089 N N . MET B 1 334 ? -17.938 24.156 9.414 1 98.31 334 MET B N 1
ATOM 6090 C CA . MET B 1 334 ? -18.594 24.859 10.508 1 98.31 334 MET B CA 1
ATOM 6091 C C . MET B 1 334 ? -18.141 24.297 11.859 1 98.31 334 MET B C 1
ATOM 6093 O O . MET B 1 334 ? -17.859 25.062 12.781 1 98.31 334 MET B O 1
ATOM 6097 N N . ARG B 1 335 ? -18.125 23.031 11.969 1 98.38 335 ARG B N 1
ATOM 6098 C CA . ARG B 1 335 ? -17.734 22.391 13.227 1 98.38 335 ARG B CA 1
ATOM 6099 C C . ARG B 1 335 ? -16.266 22.672 13.547 1 98.38 335 ARG B C 1
ATOM 6101 O O . ARG B 1 335 ? -15.906 22.875 14.703 1 98.38 335 ARG B O 1
ATOM 6108 N N . LEU B 1 336 ? -15.445 22.656 12.508 1 98.38 336 LEU B N 1
ATOM 6109 C CA . LEU B 1 336 ? -14.039 22.984 12.695 1 98.38 336 LEU B CA 1
ATOM 6110 C C . LEU B 1 336 ? -13.875 24.438 13.164 1 98.38 336 LEU B C 1
ATOM 6112 O O . LEU B 1 336 ? -13.055 24.719 14.031 1 98.38 336 LEU B O 1
ATOM 6116 N N . ALA B 1 337 ? -14.664 25.312 12.562 1 98.25 337 ALA B N 1
ATOM 6117 C CA . ALA B 1 337 ? -14.625 26.719 12.961 1 98.25 337 ALA B CA 1
ATOM 6118 C C . ALA B 1 337 ? -14.977 26.875 14.438 1 98.25 337 ALA B C 1
ATOM 6120 O O . ALA B 1 337 ? -14.289 27.594 15.172 1 98.25 337 ALA B O 1
ATOM 6121 N N . LYS B 1 338 ? -16.031 26.25 14.828 1 98.25 338 LYS B N 1
ATOM 6122 C CA . LYS B 1 338 ? -16.469 26.328 16.219 1 98.25 338 LYS B CA 1
ATOM 6123 C C . LYS B 1 338 ? -15.414 25.766 17.156 1 98.25 338 LYS B C 1
ATOM 6125 O O . LYS B 1 338 ? -15.125 26.359 18.203 1 98.25 338 LYS B O 1
ATOM 6130 N N . ARG B 1 339 ? -14.891 24.625 16.812 1 98.25 339 ARG B N 1
ATOM 6131 C CA . ARG B 1 339 ? -13.859 23.984 17.609 1 98.25 339 ARG B CA 1
ATOM 6132 C C . ARG B 1 339 ? -12.625 24.875 17.734 1 98.25 339 ARG B C 1
ATOM 6134 O O . ARG B 1 339 ? -12.086 25.047 18.828 1 98.25 339 ARG B O 1
ATOM 6141 N N . HIS B 1 340 ? -12.141 25.391 16.625 1 98.12 340 HIS B N 1
ATOM 6142 C CA . HIS B 1 340 ? -10.992 26.297 16.609 1 98.12 340 HIS B CA 1
ATOM 6143 C C . HIS B 1 340 ? -11.234 27.5 17.5 1 98.12 340 HIS B C 1
ATOM 6145 O O . HIS B 1 340 ? -10.375 27.875 18.312 1 98.12 340 HIS B O 1
ATOM 6151 N N . GLN B 1 341 ? -12.391 28.078 17.375 1 97.75 341 GLN B N 1
ATOM 6152 C CA . GLN B 1 341 ? -12.742 29.266 18.156 1 97.75 341 GLN B CA 1
ATOM 6153 C C . GLN B 1 341 ? -12.773 28.953 19.641 1 97.75 341 GLN B C 1
ATOM 6155 O O . GLN B 1 341 ? -12.234 29.703 20.453 1 97.75 341 GLN B O 1
ATOM 6160 N N . THR B 1 342 ? -13.406 27.875 19.984 1 97.81 342 THR B N 1
ATOM 6161 C CA . THR B 1 342 ? -13.5 27.484 21.375 1 97.81 342 THR B CA 1
ATOM 6162 C C . THR B 1 342 ? -12.109 27.297 21.984 1 97.81 342 THR B C 1
ATOM 6164 O O . THR B 1 342 ? -11.836 27.797 23.078 1 97.81 342 THR B O 1
ATOM 6167 N N . PHE B 1 343 ? -11.328 26.625 21.297 1 98.12 343 PHE B N 1
ATOM 6168 C CA . PHE B 1 343 ? -10 26.297 21.812 1 98.12 343 PHE B CA 1
ATOM 6169 C C . PHE B 1 343 ? -9.141 27.547 21.922 1 98.12 343 PHE B C 1
ATOM 6171 O O . PHE B 1 343 ? -8.531 27.797 22.953 1 98.12 343 PHE B O 1
ATOM 6178 N N . THR B 1 344 ? -9.047 28.375 20.859 1 97.69 344 THR B N 1
ATOM 6179 C CA . THR B 1 344 ? -8.164 29.547 20.844 1 97.69 344 THR B CA 1
ATOM 6180 C C . THR B 1 344 ? -8.664 30.609 21.812 1 97.69 344 THR B C 1
ATOM 6182 O O . THR B 1 344 ? -7.859 31.312 22.422 1 97.69 344 THR B O 1
ATOM 6185 N N . SER B 1 345 ? -9.969 30.719 21.938 1 97.38 345 SER B N 1
ATOM 6186 C CA . SER B 1 345 ? -10.5 31.641 22.938 1 97.38 345 SER B CA 1
ATOM 6187 C C . SER B 1 345 ? -10.109 31.203 24.344 1 97.38 345 SER B C 1
ATOM 6189 O O . SER B 1 345 ? -9.797 32.062 25.188 1 97.38 345 SER B O 1
ATOM 6191 N N . GLY B 1 346 ? -10.188 29.938 24.594 1 97.25 346 GLY B N 1
ATOM 6192 C CA . GLY B 1 346 ? -9.742 29.422 25.875 1 97.25 346 GLY B CA 1
ATOM 6193 C C . GLY B 1 346 ? -8.281 29.719 26.156 1 97.25 346 GLY B C 1
ATOM 6194 O O . GLY B 1 346 ? -7.922 30.047 27.297 1 97.25 346 GLY B O 1
ATOM 6195 N N . LEU B 1 347 ? -7.445 29.578 25.203 1 97.44 347 LEU B N 1
ATOM 6196 C CA . LEU B 1 347 ? -6.027 29.891 25.359 1 97.44 347 LEU B CA 1
ATOM 6197 C C . LEU B 1 347 ? -5.828 31.391 25.625 1 97.44 347 LEU B C 1
ATOM 6199 O O . LEU B 1 347 ? -5 31.766 26.469 1 97.44 347 LEU B O 1
ATOM 6203 N N . GLU B 1 348 ? -6.559 32.188 24.938 1 96.69 348 GLU B N 1
ATOM 6204 C CA . GLU B 1 348 ? -6.438 33.625 25.078 1 96.69 348 GLU B CA 1
ATOM 6205 C C . GLU B 1 348 ? -6.789 34.094 26.484 1 96.69 348 GLU B C 1
ATOM 6207 O O . GLU B 1 348 ? -6.23 35.062 26.984 1 96.69 348 GLU B O 1
ATOM 6212 N N . GLU B 1 349 ? -7.652 33.406 27.078 1 96.12 349 GLU B N 1
ATOM 6213 C CA . GLU B 1 349 ? -8.07 33.75 28.438 1 96.12 349 GLU B CA 1
ATOM 6214 C C . GLU B 1 349 ? -6.898 33.688 29.406 1 96.12 349 GLU B C 1
ATOM 6216 O O . GLU B 1 349 ? -6.891 34.375 30.438 1 96.12 349 GLU B O 1
ATOM 6221 N N . VAL B 1 350 ? -5.984 32.938 29.062 1 95.19 350 VAL B N 1
ATOM 6222 C CA . VAL B 1 350 ? -4.848 32.781 29.969 1 95.19 350 VAL B CA 1
ATOM 6223 C C . VAL B 1 350 ? -3.602 33.406 29.344 1 95.19 350 VAL B C 1
ATOM 6225 O O . VAL B 1 350 ? -2.477 33.094 29.734 1 95.19 350 VAL B O 1
ATOM 6228 N N . GLY B 1 351 ? -3.779 34.125 28.234 1 95.25 351 GLY B N 1
ATOM 6229 C CA . GLY B 1 351 ? -2.709 34.938 27.688 1 95.25 351 GLY B CA 1
ATOM 6230 C C . GLY B 1 351 ? -1.882 34.219 26.641 1 95.25 351 GLY B C 1
ATOM 6231 O O . GLY B 1 351 ? -0.822 34.688 26.234 1 95.25 351 GLY B O 1
ATOM 6232 N N . ILE B 1 352 ? -2.277 33.062 26.234 1 96.69 352 ILE B N 1
ATOM 6233 C CA . ILE B 1 352 ? -1.556 32.344 25.203 1 96.69 352 ILE B CA 1
ATOM 6234 C C . ILE B 1 352 ? -2.082 32.719 23.828 1 96.69 352 ILE B C 1
ATOM 6236 O O . ILE B 1 352 ? -3.285 32.625 23.562 1 96.69 352 ILE B O 1
ATOM 6240 N N . LYS B 1 353 ? -1.177 33.125 23 1 96.44 353 LYS B N 1
ATOM 6241 C CA . LYS B 1 353 ? -1.539 33.5 21.641 1 96.44 353 LYS B CA 1
ATOM 6242 C C . LYS B 1 353 ? -1.186 32.406 20.656 1 96.44 353 LYS B C 1
ATOM 6244 O O . LYS B 1 353 ? -0.236 31.641 20.875 1 96.44 353 LYS B O 1
ATOM 6249 N N . CYS B 1 354 ? -1.922 32.375 19.609 1 97.5 354 CYS B N 1
ATOM 6250 C CA . CYS B 1 354 ? -1.656 31.469 18.484 1 97.5 354 CYS B CA 1
ATOM 6251 C C . CYS B 1 354 ? -1.499 32.25 17.188 1 97.5 354 CYS B C 1
ATOM 6253 O O . CYS B 1 354 ? -2.002 33.375 17.062 1 97.5 354 CYS B O 1
ATOM 6255 N N . LEU B 1 355 ? -0.715 31.656 16.266 1 97.81 355 LEU B N 1
ATOM 6256 C CA . LEU B 1 355 ? -0.727 32.188 14.922 1 97.81 355 LEU B CA 1
ATOM 6257 C C . LEU B 1 355 ? -2.143 32.219 14.352 1 97.81 355 LEU B C 1
ATOM 6259 O O . LEU B 1 355 ? -2.906 31.266 14.547 1 97.81 355 LEU B O 1
ATOM 6263 N N . ASN B 1 356 ? -2.502 33.344 13.703 1 95.88 356 ASN B N 1
ATOM 6264 C CA . ASN B 1 356 ? -3.816 33.375 13.07 1 95.88 356 ASN B CA 1
ATOM 6265 C C . ASN B 1 356 ? -3.945 32.312 11.977 1 95.88 356 ASN B C 1
ATOM 6267 O O . ASN B 1 356 ? -3.232 32.375 10.977 1 95.88 356 ASN B O 1
ATOM 6271 N N . SER B 1 357 ? -4.754 31.406 12.211 1 95.88 357 SER B N 1
ATOM 6272 C CA . SER B 1 357 ? -4.91 30.297 11.273 1 95.88 357 SER B CA 1
ATOM 6273 C C . SER B 1 357 ? -6.332 30.234 10.727 1 95.88 357 SER B C 1
ATOM 6275 O O . SER B 1 357 ? -7.27 30.719 11.367 1 95.88 357 SER B O 1
ATOM 6277 N N . ASN B 1 358 ? -6.488 29.688 9.516 1 97.69 358 ASN B N 1
ATOM 6278 C CA . ASN B 1 358 ? -7.797 29.625 8.875 1 97.69 358 ASN B CA 1
ATOM 6279 C C . ASN B 1 358 ? -8.125 28.219 8.398 1 97.69 358 ASN B C 1
ATOM 6281 O O . ASN B 1 358 ? -9.156 28 7.758 1 97.69 358 ASN B O 1
ATOM 6285 N N . ALA B 1 359 ? -7.234 27.219 8.664 1 98.19 359 ALA B N 1
ATOM 6286 C CA . ALA B 1 359 ? -7.406 25.859 8.164 1 98.19 359 ALA B CA 1
ATOM 6287 C C . ALA B 1 359 ? -6.695 24.859 9.062 1 98.19 359 ALA B C 1
ATOM 6289 O O . ALA B 1 359 ? -5.969 25.234 9.984 1 98.19 359 ALA B O 1
ATOM 6290 N N . GLY B 1 360 ? -6.934 23.594 8.82 1 97.88 360 GLY B N 1
ATOM 6291 C CA . GLY B 1 360 ? -6.238 22.516 9.516 1 97.88 360 GLY B CA 1
ATOM 6292 C C . GLY B 1 360 ? -6.992 22 10.727 1 97.88 360 GLY B C 1
ATOM 6293 O O . GLY B 1 360 ? -8.188 22.266 10.883 1 97.88 360 GLY B O 1
ATOM 6294 N N . LEU B 1 361 ? -6.324 21.203 11.477 1 98.62 361 LEU B N 1
ATOM 6295 C CA . LEU B 1 361 ? -6.879 20.531 12.648 1 98.62 361 LEU B CA 1
ATOM 6296 C C . LEU B 1 361 ? -6.105 20.906 13.906 1 98.62 361 LEU B C 1
ATOM 6298 O O . LEU B 1 361 ? -6.207 20.219 14.93 1 98.62 361 LEU B O 1
ATOM 6302 N N . PHE B 1 362 ? -5.281 21.953 13.82 1 98.5 362 PHE B N 1
ATOM 6303 C CA . PHE B 1 362 ? -4.316 22.312 14.852 1 98.5 362 PHE B CA 1
ATOM 6304 C C . PHE B 1 362 ? -4.09 23.828 14.875 1 98.5 362 PHE B C 1
ATOM 6306 O O . PHE B 1 362 ? -4.52 24.531 13.961 1 98.5 362 PHE B O 1
ATOM 6313 N N . CYS B 1 363 ? -3.482 24.25 15.938 1 97.31 363 CYS B N 1
ATOM 6314 C CA . CYS B 1 363 ? -3.029 25.641 16.062 1 97.31 363 CYS B CA 1
ATOM 6315 C C . CYS B 1 363 ? -1.539 25.703 16.375 1 97.31 363 CYS B C 1
ATOM 6317 O O . CYS B 1 363 ? -0.983 24.766 16.938 1 97.31 363 CYS B O 1
ATOM 6319 N N . TRP B 1 364 ? -0.937 26.703 15.844 1 98.5 364 TRP B N 1
ATOM 6320 C CA . TRP B 1 364 ? 0.462 27 16.125 1 98.5 364 TRP B CA 1
ATOM 6321 C C . TRP B 1 364 ? 0.58 27.969 17.297 1 98.5 364 TRP B C 1
ATOM 6323 O O . TRP B 1 364 ? 0.449 29.188 17.109 1 98.5 364 TRP B O 1
ATOM 6333 N N . MET B 1 365 ? 0.848 27.453 18.469 1 98 365 MET B N 1
ATOM 6334 C CA . MET B 1 365 ? 0.777 28.172 19.75 1 98 365 MET B CA 1
ATOM 6335 C C . MET B 1 365 ? 2.115 28.812 20.078 1 98 365 MET B C 1
ATOM 6337 O O . MET B 1 365 ? 3.168 28.188 19.938 1 98 365 MET B O 1
ATOM 6341 N N . ASP B 1 366 ? 2.057 30.062 20.469 1 97.94 366 ASP B N 1
ATOM 6342 C CA . ASP B 1 366 ? 3.248 30.828 20.844 1 97.94 366 ASP B CA 1
ATOM 6343 C C . ASP B 1 366 ? 3.492 30.75 22.359 1 97.94 366 ASP B C 1
ATOM 6345 O O . ASP B 1 366 ? 2.84 31.453 23.125 1 97.94 366 ASP B O 1
ATOM 6349 N N . LEU B 1 367 ? 4.48 30 22.781 1 97.5 367 LEU B N 1
ATOM 6350 C CA . LEU B 1 367 ? 4.812 29.891 24.203 1 97.5 367 LEU B CA 1
ATOM 6351 C C . LEU B 1 367 ? 6.176 30.5 24.484 1 97.5 367 LEU B C 1
ATOM 6353 O O . LEU B 1 367 ? 6.762 30.266 25.547 1 97.5 367 LEU B O 1
ATOM 6357 N N . ARG B 1 368 ? 6.762 31.25 23.594 1 96.56 368 ARG B N 1
ATOM 6358 C CA . ARG B 1 368 ? 8.055 31.906 23.75 1 96.56 368 ARG B CA 1
ATOM 6359 C C . ARG B 1 368 ? 8.102 32.688 25.047 1 96.56 368 ARG B C 1
ATOM 6361 O O . ARG B 1 368 ? 9.117 32.688 25.75 1 96.56 368 ARG B O 1
ATOM 6368 N N . PRO B 1 369 ? 6.918 33.312 25.469 1 94.69 369 PRO B N 1
ATOM 6369 C CA . PRO B 1 369 ? 6.941 34.062 26.703 1 94.69 369 PRO B CA 1
ATOM 6370 C C . PRO B 1 369 ? 7.176 33.219 27.938 1 94.69 369 PRO B C 1
ATOM 6372 O O . PRO B 1 369 ? 7.52 33.719 29 1 94.69 369 PRO B O 1
ATOM 6375 N N . LEU B 1 370 ? 6.973 31.953 27.844 1 94.75 370 LEU B N 1
ATOM 6376 C CA . LEU B 1 370 ? 7.09 31.047 28.984 1 94.75 370 LEU B CA 1
ATOM 6377 C C . LEU B 1 370 ? 8.5 30.469 29.078 1 94.75 370 LEU B C 1
ATOM 6379 O O . LEU B 1 370 ? 8.836 29.797 30.062 1 94.75 370 LEU B O 1
ATOM 6383 N N . LEU B 1 371 ? 9.258 30.734 28.062 1 96.12 371 LEU B N 1
ATOM 6384 C CA . LEU B 1 371 ? 10.625 30.219 28.078 1 96.12 371 LEU B CA 1
ATOM 6385 C C . LEU B 1 371 ? 11.508 31.047 29 1 96.12 371 LEU B C 1
ATOM 6387 O O . LEU B 1 371 ? 11.414 32.281 29 1 96.12 371 LEU B O 1
ATOM 6391 N N . LYS B 1 372 ? 12.391 30.391 29.734 1 92.94 372 LYS B N 1
ATOM 6392 C CA . LYS B 1 372 ? 13.375 31.109 30.531 1 92.94 372 LYS B CA 1
ATOM 6393 C C . LYS B 1 372 ? 14.398 31.828 29.656 1 92.94 372 LYS B C 1
ATOM 6395 O O . LYS B 1 372 ? 14.852 32.906 29.984 1 92.94 372 LYS B O 1
ATOM 6400 N N . GLU B 1 373 ? 14.836 31.094 28.609 1 95.88 373 GLU B N 1
ATOM 6401 C CA . GLU B 1 373 ? 15.719 31.594 27.547 1 95.88 373 GLU B CA 1
ATOM 6402 C C . GLU B 1 373 ? 15.242 31.141 26.172 1 95.88 373 GLU B C 1
ATOM 6404 O O . GLU B 1 373 ? 14.641 30.062 26.031 1 95.88 373 GLU B O 1
ATOM 6409 N N . PRO B 1 374 ? 15.461 31.969 25.234 1 95.75 374 PRO B N 1
ATOM 6410 C CA . PRO B 1 374 ? 14.984 31.625 23.891 1 95.75 374 PRO B CA 1
ATOM 6411 C C . PRO B 1 374 ? 15.852 30.578 23.203 1 95.75 374 PRO B C 1
ATOM 6413 O O . PRO B 1 374 ? 16.422 30.828 22.156 1 95.75 374 PRO B O 1
ATOM 6416 N N . THR B 1 375 ? 15.938 29.375 23.766 1 97.75 375 THR B N 1
ATOM 6417 C CA . THR B 1 375 ? 16.75 28.281 23.266 1 97.75 375 THR B CA 1
ATOM 6418 C C . THR B 1 375 ? 15.922 27.016 23.094 1 97.75 375 THR B C 1
ATOM 6420 O O . THR B 1 375 ? 14.844 26.891 23.672 1 97.75 375 THR B O 1
ATOM 6423 N N . PHE B 1 376 ? 16.406 26.156 22.312 1 97.25 376 PHE B N 1
ATOM 6424 C CA . PHE B 1 376 ? 15.727 24.891 22.094 1 97.25 376 PHE B CA 1
ATOM 6425 C C . PHE B 1 376 ? 15.773 24.031 23.359 1 97.25 376 PHE B C 1
ATOM 6427 O O . PHE B 1 376 ? 14.852 23.266 23.625 1 97.25 376 PHE B O 1
ATOM 6434 N N . GLU B 1 377 ? 16.812 24.125 24.125 1 96.88 377 GLU B N 1
ATOM 6435 C CA . GLU B 1 377 ? 16.891 23.422 25.406 1 96.88 377 GLU B CA 1
ATOM 6436 C C . GLU B 1 377 ? 15.734 23.828 26.312 1 96.88 377 GLU B C 1
ATOM 6438 O O . GLU B 1 377 ? 15.094 22.969 26.938 1 96.88 377 GLU B O 1
ATOM 6443 N N . ALA B 1 378 ? 15.508 25.109 26.344 1 97.38 378 ALA B N 1
ATOM 6444 C CA . ALA B 1 378 ? 14.406 25.609 27.156 1 97.38 378 ALA B CA 1
ATOM 6445 C C . ALA B 1 378 ? 13.062 25.125 26.609 1 97.38 378 ALA B C 1
ATOM 6447 O O . ALA B 1 378 ? 12.141 24.828 27.375 1 97.38 378 ALA B O 1
ATOM 6448 N N . GLU B 1 379 ? 12.922 25.125 25.297 1 97.56 379 GLU B N 1
ATOM 6449 C CA . GLU B 1 379 ? 11.711 24.594 24.688 1 97.56 379 GLU B CA 1
ATOM 6450 C C . GLU B 1 379 ? 11.461 23.141 25.109 1 97.56 379 GLU B C 1
ATOM 6452 O O . GLU B 1 379 ? 10.336 22.781 25.438 1 97.56 379 GLU B O 1
ATOM 6457 N N . MET B 1 380 ? 12.516 22.344 25.156 1 96.62 380 MET B N 1
ATOM 6458 C CA . MET B 1 380 ? 12.398 20.922 25.5 1 96.62 380 MET B CA 1
ATOM 6459 C C . MET B 1 380 ? 12.023 20.766 26.969 1 96.62 380 MET B C 1
ATOM 6461 O O . MET B 1 380 ? 11.258 19.859 27.328 1 96.62 380 MET B O 1
ATOM 6465 N N . VAL B 1 381 ? 12.586 21.562 27.797 1 96.25 381 VAL B N 1
ATOM 6466 C CA . VAL B 1 381 ? 12.242 21.531 29.219 1 96.25 381 VAL B CA 1
ATOM 6467 C C . VAL B 1 381 ? 10.75 21.812 29.391 1 96.25 381 VAL B C 1
ATOM 6469 O O . VAL B 1 381 ? 10.055 21.109 30.125 1 96.25 381 VAL B O 1
ATOM 6472 N N . LEU B 1 382 ? 10.312 22.844 28.719 1 96.56 382 LEU B N 1
ATOM 6473 C CA . LEU B 1 382 ? 8.898 23.203 28.766 1 96.56 382 LEU B CA 1
ATOM 6474 C C . LEU B 1 382 ? 8.031 22.078 28.219 1 96.56 382 LEU B C 1
ATOM 6476 O O . LEU B 1 382 ? 6.992 21.75 28.797 1 96.56 382 LEU B O 1
ATOM 6480 N N . TRP B 1 383 ? 8.422 21.531 27.125 1 96.62 383 TRP B N 1
ATOM 6481 C CA . TRP B 1 383 ? 7.688 20.422 26.516 1 96.62 383 TRP B CA 1
ATOM 6482 C C . TRP B 1 383 ? 7.535 19.266 27.5 1 96.62 383 TRP B C 1
ATOM 6484 O O . TRP B 1 383 ? 6.445 18.703 27.641 1 96.62 383 TRP B O 1
ATOM 6494 N N . ARG B 1 384 ? 8.617 18.844 28.188 1 95.5 384 ARG B N 1
ATOM 6495 C CA . ARG B 1 384 ? 8.594 17.75 29.141 1 95.5 384 ARG B CA 1
ATOM 6496 C C . ARG B 1 384 ? 7.641 18.062 30.297 1 95.5 384 ARG B C 1
ATOM 6498 O O . ARG B 1 384 ? 6.93 17.172 30.781 1 95.5 384 ARG B O 1
ATOM 6505 N N . LEU B 1 385 ? 7.672 19.266 30.719 1 95.25 385 LEU B N 1
ATOM 6506 C CA . LEU B 1 385 ? 6.754 19.672 31.781 1 95.25 385 LEU B CA 1
ATOM 6507 C C . LEU B 1 385 ? 5.305 19.516 31.328 1 95.25 385 LEU B C 1
ATOM 6509 O O . LEU B 1 385 ? 4.469 19.016 32.094 1 95.25 385 LEU B O 1
ATOM 6513 N N . ILE B 1 386 ? 5 19.922 30.141 1 96.19 386 ILE B N 1
ATOM 6514 C CA . ILE B 1 386 ? 3.639 19.875 29.609 1 96.19 386 ILE B CA 1
ATOM 6515 C C . ILE B 1 386 ? 3.182 18.422 29.484 1 96.19 386 ILE B C 1
ATOM 6517 O O . ILE B 1 386 ? 2.072 18.078 29.891 1 96.19 386 ILE B O 1
ATOM 6521 N N . VAL B 1 387 ? 4.035 17.547 28.969 1 95.75 387 VAL B N 1
ATOM 6522 C CA . VAL B 1 387 ? 3.652 16.156 28.688 1 95.75 387 VAL B CA 1
ATOM 6523 C C . VAL B 1 387 ? 3.561 15.375 29.984 1 95.75 387 VAL B C 1
ATOM 6525 O O . VAL B 1 387 ? 2.627 14.594 30.188 1 95.75 387 VAL B O 1
ATOM 6528 N N . HIS B 1 388 ? 4.48 15.594 30.906 1 94.19 388 HIS B N 1
ATOM 6529 C CA . HIS B 1 388 ? 4.59 14.711 32.062 1 94.19 388 HIS B CA 1
ATOM 6530 C C . HIS B 1 388 ? 3.832 15.273 33.25 1 94.19 388 HIS B C 1
ATOM 6532 O O . HIS B 1 388 ? 3.34 14.516 34.094 1 94.19 388 HIS B O 1
ATOM 6538 N N . LYS B 1 389 ? 3.758 16.562 33.375 1 94.38 389 LYS B N 1
ATOM 6539 C CA . LYS B 1 389 ? 3.105 17.172 34.531 1 94.38 389 LYS B CA 1
ATOM 6540 C C . LYS B 1 389 ? 1.7 17.656 34.188 1 94.38 389 LYS B C 1
ATOM 6542 O O . LYS B 1 389 ? 0.741 17.344 34.906 1 94.38 389 LYS B O 1
ATOM 6547 N N . VAL B 1 390 ? 1.592 18.359 33.094 1 96.19 390 VAL B N 1
ATOM 6548 C CA . VAL B 1 390 ? 0.288 18.875 32.688 1 96.19 390 VAL B CA 1
ATOM 6549 C C . VAL B 1 390 ? -0.528 17.766 32.031 1 96.19 390 VAL B C 1
ATOM 6551 O O . VAL B 1 390 ? -1.76 17.828 32 1 96.19 390 VAL B O 1
ATOM 6554 N N . LYS B 1 391 ? 0.179 16.812 31.438 1 97.12 391 LYS B N 1
ATOM 6555 C CA . LYS B 1 391 ? -0.399 15.609 30.844 1 97.12 391 LYS B CA 1
ATOM 6556 C C . LYS B 1 391 ? -1.144 15.938 29.547 1 97.12 391 LYS B C 1
ATOM 6558 O O . LYS B 1 391 ? -2.279 15.508 29.344 1 97.12 391 LYS B O 1
ATOM 6563 N N . LEU B 1 392 ? -0.557 16.734 28.781 1 97.75 392 LEU B N 1
ATOM 6564 C CA . LEU B 1 392 ? -0.994 17.047 27.422 1 97.75 392 LEU B CA 1
ATOM 6565 C C . LEU B 1 392 ? 0.101 16.719 26.406 1 97.75 392 LEU B C 1
ATOM 6567 O O . LEU B 1 392 ? 1.221 17.219 26.516 1 97.75 392 LEU B O 1
ATOM 6571 N N . ASN B 1 393 ? -0.209 15.852 25.453 1 97.12 393 ASN B N 1
ATOM 6572 C CA . ASN B 1 393 ? 0.744 15.578 24.375 1 97.12 393 ASN B CA 1
ATOM 6573 C C . ASN B 1 393 ? 0.656 16.625 23.266 1 97.12 393 ASN B C 1
ATOM 6575 O O . ASN B 1 393 ? -0.148 16.484 22.344 1 97.12 393 ASN B O 1
ATOM 6579 N N . VAL B 1 394 ? 1.452 17.641 23.344 1 96.81 394 VAL B N 1
ATOM 6580 C CA . VAL B 1 394 ? 1.591 18.625 22.281 1 96.81 394 VAL B CA 1
ATOM 6581 C C . VAL B 1 394 ? 2.932 18.453 21.578 1 96.81 394 VAL B C 1
ATOM 6583 O O . VAL B 1 394 ? 3.801 17.719 22.047 1 96.81 394 VAL B O 1
ATOM 6586 N N . SER B 1 395 ? 3.125 19.062 20.438 1 97.38 395 SER B N 1
ATOM 6587 C CA . SER B 1 395 ? 4.344 18.859 19.656 1 97.38 395 SER B CA 1
ATOM 6588 C C . SER B 1 395 ? 5.195 20.125 19.641 1 97.38 395 SER B C 1
ATOM 6590 O O . SER B 1 395 ? 4.742 21.188 19.172 1 97.38 395 SER B O 1
ATOM 6592 N N . PRO B 1 396 ? 6.445 20.016 20.047 1 97.62 396 PRO B N 1
ATOM 6593 C CA . PRO B 1 396 ? 7.312 21.203 20.047 1 97.62 396 PRO B CA 1
ATOM 6594 C C . PRO B 1 396 ? 7.738 21.625 18.641 1 97.62 396 PRO B C 1
ATOM 6596 O O . PRO B 1 396 ? 7.914 20.766 17.766 1 97.62 396 PRO B O 1
ATOM 6599 N N . GLY B 1 397 ? 7.93 22.906 18.453 1 97.81 397 GLY B N 1
ATOM 6600 C CA . GLY B 1 397 ? 8.32 23.453 17.156 1 97.81 397 GLY B CA 1
ATOM 6601 C C . GLY B 1 397 ? 9.617 22.875 16.625 1 97.81 397 GLY B C 1
ATOM 6602 O O . GLY B 1 397 ? 9.789 22.734 15.422 1 97.81 397 GLY B O 1
ATOM 6603 N N . PHE B 1 398 ? 10.445 22.469 17.531 1 96.19 398 PHE B N 1
ATOM 6604 C CA . PHE B 1 398 ? 11.711 21.844 17.188 1 96.19 398 PHE B CA 1
ATOM 6605 C C . PHE B 1 398 ? 11.492 20.641 16.266 1 96.19 398 PHE B C 1
ATOM 6607 O O . PHE B 1 398 ? 12.219 20.469 15.281 1 96.19 398 PHE B O 1
ATOM 6614 N N . SER B 1 399 ? 10.492 19.922 16.531 1 95.5 399 SER B N 1
ATOM 6615 C CA . SER B 1 399 ? 10.203 18.703 15.758 1 95.5 399 SER B CA 1
ATOM 6616 C C . SER B 1 399 ? 9.742 19.062 14.344 1 95.5 399 SER B C 1
ATOM 6618 O O . SER B 1 399 ? 9.773 18.203 13.453 1 95.5 399 SER B O 1
ATOM 6620 N N . PHE B 1 400 ? 9.312 20.266 14.117 1 97.56 400 PHE B N 1
ATOM 6621 C CA . PHE B 1 400 ? 8.836 20.734 12.82 1 97.56 400 PHE B CA 1
ATOM 6622 C C . PHE B 1 400 ? 9.914 21.531 12.102 1 97.56 400 PHE B C 1
ATOM 6624 O O . PHE B 1 400 ? 9.633 22.219 11.117 1 97.56 400 PHE B O 1
ATOM 6631 N N . HIS B 1 401 ? 11.086 21.547 12.656 1 96.81 401 HIS B N 1
ATOM 6632 C CA . HIS B 1 401 ? 12.234 22.234 12.094 1 96.81 401 HIS B CA 1
ATOM 6633 C C . HIS B 1 401 ? 12.047 23.75 12.156 1 96.81 401 HIS B C 1
ATOM 6635 O O . HIS B 1 401 ? 12.516 24.469 11.273 1 96.81 401 HIS B O 1
ATOM 6641 N N . CYS B 1 402 ? 11.234 24.172 13.062 1 97.69 402 CYS B N 1
ATOM 6642 C CA . CYS B 1 402 ? 11.125 25.609 13.297 1 97.69 402 CYS B CA 1
ATOM 6643 C C . CYS B 1 402 ? 12.43 26.172 13.844 1 97.69 402 CYS B C 1
ATOM 6645 O O . CYS B 1 402 ? 13.016 25.609 14.766 1 97.69 402 CYS B O 1
ATOM 6647 N N . VAL B 1 403 ? 12.859 27.281 13.344 1 96.38 403 VAL B N 1
ATOM 6648 C CA . VAL B 1 403 ? 14.156 27.797 13.734 1 96.38 403 VAL B CA 1
ATOM 6649 C C . VAL B 1 403 ? 14.008 28.703 14.961 1 96.38 403 VAL B C 1
ATOM 6651 O O . VAL B 1 403 ? 14.992 29.062 15.602 1 96.38 403 VAL B O 1
ATOM 6654 N N . GLU B 1 404 ? 12.812 29.016 15.281 1 97.69 404 GLU B N 1
ATOM 6655 C CA . GLU B 1 404 ? 12.516 29.812 16.453 1 97.69 404 GLU B CA 1
ATOM 6656 C C . GLU B 1 404 ? 11.984 28.953 17.594 1 97.69 404 GLU B C 1
ATOM 6658 O O . GLU B 1 404 ? 10.898 28.391 17.5 1 97.69 404 GLU B O 1
ATOM 6663 N N . PRO B 1 405 ? 12.703 28.891 18.719 1 98 405 PRO B N 1
ATOM 6664 C CA . PRO B 1 405 ? 12.203 28.094 19.844 1 98 405 PRO B CA 1
ATOM 6665 C C . PRO B 1 405 ? 10.969 28.703 20.484 1 98 405 PRO B C 1
ATOM 6667 O O . PRO B 1 405 ? 10.852 29.938 20.578 1 98 405 PRO B O 1
ATOM 6670 N N . GLY B 1 406 ? 10.102 27.844 20.969 1 98.06 406 GLY B N 1
ATOM 6671 C CA . GLY B 1 406 ? 9 28.328 21.781 1 98.06 406 GLY B CA 1
ATOM 6672 C C . GLY B 1 406 ? 7.648 28.141 21.125 1 98.06 406 GLY B C 1
ATOM 6673 O O . GLY B 1 406 ? 6.609 28.391 21.734 1 98.06 406 GLY B O 1
ATOM 6674 N N . TRP B 1 407 ? 7.66 27.641 19.906 1 98.12 407 TRP B N 1
ATOM 6675 C CA . TRP B 1 407 ? 6.414 27.328 19.219 1 98.12 407 TRP B CA 1
ATOM 6676 C C . TRP B 1 407 ? 6.004 25.875 19.438 1 98.12 407 TRP B C 1
ATOM 6678 O O . TRP B 1 407 ? 6.859 25 19.578 1 98.12 407 TRP B O 1
ATOM 6688 N N . PHE B 1 408 ? 4.688 25.656 19.531 1 98.38 408 PHE B N 1
ATOM 6689 C CA . PHE B 1 408 ? 4.141 24.312 19.703 1 98.38 408 PHE B CA 1
ATOM 6690 C C . PHE B 1 408 ? 2.914 24.109 18.812 1 98.38 408 PHE B C 1
ATOM 6692 O O . PHE B 1 408 ? 2.09 25.016 18.672 1 98.38 408 PHE B O 1
ATOM 6699 N N . ARG B 1 409 ? 2.828 22.969 18.203 1 98.44 409 ARG B N 1
ATOM 6700 C CA . ARG B 1 409 ? 1.572 22.609 17.562 1 98.44 409 ARG B CA 1
ATOM 6701 C C . ARG B 1 409 ? 0.65 21.875 18.531 1 98.44 409 ARG B C 1
ATOM 6703 O O . ARG B 1 409 ? 1.092 20.984 19.266 1 98.44 409 ARG B O 1
ATOM 6710 N N . VAL B 1 410 ? -0.583 22.25 18.531 1 98 410 VAL B N 1
ATOM 6711 C CA . VAL B 1 410 ? -1.581 21.578 19.344 1 98 410 VAL B CA 1
ATOM 6712 C C . VAL B 1 410 ? -2.814 21.25 18.5 1 98 410 VAL B C 1
ATOM 6714 O O . VAL B 1 410 ? -3.393 22.141 17.875 1 98 410 VAL B O 1
ATOM 6717 N N . CYS B 1 411 ? -3.191 20 18.453 1 98.12 411 CYS B N 1
ATOM 6718 C CA . CYS B 1 411 ? -4.355 19.562 17.688 1 98.12 411 CYS B CA 1
ATOM 6719 C C . CYS B 1 411 ? -5.633 19.703 18.516 1 98.12 411 CYS B C 1
ATOM 6721 O O . CYS B 1 411 ? -5.66 19.344 19.688 1 98.12 411 CYS B O 1
ATOM 6723 N N . PHE B 1 412 ? -6.711 20.203 17.906 1 97.88 412 PHE B N 1
ATOM 6724 C CA . PHE B 1 412 ? -7.914 20.5 18.672 1 97.88 412 PHE B CA 1
ATOM 6725 C C . PHE B 1 412 ? -9.094 19.688 18.156 1 97.88 412 PHE B C 1
ATOM 6727 O O . PHE B 1 412 ? -10.156 19.672 18.781 1 97.88 412 PHE B O 1
ATOM 6734 N N . ALA B 1 413 ? -8.93 18.984 17.094 1 97.31 413 ALA B N 1
ATOM 6735 C CA . ALA B 1 413 ? -10.094 18.391 16.422 1 97.31 413 ALA B CA 1
ATOM 6736 C C . ALA B 1 413 ? -10.266 16.922 16.797 1 97.31 413 ALA B C 1
ATOM 6738 O O . ALA B 1 413 ? -11.328 16.344 16.578 1 97.31 413 ALA B O 1
ATOM 6739 N N . ASN B 1 414 ? -9.32 16.219 17.438 1 95.19 414 ASN B N 1
ATOM 6740 C CA . ASN B 1 414 ? -9.258 14.758 17.531 1 95.19 414 ASN B CA 1
ATOM 6741 C C . ASN B 1 414 ? -9.898 14.258 18.828 1 95.19 414 ASN B C 1
ATOM 6743 O O . ASN B 1 414 ? -9.641 13.141 19.266 1 95.19 414 ASN B O 1
ATOM 6747 N N . MET B 1 415 ? -10.648 15.094 19.531 1 94.06 415 MET B N 1
ATOM 6748 C CA . MET B 1 415 ? -11.273 14.703 20.797 1 94.06 415 MET B CA 1
ATOM 6749 C C . MET B 1 415 ? -12.688 15.266 20.906 1 94.06 415 MET B C 1
ATOM 6751 O O . MET B 1 415 ? -13.078 16.141 20.125 1 94.06 415 MET B O 1
ATOM 6755 N N . ASP B 1 416 ? -13.43 14.789 21.844 1 94.56 416 ASP B N 1
ATOM 6756 C CA . ASP B 1 416 ? -14.773 15.297 22.047 1 94.56 416 ASP B CA 1
ATOM 6757 C C . ASP B 1 416 ? -14.75 16.609 22.844 1 94.56 416 ASP B C 1
ATOM 6759 O O . ASP B 1 416 ? -13.688 17.031 23.312 1 94.56 416 ASP B O 1
ATOM 6763 N N . ASP B 1 417 ? -15.867 17.203 23 1 95.88 417 ASP B N 1
ATOM 6764 C CA . ASP B 1 417 ? -15.977 18.5 23.641 1 95.88 417 ASP B CA 1
ATOM 6765 C C . ASP B 1 417 ? -15.57 18.422 25.109 1 95.88 417 ASP B C 1
ATOM 6767 O O . ASP B 1 417 ? -14.93 19.344 25.641 1 95.88 417 ASP B O 1
ATOM 6771 N N . GLU B 1 418 ? -15.953 17.391 25.75 1 96.5 418 GLU B N 1
ATOM 6772 C CA . GLU B 1 418 ? -15.641 17.234 27.156 1 96.5 418 GLU B CA 1
ATOM 6773 C C . GLU B 1 418 ? -14.133 17.141 27.391 1 96.5 418 GLU B C 1
ATOM 6775 O O . GLU B 1 418 ? -13.602 17.766 28.312 1 96.5 418 GLU B O 1
ATOM 6780 N N . THR B 1 419 ? -13.531 16.344 26.625 1 97.12 419 THR B N 1
ATOM 6781 C CA . THR B 1 419 ? -12.078 16.188 26.719 1 97.12 419 THR B CA 1
ATOM 6782 C C . THR B 1 419 ? -11.375 17.516 26.422 1 97.12 419 THR B C 1
ATOM 6784 O O . THR B 1 419 ? -10.375 17.844 27.062 1 97.12 419 THR B O 1
ATOM 6787 N N . LEU B 1 420 ? -11.875 18.266 25.453 1 97.56 420 LEU B N 1
ATOM 6788 C CA . LEU B 1 420 ? -11.312 19.578 25.125 1 97.56 420 LEU B CA 1
ATOM 6789 C C . LEU B 1 420 ? -11.383 20.516 26.328 1 97.56 420 LEU B C 1
ATOM 6791 O O . LEU B 1 420 ? -10.422 21.25 26.594 1 97.56 420 LEU B O 1
ATOM 6795 N N . GLU B 1 421 ? -12.477 20.469 27 1 97.06 421 GLU B N 1
ATOM 6796 C CA . GLU B 1 421 ? -12.648 21.328 28.172 1 97.06 421 GLU B CA 1
ATOM 6797 C C . GLU B 1 421 ? -11.656 20.969 29.266 1 97.06 421 GLU B C 1
ATOM 6799 O O . GLU B 1 421 ? -11.109 21.844 29.938 1 97.06 421 GLU B O 1
ATOM 6804 N N . ILE B 1 422 ? -11.461 19.688 29.453 1 97.69 422 ILE B N 1
ATOM 6805 C CA . ILE B 1 422 ? -10.5 19.219 30.453 1 97.69 422 ILE B CA 1
ATOM 6806 C C . ILE B 1 422 ? -9.094 19.672 30.062 1 97.69 422 ILE B C 1
ATOM 6808 O O . ILE B 1 422 ? -8.32 20.109 30.922 1 97.69 422 ILE B O 1
ATOM 6812 N N . ALA B 1 423 ? -8.758 19.609 28.828 1 98 423 ALA B N 1
ATOM 6813 C CA . ALA B 1 423 ? -7.453 20.062 28.344 1 98 423 ALA B CA 1
ATOM 6814 C C . ALA B 1 423 ? -7.254 21.547 28.625 1 98 423 ALA B C 1
ATOM 6816 O O . ALA B 1 423 ? -6.195 21.953 29.109 1 98 423 ALA B O 1
ATOM 6817 N N . LEU B 1 424 ? -8.242 22.344 28.359 1 97.69 424 LEU B N 1
ATOM 6818 C CA . LEU B 1 424 ? -8.172 23.781 28.594 1 97.69 424 LEU B CA 1
ATOM 6819 C C . LEU B 1 424 ? -8.023 24.078 30.078 1 97.69 424 LEU B C 1
ATOM 6821 O O . LEU B 1 424 ? -7.273 24.984 30.453 1 97.69 424 LEU B O 1
ATOM 6825 N N . LYS B 1 425 ? -8.688 23.328 30.875 1 97.56 425 LYS B N 1
ATOM 6826 C CA . LYS B 1 425 ? -8.57 23.5 32.312 1 97.56 425 LYS B CA 1
ATOM 6827 C C . LYS B 1 425 ? -7.148 23.203 32.781 1 97.56 425 LYS B C 1
ATOM 6829 O O . LYS B 1 425 ? -6.605 23.922 33.625 1 97.56 425 LYS B O 1
ATOM 6834 N N . ARG B 1 426 ? -6.637 22.172 32.281 1 97.69 426 ARG B N 1
ATOM 6835 C CA . ARG B 1 426 ? -5.266 21.828 32.625 1 97.69 426 ARG B CA 1
ATOM 6836 C C . ARG B 1 426 ? -4.297 22.938 32.25 1 97.69 426 ARG B C 1
ATOM 6838 O O . ARG B 1 426 ? -3.365 23.25 32.969 1 97.69 426 ARG B O 1
ATOM 6845 N N . ILE B 1 427 ? -4.492 23.5 31.125 1 96.62 427 ILE B N 1
ATOM 6846 C CA . ILE B 1 427 ? -3.648 24.594 30.641 1 96.62 427 ILE B CA 1
ATOM 6847 C C . ILE B 1 427 ? -3.795 25.797 31.547 1 96.62 427 ILE B C 1
ATOM 6849 O O . ILE B 1 427 ? -2.801 26.422 31.938 1 96.62 427 ILE B O 1
ATOM 6853 N N . THR B 1 428 ? -4.949 26.078 31.891 1 95.75 428 THR B N 1
ATOM 6854 C CA . THR B 1 428 ? -5.227 27.219 32.75 1 95.75 428 THR B CA 1
ATOM 6855 C C . THR B 1 428 ? -4.504 27.062 34.094 1 95.75 428 THR B C 1
ATOM 6857 O O . THR B 1 428 ? -3.85 28 34.562 1 95.75 428 THR B O 1
ATOM 6860 N N . ILE B 1 429 ? -4.617 25.922 34.625 1 95.75 429 ILE B N 1
ATOM 6861 C CA . ILE B 1 429 ? -3.986 25.641 35.938 1 95.75 429 ILE B CA 1
ATOM 6862 C C . ILE B 1 429 ? -2.471 25.781 35.812 1 95.75 429 ILE B C 1
ATOM 6864 O O . ILE B 1 429 ? -1.816 26.359 36.656 1 95.75 429 ILE B O 1
ATOM 6868 N N . PHE B 1 430 ? -1.952 25.281 34.812 1 95.12 430 PHE B N 1
ATOM 6869 C CA . PHE B 1 430 ? -0.515 25.312 34.562 1 95.12 430 PHE B CA 1
ATOM 6870 C C . PHE B 1 430 ? -0.018 26.75 34.438 1 95.12 430 PHE B C 1
ATOM 6872 O O . PHE B 1 430 ? 0.998 27.109 35.062 1 95.12 430 PHE B O 1
ATOM 6879 N N . ILE B 1 431 ? -0.729 27.547 33.688 1 93.38 431 ILE B N 1
ATOM 6880 C CA . ILE B 1 431 ? -0.322 28.938 33.438 1 93.38 431 ILE B CA 1
ATOM 6881 C C . ILE B 1 431 ? -0.429 29.734 34.75 1 93.38 431 ILE B C 1
ATOM 6883 O O . ILE B 1 431 ? 0.451 30.531 35.062 1 93.38 431 ILE B O 1
ATOM 6887 N N . GLN B 1 432 ? -1.428 29.5 35.5 1 91.5 432 GLN B N 1
ATOM 6888 C CA . GLN B 1 432 ? -1.611 30.188 36.781 1 91.5 432 GLN B CA 1
ATOM 6889 C C . GLN B 1 432 ? -0.509 29.828 37.781 1 91.5 432 GLN B C 1
ATOM 6891 O O . GLN B 1 432 ? -0.031 30.688 38.531 1 91.5 432 GLN B O 1
ATOM 6896 N N . ALA B 1 433 ? -0.12 28.656 37.688 1 89.62 433 ALA B N 1
ATOM 6897 C CA . ALA B 1 433 ? 0.95 28.203 38.562 1 89.62 433 ALA B CA 1
ATOM 6898 C C . ALA B 1 433 ? 2.289 28.812 38.188 1 89.62 433 ALA B C 1
ATOM 6900 O O . ALA B 1 433 ? 3.111 29.141 39.031 1 89.62 433 ALA B O 1
ATOM 6901 N N . THR B 1 434 ? 2.566 28.859 36.969 1 85.94 434 THR B N 1
ATOM 6902 C CA . THR B 1 434 ? 3.814 29.422 36.438 1 85.94 434 THR B CA 1
ATOM 6903 C C . THR B 1 434 ? 3.91 30.906 36.75 1 85.94 434 THR B C 1
ATOM 6905 O O . THR B 1 434 ? 4.996 31.422 37.031 1 85.94 434 THR B O 1
ATOM 6908 N N . GLU B 1 435 ? 2.844 31.688 36.688 1 80.75 435 GLU B N 1
ATOM 6909 C CA . GLU B 1 435 ? 2.807 33.094 37.031 1 80.75 435 GLU B CA 1
ATOM 6910 C C . GLU B 1 435 ? 3.084 33.312 38.5 1 80.75 435 GLU B C 1
ATOM 6912 O O . GLU B 1 435 ? 3.768 34.281 38.875 1 80.75 435 GLU B O 1
ATOM 6917 N N . LYS B 1 436 ? 2.613 32.469 39.312 1 75.06 436 LYS B N 1
ATOM 6918 C CA . LYS B 1 436 ? 2.824 32.594 40.75 1 75.06 436 LYS B CA 1
ATOM 6919 C C . LYS B 1 436 ? 4.289 32.344 41.094 1 75.06 436 LYS B C 1
ATOM 6921 O O . LYS B 1 436 ? 4.824 33 42 1 75.06 436 LYS B O 1
ATOM 6926 N N . ASN B 1 437 ? 4.844 31.453 40.344 1 70.88 437 ASN B N 1
ATOM 6927 C CA . ASN B 1 437 ? 6.242 31.141 40.625 1 70.88 437 ASN B CA 1
ATOM 6928 C C . ASN B 1 437 ? 7.168 32.25 40.094 1 70.88 437 ASN B C 1
ATOM 6930 O O . ASN B 1 437 ? 8.289 32.406 40.594 1 70.88 437 ASN B O 1
ATOM 6934 N N . GLN B 1 438 ? 6.754 33 39.188 1 65.62 438 GLN B N 1
ATOM 6935 C CA . GLN B 1 438 ? 7.543 34.094 38.656 1 65.62 438 GLN B CA 1
ATOM 6936 C C . GLN B 1 438 ? 7.355 35.375 39.5 1 65.62 438 GLN B C 1
ATOM 6938 O O . GLN B 1 438 ? 8.195 36.281 39.469 1 65.62 438 GLN B O 1
ATOM 6943 N N . MET B 1 439 ? 6.289 35.5 40.25 1 48.47 439 MET B N 1
ATOM 6944 C CA . MET B 1 439 ? 6.098 36.594 41.219 1 48.47 439 MET B CA 1
ATOM 6945 C C . MET B 1 439 ? 6.852 36.281 42.531 1 48.47 439 MET B C 1
ATOM 6947 O O . MET B 1 439 ? 7.402 37.219 43.125 1 48.47 439 MET B O 1
#